Protein AF-0000000068834825 (afdb_homodimer)

Structure (mmCIF, N/CA/C/O backbone):
data_AF-0000000068834825-model_v1
#
loop_
_entity.id
_entity.type
_entity.pdbx_description
1 polymer 'mannosyl-glycoprotein endo-beta-N-acetylglucosaminidase'
#
loop_
_atom_site.group_PDB
_atom_site.id
_atom_site.type_symbol
_atom_site.label_atom_id
_atom_site.label_alt_id
_atom_site.label_comp_id
_atom_site.label_asym_id
_atom_site.label_entity_id
_atom_site.label_seq_id
_atom_site.pdbx_PDB_ins_code
_atom_site.Cartn_x
_atom_site.Cartn_y
_atom_site.Cartn_z
_atom_site.occupancy
_atom_site.B_iso_or_equiv
_atom_site.auth_seq_id
_atom_site.auth_comp_id
_atom_site.auth_asym_id
_atom_site.auth_atom_id
_atom_site.pdbx_PDB_model_num
ATOM 1 N N . MET A 1 1 ? -7.344 -16.078 -20.484 1 66.44 1 MET A N 1
ATOM 2 C CA . MET A 1 1 ? -8.688 -16.484 -20.078 1 66.44 1 MET A CA 1
ATOM 3 C C . MET A 1 1 ? -9.219 -17.578 -21 1 66.44 1 MET A C 1
ATOM 5 O O . MET A 1 1 ? -8.922 -17.578 -22.203 1 66.44 1 MET A O 1
ATOM 9 N N . PRO A 1 2 ? -9.828 -18.594 -20.344 1 73.19 2 PRO A N 1
ATOM 10 C CA . PRO A 1 2 ? -10.367 -19.625 -21.25 1 73.19 2 PRO A CA 1
ATOM 11 C C . PRO A 1 2 ? -11.344 -19.047 -22.266 1 73.19 2 PRO A C 1
ATOM 13 O O . PRO A 1 2 ? -12.211 -18.234 -21.922 1 73.19 2 PRO A O 1
ATOM 16 N N . ARG A 1 3 ? -11.062 -19.297 -23.516 1 76.69 3 ARG A N 1
ATOM 17 C CA . ARG A 1 3 ? -11.859 -18.734 -24.594 1 76.69 3 ARG A CA 1
ATOM 18 C C . ARG A 1 3 ? -12.164 -19.797 -25.656 1 76.69 3 ARG A C 1
ATOM 20 O O . ARG A 1 3 ? -11.305 -20.594 -26 1 76.69 3 ARG A O 1
ATOM 27 N N . SER A 1 4 ? -13.445 -19.781 -26 1 76.94 4 SER A N 1
ATOM 28 C CA . SER A 1 4 ? -13.828 -20.688 -27.078 1 76.94 4 SER A CA 1
ATOM 29 C C . SER A 1 4 ? -13.492 -20.109 -28.453 1 76.94 4 SER A C 1
ATOM 31 O O . SER A 1 4 ? -13.242 -18.906 -28.562 1 76.94 4 SER A O 1
ATOM 33 N N . SER A 1 5 ? -13.445 -20.953 -29.422 1 74.81 5 SER A N 1
ATOM 34 C CA . SER A 1 5 ? -13.188 -20.516 -30.797 1 74.81 5 SER A CA 1
ATOM 35 C C . SER A 1 5 ? -14.289 -19.578 -31.281 1 74.81 5 SER A C 1
ATOM 37 O O . SER A 1 5 ? -14.055 -18.734 -32.156 1 74.81 5 SER A O 1
ATOM 39 N N . LEU A 1 6 ? -15.438 -19.688 -30.672 1 73.75 6 LEU A N 1
ATOM 40 C CA . LEU A 1 6 ? -16.578 -18.875 -31.078 1 73.75 6 LEU A CA 1
ATOM 41 C C . LEU A 1 6 ? -16.375 -17.406 -30.734 1 73.75 6 LEU A C 1
ATOM 43 O O . LEU A 1 6 ? -16.844 -16.531 -31.453 1 73.75 6 LEU A O 1
ATOM 47 N N . ALA A 1 7 ? -15.727 -17.141 -29.641 1 75.88 7 ALA A N 1
ATOM 48 C CA . ALA A 1 7 ? -15.539 -15.766 -29.172 1 75.88 7 ALA A CA 1
ATOM 49 C C . ALA A 1 7 ? -14.562 -15 -30.062 1 75.88 7 ALA A C 1
ATOM 51 O O . ALA A 1 7 ? -14.539 -13.766 -30.047 1 75.88 7 ALA A O 1
ATOM 52 N N . GLY A 1 8 ? -13.867 -15.641 -30.938 1 69 8 GLY A N 1
ATOM 53 C CA . GLY A 1 8 ? -12.812 -15.008 -31.719 1 69 8 GLY A CA 1
ATOM 54 C C . GLY A 1 8 ? -11.523 -14.812 -30.938 1 69 8 GLY A C 1
ATOM 55 O O . GLY A 1 8 ? -11.438 -15.195 -29.781 1 69 8 GLY A O 1
ATOM 56 N N . PRO A 1 9 ? -10.539 -14.297 -31.656 1 65 9 PRO A N 1
ATOM 57 C CA . PRO A 1 9 ? -9.234 -14.18 -31 1 65 9 PRO A CA 1
ATOM 58 C C . PRO A 1 9 ? -9.211 -13.102 -29.906 1 65 9 PRO A C 1
ATOM 60 O O . PRO A 1 9 ? -9.953 -12.117 -30 1 65 9 PRO A O 1
ATOM 63 N N . ALA A 1 10 ? -8.5 -13.43 -28.859 1 64.75 10 ALA A N 1
ATOM 64 C CA . ALA A 1 10 ? -8.32 -12.445 -27.781 1 64.75 10 ALA A CA 1
ATOM 65 C C . ALA A 1 10 ? -7.652 -11.18 -28.312 1 64.75 10 ALA A C 1
ATOM 67 O O . ALA A 1 10 ? -6.84 -11.242 -29.234 1 64.75 10 ALA A O 1
ATOM 68 N N . PRO A 1 11 ? -8.273 -10.031 -27.75 1 60.81 11 PRO A N 1
ATOM 69 C CA . PRO A 1 11 ? -7.539 -8.836 -28.172 1 60.81 11 PRO A CA 1
ATOM 70 C C . PRO A 1 11 ? -6.051 -8.906 -27.828 1 60.81 11 PRO A C 1
ATOM 72 O O . PRO A 1 11 ? -5.668 -9.531 -26.844 1 60.81 11 PRO A O 1
ATOM 75 N N . LEU A 1 12 ? -5.164 -8.656 -28.891 1 53.03 12 LEU A N 1
ATOM 76 C CA . LEU A 1 12 ? -3.73 -8.578 -28.641 1 53.03 12 LEU A CA 1
ATOM 77 C C . LEU A 1 12 ? -3.447 -7.789 -27.359 1 53.03 12 LEU A C 1
ATOM 79 O O . LEU A 1 12 ? -4.125 -6.797 -27.078 1 53.03 12 LEU A O 1
ATOM 83 N N . ALA A 1 13 ? -2.643 -8.453 -26.5 1 56.31 13 ALA A N 1
ATOM 84 C CA . ALA A 1 13 ? -2.244 -7.82 -25.25 1 56.31 13 ALA A CA 1
ATOM 85 C C . ALA A 1 13 ? -1.837 -6.367 -25.469 1 56.31 13 ALA A C 1
ATOM 87 O O . ALA A 1 13 ? -0.973 -6.082 -26.297 1 56.31 13 ALA A O 1
ATOM 88 N N . ALA A 1 14 ? -2.615 -5.328 -24.906 1 57.28 14 ALA A N 1
ATOM 89 C CA . ALA A 1 14 ? -2.293 -3.918 -25.125 1 57.28 14 ALA A CA 1
ATOM 90 C C . ALA A 1 14 ? -0.938 -3.568 -24.516 1 57.28 14 ALA A C 1
ATOM 92 O O . ALA A 1 14 ? -0.183 -2.775 -25.078 1 57.28 14 ALA A O 1
ATOM 93 N N . ARG A 1 15 ? -0.548 -4.316 -23.344 1 64.69 15 ARG A N 1
ATOM 94 C CA . ARG A 1 15 ? 0.694 -3.885 -22.703 1 64.69 15 ARG A CA 1
ATOM 95 C C . ARG A 1 15 ? 1.748 -4.984 -22.766 1 64.69 15 ARG A C 1
ATOM 97 O O . ARG A 1 15 ? 1.453 -6.148 -22.5 1 64.69 15 ARG A O 1
ATOM 104 N N . SER A 1 16 ? 2.9 -4.527 -23.156 1 79.62 16 SER A N 1
ATOM 105 C CA . SER A 1 16 ? 4.012 -5.473 -23.234 1 79.62 16 SER A CA 1
ATOM 106 C C . SER A 1 16 ? 4.41 -5.98 -21.859 1 79.62 16 SER A C 1
ATOM 108 O O . SER A 1 16 ? 4.578 -5.191 -20.922 1 79.62 16 SER A O 1
ATOM 110 N N . ASP A 1 17 ? 4.543 -7.301 -21.766 1 90.38 17 ASP A N 1
ATOM 111 C CA . ASP A 1 17 ? 4.941 -7.871 -20.484 1 90.38 17 ASP A CA 1
ATOM 112 C C . ASP A 1 17 ? 6.465 -7.945 -20.375 1 90.38 17 ASP A C 1
ATOM 114 O O . ASP A 1 17 ? 6.992 -8.344 -19.328 1 90.38 17 ASP A O 1
ATOM 118 N N . TYR A 1 18 ? 7.188 -7.605 -21.438 1 96.75 18 TYR A N 1
ATOM 119 C CA . TYR A 1 18 ? 8.641 -7.617 -21.344 1 96.75 18 TYR A CA 1
ATOM 120 C C . TYR A 1 18 ? 9.258 -6.523 -22.203 1 96.75 18 TYR A C 1
ATOM 122 O O . TYR A 1 18 ? 8.586 -5.941 -23.062 1 96.75 18 TYR A O 1
ATOM 130 N N . PHE A 1 19 ? 10.508 -6.176 -21.953 1 97.94 19 PHE A N 1
ATOM 131 C CA . PHE A 1 19 ? 11.312 -5.203 -22.688 1 97.94 19 PHE A CA 1
ATOM 132 C C . PHE A 1 19 ? 12.688 -5.77 -23 1 97.94 19 PHE A C 1
ATOM 134 O O . PHE A 1 19 ? 13.359 -6.316 -22.125 1 97.94 19 PHE A O 1
ATOM 141 N N . ASP A 1 20 ? 13.133 -5.645 -24.219 1 97.38 20 ASP A N 1
ATOM 142 C CA . ASP A 1 20 ? 14.383 -6.262 -24.641 1 97.38 20 ASP A CA 1
ATOM 143 C C . ASP A 1 20 ? 15.57 -5.352 -24.344 1 97.38 20 ASP A C 1
ATOM 145 O O . ASP A 1 20 ? 16.734 -5.77 -24.469 1 97.38 20 ASP A O 1
ATOM 149 N N . SER A 1 21 ? 15.273 -4.125 -23.953 1 98 21 SER A N 1
ATOM 150 C CA . SER A 1 21 ? 16.312 -3.176 -23.562 1 98 21 SER A CA 1
ATOM 151 C C . SER A 1 21 ? 15.789 -2.186 -22.531 1 98 21 SER A C 1
ATOM 153 O O . SER A 1 21 ? 14.578 -2.039 -22.359 1 98 21 SER A O 1
ATOM 155 N N . LEU A 1 22 ? 16.75 -1.569 -21.828 1 97.88 22 LEU A N 1
ATOM 156 C CA . LEU A 1 22 ? 16.375 -0.504 -20.906 1 97.88 22 LEU A CA 1
ATOM 157 C C . LEU A 1 22 ? 15.734 0.665 -21.656 1 97.88 22 LEU A C 1
ATOM 159 O O . LEU A 1 22 ? 14.828 1.32 -21.141 1 97.88 22 LEU A O 1
ATOM 163 N N . ALA A 1 23 ? 16.156 0.895 -22.844 1 96.81 23 ALA A N 1
ATOM 164 C CA . ALA A 1 23 ? 15.586 1.95 -23.672 1 96.81 23 ALA A CA 1
ATOM 165 C C . ALA A 1 23 ? 14.109 1.69 -23.953 1 96.81 23 ALA A C 1
ATOM 167 O O . ALA A 1 23 ? 13.297 2.615 -23.922 1 96.81 23 ALA A O 1
ATOM 168 N N . GLU A 1 24 ? 13.789 0.482 -24.234 1 96.75 24 GLU A N 1
ATOM 169 C CA . GLU A 1 24 ? 12.398 0.116 -24.453 1 96.75 24 GLU A CA 1
ATOM 170 C C . GLU A 1 24 ? 11.555 0.343 -23.203 1 96.75 24 GLU A C 1
ATOM 172 O O . GLU A 1 24 ? 10.406 0.781 -23.297 1 96.75 24 GLU A O 1
ATOM 177 N N . LEU A 1 25 ? 12.141 -0.007 -22.094 1 97.06 25 LEU A N 1
ATOM 178 C CA . LEU A 1 25 ? 11.461 0.259 -20.828 1 97.06 25 LEU A CA 1
ATOM 179 C C . LEU A 1 25 ? 11.188 1.749 -20.672 1 97.06 25 LEU A C 1
ATOM 181 O O . LEU A 1 25 ? 10.078 2.143 -20.281 1 97.06 25 LEU A O 1
ATOM 185 N N . ALA A 1 26 ? 12.156 2.547 -20.953 1 95.5 26 ALA A N 1
ATOM 186 C CA . ALA A 1 26 ? 12.023 3.998 -20.844 1 95.5 26 ALA A CA 1
ATOM 187 C C . ALA A 1 26 ? 10.945 4.523 -21.781 1 95.5 26 ALA A C 1
ATOM 189 O O . ALA A 1 26 ? 10.188 5.434 -21.438 1 95.5 26 ALA A O 1
ATOM 190 N N . GLN A 1 27 ? 10.859 4 -22.922 1 95.19 27 GLN A N 1
ATOM 191 C CA . GLN A 1 27 ? 9.836 4.391 -23.891 1 95.19 27 GLN A CA 1
ATOM 192 C C . GLN A 1 27 ? 8.438 4.07 -23.375 1 95.19 27 GLN A C 1
ATOM 194 O O . GLN A 1 27 ? 7.523 4.891 -23.484 1 95.19 27 GLN A O 1
ATOM 199 N N . TYR A 1 28 ? 8.352 2.93 -22.891 1 94.19 28 TYR A N 1
ATOM 200 C CA . TYR A 1 28 ? 7.086 2.541 -22.281 1 94.19 28 TYR A CA 1
ATOM 201 C C . TYR A 1 28 ? 6.695 3.52 -21.172 1 94.19 28 TYR A C 1
ATOM 203 O O . TYR A 1 28 ? 5.539 3.949 -21.094 1 94.19 28 TYR A O 1
ATOM 211 N N . ALA A 1 29 ? 7.602 3.855 -20.328 1 92.75 29 ALA A N 1
ATOM 212 C CA . ALA A 1 29 ? 7.355 4.707 -19.172 1 92.75 29 ALA A CA 1
ATOM 213 C C . ALA A 1 29 ? 6.957 6.117 -19.609 1 92.75 29 ALA A C 1
ATOM 215 O O . ALA A 1 29 ? 6.387 6.875 -18.812 1 92.75 29 ALA A O 1
ATOM 216 N N . SER A 1 30 ? 7.227 6.488 -20.797 1 92.69 30 SER A N 1
ATOM 217 C CA . SER A 1 30 ? 6.965 7.844 -21.281 1 92.69 30 SER A CA 1
ATOM 218 C C . SER A 1 30 ? 5.559 7.969 -21.844 1 92.69 30 SER A C 1
ATOM 220 O O . SER A 1 30 ? 5.082 9.078 -22.094 1 92.69 30 SER A O 1
ATOM 222 N N . LYS A 1 31 ? 4.836 6.922 -21.953 1 91.38 31 LYS A N 1
ATOM 223 C CA . LYS A 1 31 ? 3.486 6.938 -22.5 1 91.38 31 LYS A CA 1
ATOM 224 C C . LYS A 1 31 ? 2.449 7.238 -21.422 1 91.38 31 LYS A C 1
ATOM 226 O O . LYS A 1 31 ? 2.59 6.797 -20.281 1 91.38 31 LYS A O 1
ATOM 231 N N . PRO A 1 32 ? 1.35 7.969 -21.828 1 90 32 PRO A N 1
ATOM 232 C CA . PRO A 1 32 ? 0.279 8.219 -20.859 1 90 32 PRO A CA 1
ATOM 233 C C . PRO A 1 32 ? -0.384 6.934 -20.375 1 90 32 PRO A C 1
ATOM 235 O O . PRO A 1 32 ? -0.343 5.91 -21.062 1 90 32 PRO A O 1
ATOM 238 N N . ARG A 1 33 ? -0.98 7.02 -19.25 1 87.88 33 ARG A N 1
ATOM 239 C CA . ARG A 1 33 ? -1.666 5.875 -18.656 1 87.88 33 ARG A CA 1
ATOM 240 C C . ARG A 1 33 ? -3.178 6 -18.828 1 87.88 33 ARG A C 1
ATOM 242 O O . ARG A 1 33 ? -3.689 7.082 -19.109 1 87.88 33 ARG A O 1
ATOM 249 N N . ASP A 1 34 ? -3.863 4.883 -18.594 1 85.69 34 ASP A N 1
ATOM 250 C CA . ASP A 1 34 ? -5.32 4.832 -18.703 1 85.69 34 ASP A CA 1
ATOM 251 C C . ASP A 1 34 ? -5.98 5.68 -17.625 1 85.69 34 ASP A C 1
ATOM 253 O O . ASP A 1 34 ? -5.422 5.855 -16.531 1 85.69 34 ASP A O 1
ATOM 257 N N . PRO A 1 35 ? -7.23 6.141 -17.969 1 88.5 35 PRO A N 1
ATOM 258 C CA . PRO A 1 35 ? -7.996 6.898 -16.984 1 88.5 35 PRO A CA 1
ATOM 259 C C . PRO A 1 35 ? -8.352 6.062 -15.75 1 88.5 35 PRO A C 1
ATOM 261 O O . PRO A 1 35 ? -8.391 4.832 -15.828 1 88.5 35 PRO A O 1
ATOM 264 N N . LEU A 1 36 ? -8.711 6.691 -14.664 1 82.75 36 LEU A N 1
ATOM 265 C CA . LEU A 1 36 ? -9.141 6.031 -13.438 1 82.75 36 LEU A CA 1
ATOM 266 C C . LEU A 1 36 ? -10.43 5.262 -13.656 1 82.75 36 LEU A C 1
ATOM 268 O O . LEU A 1 36 ? -10.656 4.223 -13.031 1 82.75 36 LEU A O 1
ATOM 272 N N . ALA A 1 37 ? -11.203 5.785 -14.484 1 77.25 37 ALA A N 1
ATOM 273 C CA . ALA A 1 37 ? -12.531 5.227 -14.711 1 77.25 37 ALA A CA 1
ATOM 274 C C . ALA A 1 37 ? -12.445 3.879 -15.422 1 77.25 37 ALA A C 1
ATOM 276 O O . ALA A 1 37 ? -13.422 3.119 -15.445 1 77.25 37 ALA A O 1
ATOM 277 N N . ARG A 1 38 ? -11.328 3.648 -15.969 1 74.62 38 ARG A N 1
ATOM 278 C CA . ARG A 1 38 ? -11.18 2.354 -16.625 1 74.62 38 ARG A CA 1
ATOM 279 C C . ARG A 1 38 ? -10.805 1.269 -15.625 1 74.62 38 ARG A C 1
ATOM 281 O O . ARG A 1 38 ? -9.75 1.34 -14.992 1 74.62 38 ARG A O 1
ATOM 288 N N . ARG A 1 39 ? -11.781 0.533 -15.312 1 63.72 39 ARG A N 1
ATOM 289 C CA . ARG A 1 39 ? -11.641 -0.453 -14.242 1 63.72 39 ARG A CA 1
ATOM 290 C C . ARG A 1 39 ? -10.875 -1.68 -14.727 1 63.72 39 ARG A C 1
ATOM 292 O O . ARG A 1 39 ? -11.258 -2.307 -15.719 1 63.72 39 ARG A O 1
ATOM 299 N N . SER A 1 40 ? -9.609 -1.666 -14.438 1 62.34 40 SER A N 1
ATOM 300 C CA . SER A 1 40 ? -8.945 -2.963 -14.539 1 62.34 40 SER A CA 1
ATOM 301 C C . SER A 1 40 ? -9.086 -3.762 -13.25 1 62.34 40 SER A C 1
ATOM 303 O O . SER A 1 40 ? -9.211 -3.184 -12.172 1 62.34 40 SER A O 1
ATOM 305 N N . ALA A 1 41 ? -9.477 -5.078 -13.375 1 61.41 41 ALA A N 1
ATOM 306 C CA . ALA A 1 41 ? -9.492 -5.875 -12.148 1 61.41 41 ALA A CA 1
ATOM 307 C C . ALA A 1 41 ? -8.211 -5.66 -11.344 1 61.41 41 ALA A C 1
ATOM 309 O O . ALA A 1 41 ? -7.109 -5.703 -11.891 1 61.41 41 ALA A O 1
ATOM 310 N N . PRO A 1 42 ? -8.461 -5.105 -10.219 1 58.09 42 PRO A N 1
ATOM 311 C CA . PRO A 1 42 ? -7.238 -4.988 -9.422 1 58.09 42 PRO A CA 1
ATOM 312 C C . PRO A 1 42 ? -6.488 -6.312 -9.297 1 58.09 42 PRO A C 1
ATOM 314 O O . PRO A 1 42 ? -7.109 -7.375 -9.234 1 58.09 42 PRO A O 1
ATOM 317 N N . PRO A 1 43 ? -5.203 -6.172 -9.391 1 65 43 PRO A N 1
ATOM 318 C CA . PRO A 1 43 ? -4.449 -7.398 -9.133 1 65 43 PRO A CA 1
ATOM 319 C C . PRO A 1 43 ? -4.73 -7.984 -7.746 1 65 43 PRO A C 1
ATOM 321 O O . PRO A 1 43 ? -4.992 -7.238 -6.801 1 65 43 PRO A O 1
ATOM 324 N N . VAL A 1 44 ? -4.922 -9.195 -7.691 1 77.25 44 VAL A N 1
ATOM 325 C CA . VAL A 1 44 ? -5.008 -9.859 -6.395 1 77.25 44 VAL A CA 1
ATOM 326 C C . VAL A 1 44 ? -3.771 -9.523 -5.559 1 77.25 44 VAL A C 1
ATOM 328 O O . VAL A 1 44 ? -2.65 -9.867 -5.941 1 77.25 44 VAL A O 1
ATOM 331 N N . PRO A 1 45 ? -3.977 -8.766 -4.523 1 76.38 45 PRO A N 1
ATOM 332 C CA . PRO A 1 45 ? -2.809 -8.391 -3.727 1 76.38 45 PRO A CA 1
ATOM 333 C C . PRO A 1 45 ? -2.176 -9.578 -3.008 1 76.38 45 PRO A C 1
ATOM 335 O O . PRO A 1 45 ? -2.861 -10.562 -2.711 1 76.38 45 PRO A O 1
ATOM 338 N N . PHE A 1 46 ? -0.909 -9.469 -2.834 1 81.75 46 PHE A N 1
ATOM 339 C CA . PHE A 1 46 ? -0.226 -10.438 -1.984 1 81.75 46 PHE A CA 1
ATOM 340 C C . PHE A 1 46 ? -0.644 -10.273 -0.528 1 81.75 46 PHE A C 1
ATOM 342 O O . PHE A 1 46 ? -0.617 -9.156 0.007 1 81.75 46 PHE A O 1
ATOM 349 N N . ALA A 1 47 ? -1.182 -11.312 0.062 1 76.06 47 ALA A N 1
ATOM 350 C CA . ALA A 1 47 ? -1.635 -11.258 1.449 1 76.06 47 ALA A CA 1
ATOM 351 C C . ALA A 1 47 ? -0.561 -11.781 2.398 1 76.06 47 ALA A C 1
ATOM 353 O O . ALA A 1 47 ? -0.096 -12.914 2.258 1 76.06 47 ALA A O 1
ATOM 354 N N . SER A 1 48 ? 0.057 -10.812 3.199 1 67.25 48 SER A N 1
ATOM 355 C CA . SER A 1 48 ? 1.016 -11.211 4.223 1 67.25 48 SER A CA 1
ATOM 356 C C . SER A 1 48 ? 0.367 -11.25 5.605 1 67.25 48 SER A C 1
ATOM 358 O O . SER A 1 48 ? 0.169 -10.203 6.23 1 67.25 48 SER A O 1
ATOM 360 N N . LEU A 1 49 ? -0.118 -12.32 5.965 1 59.72 49 LEU A N 1
ATOM 361 C CA . LEU A 1 49 ? -0.688 -12.406 7.305 1 59.72 49 LEU A CA 1
ATOM 362 C C . LEU A 1 49 ? 0.406 -12.602 8.352 1 59.72 49 LEU A C 1
ATOM 364 O O . LEU A 1 49 ? 1.407 -13.273 8.086 1 59.72 49 LEU A O 1
ATOM 368 N N . ALA A 1 50 ? 0.502 -11.844 9.312 1 53.91 50 ALA A N 1
ATOM 369 C CA . ALA A 1 50 ? 1.536 -11.688 10.328 1 53.91 50 ALA A CA 1
ATOM 370 C C . ALA A 1 50 ? 2.1 -13.047 10.75 1 53.91 50 ALA A C 1
ATOM 372 O O . ALA A 1 50 ? 3.318 -13.211 10.852 1 53.91 50 ALA A O 1
ATOM 373 N N . ASP A 1 51 ? 1.312 -13.914 11.047 1 52.78 51 ASP A N 1
ATOM 374 C CA . ASP A 1 51 ? 1.785 -15.211 11.523 1 52.78 51 ASP A CA 1
ATOM 375 C C . ASP A 1 51 ? 2.512 -15.969 10.414 1 52.78 51 ASP A C 1
ATOM 377 O O . ASP A 1 51 ? 3.479 -16.688 10.68 1 52.78 51 ASP A O 1
ATOM 381 N N . SER A 1 52 ? 2.125 -15.703 9.258 1 54.16 52 SER A N 1
ATOM 382 C CA . SER A 1 52 ? 2.779 -16.375 8.141 1 54.16 52 SER A CA 1
ATOM 383 C C . SER A 1 52 ? 4.211 -15.891 7.965 1 54.16 52 SER A C 1
ATOM 385 O O . SER A 1 52 ? 5.098 -16.656 7.59 1 54.16 52 SER A O 1
ATOM 387 N N . ARG A 1 53 ? 4.43 -14.789 8.422 1 55.72 53 ARG A N 1
ATOM 388 C CA . ARG A 1 53 ? 5.762 -14.203 8.32 1 55.72 53 ARG A CA 1
ATOM 389 C C . ARG A 1 53 ? 6.715 -14.828 9.336 1 55.72 53 ARG A C 1
ATOM 391 O O . ARG A 1 53 ? 7.855 -15.148 9 1 55.72 53 ARG A O 1
ATOM 398 N N . ARG A 1 54 ? 6.207 -15.086 10.445 1 56.59 54 ARG A N 1
ATOM 399 C CA . ARG A 1 54 ? 7.02 -15.672 11.5 1 56.59 54 ARG A CA 1
ATOM 400 C C . ARG A 1 54 ? 7.395 -17.109 11.172 1 56.59 54 ARG A C 1
ATOM 402 O O . ARG A 1 54 ? 8.523 -17.531 11.414 1 56.59 54 ARG A O 1
ATOM 409 N N . GLN A 1 55 ? 6.43 -17.734 10.594 1 58.28 55 GLN A N 1
ATOM 410 C CA . GLN A 1 55 ? 6.668 -19.125 10.234 1 58.28 55 GLN A CA 1
ATOM 411 C C . GLN A 1 55 ? 7.695 -19.234 9.109 1 58.28 55 GLN A C 1
ATOM 413 O O . GLN A 1 55 ? 8.523 -20.156 9.102 1 58.28 55 GLN A O 1
ATOM 418 N N . ALA A 1 56 ? 7.672 -18.297 8.336 1 57.22 56 ALA A N 1
ATOM 419 C CA . ALA A 1 56 ? 8.602 -18.312 7.207 1 57.22 56 ALA A CA 1
ATOM 420 C C . ALA A 1 56 ? 10.039 -18.156 7.676 1 57.22 56 ALA A C 1
ATOM 422 O O . ALA A 1 56 ? 10.969 -18.672 7.039 1 57.22 56 ALA A O 1
ATOM 423 N N . GLU A 1 57 ? 10.172 -17.562 8.766 1 59.94 57 GLU A N 1
ATOM 424 C CA . GLU A 1 57 ? 11.523 -17.281 9.258 1 59.94 57 GLU A CA 1
ATOM 425 C C . GLU A 1 57 ? 12.148 -18.531 9.875 1 59.94 57 GLU A C 1
ATOM 427 O O . GLU A 1 57 ? 13.375 -18.609 10.016 1 59.94 57 GLU A O 1
ATOM 432 N N . GLN A 1 58 ? 11.32 -19.531 10.102 1 65.38 58 GLN A N 1
ATOM 433 C CA . GLN A 1 58 ? 11.844 -20.672 10.844 1 65.38 58 GLN A CA 1
ATOM 434 C C . GLN A 1 58 ? 11.977 -21.906 9.945 1 65.38 58 GLN A C 1
ATOM 436 O O . GLN A 1 58 ? 12.211 -23.016 10.438 1 65.38 58 GLN A O 1
ATOM 441 N N . ARG A 1 59 ? 11.859 -21.641 8.656 1 76.75 59 ARG A N 1
ATOM 442 C CA . ARG A 1 59 ? 11.914 -22.812 7.809 1 76.75 59 ARG A CA 1
ATOM 443 C C . ARG A 1 59 ? 12.758 -22.562 6.562 1 76.75 59 ARG A C 1
ATOM 445 O O . ARG A 1 59 ? 12.992 -21.406 6.195 1 76.75 59 ARG A O 1
ATOM 452 N N . ASN A 1 60 ? 13.219 -23.766 5.961 1 85.88 60 ASN A N 1
ATOM 453 C CA . ASN A 1 60 ? 13.844 -23.688 4.648 1 85.88 60 ASN A CA 1
ATOM 454 C C . ASN A 1 60 ? 12.844 -23.266 3.572 1 85.88 60 ASN A C 1
ATOM 456 O O . ASN A 1 60 ? 11.711 -23.75 3.551 1 85.88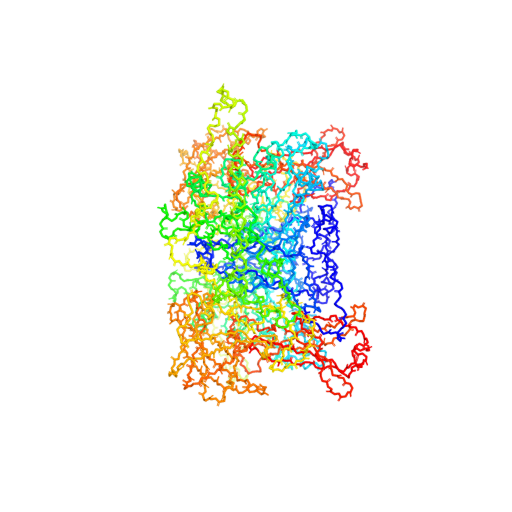 60 ASN A O 1
ATOM 460 N N . ARG A 1 61 ? 13.312 -22.328 2.791 1 93.06 61 ARG A N 1
ATOM 461 C CA . ARG A 1 61 ? 12.398 -21.797 1.778 1 93.06 61 ARG A CA 1
ATOM 462 C C . ARG A 1 61 ? 12.688 -22.422 0.413 1 93.06 61 ARG A C 1
ATOM 464 O O . ARG A 1 61 ? 13.789 -22.922 0.167 1 93.06 61 ARG A O 1
ATOM 471 N N . LEU A 1 62 ? 11.656 -22.453 -0.389 1 96.81 62 LEU A N 1
ATOM 472 C CA . LEU A 1 62 ? 11.781 -22.875 -1.782 1 96.81 62 LEU A CA 1
ATOM 473 C C . LEU A 1 62 ? 11.539 -21.703 -2.723 1 96.81 62 LEU A C 1
ATOM 475 O O . LEU A 1 62 ? 10.492 -21.047 -2.662 1 96.81 62 LEU A O 1
ATOM 479 N N . VAL A 1 63 ? 12.539 -21.422 -3.498 1 98.06 63 VAL A N 1
ATOM 480 C CA . VAL A 1 63 ? 12.438 -20.484 -4.609 1 98.06 63 VAL A CA 1
ATOM 481 C C . VAL A 1 63 ? 12.375 -21.25 -5.93 1 98.06 63 VAL A C 1
ATOM 483 O O . VAL A 1 63 ? 13.219 -22.094 -6.203 1 98.06 63 VAL A O 1
ATOM 486 N N . VAL A 1 64 ? 11.352 -20.984 -6.699 1 98.69 64 VAL A N 1
ATOM 487 C CA . VAL A 1 64 ? 11.242 -21.609 -8.008 1 98.69 64 VAL A CA 1
ATOM 488 C C . VAL A 1 64 ? 11.531 -20.578 -9.102 1 98.69 64 VAL A C 1
ATOM 490 O O . VAL A 1 64 ? 10.906 -19.516 -9.141 1 98.69 64 VAL A O 1
ATOM 493 N N . CYS A 1 65 ? 12.508 -20.844 -9.859 1 98.69 65 CYS A N 1
ATOM 494 C CA . CYS A 1 65 ? 12.797 -20.016 -11.023 1 98.69 65 CYS A CA 1
ATOM 495 C C . CYS A 1 65 ? 12.227 -20.656 -12.289 1 98.69 65 CYS A C 1
ATOM 497 O O . CYS A 1 65 ? 12.766 -21.641 -12.797 1 98.69 65 CYS A O 1
ATOM 499 N N . HIS A 1 66 ? 11.18 -20.062 -12.812 1 97.88 66 HIS A N 1
ATOM 500 C CA . HIS A 1 66 ? 10.367 -20.594 -13.891 1 97.88 66 HIS A CA 1
ATOM 501 C C . HIS A 1 66 ? 10.945 -20.219 -15.258 1 97.88 66 HIS A C 1
ATOM 503 O O . HIS A 1 66 ? 10.484 -19.266 -15.883 1 97.88 66 HIS A O 1
ATOM 509 N N . ASP A 1 67 ? 11.906 -20.938 -15.664 1 97.38 67 ASP A N 1
ATOM 510 C CA . ASP A 1 67 ? 12.391 -20.906 -17.031 1 97.38 67 ASP A CA 1
ATOM 511 C C . ASP A 1 67 ? 11.742 -22 -17.875 1 97.38 67 ASP A C 1
ATOM 513 O O . ASP A 1 67 ? 12.148 -23.156 -17.812 1 97.38 67 ASP A O 1
ATOM 517 N N . TYR A 1 68 ? 10.781 -21.641 -18.609 1 96.81 68 TYR A N 1
ATOM 518 C CA . TYR A 1 68 ? 10.023 -22.594 -19.406 1 96.81 68 TYR A CA 1
ATOM 519 C C . TYR A 1 68 ? 9.805 -22.062 -20.828 1 96.81 68 TYR A C 1
ATOM 521 O O . TYR A 1 68 ? 9.055 -21.109 -21.031 1 96.81 68 TYR A O 1
ATOM 529 N N . LYS A 1 69 ? 10.422 -22.609 -21.781 1 94.69 69 LYS A N 1
ATOM 530 C CA . LYS A 1 69 ? 10.289 -22.328 -23.219 1 94.69 69 LYS A CA 1
ATOM 531 C C . LYS A 1 69 ? 10.445 -20.844 -23.516 1 94.69 69 LYS A C 1
ATOM 533 O O . LYS A 1 69 ? 9.664 -20.281 -24.266 1 94.69 69 LYS A O 1
ATOM 538 N N . GLY A 1 70 ? 11.227 -20.188 -22.812 1 93.38 70 GLY A N 1
ATOM 539 C CA . GLY A 1 70 ? 11.555 -18.797 -23.094 1 93.38 70 GLY A CA 1
ATOM 540 C C . GLY A 1 70 ? 10.57 -17.812 -22.5 1 93.38 70 GLY A C 1
ATOM 541 O O . GLY A 1 70 ? 10.75 -16.594 -22.609 1 93.38 70 GLY A O 1
ATOM 542 N N . GLY A 1 71 ? 9.555 -18.297 -21.844 1 94.19 71 GLY A N 1
ATOM 543 C CA . GLY A 1 71 ? 8.555 -17.438 -21.219 1 94.19 71 GLY A CA 1
ATOM 544 C C . GLY A 1 71 ? 7.488 -16.969 -22.188 1 94.19 71 GLY A C 1
ATOM 545 O O . GLY A 1 71 ? 7.664 -17.062 -23.406 1 94.19 71 GLY A O 1
ATOM 546 N N . TYR A 1 72 ? 6.367 -16.5 -21.656 1 93.88 72 TYR A N 1
ATOM 547 C CA . TYR A 1 72 ? 5.285 -15.844 -22.375 1 93.88 72 TYR A CA 1
ATOM 548 C C . TYR A 1 72 ? 4.77 -16.734 -23.5 1 93.88 72 TYR A C 1
ATOM 550 O O . TYR A 1 72 ? 4.531 -16.266 -24.609 1 93.88 72 TYR A O 1
ATOM 558 N N . CYS A 1 73 ? 4.668 -18.031 -23.234 1 90.81 73 CYS A N 1
ATOM 559 C CA . CYS A 1 73 ? 4.336 -18.969 -24.297 1 90.81 73 CYS A CA 1
ATOM 560 C C . CYS A 1 73 ? 2.947 -19.547 -24.094 1 90.81 73 CYS A C 1
ATOM 562 O O . CYS A 1 73 ? 2.512 -20.406 -24.875 1 90.81 73 CYS A O 1
ATOM 564 N N . GLU A 1 74 ? 2.217 -19.125 -23.078 1 88.5 74 GLU A N 1
ATOM 565 C CA . GLU A 1 74 ? 0.869 -19.625 -22.844 1 88.5 74 GLU A CA 1
ATOM 566 C C . GLU A 1 74 ? -0.091 -19.188 -23.938 1 88.5 74 GLU A C 1
ATOM 568 O O . GLU A 1 74 ? -0.068 -18.031 -24.359 1 88.5 74 GLU A O 1
ATOM 573 N N . ARG A 1 75 ? -0.801 -20.141 -24.375 1 85.19 75 ARG A N 1
ATOM 574 C CA . ARG A 1 75 ? -1.795 -19.859 -25.406 1 85.19 75 ARG A CA 1
ATOM 575 C C . ARG A 1 75 ? -3.189 -20.266 -24.938 1 85.19 75 ARG A C 1
ATOM 577 O O . ARG A 1 75 ? -3.354 -21.297 -24.297 1 85.19 75 ARG A O 1
ATOM 584 N N . GLU A 1 76 ? -4.141 -19.594 -25.453 1 84.25 76 GLU A N 1
ATOM 585 C CA . GLU A 1 76 ? -5.523 -19.844 -25.062 1 84.25 76 GLU A CA 1
ATOM 586 C C . GLU A 1 76 ? -6.098 -21.031 -25.844 1 84.25 76 GLU A C 1
ATOM 588 O O . GLU A 1 76 ? -7.102 -21.625 -25.438 1 84.25 76 GLU A O 1
ATOM 593 N N . ASP A 1 77 ? -5.488 -21.453 -26.953 1 85.56 77 ASP A N 1
ATOM 594 C CA . ASP A 1 77 ? -6.062 -22.469 -27.828 1 85.56 77 ASP A CA 1
ATOM 595 C C . ASP A 1 77 ? -5.238 -23.75 -27.781 1 85.56 77 ASP A C 1
ATOM 597 O O . ASP A 1 77 ? -5.344 -24.594 -28.672 1 85.56 77 ASP A O 1
ATOM 601 N N . GLU A 1 78 ? -4.398 -23.859 -26.844 1 90.12 78 GLU A N 1
ATOM 602 C CA . GLU A 1 78 ? -3.611 -25.062 -26.625 1 90.12 78 GLU A CA 1
ATOM 603 C C . GLU A 1 78 ? -3.383 -25.328 -25.141 1 90.12 78 GLU A C 1
ATOM 605 O O . GLU A 1 78 ? -3.193 -24.391 -24.359 1 90.12 78 GLU A O 1
ATOM 610 N N . ARG A 1 79 ? -3.424 -26.594 -24.828 1 93.75 79 ARG A N 1
ATOM 611 C CA . ARG A 1 79 ? -3.102 -26.938 -23.453 1 93.75 79 ARG A CA 1
ATOM 612 C C . ARG A 1 79 ? -1.615 -26.734 -23.172 1 93.75 79 ARG A C 1
ATOM 614 O O . ARG A 1 79 ? -0.77 -27.219 -23.938 1 93.75 79 ARG A O 1
ATOM 621 N N . GLY A 1 80 ? -1.332 -25.953 -22.203 1 93.69 80 GLY A N 1
ATOM 622 C CA . GLY A 1 80 ? 0.049 -25.656 -21.875 1 93.69 80 GLY A CA 1
ATOM 623 C C . GLY A 1 80 ? 0.396 -25.953 -20.422 1 93.69 80 GLY A C 1
ATOM 624 O O . GLY A 1 80 ? -0.422 -26.516 -19.688 1 93.69 80 GLY A O 1
ATOM 625 N N . TYR A 1 81 ? 1.668 -25.641 -20.078 1 95.31 81 TYR A N 1
ATOM 626 C CA . TYR A 1 81 ? 2.221 -25.891 -18.75 1 95.31 81 TYR A CA 1
ATOM 627 C C . TYR A 1 81 ? 1.71 -24.875 -17.75 1 95.31 81 TYR A C 1
ATOM 629 O O . TYR A 1 81 ? 1.666 -23.672 -18.047 1 95.31 81 TYR A O 1
ATOM 637 N N . THR A 1 82 ? 1.232 -25.344 -16.641 1 94.94 82 THR A N 1
ATOM 638 C CA . THR A 1 82 ? 0.942 -24.531 -15.461 1 94.94 82 THR A CA 1
ATOM 639 C C . THR A 1 82 ? 1.662 -25.094 -14.234 1 94.94 82 THR A C 1
ATOM 641 O O . THR A 1 82 ? 2.191 -26.203 -14.273 1 94.94 82 THR A O 1
ATOM 644 N N . PHE A 1 83 ? 1.805 -24.297 -13.242 1 96.69 83 PHE A N 1
ATOM 645 C CA . PHE A 1 83 ? 2.504 -24.703 -12.023 1 96.69 83 PHE A CA 1
ATOM 646 C C . PHE A 1 83 ? 1.521 -24.922 -10.883 1 96.69 83 PHE A C 1
ATOM 648 O O . PHE A 1 83 ? 0.849 -23.984 -10.438 1 96.69 83 PHE A O 1
ATOM 655 N N . GLN A 1 84 ? 1.392 -26.094 -10.352 1 93.19 84 GLN A N 1
ATOM 656 C CA . GLN A 1 84 ? 0.36 -26.359 -9.359 1 93.19 84 GLN A CA 1
ATOM 657 C C . GLN A 1 84 ? 0.967 -26.547 -7.969 1 93.19 84 GLN A C 1
ATOM 659 O O . GLN A 1 84 ? 0.247 -26.781 -6.996 1 93.19 84 GLN A O 1
ATOM 664 N N . TRP A 1 85 ? 2.281 -26.422 -7.789 1 95.5 85 TRP A N 1
ATOM 665 C CA . TRP A 1 85 ? 2.941 -26.734 -6.527 1 95.5 85 TRP A CA 1
ATOM 666 C C . TRP A 1 85 ? 3.242 -25.469 -5.742 1 95.5 85 TRP A C 1
ATOM 668 O O . TRP A 1 85 ? 4.223 -25.406 -4.996 1 95.5 85 TRP A O 1
ATOM 678 N N . PHE A 1 86 ? 2.434 -24.438 -5.883 1 96.06 86 PHE A N 1
ATOM 679 C CA . PHE A 1 86 ? 2.641 -23.141 -5.234 1 96.06 86 PHE A CA 1
ATOM 680 C C . PHE A 1 86 ? 2.629 -23.297 -3.717 1 96.06 86 PHE A C 1
ATOM 682 O O . PHE A 1 86 ? 3.277 -22.516 -3.006 1 96.06 86 PHE A O 1
ATOM 689 N N . HIS A 1 87 ? 1.974 -24.297 -3.154 1 93 87 HIS A N 1
ATOM 690 C CA . HIS A 1 87 ? 1.876 -24.484 -1.71 1 93 87 HIS A CA 1
ATOM 691 C C . HIS A 1 87 ? 3.24 -24.797 -1.102 1 93 87 HIS A C 1
ATOM 693 O O . HIS A 1 87 ? 3.42 -24.688 0.115 1 93 87 HIS A O 1
ATOM 699 N N . LEU A 1 88 ? 4.168 -25.156 -1.901 1 94.5 88 LEU A N 1
ATOM 700 C CA . LEU A 1 88 ? 5.523 -25.438 -1.432 1 94.5 88 LEU A CA 1
ATOM 701 C C . LEU A 1 88 ? 6.434 -24.234 -1.682 1 94.5 88 LEU A C 1
ATOM 703 O O . LEU A 1 88 ? 7.523 -24.141 -1.114 1 94.5 88 LEU A O 1
ATOM 707 N N . CYS A 1 89 ? 6.012 -23.359 -2.516 1 96.12 89 CYS A N 1
ATOM 708 C CA . CYS A 1 89 ? 6.863 -22.328 -3.088 1 96.12 89 CYS A CA 1
ATOM 709 C C . CYS A 1 89 ? 6.727 -21.016 -2.32 1 96.12 89 CYS A C 1
ATOM 711 O O . CYS A 1 89 ? 5.633 -20.453 -2.236 1 96.12 89 CYS A O 1
ATOM 713 N N . ASP A 1 90 ? 7.816 -20.516 -1.786 1 95.56 90 ASP A N 1
ATOM 714 C CA . ASP A 1 90 ? 7.805 -19.234 -1.082 1 95.56 90 ASP A CA 1
ATOM 715 C C . ASP A 1 90 ? 7.887 -18.062 -2.062 1 95.56 90 ASP A C 1
ATOM 717 O O . ASP A 1 90 ? 7.188 -17.062 -1.899 1 95.56 90 ASP A O 1
ATOM 721 N N . THR A 1 91 ? 8.758 -18.203 -3.012 1 97.25 91 THR A N 1
ATOM 722 C CA . THR A 1 91 ? 8.977 -17.188 -4.027 1 97.25 91 THR A CA 1
ATOM 723 C C . THR A 1 91 ? 9.055 -17.812 -5.418 1 97.25 91 THR A C 1
ATOM 725 O O . THR A 1 91 ? 9.75 -18.812 -5.617 1 97.25 91 THR A O 1
ATOM 728 N N . PHE A 1 92 ? 8.258 -17.312 -6.324 1 98.5 92 PHE A N 1
ATOM 729 C CA . PHE A 1 92 ? 8.227 -17.734 -7.719 1 98.5 92 PHE A CA 1
ATOM 730 C C . PHE A 1 92 ? 8.805 -16.656 -8.625 1 98.5 92 PHE A C 1
ATOM 732 O O . PHE A 1 92 ? 8.328 -15.523 -8.648 1 98.5 92 PHE A O 1
ATOM 739 N N . ILE A 1 93 ? 9.867 -17 -9.344 1 98.88 93 ILE A N 1
ATOM 740 C CA . ILE A 1 93 ? 10.508 -16.062 -10.25 1 98.88 93 ILE A CA 1
ATOM 741 C C . ILE A 1 93 ? 10.078 -16.375 -11.688 1 98.88 93 ILE A C 1
ATOM 743 O O . ILE A 1 93 ? 10.328 -17.469 -12.195 1 98.88 93 ILE A O 1
ATOM 747 N N . TYR A 1 94 ? 9.398 -15.438 -12.312 1 98.69 94 TYR A N 1
ATOM 748 C CA . TYR A 1 94 ? 9.148 -15.57 -13.742 1 98.69 94 TYR A CA 1
ATOM 749 C C . TYR A 1 94 ? 10.391 -15.211 -14.547 1 98.69 94 TYR A C 1
ATOM 751 O O . TYR A 1 94 ? 10.773 -14.039 -14.617 1 98.69 94 TYR A O 1
ATOM 759 N N . PHE A 1 95 ? 10.953 -16.188 -15.148 1 98.44 95 PHE A N 1
ATOM 760 C CA . PHE A 1 95 ? 12.25 -16.031 -15.797 1 98.44 95 PHE A CA 1
ATOM 761 C C . PHE A 1 95 ? 12.109 -16.094 -17.312 1 98.44 95 PHE A C 1
ATOM 763 O O . PHE A 1 95 ? 11.367 -16.938 -17.828 1 98.44 95 PHE A O 1
ATOM 770 N N . SER A 1 96 ? 12.688 -15.195 -17.984 1 97.44 96 SER A N 1
ATOM 771 C CA . SER A 1 96 ? 12.93 -15.242 -19.422 1 97.44 96 SER A CA 1
ATOM 772 C C . SER A 1 96 ? 14.25 -14.578 -19.781 1 97.44 96 SER A C 1
ATOM 774 O O . SER A 1 96 ? 14.984 -14.117 -18.906 1 97.44 96 SER A O 1
ATOM 776 N N . HIS A 1 97 ? 14.555 -14.594 -21.047 1 96.5 97 HIS A N 1
ATOM 777 C CA . HIS A 1 97 ? 15.836 -14.039 -21.469 1 96.5 97 HIS A CA 1
ATOM 778 C C . HIS A 1 97 ? 15.664 -12.633 -22.047 1 96.5 97 HIS A C 1
ATOM 780 O O . HIS A 1 97 ? 16.578 -12.094 -22.672 1 96.5 97 HIS A O 1
ATOM 786 N N . HIS A 1 98 ? 14.484 -12.039 -21.812 1 97.31 98 HIS A N 1
ATOM 787 C CA . HIS A 1 98 ? 14.32 -10.617 -22.094 1 97.31 98 HIS A CA 1
ATOM 788 C C . HIS A 1 98 ? 14.984 -9.766 -21.016 1 97.31 98 HIS A C 1
ATOM 790 O O . HIS A 1 98 ? 15.094 -10.188 -19.875 1 97.31 98 HIS A O 1
ATOM 796 N N . ARG A 1 99 ? 15.453 -8.562 -21.406 1 98.5 99 ARG A N 1
ATOM 797 C CA . ARG A 1 99 ? 16.156 -7.695 -20.469 1 98.5 99 ARG A CA 1
ATOM 798 C C . ARG A 1 99 ? 15.352 -7.484 -19.188 1 98.5 99 ARG A C 1
ATOM 800 O O . ARG A 1 99 ? 15.867 -7.645 -18.078 1 98.5 99 ARG A O 1
ATOM 807 N N . VAL A 1 100 ? 14.141 -7.062 -19.391 1 98.62 100 VAL A N 1
ATOM 808 C CA . VAL A 1 100 ? 13.172 -6.883 -18.312 1 98.62 100 VAL A CA 1
ATOM 809 C C . VAL A 1 100 ? 11.961 -7.781 -18.547 1 98.62 100 VAL A C 1
ATOM 811 O O . VAL A 1 100 ? 11.25 -7.621 -19.547 1 98.62 100 VAL A O 1
ATOM 814 N N . SER A 1 101 ? 11.766 -8.742 -17.656 1 98.5 101 SER A N 1
ATOM 815 C CA . SER A 1 101 ? 10.625 -9.648 -17.75 1 98.5 101 SER A CA 1
ATOM 816 C C . SER A 1 101 ? 9.641 -9.422 -16.609 1 98.5 101 SER A C 1
ATOM 818 O O . SER A 1 101 ? 9.984 -9.617 -15.438 1 98.5 101 SER A O 1
ATOM 820 N N . CYS A 1 102 ? 8.484 -8.984 -16.953 1 97.56 102 CYS A N 1
ATOM 821 C CA . CYS A 1 102 ? 7.398 -8.891 -15.984 1 97.56 102 CYS A CA 1
ATOM 822 C C . CYS A 1 102 ? 6.523 -10.133 -16.016 1 97.56 102 CYS A C 1
ATOM 824 O O . CYS A 1 102 ? 6.145 -10.602 -17.094 1 97.56 102 CYS A O 1
ATOM 826 N N . PRO A 1 103 ? 6.215 -10.664 -14.805 1 97.12 103 PRO A N 1
ATOM 827 C CA . PRO A 1 103 ? 5.277 -11.789 -14.852 1 97.12 103 PRO A CA 1
ATOM 828 C C . PRO A 1 103 ? 3.932 -11.406 -15.461 1 97.12 103 PRO A C 1
ATOM 830 O O . PRO A 1 103 ? 3.424 -10.312 -15.219 1 97.12 103 PRO A O 1
ATOM 833 N N . PRO A 1 104 ? 3.402 -12.289 -16.266 1 94.06 104 PRO A N 1
ATOM 834 C CA . PRO A 1 104 ? 2.041 -12.039 -16.75 1 94.06 104 PRO A CA 1
ATOM 835 C C . PRO A 1 104 ? 1.014 -12.008 -15.625 1 94.06 104 PRO A C 1
ATOM 837 O O . PRO A 1 104 ? 1.203 -12.656 -14.594 1 94.06 104 PRO A O 1
ATOM 840 N N . SER A 1 105 ? -0.04 -11.289 -15.828 1 91.62 105 SER A N 1
ATOM 841 C CA . SER A 1 105 ? -1.06 -11.07 -14.812 1 91.62 105 SER A CA 1
ATOM 842 C C . SER A 1 105 ? -1.633 -12.398 -14.32 1 91.62 105 SER A C 1
ATOM 844 O O . SER A 1 105 ? -1.966 -12.539 -13.141 1 91.62 105 SER A O 1
ATOM 846 N N . GLY A 1 106 ? -1.816 -13.367 -15.203 1 92.44 106 GLY A N 1
ATOM 847 C CA . GLY A 1 106 ? -2.324 -14.672 -14.797 1 92.44 106 GLY A CA 1
ATOM 848 C C . GLY A 1 106 ? -1.43 -15.375 -13.789 1 92.44 106 GLY A C 1
ATOM 849 O O . GLY A 1 106 ? -1.915 -15.969 -12.828 1 92.44 106 GLY A O 1
ATOM 850 N N . TRP A 1 107 ? -0.113 -15.305 -14.016 1 95.88 107 TRP A N 1
ATOM 851 C CA . TRP A 1 107 ? 0.845 -15.906 -13.086 1 95.88 107 TRP A CA 1
ATOM 852 C C . TRP A 1 107 ? 0.848 -15.172 -11.75 1 95.88 107 TRP A C 1
ATOM 854 O O . TRP A 1 107 ? 0.97 -15.789 -10.695 1 95.88 107 TRP A O 1
ATOM 864 N N . ILE A 1 108 ? 0.73 -13.852 -11.852 1 95.94 108 ILE A N 1
ATOM 865 C CA . ILE A 1 108 ? 0.68 -13.062 -10.625 1 95.94 108 ILE A CA 1
ATOM 866 C C . ILE A 1 108 ? -0.515 -13.5 -9.781 1 95.94 108 ILE A C 1
ATOM 868 O O . ILE A 1 108 ? -0.371 -13.773 -8.586 1 95.94 108 ILE A O 1
ATOM 872 N N . ARG A 1 109 ? -1.649 -13.625 -10.367 1 93.75 109 ARG A N 1
ATOM 873 C CA . ARG A 1 109 ? -2.846 -14.039 -9.641 1 93.75 109 ARG A CA 1
ATOM 874 C C . ARG A 1 109 ? -2.67 -15.43 -9.047 1 93.75 109 ARG A C 1
ATOM 876 O O . ARG A 1 109 ? -2.984 -15.656 -7.875 1 93.75 109 ARG A O 1
ATOM 883 N N . SER A 1 110 ? -2.236 -16.312 -9.891 1 94.88 110 SER A N 1
ATOM 884 C CA . SER A 1 110 ? -2.078 -17.688 -9.453 1 94.88 110 SER A CA 1
ATOM 885 C C . SER A 1 110 ? -1.128 -17.797 -8.266 1 94.88 110 SER A C 1
ATOM 887 O O . SER A 1 110 ? -1.4 -18.516 -7.301 1 94.88 110 SER A O 1
ATOM 889 N N . ALA A 1 111 ? -0.036 -17.078 -8.305 1 96.5 111 ALA A N 1
ATOM 890 C CA . ALA A 1 111 ? 0.918 -17.078 -7.195 1 96.5 111 ALA A CA 1
ATOM 891 C C . ALA A 1 111 ? 0.298 -16.469 -5.938 1 96.5 111 ALA A C 1
ATOM 893 O O . ALA A 1 111 ? 0.363 -17.062 -4.859 1 96.5 111 ALA A O 1
ATOM 894 N N . HIS A 1 112 ? -0.284 -15.367 -6.094 1 94.62 112 HIS A N 1
ATOM 895 C CA . HIS A 1 112 ? -0.811 -14.625 -4.953 1 94.62 112 HIS A CA 1
ATOM 896 C C . HIS A 1 112 ? -1.93 -15.398 -4.262 1 94.62 112 HIS A C 1
ATOM 898 O O . HIS A 1 112 ? -2.023 -15.406 -3.033 1 94.62 112 HIS A O 1
ATOM 904 N N . VAL A 1 113 ? -2.818 -16.031 -5.035 1 92.75 113 VAL A N 1
ATOM 905 C CA . VAL A 1 113 ? -3.92 -16.781 -4.453 1 92.75 113 VAL A CA 1
ATOM 906 C C . VAL A 1 113 ? -3.369 -17.906 -3.572 1 92.75 113 VAL A C 1
ATOM 908 O O . VAL A 1 113 ? -4.004 -18.297 -2.592 1 92.75 113 VAL A O 1
ATOM 911 N N . ASN A 1 114 ? -2.178 -18.312 -3.863 1 92.88 114 ASN A N 1
ATOM 912 C CA . ASN A 1 114 ? -1.54 -19.391 -3.104 1 92.88 114 ASN A CA 1
ATOM 913 C C . ASN A 1 114 ? -0.6 -18.828 -2.037 1 92.88 114 ASN A C 1
ATOM 915 O O . ASN A 1 114 ? 0.102 -19.594 -1.367 1 92.88 114 ASN A O 1
ATOM 919 N N . GLY A 1 115 ? -0.509 -17.562 -1.935 1 92.06 115 GLY A N 1
ATOM 920 C CA . GLY A 1 115 ? 0.352 -16.938 -0.938 1 92.06 115 GLY A CA 1
ATOM 921 C C . GLY A 1 115 ? 1.816 -16.938 -1.33 1 92.06 115 GLY A C 1
ATOM 922 O O . GLY A 1 115 ? 2.695 -16.922 -0.467 1 92.06 115 GLY A O 1
ATOM 923 N N . THR A 1 116 ? 2.102 -17.031 -2.543 1 95.69 116 THR A N 1
ATOM 924 C CA . THR A 1 116 ? 3.469 -17.062 -3.051 1 95.69 116 THR A CA 1
ATOM 925 C C . THR A 1 116 ? 3.846 -15.719 -3.668 1 95.69 116 THR A C 1
ATOM 927 O O . THR A 1 116 ? 3.092 -15.164 -4.469 1 95.69 116 THR A O 1
ATOM 930 N N . LYS A 1 117 ? 4.996 -15.172 -3.26 1 96.5 117 LYS A N 1
ATOM 931 C CA . LYS A 1 117 ? 5.504 -13.984 -3.938 1 96.5 117 LYS A CA 1
ATOM 932 C C . LYS A 1 117 ? 5.926 -14.305 -5.367 1 96.5 117 LYS A C 1
ATOM 934 O O . LYS A 1 117 ? 6.371 -15.414 -5.656 1 96.5 117 LYS A O 1
ATOM 939 N N . ILE A 1 118 ? 5.785 -13.367 -6.246 1 98.12 118 ILE A N 1
ATOM 940 C CA . ILE A 1 118 ? 6.223 -13.578 -7.625 1 98.12 118 ILE A CA 1
ATOM 941 C C . ILE A 1 118 ? 7.109 -12.414 -8.07 1 98.12 118 ILE A C 1
ATOM 943 O O . ILE A 1 118 ? 6.766 -11.25 -7.855 1 98.12 118 ILE A O 1
ATOM 947 N N . LEU A 1 119 ? 8.25 -12.711 -8.625 1 98.75 119 LEU A N 1
ATOM 948 C CA . LEU A 1 119 ? 9.242 -11.719 -9.023 1 98.75 119 LEU A CA 1
ATOM 949 C C . LEU A 1 119 ? 9.398 -11.672 -10.539 1 98.75 119 LEU A C 1
ATOM 951 O O . LEU A 1 119 ? 9.188 -12.672 -11.219 1 98.75 119 LEU A O 1
ATOM 955 N N . GLY A 1 120 ? 9.68 -10.469 -11.008 1 98.69 120 GLY A N 1
ATOM 956 C CA . GLY A 1 120 ? 10.172 -10.344 -12.375 1 98.69 120 GLY A CA 1
ATOM 957 C C . GLY A 1 120 ? 11.664 -10.617 -12.492 1 98.69 120 GLY A C 1
ATOM 958 O O . GLY A 1 120 ? 12.312 -10.984 -11.516 1 98.69 120 GLY A O 1
ATOM 959 N N . THR A 1 121 ? 12.211 -10.5 -13.711 1 98.81 121 THR A N 1
ATOM 960 C CA . THR A 1 121 ? 13.625 -10.758 -13.969 1 98.81 121 THR A CA 1
ATOM 961 C C . THR A 1 121 ? 14.273 -9.57 -14.68 1 98.81 121 THR A C 1
ATOM 963 O O . THR A 1 121 ? 13.734 -9.047 -15.656 1 98.81 121 THR A O 1
ATOM 966 N N . LEU A 1 122 ? 15.305 -9.062 -14.164 1 98.88 122 LEU A N 1
ATOM 967 C CA . LEU A 1 122 ? 16.25 -8.156 -14.812 1 98.88 122 LEU A CA 1
ATOM 968 C C . LEU A 1 122 ? 17.547 -8.875 -15.156 1 98.88 122 LEU A C 1
ATOM 970 O O . LEU A 1 122 ? 18.297 -9.281 -14.258 1 98.88 122 LEU A O 1
ATOM 974 N N . ILE A 1 123 ? 17.828 -9.031 -16.484 1 98.69 123 ILE A N 1
ATOM 975 C CA . ILE A 1 123 ? 18.938 -9.914 -16.844 1 98.69 123 ILE A CA 1
ATOM 976 C C . ILE A 1 123 ? 19.844 -9.203 -17.844 1 98.69 123 ILE A C 1
ATOM 978 O O . ILE A 1 123 ? 19.375 -8.453 -18.703 1 98.69 123 ILE A O 1
ATOM 982 N N . PHE A 1 124 ? 21.109 -9.32 -17.703 1 98.25 124 PHE A N 1
ATOM 983 C CA . PHE A 1 124 ? 22.125 -8.781 -18.609 1 98.25 124 PHE A CA 1
ATOM 984 C C . PHE A 1 124 ? 23 -9.891 -19.172 1 98.25 124 PHE A C 1
ATOM 986 O O . PHE A 1 124 ? 23.812 -10.477 -18.469 1 98.25 124 PHE A O 1
ATOM 993 N N . GLU A 1 125 ? 22.797 -10.203 -20.391 1 95.88 125 GLU A N 1
ATOM 994 C CA . GLU A 1 125 ? 23.531 -11.25 -21.078 1 95.88 125 GLU A CA 1
ATOM 995 C C . GLU A 1 125 ? 23.984 -10.781 -22.453 1 95.88 125 GLU A C 1
ATOM 997 O O . GLU A 1 125 ? 23.438 -9.836 -23.016 1 95.88 125 GLU A O 1
ATOM 1002 N N . TRP A 1 126 ? 25.094 -11.383 -22.953 1 92.25 126 TRP A N 1
ATOM 1003 C CA . TRP A 1 126 ? 25.594 -11.148 -24.312 1 92.25 126 TRP A CA 1
ATOM 1004 C C . TRP A 1 126 ? 26.016 -9.703 -24.5 1 92.25 126 TRP A C 1
ATOM 1006 O O . TRP A 1 126 ? 26.266 -8.992 -23.516 1 92.25 126 TRP A O 1
ATOM 1016 N N . ASP A 1 127 ? 26.156 -9.266 -25.703 1 90.69 127 ASP A N 1
ATOM 1017 C CA . ASP A 1 127 ? 26.688 -7.941 -25.984 1 90.69 127 ASP A CA 1
ATOM 1018 C C . ASP A 1 127 ? 25.703 -6.848 -25.609 1 90.69 127 ASP A C 1
ATOM 1020 O O . ASP A 1 127 ? 26.078 -5.824 -25.047 1 90.69 127 ASP A O 1
ATOM 1024 N N . ALA A 1 128 ? 24.484 -7.137 -25.906 1 92.5 128 ALA A N 1
ATOM 1025 C CA . ALA A 1 128 ? 23.453 -6.148 -25.562 1 92.5 128 ALA A CA 1
ATOM 1026 C C . ALA A 1 128 ? 23.391 -5.926 -24.062 1 92.5 128 ALA A C 1
ATOM 1028 O O . ALA A 1 128 ? 23.156 -4.801 -23.609 1 92.5 128 ALA A O 1
ATOM 1029 N N . GLY A 1 129 ? 23.594 -7.004 -23.328 1 94.69 129 GLY A N 1
ATOM 1030 C CA . GLY A 1 129 ? 23.609 -6.895 -21.891 1 94.69 129 GLY A CA 1
ATOM 1031 C C . GLY A 1 129 ? 24.781 -6.102 -21.359 1 94.69 129 GLY A C 1
ATOM 1032 O O . GLY A 1 129 ? 24.656 -5.371 -20.375 1 94.69 129 GLY A O 1
ATOM 1033 N N . ARG A 1 130 ? 25.922 -6.219 -22.062 1 93.56 130 ARG A N 1
ATOM 1034 C CA . ARG A 1 130 ? 27.125 -5.488 -21.656 1 93.56 130 ARG A CA 1
ATOM 1035 C C . ARG A 1 130 ? 26.922 -3.984 -21.781 1 93.56 130 ARG A C 1
ATOM 1037 O O . ARG A 1 130 ? 27.391 -3.215 -20.938 1 93.56 130 ARG A O 1
ATOM 1044 N N . GLU A 1 131 ? 26.234 -3.613 -22.75 1 94 131 GLU A N 1
ATOM 1045 C CA . GLU A 1 131 ? 25.938 -2.197 -22.938 1 94 131 GLU A CA 1
ATOM 1046 C C . GLU A 1 131 ? 24.922 -1.703 -21.922 1 94 131 GLU A C 1
ATOM 1048 O O . GLU A 1 131 ? 25.094 -0.636 -21.328 1 94 131 GLU A O 1
ATOM 1053 N N . ASP A 1 132 ? 23.922 -2.484 -21.672 1 96.38 132 ASP A N 1
ATOM 1054 C CA . ASP A 1 132 ? 22.812 -2.074 -20.812 1 96.38 132 ASP A CA 1
ATOM 1055 C C . ASP A 1 132 ? 23.234 -1.995 -19.344 1 96.38 132 ASP A C 1
ATOM 1057 O O . ASP A 1 132 ? 22.734 -1.167 -18.594 1 96.38 132 ASP A O 1
ATOM 1061 N N . ILE A 1 133 ? 24.109 -2.9 -18.938 1 96.94 133 ILE A N 1
ATOM 1062 C CA . ILE A 1 133 ? 24.531 -2.898 -17.547 1 96.94 133 ILE A CA 1
ATOM 1063 C C . ILE A 1 133 ? 25.266 -1.605 -17.234 1 96.94 133 ILE A C 1
ATOM 1065 O O . ILE A 1 133 ? 25.234 -1.117 -16.094 1 96.94 133 ILE A O 1
ATOM 1069 N N . VAL A 1 134 ? 26 -1.055 -18.203 1 95.12 134 VAL A N 1
ATOM 1070 C CA . VAL A 1 134 ? 26.641 0.249 -18.062 1 95.12 134 VAL A CA 1
ATOM 1071 C C . VAL A 1 134 ? 25.578 1.344 -18 1 95.12 134 VAL A C 1
ATOM 1073 O O . VAL A 1 134 ? 25.641 2.236 -17.156 1 95.12 134 VAL A O 1
ATOM 1076 N N . GLU A 1 135 ? 24.578 1.225 -18.844 1 95.12 135 GLU A N 1
ATOM 1077 C CA . GLU A 1 135 ? 23.484 2.193 -18.891 1 95.12 135 GLU A CA 1
ATOM 1078 C C . GLU A 1 135 ? 22.703 2.211 -17.594 1 95.12 135 GLU A C 1
ATOM 1080 O O . GLU A 1 135 ? 22.266 3.271 -17.141 1 95.12 135 GLU A O 1
ATOM 1085 N N . LEU A 1 136 ? 22.5 1.115 -16.984 1 97.12 136 LEU A N 1
ATOM 1086 C CA . LEU A 1 136 ? 21.719 0.971 -15.758 1 97.12 136 LEU A CA 1
ATOM 1087 C C . LEU A 1 136 ? 22.203 1.935 -14.68 1 97.12 136 LEU A C 1
ATOM 1089 O O . LEU A 1 136 ? 21.391 2.52 -13.953 1 97.12 136 LEU A O 1
ATOM 1093 N N . VAL A 1 137 ? 23.562 2.092 -14.633 1 95.5 137 VAL A N 1
ATOM 1094 C CA . VAL A 1 137 ? 24.141 2.865 -13.539 1 95.5 137 VAL A CA 1
ATOM 1095 C C . VAL A 1 137 ? 24.703 4.18 -14.07 1 95.5 137 VAL A C 1
ATOM 1097 O O . VAL A 1 137 ? 25.5 4.84 -13.398 1 95.5 137 VAL A O 1
ATOM 1100 N N . ALA A 1 138 ? 24.391 4.496 -15.32 1 93.12 138 ALA A N 1
ATOM 1101 C CA . ALA A 1 138 ? 24.906 5.727 -15.906 1 93.12 138 ALA A CA 1
ATOM 1102 C C . ALA A 1 138 ? 24.406 6.953 -15.148 1 93.12 138 ALA A C 1
ATOM 1104 O O . ALA A 1 138 ? 23.234 7.004 -14.758 1 93.12 138 ALA A O 1
ATOM 1105 N N . PRO A 1 139 ? 25.281 7.828 -14.859 1 92 139 PRO A N 1
ATOM 1106 C CA . PRO A 1 139 ? 24.812 9.094 -14.281 1 92 139 PRO A CA 1
ATOM 1107 C C . PRO A 1 139 ? 23.922 9.883 -15.242 1 92 139 PRO A C 1
ATOM 1109 O O . PRO A 1 139 ? 23.906 9.602 -16.438 1 92 139 PRO A O 1
ATOM 1112 N N . THR A 1 140 ? 23.25 10.812 -14.68 1 89.5 140 THR A N 1
ATOM 1113 C CA . THR A 1 140 ? 22.375 11.656 -15.484 1 89.5 140 THR A CA 1
ATOM 1114 C C . THR A 1 140 ? 23.172 12.531 -16.438 1 89.5 140 THR A C 1
ATOM 1116 O O . THR A 1 140 ? 22.812 12.68 -17.609 1 89.5 140 THR A O 1
ATOM 1119 N N . SER A 1 141 ? 24.25 13.109 -15.859 1 82.81 141 SER A N 1
ATOM 1120 C CA . SER A 1 141 ? 25.094 13.984 -16.672 1 82.81 141 SER A CA 1
ATOM 1121 C C . SER A 1 141 ? 26 13.188 -17.594 1 82.81 141 SER A C 1
ATOM 1123 O O . SER A 1 141 ? 26.781 12.344 -17.125 1 82.81 141 SER A O 1
ATOM 1125 N N . PRO A 1 142 ? 25.969 13.492 -18.812 1 75.25 142 PRO A N 1
ATOM 1126 C CA . PRO A 1 142 ? 26.859 12.781 -19.734 1 75.25 142 PRO A CA 1
ATOM 1127 C C . PRO A 1 142 ? 28.344 13.133 -19.516 1 75.25 142 PRO A C 1
ATOM 1129 O O . PRO A 1 142 ? 29.219 12.406 -19.969 1 75.25 142 PRO A O 1
ATOM 1132 N N . THR A 1 143 ? 28.562 14.227 -18.75 1 78.38 143 THR A N 1
ATOM 1133 C CA . THR A 1 143 ? 29.953 14.664 -18.578 1 78.38 143 THR A CA 1
ATOM 1134 C C . THR A 1 143 ? 30.516 14.125 -17.281 1 78.38 143 THR A C 1
ATOM 1136 O O . THR A 1 143 ? 31.719 14.273 -17.016 1 78.38 143 THR A O 1
ATOM 1139 N N . ALA A 1 144 ? 29.703 13.508 -16.531 1 81.25 144 ALA A N 1
ATOM 1140 C CA . ALA A 1 144 ? 30.203 12.938 -15.289 1 81.25 144 ALA A CA 1
ATOM 1141 C C . ALA A 1 144 ? 31.109 11.742 -15.547 1 81.25 144 ALA A C 1
ATOM 1143 O O . ALA A 1 144 ? 30.938 11.031 -16.531 1 81.25 144 ALA A O 1
ATOM 1144 N N . LYS A 1 145 ? 32.156 11.625 -14.656 1 82.94 145 LYS A N 1
ATOM 1145 C CA . LYS A 1 145 ? 33.031 10.469 -14.75 1 82.94 145 LYS A CA 1
ATOM 1146 C C . LYS A 1 145 ? 32.25 9.172 -14.609 1 82.94 145 LYS A C 1
ATOM 1148 O O . LYS A 1 145 ? 31.422 9.031 -13.711 1 82.94 145 LYS A O 1
ATOM 1153 N N . ARG A 1 146 ? 32.562 8.336 -15.484 1 84.19 146 ARG A N 1
ATOM 1154 C CA . ARG A 1 146 ? 31.875 7.047 -15.477 1 84.19 146 ARG A CA 1
ATOM 1155 C C . ARG A 1 146 ? 32.156 6.289 -14.18 1 84.19 146 ARG A C 1
ATOM 1157 O O . ARG A 1 146 ? 33.281 6.289 -13.688 1 84.19 146 ARG A O 1
ATOM 1164 N N . PHE A 1 147 ? 31.141 5.703 -13.594 1 90.81 147 PHE A N 1
ATOM 1165 C CA . PHE A 1 147 ? 31.172 4.801 -12.445 1 90.81 147 PHE A CA 1
ATOM 1166 C C . PHE A 1 147 ? 31.578 5.551 -11.188 1 90.81 147 PHE A C 1
ATOM 1168 O O . PHE A 1 147 ? 32.219 4.977 -10.297 1 90.81 147 PHE A O 1
ATOM 1175 N N . SER A 1 148 ? 31.391 6.84 -11.125 1 88.62 148 SER A N 1
ATOM 1176 C CA . SER A 1 148 ? 31.609 7.617 -9.906 1 88.62 148 SER A CA 1
ATOM 1177 C C . SER A 1 148 ? 30.281 7.934 -9.219 1 88.62 148 SER A C 1
ATOM 1179 O O . SER A 1 148 ? 30.25 8.219 -8.023 1 88.62 148 SER A O 1
ATOM 1181 N N . SER A 1 149 ? 29.297 7.883 -9.984 1 91.69 149 SER A N 1
ATOM 1182 C CA . SER A 1 149 ? 27.938 8.125 -9.523 1 91.69 149 SER A CA 1
ATOM 1183 C C . SER A 1 149 ? 26.906 7.387 -10.383 1 91.69 149 SER A C 1
ATOM 1185 O O . SER A 1 149 ? 27.266 6.824 -11.422 1 91.69 149 SER A O 1
ATOM 1187 N N . PHE A 1 150 ? 25.703 7.285 -9.883 1 93.06 150 PHE A N 1
ATOM 1188 C CA . PHE A 1 150 ? 24.672 6.645 -10.68 1 93.06 150 PHE A CA 1
ATOM 1189 C C . PHE A 1 150 ? 23.359 7.414 -10.586 1 93.06 150 PHE A C 1
ATOM 1191 O O . PHE A 1 150 ? 23.078 8.07 -9.578 1 93.06 150 PHE A O 1
ATOM 1198 N N . SER A 1 151 ? 22.594 7.355 -11.703 1 93.31 151 SER A N 1
ATOM 1199 C CA . SER A 1 151 ? 21.234 7.855 -11.742 1 93.31 151 SER A CA 1
ATOM 1200 C C . SER A 1 151 ? 20.25 6.84 -11.156 1 93.31 151 SER A C 1
ATOM 1202 O O . SER A 1 151 ? 20.453 5.633 -11.273 1 93.31 151 SER A O 1
ATOM 1204 N N . THR A 1 152 ? 19.125 7.344 -10.594 1 91.56 152 THR A N 1
ATOM 1205 C CA . THR A 1 152 ? 18.125 6.441 -10.016 1 91.56 152 THR A CA 1
ATOM 1206 C C . THR A 1 152 ? 17.047 6.102 -11.031 1 91.56 152 THR A C 1
ATOM 1208 O O . THR A 1 152 ? 16.125 5.348 -10.734 1 91.56 152 THR A O 1
ATOM 1211 N N . ARG A 1 153 ? 17.141 6.625 -12.195 1 91.69 153 ARG A N 1
ATOM 1212 C CA . ARG A 1 153 ? 16.078 6.594 -13.203 1 91.69 153 ARG A CA 1
ATOM 1213 C C . ARG A 1 153 ? 15.555 5.176 -13.406 1 91.69 153 ARG A C 1
ATOM 1215 O O . ARG A 1 153 ? 14.352 4.93 -13.273 1 91.69 153 ARG A O 1
ATOM 1222 N N . TYR A 1 154 ? 16.406 4.25 -13.672 1 96.31 154 TYR A N 1
ATOM 1223 C CA . TYR A 1 154 ? 15.945 2.91 -14.016 1 96.31 154 TYR A CA 1
ATOM 1224 C C . TYR A 1 154 ? 15.516 2.143 -12.773 1 96.31 154 TYR A C 1
ATOM 1226 O O . TYR A 1 154 ? 14.602 1.315 -12.836 1 96.31 154 TYR A O 1
ATOM 1234 N N . ALA A 1 155 ? 16.172 2.396 -11.625 1 95.81 155 ALA A N 1
ATOM 1235 C CA . ALA A 1 155 ? 15.68 1.812 -10.383 1 95.81 155 ALA A CA 1
ATOM 1236 C C . ALA A 1 155 ? 14.242 2.24 -10.109 1 95.81 155 ALA A C 1
ATOM 1238 O O . ALA A 1 155 ? 13.383 1.402 -9.812 1 95.81 155 ALA A O 1
ATOM 1239 N N . ASP A 1 156 ? 13.984 3.502 -10.281 1 93.5 156 ASP A N 1
ATOM 1240 C CA . ASP A 1 156 ? 12.648 4.039 -10.031 1 93.5 156 ASP A CA 1
ATOM 1241 C C . ASP A 1 156 ? 11.633 3.475 -11.031 1 93.5 156 ASP A C 1
ATOM 1243 O O . ASP A 1 156 ? 10.5 3.16 -10.664 1 93.5 156 ASP A O 1
ATOM 1247 N N . LEU A 1 157 ? 12.055 3.396 -12.25 1 95.44 157 LEU A N 1
ATOM 1248 C CA . LEU A 1 157 ? 11.164 2.857 -13.266 1 95.44 157 LEU A CA 1
ATOM 1249 C C . LEU A 1 157 ? 10.797 1.407 -12.961 1 95.44 157 LEU A C 1
ATOM 1251 O O . LEU A 1 157 ? 9.648 1.002 -13.133 1 95.44 157 LEU A O 1
ATOM 1255 N N . LEU A 1 158 ? 11.766 0.637 -12.547 1 97.88 158 LEU A N 1
ATOM 1256 C CA . LEU A 1 158 ? 11.516 -0.762 -12.219 1 97.88 158 LEU A CA 1
ATOM 1257 C C . LEU A 1 158 ? 10.586 -0.879 -11.016 1 97.88 158 LEU A C 1
ATOM 1259 O O . LEU A 1 158 ? 9.758 -1.79 -10.953 1 97.88 158 LEU A O 1
ATOM 1263 N N . VAL A 1 159 ? 10.719 0.002 -10.062 1 95.88 159 VAL A N 1
ATOM 1264 C CA . VAL A 1 159 ? 9.789 0.054 -8.938 1 95.88 159 VAL A CA 1
ATOM 1265 C C . VAL A 1 159 ? 8.383 0.371 -9.438 1 95.88 159 VAL A C 1
ATOM 1267 O O . VAL A 1 159 ? 7.418 -0.301 -9.07 1 95.88 159 VAL A O 1
ATOM 1270 N N . ASP A 1 160 ? 8.273 1.363 -10.359 1 93.44 160 ASP A N 1
ATOM 1271 C CA . ASP A 1 160 ? 6.988 1.798 -10.891 1 93.44 160 ASP A CA 1
ATOM 1272 C C . ASP A 1 160 ? 6.285 0.657 -11.625 1 93.44 160 ASP A C 1
ATOM 1274 O O . ASP A 1 160 ? 5.074 0.467 -11.469 1 93.44 160 ASP A O 1
ATOM 1278 N N . VAL A 1 161 ? 7.02 -0.028 -12.32 1 94.44 161 VAL A N 1
ATOM 1279 C CA . VAL A 1 161 ? 6.445 -1.116 -13.102 1 94.44 161 VAL A CA 1
ATOM 1280 C C . VAL A 1 161 ? 5.938 -2.215 -12.172 1 94.44 161 VAL A C 1
ATOM 1282 O O . VAL A 1 161 ? 4.859 -2.77 -12.391 1 94.44 161 VAL A O 1
ATOM 1285 N N . ALA A 1 162 ? 6.727 -2.551 -11.18 1 96.19 162 ALA A N 1
ATOM 1286 C CA . ALA A 1 162 ? 6.297 -3.561 -10.211 1 96.19 162 ALA A CA 1
ATOM 1287 C C . ALA A 1 162 ? 5 -3.145 -9.531 1 96.19 162 ALA A C 1
ATOM 1289 O O . ALA A 1 162 ? 4.086 -3.959 -9.375 1 96.19 162 ALA A O 1
ATOM 1290 N N . VAL A 1 163 ? 4.875 -1.897 -9.156 1 91.5 163 VAL A N 1
ATOM 1291 C CA . VAL A 1 163 ? 3.674 -1.377 -8.516 1 91.5 163 VAL A CA 1
ATOM 1292 C C . VAL A 1 163 ? 2.506 -1.414 -9.5 1 91.5 163 VAL A C 1
ATOM 1294 O O . VAL A 1 163 ? 1.414 -1.876 -9.156 1 91.5 163 VAL A O 1
ATOM 1297 N N . GLU A 1 164 ? 2.727 -0.955 -10.664 1 88.94 164 GLU A N 1
ATOM 1298 C CA . GLU A 1 164 ? 1.689 -0.885 -11.688 1 88.94 164 GLU A CA 1
ATOM 1299 C C . GLU A 1 164 ? 1.115 -2.268 -11.984 1 88.94 164 GLU A C 1
ATOM 1301 O O . GLU A 1 164 ? -0.098 -2.42 -12.141 1 88.94 164 GLU A O 1
ATOM 1306 N N . ARG A 1 165 ? 1.995 -3.242 -12.055 1 92.06 165 ARG A N 1
ATOM 1307 C CA . ARG A 1 165 ? 1.567 -4.57 -12.477 1 92.06 165 ARG A CA 1
ATOM 1308 C C . ARG A 1 165 ? 1.189 -5.434 -11.273 1 92.06 165 ARG A C 1
ATOM 1310 O O . ARG A 1 165 ? 0.542 -6.469 -11.43 1 92.06 165 ARG A O 1
ATOM 1317 N N . GLY A 1 166 ? 1.682 -5.121 -10.141 1 93.12 166 GLY A N 1
ATOM 1318 C CA . GLY A 1 166 ? 1.262 -5.781 -8.914 1 93.12 166 GLY A CA 1
ATOM 1319 C C . GLY A 1 166 ? 2.105 -6.996 -8.57 1 93.12 166 GLY A C 1
ATOM 1320 O O . GLY A 1 166 ? 1.589 -8 -8.078 1 93.12 166 GLY A O 1
ATOM 1321 N N . PHE A 1 167 ? 3.41 -7.02 -8.93 1 96.38 167 PHE A N 1
ATOM 1322 C CA . PHE A 1 167 ? 4.238 -8.148 -8.523 1 96.38 167 PHE A CA 1
ATOM 1323 C C . PHE A 1 167 ? 5.258 -7.727 -7.477 1 96.38 167 PHE A C 1
ATOM 1325 O O . PHE A 1 167 ? 5.293 -6.562 -7.07 1 96.38 167 PHE A O 1
ATOM 1332 N N . ASP A 1 168 ? 6.098 -8.648 -6.984 1 97.56 168 ASP A N 1
ATOM 1333 C CA . ASP A 1 168 ? 6.625 -8.547 -5.629 1 97.56 168 ASP A CA 1
ATOM 1334 C C . ASP A 1 168 ? 8.141 -8.328 -5.641 1 97.56 168 ASP A C 1
ATOM 1336 O O . ASP A 1 168 ? 8.82 -8.586 -4.645 1 97.56 168 ASP A O 1
ATOM 1340 N N . GLY A 1 169 ? 8.695 -8.023 -6.742 1 98.44 169 GLY A N 1
ATOM 1341 C CA . GLY A 1 169 ? 10.125 -7.766 -6.738 1 98.44 169 GLY A CA 1
ATOM 1342 C C . GLY A 1 169 ? 10.828 -8.273 -7.984 1 98.44 169 GLY A C 1
ATOM 1343 O O . GLY A 1 169 ? 10.211 -8.367 -9.047 1 98.44 169 GLY A O 1
ATOM 1344 N N . TRP A 1 170 ? 12.242 -8.484 -7.816 1 98.81 170 TRP A N 1
ATOM 1345 C CA . TRP A 1 170 ? 13.031 -8.742 -9.016 1 98.81 170 TRP A CA 1
ATOM 1346 C C . TRP A 1 170 ? 14.172 -9.719 -8.727 1 98.81 170 TRP A C 1
ATOM 1348 O O . TRP A 1 170 ? 14.82 -9.625 -7.68 1 98.81 170 TRP A O 1
ATOM 1358 N N . LEU A 1 171 ? 14.375 -10.648 -9.617 1 98.94 171 LEU A N 1
ATOM 1359 C CA . LEU A 1 171 ? 15.664 -11.305 -9.766 1 98.94 171 LEU A CA 1
ATOM 1360 C C . LEU A 1 171 ? 16.609 -10.453 -10.602 1 98.94 171 LEU A C 1
ATOM 1362 O O . LEU A 1 171 ? 16.266 -10.031 -11.711 1 98.94 171 LEU A O 1
ATOM 1366 N N . VAL A 1 172 ? 17.734 -10.148 -10.094 1 98.88 172 VAL A N 1
ATOM 1367 C CA . VAL A 1 172 ? 18.766 -9.438 -10.844 1 98.88 172 VAL A CA 1
ATOM 1368 C C . VAL A 1 172 ? 19.875 -10.406 -11.242 1 98.88 172 VAL A C 1
ATOM 1370 O O . VAL A 1 172 ? 20.609 -10.906 -10.383 1 98.88 172 VAL A O 1
ATOM 1373 N N . ASN A 1 173 ? 19.984 -10.695 -12.539 1 98.69 173 ASN A N 1
ATOM 1374 C CA . ASN A 1 173 ? 20.953 -11.633 -13.102 1 98.69 173 ASN A CA 1
ATOM 1375 C C . ASN A 1 173 ? 21.922 -10.938 -14.062 1 98.69 173 ASN A C 1
ATOM 1377 O O . ASN A 1 173 ? 21.547 -10.617 -15.195 1 98.69 173 ASN A O 1
ATOM 1381 N N . VAL A 1 174 ? 23.188 -10.75 -13.633 1 98.31 174 VAL A N 1
ATOM 1382 C CA . VAL A 1 174 ? 24.188 -10.078 -14.438 1 98.31 174 VAL A CA 1
ATOM 1383 C C . VAL A 1 174 ? 25.203 -11.102 -14.953 1 98.31 174 VAL A C 1
ATOM 1385 O O . VAL A 1 174 ? 26.172 -11.422 -14.266 1 98.31 174 VAL A O 1
ATOM 1388 N N . GLU A 1 175 ? 25.078 -11.508 -16.156 1 97 175 GLU A N 1
ATOM 1389 C CA . GLU A 1 175 ? 25.953 -12.516 -16.719 1 97 175 GLU A CA 1
ATOM 1390 C C . GLU A 1 175 ? 26.844 -11.93 -17.812 1 97 175 GLU A C 1
ATOM 1392 O O . GLU A 1 175 ? 26.906 -12.461 -18.922 1 97 175 GLU A O 1
ATOM 1397 N N . VAL A 1 176 ? 27.469 -10.852 -17.484 1 95.56 176 VAL A N 1
ATOM 1398 C CA . VAL A 1 176 ? 28.5 -10.188 -18.297 1 95.56 176 VAL A CA 1
ATOM 1399 C C . VAL A 1 176 ? 29.578 -9.633 -17.375 1 95.56 176 VAL A C 1
ATOM 1401 O O . VAL A 1 176 ? 29.344 -9.367 -16.203 1 95.56 176 VAL A O 1
ATOM 1404 N N . ASP A 1 177 ? 30.766 -9.516 -17.938 1 94.5 177 ASP A N 1
ATOM 1405 C CA . ASP A 1 177 ? 31.812 -8.789 -17.203 1 94.5 177 ASP A CA 1
ATOM 1406 C C . ASP A 1 177 ? 31.422 -7.324 -17.031 1 94.5 177 ASP A C 1
ATOM 1408 O O . ASP A 1 177 ? 30.797 -6.73 -17.906 1 94.5 177 ASP A O 1
ATOM 1412 N N . LEU A 1 178 ? 31.812 -6.816 -15.875 1 95.56 178 LEU A N 1
ATOM 1413 C CA . LEU A 1 178 ? 31.594 -5.395 -15.633 1 95.56 178 LEU A CA 1
ATOM 1414 C C . LEU A 1 178 ? 32.75 -4.566 -16.172 1 95.56 178 LEU A C 1
ATOM 1416 O O . LEU A 1 178 ? 33.844 -5.094 -16.375 1 95.56 178 LEU A O 1
ATOM 1420 N N . GLY A 1 179 ? 32.531 -3.316 -16.328 1 92 179 GLY A N 1
ATOM 1421 C CA . GLY A 1 179 ? 33.5 -2.4 -16.906 1 92 179 GLY A CA 1
ATOM 1422 C C . GLY A 1 179 ? 33.062 -1.874 -18.266 1 92 179 GLY A C 1
ATOM 1423 O O . GLY A 1 179 ? 31.984 -2.203 -18.75 1 92 179 GLY A O 1
ATOM 1424 N N . SER A 1 180 ? 33.844 -0.833 -18.688 1 78.81 180 SER A N 1
ATOM 1425 C CA . SER A 1 180 ? 33.562 -0.214 -19.984 1 78.81 180 SER A CA 1
ATOM 1426 C C . SER A 1 180 ? 34.344 -0.886 -21.109 1 78.81 180 SER A C 1
ATOM 1428 O O . SER A 1 180 ? 35.562 -1 -21.047 1 78.81 180 SER A O 1
ATOM 1430 N N . GLY A 1 181 ? 33.719 -1.296 -22.172 1 63.88 181 GLY A N 1
ATOM 1431 C CA . GLY A 1 181 ? 34.375 -1.85 -23.344 1 63.88 181 GLY A CA 1
ATOM 1432 C C . GLY A 1 181 ? 35.031 -3.203 -23.094 1 63.88 181 GLY A C 1
ATOM 1433 O O . GLY A 1 181 ? 34.562 -3.951 -22.219 1 63.88 181 GLY A O 1
ATOM 1434 N N . SER A 1 182 ? 35.844 -3.643 -24.047 1 56.28 182 SER A N 1
ATOM 1435 C CA . SER A 1 182 ? 36.562 -4.918 -24.016 1 56.28 182 SER A CA 1
ATOM 1436 C C . SER A 1 182 ? 37.469 -5.023 -22.797 1 56.28 182 SER A C 1
ATOM 1438 O O . SER A 1 182 ? 37.969 -6.105 -22.469 1 56.28 182 SER A O 1
ATOM 1440 N N . ALA A 1 183 ? 37.969 -3.852 -22.266 1 52.59 183 ALA A N 1
ATOM 1441 C CA . ALA A 1 183 ? 39.062 -3.814 -21.281 1 52.59 183 ALA A CA 1
ATOM 1442 C C . ALA A 1 183 ? 38.5 -3.795 -19.859 1 52.59 183 ALA A C 1
ATOM 1444 O O . ALA A 1 183 ? 37.375 -3.338 -19.625 1 52.59 183 ALA A O 1
ATOM 1445 N N . LYS A 1 184 ? 38.906 -4.656 -18.984 1 63.34 184 LYS A N 1
ATOM 1446 C CA . LYS A 1 184 ? 38.875 -4.766 -17.531 1 63.34 184 LYS A CA 1
ATOM 1447 C C . LYS A 1 184 ? 38.969 -3.393 -16.875 1 63.34 184 LYS A C 1
ATOM 1449 O O . LYS A 1 184 ? 39 -3.289 -15.648 1 63.34 184 LYS A O 1
ATOM 1454 N N . GLU A 1 185 ? 38.719 -2.322 -17.812 1 76.31 185 GLU A N 1
ATOM 1455 C CA . GLU A 1 185 ? 38.938 -1.001 -17.234 1 76.31 185 GLU A CA 1
ATOM 1456 C C . GLU A 1 185 ? 37.719 -0.538 -16.438 1 76.31 185 GLU A C 1
ATOM 1458 O O . GLU A 1 185 ? 36.594 -0.569 -16.938 1 76.31 185 GLU A O 1
ATOM 1463 N N . GLY A 1 186 ? 37.875 -0.235 -15.266 1 88.69 186 GLY A N 1
ATOM 1464 C CA . GLY A 1 186 ? 36.875 0.343 -14.383 1 88.69 186 GLY A CA 1
ATOM 1465 C C . GLY A 1 186 ? 35.938 -0.692 -13.773 1 88.69 186 GLY A C 1
ATOM 1466 O O . GLY A 1 186 ? 34.875 -0.352 -13.281 1 88.69 186 GLY A O 1
ATOM 1467 N N . ALA A 1 187 ? 36.312 -1.973 -13.953 1 92.94 187 ALA A N 1
ATOM 1468 C CA . ALA A 1 187 ? 35.438 -3.061 -13.477 1 92.94 187 ALA A CA 1
ATOM 1469 C C . ALA A 1 187 ? 35.188 -2.926 -11.977 1 92.94 187 ALA A C 1
ATOM 1471 O O . ALA A 1 187 ? 34.031 -3.08 -11.539 1 92.94 187 ALA A O 1
ATOM 1472 N N . LYS A 1 188 ? 36.156 -2.611 -11.289 1 91 188 LYS A N 1
ATOM 1473 C CA . LYS A 1 188 ? 35.969 -2.475 -9.852 1 91 188 LYS A CA 1
ATOM 1474 C C . LYS A 1 188 ? 35.094 -1.276 -9.508 1 91 188 LYS A C 1
ATOM 1476 O O . LYS A 1 188 ? 34.25 -1.362 -8.625 1 91 188 LYS A O 1
ATOM 1481 N N . GLU A 1 189 ? 35.344 -0.166 -10.203 1 91.44 189 GLU A N 1
ATOM 1482 C CA . GLU A 1 189 ? 34.531 1.02 -10 1 91.44 189 GLU A CA 1
ATOM 1483 C C . GLU A 1 189 ? 33.094 0.752 -10.375 1 91.44 189 GLU A C 1
ATOM 1485 O O . GLU A 1 189 ? 32.156 1.197 -9.688 1 91.44 189 GLU A O 1
ATOM 1490 N N . HIS A 1 190 ? 32.938 0.033 -11.484 1 94.44 190 HIS A N 1
ATOM 1491 C CA . HIS A 1 190 ? 31.609 -0.345 -11.922 1 94.44 190 HIS A CA 1
ATOM 1492 C C . HIS A 1 190 ? 30.906 -1.203 -10.867 1 94.44 190 HIS A C 1
ATOM 1494 O O . HIS A 1 190 ? 29.719 -1.009 -10.586 1 94.44 190 HIS A O 1
ATOM 1500 N N . THR A 1 191 ? 31.609 -2.109 -10.312 1 94.62 191 THR A N 1
ATOM 1501 C CA . THR A 1 191 ? 31.062 -2.988 -9.281 1 94.62 191 THR A CA 1
ATOM 1502 C C . THR A 1 191 ? 30.594 -2.182 -8.07 1 94.62 191 THR A C 1
ATOM 1504 O O . THR A 1 191 ? 29.516 -2.43 -7.543 1 94.62 191 THR A O 1
ATOM 1507 N N . ARG A 1 192 ? 31.375 -1.263 -7.676 1 91.75 192 ARG A N 1
ATOM 1508 C CA . ARG A 1 192 ? 31.016 -0.439 -6.523 1 91.75 192 ARG A CA 1
ATOM 1509 C C . ARG A 1 192 ? 29.734 0.343 -6.773 1 91.75 192 ARG A C 1
ATOM 1511 O O . ARG A 1 192 ? 28.859 0.39 -5.914 1 91.75 192 ARG A O 1
ATOM 1518 N N . VAL A 1 193 ? 29.656 0.94 -7.922 1 93.44 193 VAL A N 1
ATOM 1519 C CA . VAL A 1 193 ? 28.469 1.729 -8.258 1 93.44 193 VAL A CA 1
ATOM 1520 C C . VAL A 1 193 ? 27.25 0.817 -8.367 1 93.44 193 VAL A C 1
ATOM 1522 O O . VAL A 1 193 ? 26.156 1.196 -7.969 1 93.44 193 VAL A O 1
ATOM 1525 N N . LEU A 1 194 ? 27.422 -0.333 -8.922 1 95.25 194 LEU A N 1
ATOM 1526 C CA . LEU A 1 194 ? 26.328 -1.293 -9.031 1 95.25 194 LEU A CA 1
ATOM 1527 C C . LEU A 1 194 ? 25.828 -1.707 -7.648 1 95.25 194 LEU A C 1
ATOM 1529 O O . LEU A 1 194 ? 24.625 -1.831 -7.434 1 95.25 194 LEU A O 1
ATOM 1533 N N . LEU A 1 195 ? 26.734 -1.964 -6.746 1 93.31 195 LEU A N 1
ATOM 1534 C CA . LEU A 1 195 ? 26.375 -2.307 -5.375 1 93.31 195 LEU A CA 1
ATOM 1535 C C . LEU A 1 195 ? 25.531 -1.2 -4.742 1 93.31 195 LEU A C 1
ATOM 1537 O O . LEU A 1 195 ? 24.5 -1.471 -4.141 1 93.31 195 LEU A O 1
ATOM 1541 N N . ASP A 1 196 ? 25.953 0.017 -4.934 1 91.75 196 ASP A N 1
ATOM 1542 C CA . ASP A 1 196 ? 25.203 1.153 -4.406 1 91.75 196 ASP A CA 1
ATOM 1543 C C . ASP A 1 196 ? 23.812 1.25 -5.055 1 91.75 196 ASP A C 1
ATOM 1545 O O . ASP A 1 196 ? 22.828 1.589 -4.395 1 91.75 196 ASP A O 1
ATOM 1549 N N . TRP A 1 197 ? 23.812 1.045 -6.32 1 94.44 197 TRP A N 1
ATOM 1550 C CA . TRP A 1 197 ? 22.547 1.047 -7.047 1 94.44 197 TRP A CA 1
ATOM 1551 C C . TRP A 1 197 ? 21.594 0.001 -6.48 1 94.44 197 TRP A C 1
ATOM 1553 O O . TRP A 1 197 ? 20.406 0.272 -6.301 1 94.44 197 TRP A O 1
ATOM 1563 N N . LEU A 1 198 ? 22.078 -1.173 -6.191 1 95.25 198 LEU A N 1
ATOM 1564 C CA . LEU A 1 198 ? 21.281 -2.254 -5.637 1 95.25 198 LEU A CA 1
ATOM 1565 C C . LEU A 1 198 ? 20.719 -1.866 -4.273 1 95.25 198 LEU A C 1
ATOM 1567 O O . LEU A 1 198 ? 19.547 -2.154 -3.973 1 95.25 198 LEU A O 1
ATOM 1571 N N . VAL A 1 199 ? 21.5 -1.282 -3.5 1 91.75 199 VAL A N 1
ATOM 1572 C CA . VAL A 1 199 ? 21.062 -0.854 -2.176 1 91.75 199 VAL A CA 1
ATOM 1573 C C . VAL A 1 199 ? 19.922 0.151 -2.311 1 91.75 199 VAL A C 1
ATOM 1575 O O . VAL A 1 199 ? 18.906 0.031 -1.634 1 91.75 199 VAL A O 1
ATOM 1578 N N . TYR A 1 200 ? 20.109 1.126 -3.213 1 91.5 200 TYR A N 1
ATOM 1579 C CA . TYR A 1 200 ? 19.047 2.096 -3.457 1 91.5 200 TYR A CA 1
ATOM 1580 C C . TYR A 1 200 ? 17.797 1.409 -3.961 1 91.5 200 TYR A C 1
ATOM 1582 O O . TYR A 1 200 ? 16.688 1.698 -3.488 1 91.5 200 TYR A O 1
ATOM 1590 N N . PHE A 1 201 ? 18.031 0.589 -4.914 1 95.06 201 PHE A N 1
ATOM 1591 C CA . PHE A 1 201 ? 16.922 -0.088 -5.582 1 95.06 201 PHE A CA 1
ATOM 1592 C C . PHE A 1 201 ? 16.094 -0.882 -4.582 1 95.06 201 PHE A C 1
ATOM 1594 O O . PHE A 1 201 ? 14.859 -0.771 -4.559 1 95.06 201 PHE A O 1
ATOM 1601 N N . GLN A 1 202 ? 16.719 -1.657 -3.783 1 93.62 202 GLN A N 1
ATOM 1602 C CA . GLN A 1 202 ? 16.047 -2.455 -2.766 1 93.62 202 GLN A CA 1
ATOM 1603 C C . GLN A 1 202 ? 15.25 -1.569 -1.812 1 93.62 202 GLN A C 1
ATOM 1605 O O . GLN A 1 202 ? 14.094 -1.864 -1.502 1 93.62 202 GLN A O 1
ATOM 1610 N N . ALA A 1 203 ? 15.828 -0.545 -1.365 1 88.31 203 ALA A N 1
ATOM 1611 C CA . ALA A 1 203 ? 15.164 0.365 -0.434 1 88.31 203 ALA A CA 1
ATOM 1612 C C . ALA A 1 203 ? 13.953 1.028 -1.084 1 88.31 203 ALA A C 1
ATOM 1614 O O . ALA A 1 203 ? 12.891 1.137 -0.467 1 88.31 203 ALA A O 1
ATOM 1615 N N . ALA A 1 204 ? 14.188 1.52 -2.328 1 90.12 204 ALA A N 1
ATOM 1616 C CA . ALA A 1 204 ? 13.109 2.178 -3.053 1 90.12 204 ALA A CA 1
ATOM 1617 C C . ALA A 1 204 ? 11.938 1.228 -3.268 1 90.12 204 ALA A C 1
ATOM 1619 O O . ALA A 1 204 ? 10.773 1.632 -3.168 1 90.12 204 ALA A O 1
ATOM 1620 N N . LEU A 1 205 ? 12.234 -0.005 -3.584 1 93.25 205 LEU A N 1
ATOM 1621 C CA . LEU A 1 205 ? 11.203 -1.016 -3.787 1 93.25 205 LEU A CA 1
ATOM 1622 C C . LEU A 1 205 ? 10.422 -1.261 -2.502 1 93.25 205 LEU A C 1
ATOM 1624 O O . LEU A 1 205 ? 9.188 -1.244 -2.506 1 93.25 205 LEU A O 1
ATOM 1628 N N . LYS A 1 206 ? 11.047 -1.407 -1.41 1 89.38 206 LYS A N 1
ATOM 1629 C CA . LYS A 1 206 ? 10.422 -1.749 -0.137 1 89.38 206 LYS A CA 1
ATOM 1630 C C . LYS A 1 206 ? 9.609 -0.579 0.408 1 89.38 206 LYS A C 1
ATOM 1632 O O . LYS A 1 206 ? 8.625 -0.779 1.128 1 89.38 206 LYS A O 1
ATOM 1637 N N . LYS A 1 207 ? 10.016 0.58 0.04 1 84.44 207 LYS A N 1
ATOM 1638 C CA . LYS A 1 207 ? 9.234 1.751 0.432 1 84.44 207 LYS A CA 1
ATOM 1639 C C . LYS A 1 207 ? 7.836 1.713 -0.179 1 84.44 207 LYS A C 1
ATOM 1641 O O . LYS A 1 207 ? 6.867 2.133 0.454 1 84.44 207 LYS A O 1
ATOM 1646 N N . ARG A 1 208 ? 7.715 1.181 -1.362 1 86.62 208 ARG A N 1
ATOM 1647 C CA . ARG A 1 208 ? 6.445 1.159 -2.08 1 86.62 208 ARG A CA 1
ATOM 1648 C C . ARG A 1 208 ? 5.742 -0.185 -1.914 1 86.62 208 ARG A C 1
ATOM 1650 O O . ARG A 1 208 ? 4.512 -0.256 -1.927 1 86.62 208 ARG A O 1
ATOM 1657 N N . ILE A 1 209 ? 6.488 -1.191 -1.834 1 90.25 209 ILE A N 1
ATOM 1658 C CA . ILE A 1 209 ? 6.016 -2.557 -1.633 1 90.25 209 ILE A CA 1
ATOM 1659 C C . ILE A 1 209 ? 6.734 -3.182 -0.44 1 90.25 209 ILE A C 1
ATOM 1661 O O . ILE A 1 209 ? 7.781 -3.818 -0.602 1 90.25 209 ILE A O 1
ATOM 1665 N N . PRO A 1 210 ? 6.262 -3.141 0.686 1 84.94 210 PRO A N 1
ATOM 1666 C CA . PRO A 1 210 ? 6.98 -3.498 1.912 1 84.94 210 PRO A CA 1
ATOM 1667 C C . PRO A 1 210 ? 7.473 -4.945 1.907 1 84.94 210 PRO A C 1
ATOM 1669 O O . PRO A 1 210 ? 8.523 -5.242 2.48 1 84.94 210 PRO A O 1
ATOM 1672 N N . HIS A 1 211 ? 6.785 -5.852 1.232 1 91 211 HIS A N 1
ATOM 1673 C CA . HIS A 1 211 ? 7.18 -7.254 1.249 1 91 211 HIS A CA 1
ATOM 1674 C C . HIS A 1 211 ? 8.039 -7.602 0.038 1 91 211 HIS A C 1
ATOM 1676 O O . HIS A 1 211 ? 8.375 -8.766 -0.179 1 91 211 HIS A O 1
ATOM 1682 N N . ALA A 1 212 ? 8.43 -6.656 -0.774 1 94.5 212 ALA A N 1
ATOM 1683 C CA . ALA A 1 212 ? 9.156 -6.902 -2.021 1 94.5 212 ALA A CA 1
ATOM 1684 C C . ALA A 1 212 ? 10.508 -7.559 -1.754 1 94.5 212 ALA A C 1
ATOM 1686 O O . ALA A 1 212 ? 11.07 -7.41 -0.667 1 94.5 212 ALA A O 1
ATOM 1687 N N . GLU A 1 213 ? 10.992 -8.273 -2.795 1 96.38 213 GLU A N 1
ATOM 1688 C CA . GLU A 1 213 ? 12.273 -8.961 -2.713 1 96.38 213 GLU A CA 1
ATOM 1689 C C . GLU A 1 213 ? 13.141 -8.656 -3.93 1 96.38 213 GLU A C 1
ATOM 1691 O O . GLU A 1 213 ? 12.648 -8.602 -5.059 1 96.38 213 GLU A O 1
ATOM 1696 N N . VAL A 1 214 ? 14.383 -8.406 -3.596 1 98 214 VAL A N 1
ATOM 1697 C CA . VAL A 1 214 ? 15.406 -8.391 -4.633 1 98 214 VAL A CA 1
ATOM 1698 C C . VAL A 1 214 ? 16.344 -9.578 -4.441 1 98 214 VAL A C 1
ATOM 1700 O O . VAL A 1 214 ? 17 -9.703 -3.398 1 98 214 VAL A O 1
ATOM 1703 N N . VAL A 1 215 ? 16.422 -10.43 -5.422 1 98.62 215 VAL A N 1
ATOM 1704 C CA . VAL A 1 215 ? 17.281 -11.609 -5.395 1 98.62 215 VAL A CA 1
ATOM 1705 C C . VAL A 1 215 ? 18.469 -11.398 -6.324 1 98.62 215 VAL A C 1
ATOM 1707 O O . VAL A 1 215 ? 18.312 -11.055 -7.496 1 98.62 215 VAL A O 1
ATOM 1710 N N . TRP A 1 216 ? 19.703 -11.547 -5.797 1 98.56 216 TRP A N 1
ATOM 1711 C CA . TRP A 1 216 ? 20.922 -11.445 -6.594 1 98.56 216 TRP A CA 1
ATOM 1712 C C . TRP A 1 216 ? 21.359 -12.82 -7.09 1 98.56 216 TRP A C 1
ATOM 1714 O O . TRP A 1 216 ? 21.453 -13.773 -6.309 1 98.56 216 TRP A O 1
ATOM 1724 N N . TYR A 1 217 ? 21.609 -12.961 -8.359 1 98.75 217 TYR A N 1
ATOM 1725 C CA . TYR A 1 217 ? 22.141 -14.211 -8.898 1 98.75 217 TYR A CA 1
ATOM 1726 C C . TYR A 1 217 ? 23.656 -14.234 -8.844 1 98.75 217 TYR A C 1
ATOM 1728 O O . TYR A 1 217 ? 24.312 -13.258 -9.211 1 98.75 217 TYR A O 1
ATOM 1736 N N . ASP A 1 218 ? 24.188 -15.305 -8.406 1 98.25 218 ASP A N 1
ATOM 1737 C CA . ASP A 1 218 ? 25.625 -15.539 -8.258 1 98.25 218 ASP A CA 1
ATOM 1738 C C . ASP A 1 218 ? 26.297 -15.648 -9.625 1 98.25 218 ASP A C 1
ATOM 1740 O O . ASP A 1 218 ? 26.5 -16.75 -10.133 1 98.25 218 ASP A O 1
ATOM 1744 N N . SER A 1 219 ? 26.672 -14.469 -10.141 1 96.38 219 SER A N 1
ATOM 1745 C CA . SER A 1 219 ? 27.234 -14.508 -11.484 1 96.38 219 SER A CA 1
ATOM 1746 C C . SER A 1 219 ? 28.5 -13.648 -11.57 1 96.38 219 SER A C 1
ATOM 1748 O O . SER A 1 219 ? 29.484 -14.055 -12.18 1 96.38 219 SER A O 1
ATOM 1750 N N . VAL A 1 220 ? 28.516 -12.438 -10.961 1 96.06 220 VAL A N 1
ATOM 1751 C CA . VAL A 1 220 ? 29.656 -11.531 -11.062 1 96.06 220 VAL A CA 1
ATOM 1752 C C . VAL A 1 220 ? 30.312 -11.383 -9.688 1 96.06 220 VAL A C 1
ATOM 1754 O O . VAL A 1 220 ? 29.641 -11.484 -8.656 1 96.06 220 VAL A O 1
ATOM 1757 N N . THR A 1 221 ? 31.625 -11.211 -9.75 1 96.38 221 THR A N 1
ATOM 1758 C CA . THR A 1 221 ? 32.375 -11.031 -8.516 1 96.38 221 THR A CA 1
ATOM 1759 C C . THR A 1 221 ? 32.594 -9.547 -8.219 1 96.38 221 THR A C 1
ATOM 1761 O O . THR A 1 221 ? 32.281 -8.695 -9.055 1 96.38 221 THR A O 1
ATOM 1764 N N . THR A 1 222 ? 33.094 -9.266 -7.035 1 94.12 222 THR A N 1
ATOM 1765 C CA . THR A 1 222 ? 33.375 -7.898 -6.625 1 94.12 222 THR A CA 1
ATOM 1766 C C . THR A 1 222 ? 34.531 -7.316 -7.453 1 94.12 222 THR A C 1
ATOM 1768 O O . THR A 1 222 ? 34.75 -6.105 -7.438 1 94.12 222 THR A O 1
ATOM 1771 N N . GLU A 1 223 ? 35.219 -8.133 -8.188 1 93.5 223 GLU A N 1
ATOM 1772 C CA . GLU A 1 223 ? 36.281 -7.676 -9.109 1 93.5 223 GLU A CA 1
ATOM 1773 C C . GLU A 1 223 ? 35.688 -7.348 -10.484 1 93.5 223 GLU A C 1
ATOM 1775 O O . GLU A 1 223 ? 36.406 -6.902 -11.375 1 93.5 223 GLU A O 1
ATOM 1780 N N . GLY A 1 224 ? 34.469 -7.582 -10.648 1 95.19 224 GLY A N 1
ATOM 1781 C CA . GLY A 1 224 ? 33.781 -7.27 -11.891 1 95.19 224 GLY A CA 1
ATOM 1782 C C . GLY A 1 224 ? 33.906 -8.375 -12.922 1 95.19 224 GLY A C 1
ATOM 1783 O O . GLY A 1 224 ? 33.688 -8.133 -14.117 1 95.19 224 GLY A O 1
ATOM 1784 N N . LYS A 1 225 ? 34.281 -9.539 -12.516 1 94.88 225 LYS A N 1
ATOM 1785 C CA . LYS A 1 225 ? 34.469 -10.656 -13.422 1 94.88 225 LYS A CA 1
ATOM 1786 C C . LYS A 1 225 ? 33.281 -11.594 -13.422 1 94.88 225 LYS A C 1
ATOM 1788 O O . LYS A 1 225 ? 32.688 -11.883 -12.367 1 94.88 225 LYS A O 1
ATOM 1793 N N . LEU A 1 226 ? 32.844 -11.914 -14.656 1 95.75 226 LEU A N 1
ATOM 1794 C CA . LEU A 1 226 ? 31.875 -12.992 -14.758 1 95.75 226 LEU A CA 1
ATOM 1795 C C . LEU A 1 226 ? 32.469 -14.32 -14.312 1 95.75 226 LEU A C 1
ATOM 1797 O O . LEU A 1 226 ? 33.312 -14.906 -15.023 1 95.75 226 LEU A O 1
ATOM 1801 N N . ALA A 1 227 ? 32.219 -14.688 -13.086 1 97 227 ALA A N 1
ATOM 1802 C CA . ALA A 1 227 ? 32.75 -15.914 -12.469 1 97 227 ALA A CA 1
ATOM 1803 C C . ALA A 1 227 ? 31.797 -16.406 -11.383 1 97 227 ALA A C 1
ATOM 1805 O O . ALA A 1 227 ? 31.766 -15.859 -10.281 1 97 227 ALA A O 1
ATOM 1806 N N . TRP A 1 228 ? 31.156 -17.469 -11.641 1 97 228 TRP A N 1
ATOM 1807 C CA . TRP A 1 228 ? 30.234 -18.047 -10.664 1 97 228 TRP A CA 1
ATOM 1808 C C . TRP A 1 228 ? 31 -18.609 -9.477 1 97 228 TRP A C 1
ATOM 1810 O O . TRP A 1 228 ? 32 -19.328 -9.656 1 97 228 TRP A O 1
ATOM 1820 N N . GLN A 1 229 ? 30.578 -18.281 -8.297 1 97.56 229 GLN A N 1
ATOM 1821 C CA . GLN A 1 229 ? 31.297 -18.703 -7.105 1 97.56 229 GLN A CA 1
ATOM 1822 C C . GLN A 1 229 ? 30.75 -20 -6.555 1 97.56 229 GLN A C 1
ATOM 1824 O O . GLN A 1 229 ? 31.453 -20.734 -5.852 1 97.56 229 GLN A O 1
ATOM 1829 N N . ASN A 1 230 ? 29.453 -20.312 -6.793 1 97.81 230 ASN A N 1
ATOM 1830 C CA . ASN A 1 230 ? 28.781 -21.516 -6.316 1 97.81 230 ASN A CA 1
ATOM 1831 C C . ASN A 1 230 ? 28.734 -21.562 -4.793 1 97.81 230 ASN A C 1
ATOM 1833 O O . ASN A 1 230 ? 28.422 -22.609 -4.211 1 97.81 230 ASN A O 1
ATOM 1837 N N . CYS A 1 231 ? 29.078 -20.547 -4.098 1 98.19 231 CYS A N 1
ATOM 1838 C CA . CYS A 1 231 ? 29.062 -20.344 -2.652 1 98.19 231 CYS A CA 1
ATOM 1839 C C . CYS A 1 231 ? 29.031 -18.859 -2.314 1 98.19 231 CYS A C 1
ATOM 1841 O O . CYS A 1 231 ? 29.109 -18.016 -3.209 1 98.19 231 CYS A O 1
ATOM 1843 N N . VAL A 1 232 ? 28.75 -18.562 -1.048 1 97.94 232 VAL A N 1
ATOM 1844 C CA . VAL A 1 232 ? 28.922 -17.203 -0.578 1 97.94 232 VAL A CA 1
ATOM 1845 C C . VAL A 1 232 ? 30.344 -17.031 -0.034 1 97.94 232 VAL A C 1
ATOM 1847 O O . VAL A 1 232 ? 30.797 -17.812 0.804 1 97.94 232 VAL A O 1
ATOM 1850 N N . ASN A 1 233 ? 31.031 -16.156 -0.53 1 97.19 233 ASN A N 1
ATOM 1851 C CA . ASN A 1 233 ? 32.375 -15.82 -0.08 1 97.19 233 ASN A CA 1
ATOM 1852 C C . ASN A 1 233 ? 32.656 -14.32 -0.198 1 97.19 233 ASN A C 1
ATOM 1854 O O . ASN A 1 233 ? 31.719 -13.531 -0.397 1 97.19 233 ASN A O 1
ATOM 1858 N N . GLU A 1 234 ? 33.844 -13.93 -0.106 1 94.69 234 GLU A N 1
ATOM 1859 C CA . GLU A 1 234 ? 34.219 -12.516 -0.086 1 94.69 234 GLU A CA 1
ATOM 1860 C C . GLU A 1 234 ? 33.969 -11.867 -1.444 1 94.69 234 GLU A C 1
ATOM 1862 O O . GLU A 1 234 ? 33.781 -10.656 -1.531 1 94.69 234 GLU A O 1
ATOM 1867 N N . LEU A 1 235 ? 33.906 -12.656 -2.482 1 96.19 235 LEU A N 1
ATOM 1868 C CA . LEU A 1 235 ? 33.844 -12.125 -3.84 1 96.19 235 LEU A CA 1
ATOM 1869 C C . LEU A 1 235 ? 32.375 -11.836 -4.223 1 96.19 235 LEU A C 1
ATOM 1871 O O . LEU A 1 235 ? 32.125 -11.148 -5.215 1 96.19 235 LEU A O 1
ATOM 1875 N N . ASN A 1 236 ? 31.391 -12.312 -3.451 1 96.62 236 ASN A N 1
ATOM 1876 C CA . ASN A 1 236 ? 30.016 -12.023 -3.82 1 96.62 236 ASN A CA 1
ATOM 1877 C C . ASN A 1 236 ? 29.172 -11.656 -2.6 1 96.62 236 ASN A C 1
ATOM 1879 O O . ASN A 1 236 ? 28.016 -11.258 -2.736 1 96.62 236 ASN A O 1
ATOM 1883 N N . ARG A 1 237 ? 29.719 -11.781 -1.397 1 95.75 237 ARG A N 1
ATOM 1884 C CA . ARG A 1 237 ? 29 -11.461 -0.167 1 95.75 237 ARG A CA 1
ATOM 1885 C C . ARG A 1 237 ? 28.453 -10.039 -0.21 1 95.75 237 ARG A C 1
ATOM 1887 O O . ARG A 1 237 ? 27.312 -9.805 0.194 1 95.75 237 ARG A O 1
ATOM 1894 N N . PRO A 1 238 ? 29.219 -9.031 -0.754 1 93.25 238 PRO A N 1
ATOM 1895 C CA . PRO A 1 238 ? 28.656 -7.68 -0.792 1 93.25 238 PRO A CA 1
ATOM 1896 C C . PRO A 1 238 ? 27.359 -7.598 -1.601 1 93.25 238 PRO A C 1
ATOM 1898 O O . PRO A 1 238 ? 26.453 -6.855 -1.236 1 93.25 238 PRO A O 1
ATOM 1901 N N . PHE A 1 239 ? 27.234 -8.352 -2.713 1 95.44 239 PHE A N 1
ATOM 1902 C CA . PHE A 1 239 ? 26 -8.375 -3.49 1 95.44 239 PHE A CA 1
ATOM 1903 C C . PHE A 1 239 ? 24.875 -9.016 -2.693 1 95.44 239 PHE A C 1
ATOM 1905 O O . PHE A 1 239 ? 23.734 -8.539 -2.73 1 95.44 239 PHE A O 1
ATOM 1912 N N . PHE A 1 240 ? 25.25 -10.094 -1.907 1 95.81 240 PHE A N 1
ATOM 1913 C CA . PHE A 1 240 ? 24.297 -10.75 -1.021 1 95.81 240 PHE A CA 1
ATOM 1914 C C . PHE A 1 240 ? 23.766 -9.781 0.025 1 95.81 240 PHE A C 1
ATOM 1916 O O . PHE A 1 240 ? 22.547 -9.695 0.244 1 95.81 240 PHE A O 1
ATOM 1923 N N . LEU A 1 241 ? 24.609 -9.031 0.515 1 91.38 241 LEU A N 1
ATOM 1924 C CA . LEU A 1 241 ? 24.234 -8.109 1.586 1 91.38 241 LEU A CA 1
ATOM 1925 C C . LEU A 1 241 ? 23.422 -6.941 1.043 1 91.38 241 LEU A C 1
ATOM 1927 O O . LEU A 1 241 ? 22.609 -6.359 1.76 1 91.38 241 LEU A O 1
ATOM 1931 N N . ALA A 1 242 ? 23.625 -6.559 -0.227 1 91.44 242 ALA A N 1
ATOM 1932 C CA . ALA A 1 242 ? 22.906 -5.449 -0.846 1 91.44 242 ALA A CA 1
ATOM 1933 C C . ALA A 1 242 ? 21.484 -5.855 -1.213 1 91.44 242 ALA A C 1
ATOM 1935 O O . ALA A 1 242 ? 20.641 -5 -1.491 1 91.44 242 ALA A O 1
ATOM 1936 N N . CYS A 1 243 ? 21.203 -7.148 -1.214 1 95 243 CYS A N 1
ATOM 1937 C CA . CYS A 1 243 ? 19.922 -7.668 -1.646 1 95 243 CYS A CA 1
ATOM 1938 C C . CYS A 1 243 ? 19.25 -8.477 -0.539 1 95 243 CYS A C 1
ATOM 1940 O O . CYS A 1 243 ? 19.828 -8.641 0.542 1 95 243 CYS A O 1
ATOM 1942 N N . ASP A 1 244 ? 18.031 -8.945 -0.797 1 94.88 244 ASP A N 1
ATOM 1943 C CA . ASP A 1 244 ? 17.281 -9.688 0.214 1 94.88 244 ASP A CA 1
ATOM 1944 C C . ASP A 1 244 ? 17.766 -11.133 0.299 1 94.88 244 ASP A C 1
ATOM 1946 O O . ASP A 1 244 ? 17.703 -11.758 1.362 1 94.88 244 ASP A O 1
ATOM 1950 N N . SER A 1 245 ? 18.203 -11.641 -0.818 1 96.75 245 SER A N 1
ATOM 1951 C CA . SER A 1 245 ? 18.703 -13.008 -0.873 1 96.75 245 SER A CA 1
ATOM 1952 C C . SER A 1 245 ? 19.641 -13.203 -2.061 1 96.75 245 SER A C 1
ATOM 1954 O O . SER A 1 245 ? 19.781 -12.305 -2.895 1 96.75 245 SER A O 1
ATOM 1956 N N . ILE A 1 246 ? 20.344 -14.32 -2.025 1 98.25 246 ILE A N 1
ATOM 1957 C CA . ILE A 1 246 ? 21.219 -14.68 -3.133 1 98.25 246 ILE A CA 1
ATOM 1958 C C . ILE A 1 246 ? 20.812 -16.031 -3.703 1 98.25 246 ILE A C 1
ATOM 1960 O O . ILE A 1 246 ? 20.453 -16.953 -2.955 1 98.25 246 ILE A O 1
ATOM 1964 N N . PHE A 1 247 ? 20.719 -16.094 -4.992 1 98.81 247 PHE A N 1
ATOM 1965 C CA . PHE A 1 247 ? 20.531 -17.297 -5.785 1 98.81 247 PHE A CA 1
ATOM 1966 C C . PHE A 1 247 ? 21.875 -17.844 -6.277 1 98.81 247 PHE A C 1
ATOM 1968 O O . PHE A 1 247 ? 22.438 -17.328 -7.246 1 98.81 247 PHE A O 1
ATOM 1975 N N . LEU A 1 248 ? 22.391 -18.859 -5.598 1 98.75 248 LEU A N 1
ATOM 1976 C CA . LEU A 1 248 ? 23.703 -19.406 -5.941 1 98.75 248 LEU A CA 1
ATOM 1977 C C . LEU A 1 248 ? 23.625 -20.266 -7.207 1 98.75 248 LEU A C 1
ATOM 1979 O O . LEU A 1 248 ? 22.641 -20.984 -7.406 1 98.75 248 LEU A O 1
ATOM 1983 N N . ASN A 1 249 ? 24.656 -20.156 -7.953 1 97.62 249 ASN A N 1
ATOM 1984 C CA . ASN A 1 249 ? 24.781 -21.016 -9.125 1 97.62 249 ASN A CA 1
ATOM 1985 C C . ASN A 1 249 ? 24.828 -22.5 -8.734 1 97.62 249 ASN A C 1
ATOM 1987 O O . ASN A 1 249 ? 25.141 -22.828 -7.59 1 97.62 249 ASN A O 1
ATOM 1991 N N . TYR A 1 250 ? 24.547 -23.359 -9.625 1 96.06 250 TYR A N 1
ATOM 1992 C CA . TYR A 1 250 ? 24.156 -24.719 -9.258 1 96.06 250 TYR A CA 1
ATOM 1993 C C . TYR A 1 250 ? 25.328 -25.672 -9.438 1 96.06 250 TYR A C 1
ATOM 1995 O O . TYR A 1 250 ? 25.156 -26.891 -9.344 1 96.06 250 TYR A O 1
ATOM 2003 N N . TRP A 1 251 ? 26.578 -25.156 -9.602 1 94.56 251 TRP A N 1
ATOM 2004 C CA . TRP A 1 251 ? 27.75 -26 -9.766 1 94.56 251 TRP A CA 1
ATOM 2005 C C . TRP A 1 251 ? 28.438 -26.25 -8.43 1 94.56 251 TRP A C 1
ATOM 2007 O O . TRP A 1 251 ? 29.609 -26.594 -8.383 1 94.56 251 TRP A O 1
ATOM 2017 N N . TRP A 1 252 ? 27.797 -26.109 -7.332 1 96.06 252 TRP A N 1
ATOM 2018 C CA . TRP A 1 252 ? 28.312 -26.328 -5.988 1 96.06 252 TRP A CA 1
ATOM 2019 C C . TRP A 1 252 ? 28.469 -27.812 -5.691 1 96.06 252 TRP A C 1
ATOM 2021 O O . TRP A 1 252 ? 27.844 -28.656 -6.359 1 96.06 252 TRP A O 1
ATOM 2031 N N . ARG A 1 253 ? 29.375 -28.109 -4.742 1 92.06 253 ARG A N 1
ATOM 2032 C CA . ARG A 1 253 ? 29.547 -29.422 -4.105 1 92.06 253 ARG A CA 1
ATOM 2033 C C . ARG A 1 253 ? 29.609 -29.281 -2.588 1 92.06 253 ARG A C 1
ATOM 2035 O O . ARG A 1 253 ? 29.312 -28.219 -2.043 1 92.06 253 ARG A O 1
ATOM 2042 N N . SER A 1 254 ? 29.797 -30.328 -1.833 1 90.62 254 SER A N 1
ATOM 2043 C CA . SER A 1 254 ? 29.766 -30.328 -0.374 1 90.62 254 SER A CA 1
ATOM 2044 C C . SER A 1 254 ? 30.734 -29.281 0.192 1 90.62 254 SER A C 1
ATOM 2046 O O . SER A 1 254 ? 30.453 -28.672 1.227 1 90.62 254 SER A O 1
ATOM 2048 N N . GLU A 1 255 ? 31.828 -29.109 -0.456 1 92.5 255 GLU A N 1
ATOM 2049 C CA . GLU A 1 255 ? 32.844 -28.172 0.016 1 92.5 255 GLU A CA 1
ATOM 2050 C C . GLU A 1 255 ? 32.312 -26.734 -0.025 1 92.5 255 GLU A C 1
ATOM 2052 O O . GLU A 1 255 ? 32.531 -25.953 0.899 1 92.5 255 GLU A O 1
ATOM 2057 N N . GLN A 1 256 ? 31.641 -26.391 -1.109 1 95.44 256 GLN A N 1
ATOM 2058 C CA . GLN A 1 256 ? 31.078 -25.047 -1.235 1 95.44 256 GLN A CA 1
ATOM 2059 C C . GLN A 1 256 ? 29.969 -24.828 -0.218 1 95.44 256 GLN A C 1
ATOM 2061 O O . GLN A 1 256 ? 29.797 -23.703 0.283 1 95.44 256 GLN A O 1
ATOM 2066 N N . LEU A 1 257 ? 29.156 -25.844 0.07 1 95.5 257 LEU A N 1
ATOM 2067 C CA . LEU A 1 257 ? 28.109 -25.734 1.089 1 95.5 257 LEU A CA 1
ATOM 2068 C C . LEU A 1 257 ? 28.719 -25.438 2.457 1 95.5 257 LEU A C 1
ATOM 2070 O O . LEU A 1 257 ? 28.25 -24.562 3.184 1 95.5 257 LEU A O 1
ATOM 2074 N N . ALA A 1 258 ? 29.75 -26.188 2.754 1 93.81 258 ALA A N 1
ATOM 2075 C CA . ALA A 1 258 ? 30.438 -26 4.027 1 93.81 258 ALA A CA 1
ATOM 2076 C C . ALA A 1 258 ? 31.062 -24.609 4.113 1 93.81 258 ALA A C 1
ATOM 2078 O O . ALA A 1 258 ? 30.984 -23.953 5.156 1 93.81 258 ALA A O 1
ATOM 2079 N N . ALA A 1 259 ? 31.672 -24.234 3.029 1 95.56 259 ALA A N 1
ATOM 2080 C CA . ALA A 1 259 ? 32.281 -22.906 2.979 1 95.56 259 ALA A CA 1
ATOM 2081 C C . ALA A 1 259 ? 31.25 -21.812 3.174 1 95.56 259 ALA A C 1
ATOM 2083 O O . ALA A 1 259 ? 31.5 -20.828 3.877 1 95.56 259 ALA A O 1
ATOM 2084 N N . THR A 1 260 ? 30.125 -21.953 2.504 1 96.75 260 THR A N 1
ATOM 2085 C CA . THR A 1 260 ? 29.031 -21 2.641 1 96.75 260 THR A CA 1
ATOM 2086 C C . THR A 1 260 ? 28.562 -20.922 4.09 1 96.75 260 THR A C 1
ATOM 2088 O O . THR A 1 260 ? 28.375 -19.828 4.633 1 96.75 260 THR A O 1
ATOM 2091 N N . SER A 1 261 ? 28.328 -22.078 4.691 1 94.25 261 SER A N 1
ATOM 2092 C CA . SER A 1 261 ? 27.875 -22.125 6.078 1 94.25 261 SER A CA 1
ATOM 2093 C C . SER A 1 261 ? 28.828 -21.391 7.004 1 94.25 261 SER A C 1
ATOM 2095 O O . SER A 1 261 ? 28.406 -20.594 7.836 1 94.25 261 SER A O 1
ATOM 2097 N N . GLN A 1 262 ? 30.094 -21.641 6.805 1 93.06 262 GLN A N 1
ATOM 2098 C CA . GLN A 1 262 ? 31.125 -20.984 7.613 1 93.06 262 GLN A CA 1
ATOM 2099 C C . GLN A 1 262 ? 31.109 -19.469 7.402 1 93.06 262 GLN A C 1
ATOM 2101 O O . GLN A 1 262 ? 31.141 -18.703 8.367 1 93.06 262 GLN A O 1
ATOM 2106 N N . GLU A 1 263 ? 31.062 -19.125 6.152 1 94.38 263 GLU A N 1
ATOM 2107 C CA . GLU A 1 263 ? 31.078 -17.703 5.816 1 94.38 263 GLU A CA 1
ATOM 2108 C C . GLU A 1 263 ? 29.891 -16.969 6.438 1 94.38 263 GLU A C 1
ATOM 2110 O O . GLU A 1 263 ? 30.047 -15.898 7.027 1 94.38 263 GLU A O 1
ATOM 2115 N N . ILE A 1 264 ? 28.734 -17.516 6.367 1 93.06 264 ILE A N 1
ATOM 2116 C CA . ILE A 1 264 ? 27.516 -16.891 6.859 1 93.06 264 ILE A CA 1
ATOM 2117 C C . ILE A 1 264 ? 27.547 -16.844 8.391 1 93.06 264 ILE A C 1
ATOM 2119 O O . ILE A 1 264 ? 27.203 -15.82 8.984 1 93.06 264 ILE A O 1
ATOM 2123 N N . GLN A 1 265 ? 27.953 -17.859 9.039 1 88.88 265 GLN A N 1
ATOM 2124 C CA . GLN A 1 265 ? 28.016 -17.906 10.492 1 88.88 265 GLN A CA 1
ATOM 2125 C C . GLN A 1 265 ? 28.953 -16.828 11.031 1 88.88 265 GLN A C 1
ATOM 2127 O O . GLN A 1 265 ? 28.719 -16.25 12.094 1 88.88 265 GLN A O 1
ATOM 2132 N N . GLN A 1 266 ? 29.922 -16.547 10.25 1 89.69 266 GLN A N 1
ATOM 2133 C CA . GLN A 1 266 ? 30.938 -15.594 10.68 1 89.69 266 GLN A CA 1
ATOM 2134 C C . GLN A 1 266 ? 30.5 -14.156 10.406 1 89.69 266 GLN A C 1
ATOM 2136 O O . GLN A 1 266 ? 30.812 -13.242 11.18 1 89.69 266 GLN A O 1
ATOM 2141 N N . THR A 1 267 ? 29.781 -13.984 9.352 1 88 267 THR A N 1
ATOM 2142 C CA . THR A 1 267 ? 29.609 -12.609 8.883 1 88 267 THR A CA 1
ATOM 2143 C C . THR A 1 267 ? 28.172 -12.148 9.086 1 88 267 THR A C 1
ATOM 2145 O O . THR A 1 267 ? 27.922 -10.977 9.391 1 88 267 THR A O 1
ATOM 2148 N N . CYS A 1 268 ? 27.219 -13.008 8.914 1 87.62 268 CYS A N 1
ATOM 2149 C CA . CYS A 1 268 ? 25.797 -12.633 9.008 1 87.62 268 CYS A CA 1
ATOM 2150 C C . CYS A 1 268 ? 24.953 -13.836 9.414 1 87.62 268 CYS A C 1
ATOM 2152 O O . CYS A 1 268 ? 24.078 -14.258 8.656 1 87.62 268 CYS A O 1
ATOM 2154 N N . PRO A 1 269 ? 25.062 -14.352 10.602 1 83.69 269 PRO A N 1
ATOM 2155 C CA . PRO A 1 269 ? 24.391 -15.578 11.047 1 83.69 269 PRO A CA 1
ATOM 2156 C C . PRO A 1 269 ? 22.875 -15.484 10.984 1 83.69 269 PRO A C 1
ATOM 2158 O O . PRO A 1 269 ? 22.188 -16.516 10.883 1 83.69 269 PRO A O 1
ATOM 2161 N N . GLY A 1 270 ? 22.297 -14.398 10.945 1 82.38 270 GLY A N 1
ATOM 2162 C CA . GLY A 1 270 ? 20.844 -14.258 10.898 1 82.38 270 GLY A CA 1
ATOM 2163 C C . GLY A 1 270 ? 20.281 -14.367 9.492 1 82.38 270 GLY A C 1
ATOM 2164 O O . GLY A 1 270 ? 19.062 -14.328 9.297 1 82.38 270 GLY A O 1
ATOM 2165 N N . ARG A 1 271 ? 21.172 -14.695 8.461 1 90.38 271 ARG A N 1
ATOM 2166 C CA . ARG A 1 271 ? 20.719 -14.656 7.078 1 90.38 271 ARG A CA 1
ATOM 2167 C C . ARG A 1 271 ? 20.922 -16.016 6.398 1 90.38 271 ARG A C 1
ATOM 2169 O O . ARG A 1 271 ? 21.125 -16.078 5.184 1 90.38 271 ARG A O 1
ATOM 2176 N N . VAL A 1 272 ? 20.875 -17.062 7.141 1 91.94 272 VAL A N 1
ATOM 2177 C CA . VAL A 1 272 ? 21.125 -18.406 6.602 1 91.94 272 VAL A CA 1
ATOM 2178 C C . VAL A 1 272 ? 20.062 -18.766 5.578 1 91.94 272 VAL A C 1
ATOM 2180 O O . VAL A 1 272 ? 20.359 -19.219 4.477 1 91.94 272 VAL A O 1
ATOM 2183 N N . ALA A 1 273 ? 18.781 -18.453 5.82 1 92.62 273 ALA A N 1
ATOM 2184 C CA . ALA A 1 273 ? 17.656 -18.828 4.953 1 92.62 273 ALA A CA 1
ATOM 2185 C C . ALA A 1 273 ? 17.609 -17.953 3.709 1 92.62 273 ALA A C 1
ATOM 2187 O O . ALA A 1 273 ? 16.906 -18.25 2.746 1 92.62 273 ALA A O 1
ATOM 2188 N N . ASP A 1 274 ? 18.391 -16.859 3.709 1 94.5 274 ASP A N 1
ATOM 2189 C CA . ASP A 1 274 ? 18.422 -15.953 2.572 1 94.5 274 ASP A CA 1
ATOM 2190 C C . ASP A 1 274 ? 19.391 -16.453 1.492 1 94.5 274 ASP A C 1
ATOM 2192 O O . ASP A 1 274 ? 19.469 -15.859 0.413 1 94.5 274 ASP A O 1
ATOM 2196 N N . VAL A 1 275 ? 20.094 -17.516 1.855 1 97.06 275 VAL A N 1
ATOM 2197 C CA . VAL A 1 275 ? 20.938 -18.156 0.862 1 97.06 275 VAL A CA 1
ATOM 2198 C C . VAL A 1 275 ? 20.141 -19.25 0.14 1 97.06 275 VAL A C 1
ATOM 2200 O O . VAL A 1 275 ? 19.828 -20.281 0.729 1 97.06 275 VAL A O 1
ATOM 2203 N N . CYS A 1 276 ? 19.859 -19 -1.08 1 98.19 276 CYS A N 1
ATOM 2204 C CA . CYS A 1 276 ? 19.156 -19.953 -1.911 1 98.19 276 CYS A CA 1
ATOM 2205 C C . CYS A 1 276 ? 20.109 -20.719 -2.822 1 98.19 276 CYS A C 1
ATOM 2207 O O . CYS A 1 276 ? 20.594 -20.156 -3.809 1 98.19 276 CYS A O 1
ATOM 2209 N N . VAL A 1 277 ? 20.312 -21.953 -2.531 1 98.38 277 VAL A N 1
ATOM 2210 C CA . VAL A 1 277 ? 21.297 -22.75 -3.264 1 98.38 277 VAL A CA 1
ATOM 2211 C C . VAL A 1 277 ? 20.641 -23.344 -4.512 1 98.38 277 VAL A C 1
ATOM 2213 O O . VAL A 1 277 ? 19.609 -24 -4.422 1 98.38 277 VAL A O 1
ATOM 2216 N N . GLY A 1 278 ? 21.297 -23.141 -5.617 1 98.44 278 GLY A N 1
ATOM 2217 C CA . GLY A 1 278 ? 20.688 -23.453 -6.895 1 98.44 278 GLY A CA 1
ATOM 2218 C C . GLY A 1 278 ? 20.703 -24.938 -7.211 1 98.44 278 GLY A C 1
ATOM 2219 O O . GLY A 1 278 ? 21.672 -25.641 -6.902 1 98.44 278 GLY A O 1
ATOM 2220 N N . ILE A 1 279 ? 19.656 -25.422 -7.781 1 98.12 279 ILE A N 1
ATOM 2221 C CA . ILE A 1 279 ? 19.516 -26.719 -8.414 1 98.12 279 ILE A CA 1
ATOM 2222 C C . ILE A 1 279 ? 18.969 -26.562 -9.828 1 98.12 279 ILE A C 1
ATOM 2224 O O . ILE A 1 279 ? 17.891 -25.984 -10.023 1 98.12 279 ILE A O 1
ATOM 2228 N N . ASP A 1 280 ? 19.703 -26.953 -10.82 1 97.44 280 ASP A N 1
ATOM 2229 C CA . ASP A 1 280 ? 19.188 -27.016 -12.188 1 97.44 280 ASP A CA 1
ATOM 2230 C C . ASP A 1 280 ? 18.531 -28.359 -12.453 1 97.44 280 ASP A C 1
ATOM 2232 O O . ASP A 1 280 ? 19.203 -29.391 -12.539 1 97.44 280 ASP A O 1
ATOM 2236 N N . VAL A 1 281 ? 17.297 -28.406 -12.719 1 97.69 281 VAL A N 1
ATOM 2237 C CA . VAL A 1 281 ? 16.578 -29.672 -12.883 1 97.69 281 VAL A CA 1
ATOM 2238 C C . VAL A 1 281 ? 17.031 -30.359 -14.164 1 97.69 281 VAL A C 1
ATOM 2240 O O . VAL A 1 281 ? 16.969 -31.578 -14.273 1 97.69 281 VAL A O 1
ATOM 2243 N N . PHE A 1 282 ? 17.547 -29.625 -15.094 1 94.44 282 PHE A N 1
ATOM 2244 C CA . PHE A 1 282 ? 18.094 -30.219 -16.312 1 94.44 282 PHE A CA 1
ATOM 2245 C C . PHE A 1 282 ? 19.422 -30.906 -16.031 1 94.44 282 PHE A C 1
ATOM 2247 O O . PHE A 1 282 ? 19.922 -31.672 -16.859 1 94.44 282 PHE A O 1
ATOM 2254 N N . GLY A 1 283 ? 20 -30.594 -14.875 1 91.06 283 GLY A N 1
ATOM 2255 C CA . GLY A 1 283 ? 21.141 -31.344 -14.398 1 91.06 283 GLY A CA 1
ATOM 2256 C C . GLY A 1 283 ? 22.469 -30.719 -14.797 1 91.06 283 GLY A C 1
ATOM 2257 O O . GLY A 1 283 ? 23.531 -31.281 -14.531 1 91.06 283 GLY A O 1
ATOM 2258 N N . ARG A 1 284 ? 22.516 -29.641 -15.516 1 86.44 284 ARG A N 1
ATOM 2259 C CA . ARG A 1 284 ? 23.766 -29.031 -15.953 1 86.44 284 ARG A CA 1
ATOM 2260 C C . ARG A 1 284 ? 24.609 -28.578 -14.758 1 86.44 284 ARG A C 1
ATOM 2262 O O . ARG A 1 284 ? 24.266 -27.625 -14.07 1 86.44 284 ARG A O 1
ATOM 2269 N N . GLY A 1 285 ? 25.547 -29.25 -14.469 1 84.69 285 GLY A N 1
ATOM 2270 C CA . GLY A 1 285 ? 26.469 -28.875 -13.398 1 84.69 285 GLY A CA 1
ATOM 2271 C C . GLY A 1 285 ? 25.906 -29.156 -12.016 1 84.69 285 GLY A C 1
ATOM 2272 O O . GLY A 1 285 ? 26.562 -28.875 -11.008 1 84.69 285 GLY A O 1
ATOM 2273 N N . THR A 1 286 ? 24.781 -29.672 -11.898 1 90.94 286 THR A N 1
ATOM 2274 C CA . THR A 1 286 ? 24.094 -29.875 -10.633 1 90.94 286 THR A CA 1
ATOM 2275 C C . THR A 1 286 ? 24.5 -31.203 -10 1 90.94 286 THR A C 1
ATOM 2277 O O . THR A 1 286 ? 24.656 -32.219 -10.695 1 90.94 286 THR A O 1
ATOM 2280 N N . LEU A 1 287 ? 24.734 -31.172 -8.719 1 89.12 287 LEU A N 1
ATOM 2281 C CA . LEU A 1 287 ? 25.031 -32.375 -7.957 1 89.12 287 LEU A CA 1
ATOM 2282 C C . LEU A 1 287 ? 23.969 -33.469 -8.211 1 89.12 287 LEU A C 1
ATOM 2284 O O . LEU A 1 287 ? 22.781 -33.156 -8.18 1 89.12 287 LEU A O 1
ATOM 2288 N N . ALA A 1 288 ? 24.406 -34.656 -8.523 1 88.75 288 ALA A N 1
ATOM 2289 C CA . ALA A 1 288 ? 23.562 -35.844 -8.695 1 88.75 288 ALA A CA 1
ATOM 2290 C C . ALA A 1 288 ? 22.797 -35.812 -10.008 1 88.75 288 ALA A C 1
ATOM 2292 O O . ALA A 1 288 ? 21.875 -36.594 -10.234 1 88.75 288 ALA A O 1
ATOM 2293 N N . GLY A 1 289 ? 22.938 -34.781 -10.836 1 88.12 289 GLY A N 1
ATOM 2294 C CA . GLY A 1 289 ? 22.547 -34.812 -12.234 1 88.12 289 GLY A CA 1
ATOM 2295 C C . GLY A 1 289 ? 21.156 -34.25 -12.484 1 88.12 289 GLY A C 1
ATOM 2296 O O . GLY A 1 289 ? 20.672 -34.25 -13.617 1 88.12 289 GLY A O 1
ATOM 2297 N N . GLY A 1 290 ? 20.453 -33.812 -11.508 1 93.5 290 GLY A N 1
ATOM 2298 C CA . GLY A 1 290 ? 19.156 -33.188 -11.695 1 93.5 290 GLY A CA 1
ATOM 2299 C C . GLY A 1 290 ? 18.047 -34.188 -12 1 93.5 290 GLY A C 1
ATOM 2300 O O . GLY A 1 290 ? 18.016 -35.281 -11.438 1 93.5 290 GLY A O 1
ATOM 2301 N N . GLY A 1 291 ? 17 -33.719 -12.797 1 94.25 291 GLY A N 1
ATOM 2302 C CA . GLY A 1 291 ? 15.867 -34.594 -13.117 1 94.25 291 GLY A CA 1
ATOM 2303 C C . GLY A 1 291 ? 15.156 -35.125 -11.891 1 94.25 291 GLY A C 1
ATOM 2304 O O . GLY A 1 291 ? 14.914 -34.375 -10.938 1 94.25 291 GLY A O 1
ATOM 2305 N N . PHE A 1 292 ? 14.836 -36.438 -11.953 1 94.88 292 PHE A N 1
ATOM 2306 C CA . PHE A 1 292 ? 14.156 -37.062 -10.836 1 94.88 292 PHE A CA 1
ATOM 2307 C C . PHE A 1 292 ? 15.07 -37.188 -9.625 1 94.88 292 PHE A C 1
ATOM 2309 O O . PHE A 1 292 ? 14.609 -37.406 -8.508 1 94.88 292 PHE A O 1
ATOM 2316 N N . GLU A 1 293 ? 16.391 -36.938 -9.828 1 93.19 293 GLU A N 1
ATOM 2317 C CA . GLU A 1 293 ? 17.375 -37.031 -8.75 1 93.19 293 GLU A CA 1
ATOM 2318 C C . GLU A 1 293 ? 17.625 -35.688 -8.125 1 93.19 293 GLU A C 1
ATOM 2320 O O . GLU A 1 293 ? 18.5 -35.531 -7.266 1 93.19 293 GLU A O 1
ATOM 2325 N N . SER A 1 294 ? 16.875 -34.656 -8.516 1 95.5 294 SER A N 1
ATOM 2326 C CA . SER A 1 294 ? 17.016 -33.312 -7.953 1 95.5 294 SER A CA 1
ATOM 2327 C C . SER A 1 294 ? 16.891 -33.344 -6.434 1 95.5 294 SER A C 1
ATOM 2329 O O . SER A 1 294 ? 17.469 -32.5 -5.738 1 95.5 294 SER A O 1
ATOM 2331 N N . TRP A 1 295 ? 16.188 -34.344 -5.848 1 94.38 295 TRP A N 1
ATOM 2332 C CA . TRP A 1 295 ? 16 -34.469 -4.402 1 94.38 295 TRP A CA 1
ATOM 2333 C C . TRP A 1 295 ? 17.328 -34.688 -3.695 1 94.38 295 TRP A C 1
ATOM 2335 O O . TRP A 1 295 ? 17.484 -34.344 -2.521 1 94.38 295 TRP A O 1
ATOM 2345 N N . ARG A 1 296 ? 18.297 -35.281 -4.352 1 93.94 296 ARG A N 1
ATOM 2346 C CA . ARG A 1 296 ? 19.594 -35.531 -3.744 1 93.94 296 ARG A CA 1
ATOM 2347 C C . ARG A 1 296 ? 20.344 -34.25 -3.441 1 93.94 296 ARG A C 1
ATOM 2349 O O . ARG A 1 296 ? 20.938 -34.094 -2.375 1 93.94 296 ARG A O 1
ATOM 2356 N N . ALA A 1 297 ? 20.281 -33.375 -4.438 1 95.38 297 ALA A N 1
ATOM 2357 C CA . ALA A 1 297 ? 20.844 -32.062 -4.188 1 95.38 297 ALA A CA 1
ATOM 2358 C C . ALA A 1 297 ? 20.078 -31.328 -3.084 1 95.38 297 ALA A C 1
ATOM 2360 O O . ALA A 1 297 ? 20.688 -30.703 -2.213 1 95.38 297 ALA A O 1
ATOM 2361 N N . ALA A 1 298 ? 18.75 -31.406 -3.102 1 95.38 298 ALA A N 1
ATOM 2362 C CA . ALA A 1 298 ? 17.922 -30.797 -2.062 1 95.38 298 ALA A CA 1
ATOM 2363 C C . ALA A 1 298 ? 18.281 -31.344 -0.683 1 95.38 298 ALA A C 1
ATOM 2365 O O . ALA A 1 298 ? 18.391 -30.578 0.286 1 95.38 298 ALA A O 1
ATOM 2366 N N . HIS A 1 299 ? 18.469 -32.594 -0.596 1 93.06 299 HIS A N 1
ATOM 2367 C CA . HIS A 1 299 ? 18.859 -33.219 0.653 1 93.06 299 HIS A CA 1
ATOM 2368 C C . HIS A 1 299 ? 20.172 -32.688 1.18 1 93.06 299 HIS A C 1
ATOM 2370 O O . HIS A 1 299 ? 20.281 -32.344 2.365 1 93.06 299 HIS A O 1
ATOM 2376 N N . ALA A 1 300 ? 21.109 -32.625 0.289 1 93.31 300 ALA A N 1
ATOM 2377 C CA . ALA A 1 300 ? 22.422 -32.094 0.677 1 93.31 300 ALA A CA 1
ATOM 2378 C C . ALA A 1 300 ? 22.297 -30.672 1.197 1 93.31 300 ALA A C 1
ATOM 2380 O O . ALA A 1 300 ? 22.922 -30.312 2.207 1 93.31 300 ALA A O 1
ATOM 2381 N N . ILE A 1 301 ? 21.531 -29.859 0.57 1 95.44 301 ILE A N 1
ATOM 2382 C CA . ILE A 1 301 ? 21.359 -28.453 0.943 1 95.44 301 ILE A CA 1
ATOM 2383 C C . ILE A 1 301 ? 20.688 -28.359 2.311 1 95.44 301 ILE A C 1
ATOM 2385 O O . ILE A 1 301 ? 21.172 -27.656 3.201 1 95.44 301 ILE A O 1
ATOM 2389 N N . CYS A 1 302 ? 19.609 -29.109 2.498 1 90.19 302 CYS A N 1
ATOM 2390 C CA . CYS A 1 302 ? 18.781 -29 3.693 1 90.19 302 CYS A CA 1
ATOM 2391 C C . CYS A 1 302 ? 19.5 -29.547 4.91 1 90.19 302 CYS A C 1
ATOM 2393 O O . CYS A 1 302 ? 19.203 -29.172 6.047 1 90.19 302 CYS A O 1
ATOM 2395 N N . THR A 1 303 ? 20.469 -30.359 4.727 1 87.94 303 THR A N 1
ATOM 2396 C CA . THR A 1 303 ? 21.172 -30.969 5.852 1 87.94 303 THR A CA 1
ATOM 2397 C C . THR A 1 303 ? 22.5 -30.266 6.102 1 87.94 303 THR A C 1
ATOM 2399 O O . THR A 1 303 ? 23.188 -30.562 7.086 1 87.94 303 THR A O 1
ATOM 2402 N N . ALA A 1 304 ? 22.844 -29.438 5.254 1 88.06 304 ALA A N 1
ATOM 2403 C CA . ALA A 1 304 ? 24.172 -28.812 5.312 1 88.06 304 ALA A CA 1
ATOM 2404 C C . ALA A 1 304 ? 24.344 -28.016 6.605 1 88.06 304 ALA A C 1
ATOM 2406 O O . ALA A 1 304 ? 25.453 -27.906 7.133 1 88.06 304 ALA A O 1
ATOM 2407 N N . THR A 1 305 ? 23.281 -27.422 7.125 1 79.5 305 THR A N 1
ATOM 2408 C CA . THR A 1 305 ? 23.422 -26.531 8.273 1 79.5 305 THR A CA 1
ATOM 2409 C C . THR A 1 305 ? 22.922 -27.219 9.547 1 79.5 305 THR A C 1
ATOM 2411 O O . THR A 1 305 ? 22.953 -26.625 10.625 1 79.5 305 THR A O 1
ATOM 2414 N N . GLN A 1 306 ? 22.359 -28.328 9.516 1 68.94 306 GLN A N 1
ATOM 2415 C CA . GLN A 1 306 ? 21.719 -28.984 10.641 1 68.94 306 GLN A CA 1
ATOM 2416 C C . GLN A 1 306 ? 22.719 -29.297 11.742 1 68.94 306 GLN A C 1
ATOM 2418 O O . GLN A 1 306 ? 22.359 -29.344 12.922 1 68.94 306 GLN A O 1
ATOM 2423 N N . ALA A 1 307 ? 23.938 -29.547 11.445 1 56.78 307 ALA A N 1
ATOM 2424 C CA . ALA A 1 307 ? 24.922 -29.859 12.477 1 56.78 307 ALA A CA 1
ATOM 2425 C C . ALA A 1 307 ? 25.203 -28.656 13.359 1 56.78 307 ALA A C 1
ATOM 2427 O O . ALA A 1 307 ? 25.531 -28.797 14.539 1 56.78 307 ALA A O 1
ATOM 2428 N N . SER A 1 308 ? 25.031 -27.516 12.828 1 56.75 308 SER A N 1
ATOM 2429 C CA . SER A 1 308 ? 25.469 -26.312 13.539 1 56.75 308 SER A CA 1
ATOM 2430 C C . SER A 1 308 ? 24.281 -25.547 14.102 1 56.75 308 SER A C 1
ATOM 2432 O O . SER A 1 308 ? 24.453 -24.641 14.922 1 56.75 308 SER A O 1
ATOM 2434 N N . GLN A 1 309 ? 23.062 -25.906 13.656 1 60.31 309 GLN A N 1
ATOM 2435 C CA . GLN A 1 309 ? 21.922 -25.062 14.016 1 60.31 309 GLN A CA 1
ATOM 2436 C C . GLN A 1 309 ? 20.969 -25.812 14.953 1 60.31 309 GLN A C 1
ATOM 2438 O O . GLN A 1 309 ? 20.938 -27.047 14.969 1 60.31 309 GLN A O 1
ATOM 2443 N N . THR A 1 310 ? 20.422 -25.062 15.844 1 59.62 310 THR A N 1
ATOM 2444 C CA . THR A 1 310 ? 19.328 -25.578 16.656 1 59.62 310 THR A CA 1
ATOM 2445 C C . THR A 1 310 ? 18.141 -25.938 15.766 1 59.62 310 THR A C 1
ATOM 2447 O O . THR A 1 310 ? 17.938 -25.344 14.703 1 59.62 310 THR A O 1
ATOM 2450 N N . PRO A 1 311 ? 17.594 -27.062 16.109 1 53.38 311 PRO A N 1
ATOM 2451 C CA . PRO A 1 311 ? 16.453 -27.531 15.305 1 53.38 311 PRO A CA 1
ATOM 2452 C C . PRO A 1 311 ? 15.484 -26.391 14.945 1 53.38 311 PRO A C 1
ATOM 2454 O O . PRO A 1 311 ? 14.766 -26.484 13.953 1 53.38 311 PRO A O 1
ATOM 2457 N N . SER A 1 312 ? 15.648 -25.328 15.633 1 58.12 312 SER A N 1
ATOM 2458 C CA . SER A 1 312 ? 14.672 -24.266 15.414 1 58.12 312 SER A CA 1
ATOM 2459 C C . SER A 1 312 ? 15.18 -23.25 14.406 1 58.12 312 SER A C 1
ATOM 2461 O O . SER A 1 312 ? 14.422 -22.375 13.969 1 58.12 312 SER A O 1
ATOM 2463 N N . GLU A 1 313 ? 16.328 -23.516 13.945 1 68.31 313 GLU A N 1
ATOM 2464 C CA . GLU A 1 313 ? 16.891 -22.5 13.062 1 68.31 313 GLU A CA 1
ATOM 2465 C C . GLU A 1 313 ? 16.797 -22.922 11.602 1 68.31 313 GLU A C 1
ATOM 2467 O O . GLU A 1 313 ? 16.953 -24.109 11.281 1 68.31 313 GLU A O 1
ATOM 2472 N N . ALA A 1 314 ? 16.438 -22 10.789 1 73.81 314 ALA A N 1
ATOM 2473 C CA . ALA A 1 314 ? 16.281 -22.266 9.359 1 73.81 314 ALA A CA 1
ATOM 2474 C C . ALA A 1 314 ? 17.625 -22.578 8.711 1 73.81 314 ALA A C 1
ATOM 2476 O O . ALA A 1 314 ? 18.656 -22.016 9.086 1 73.81 314 ALA A O 1
ATOM 2477 N N . GLY A 1 315 ? 17.609 -23.625 7.844 1 88.38 315 GLY A N 1
ATOM 2478 C CA . GLY A 1 315 ? 18.766 -23.906 7.004 1 88.38 315 GLY A CA 1
ATOM 2479 C C . GLY A 1 315 ? 18.766 -23.125 5.707 1 88.38 315 GLY A C 1
ATOM 2480 O O . GLY A 1 315 ? 18.062 -22.125 5.582 1 88.38 315 GLY A O 1
ATOM 2481 N N . PHE A 1 316 ? 19.719 -23.547 4.809 1 94.75 316 PHE A N 1
ATOM 2482 C CA . PHE A 1 316 ? 19.75 -22.906 3.5 1 94.75 316 PHE A CA 1
ATOM 2483 C C . PHE A 1 316 ? 18.453 -23.141 2.748 1 94.75 316 PHE A C 1
ATOM 2485 O O . PHE A 1 316 ? 17.781 -24.156 2.965 1 94.75 316 PHE A O 1
ATOM 2492 N N . SER A 1 317 ? 18.109 -22.219 1.977 1 96.25 317 SER A N 1
ATOM 2493 C CA . SER A 1 317 ? 16.969 -22.359 1.075 1 96.25 317 SER A CA 1
ATOM 2494 C C . SER A 1 317 ? 17.375 -22.984 -0.256 1 96.25 317 SER A C 1
ATOM 2496 O O . SER A 1 317 ? 18.578 -23.062 -0.555 1 96.25 317 SER A O 1
ATOM 2498 N N . VAL A 1 318 ? 16.406 -23.469 -0.968 1 97.56 318 VAL A N 1
ATOM 2499 C CA . VAL A 1 318 ? 16.656 -24.078 -2.273 1 97.56 318 VAL A CA 1
ATOM 2500 C C . VAL A 1 318 ? 16.109 -23.172 -3.375 1 97.56 318 VAL A C 1
ATOM 2502 O O . VAL A 1 318 ? 15 -22.641 -3.266 1 97.56 318 VAL A O 1
ATOM 2505 N N . ALA A 1 319 ? 16.906 -22.891 -4.371 1 98.5 319 ALA A N 1
ATOM 2506 C CA . ALA A 1 319 ? 16.438 -22.266 -5.609 1 98.5 319 ALA A CA 1
ATOM 2507 C C . ALA A 1 319 ? 16.375 -23.297 -6.746 1 98.5 319 ALA A C 1
ATOM 2509 O O . ALA A 1 319 ? 17.406 -23.656 -7.316 1 98.5 319 ALA A O 1
ATOM 2510 N N . LEU A 1 320 ? 15.195 -23.719 -7.066 1 98.56 320 LEU A N 1
ATOM 2511 C CA . LEU A 1 320 ? 14.977 -24.734 -8.094 1 98.56 320 LEU A CA 1
ATOM 2512 C C . LEU A 1 320 ? 14.773 -24.094 -9.461 1 98.56 320 LEU A C 1
ATOM 2514 O O . LEU A 1 320 ? 13.773 -23.406 -9.688 1 98.56 320 LEU A O 1
ATOM 2518 N N . PHE A 1 321 ? 15.703 -24.344 -10.352 1 98.31 321 PHE A N 1
ATOM 2519 C CA . PHE A 1 321 ? 15.695 -23.734 -11.68 1 98.31 321 PHE A CA 1
ATOM 2520 C C . PHE A 1 321 ? 15.086 -24.672 -12.711 1 98.31 321 PHE A C 1
ATOM 2522 O O . PHE A 1 321 ? 15.5 -25.828 -12.828 1 98.31 321 PHE A O 1
ATOM 2529 N N . ALA A 1 322 ? 14.062 -24.219 -13.445 1 97.94 322 ALA A N 1
ATOM 2530 C CA . ALA A 1 322 ? 13.508 -24.812 -14.656 1 97.94 322 ALA A CA 1
ATOM 2531 C C . ALA A 1 322 ? 12.844 -26.156 -14.352 1 97.94 322 ALA A C 1
ATOM 2533 O O . ALA A 1 322 ? 13.148 -27.156 -15 1 97.94 322 ALA A O 1
ATOM 2534 N N . PRO A 1 323 ? 11.93 -26.156 -13.484 1 96.88 323 PRO A N 1
ATOM 2535 C CA . PRO A 1 323 ? 11.242 -27.422 -13.211 1 96.88 323 PRO A CA 1
ATOM 2536 C C . PRO A 1 323 ? 10.391 -27.891 -14.383 1 96.88 323 PRO A C 1
ATOM 2538 O O . PRO A 1 323 ? 9.93 -29.031 -14.398 1 96.88 323 PRO A O 1
ATOM 2541 N N . GLY A 1 324 ? 10.172 -27 -15.406 1 96.69 324 GLY A N 1
ATOM 2542 C CA . GLY A 1 324 ? 9.5 -27.422 -16.625 1 96.69 324 GLY A CA 1
ATOM 2543 C C . GLY A 1 324 ? 10.242 -28.516 -17.359 1 96.69 324 GLY A C 1
ATOM 2544 O O . GLY A 1 324 ? 9.766 -29.016 -18.391 1 96.69 324 GLY A O 1
ATOM 2545 N N . TRP A 1 325 ? 11.344 -28.938 -16.797 1 96.88 325 TRP A N 1
ATOM 2546 C CA . TRP A 1 325 ? 12.141 -30.062 -17.297 1 96.88 325 TRP A CA 1
ATOM 2547 C C . TRP A 1 325 ? 11.258 -31.266 -17.578 1 96.88 325 TRP A C 1
ATOM 2549 O O . TRP A 1 325 ? 11.453 -31.969 -18.562 1 96.88 325 TRP A O 1
ATOM 2559 N N . THR A 1 326 ? 10.266 -31.484 -16.781 1 95.81 326 THR A N 1
ATOM 2560 C CA . THR A 1 326 ? 9.414 -32.656 -16.938 1 95.81 326 THR A CA 1
ATOM 2561 C C . THR A 1 326 ? 8.727 -32.656 -18.297 1 95.81 326 THR A C 1
ATOM 2563 O O . THR A 1 326 ? 8.359 -33.719 -18.812 1 95.81 326 THR A O 1
ATOM 2566 N N . VAL A 1 327 ? 8.523 -31.516 -18.875 1 95.62 327 VAL A N 1
ATOM 2567 C CA . VAL A 1 327 ? 7.891 -31.391 -20.188 1 95.62 327 VAL A CA 1
ATOM 2568 C C . VAL A 1 327 ? 8.961 -31.297 -21.281 1 95.62 327 VAL A C 1
ATOM 2570 O O . VAL A 1 327 ? 8.852 -31.953 -22.328 1 95.62 327 VAL A O 1
ATOM 2573 N N . GLU A 1 328 ? 10.008 -30.547 -21 1 95.19 328 GLU A N 1
ATOM 2574 C CA . GLU A 1 328 ? 10.914 -30.094 -22.047 1 95.19 328 GLU A CA 1
ATOM 2575 C C . GLU A 1 328 ? 12.016 -31.125 -22.297 1 95.19 328 GLU A C 1
ATOM 2577 O O . GLU A 1 328 ? 12.672 -31.078 -23.344 1 95.19 328 GLU A O 1
ATOM 2582 N N . ALA A 1 329 ? 12.305 -31.984 -21.344 1 93.12 329 ALA A N 1
ATOM 2583 C CA . ALA A 1 329 ? 13.398 -32.938 -21.516 1 93.12 329 ALA A CA 1
ATOM 2584 C C . ALA A 1 329 ? 13.141 -33.875 -22.688 1 93.12 329 ALA A C 1
ATOM 2586 O O . ALA A 1 329 ? 12.141 -34.594 -22.703 1 93.12 329 ALA A O 1
ATOM 2587 N N . GLU A 1 330 ? 14.008 -33.906 -23.547 1 89.19 330 GLU A N 1
ATOM 2588 C CA . GLU A 1 330 ? 13.867 -34.781 -24.734 1 89.19 330 GLU A CA 1
ATOM 2589 C C . GLU A 1 330 ? 13.82 -36.25 -24.344 1 89.19 330 GLU A C 1
ATOM 2591 O O . GLU A 1 330 ? 13.109 -37.031 -24.984 1 89.19 330 GLU A O 1
ATOM 2596 N N . SER A 1 331 ? 14.562 -36.562 -23.328 1 86.69 331 SER A N 1
ATOM 2597 C CA . SER A 1 331 ? 14.625 -37.969 -22.891 1 86.69 331 SER A CA 1
ATOM 2598 C C . SER A 1 331 ? 13.266 -38.469 -22.422 1 86.69 331 SER A C 1
ATOM 2600 O O . SER A 1 331 ? 12.969 -39.656 -22.516 1 86.69 331 SER A O 1
ATOM 2602 N N . LEU A 1 332 ? 12.484 -37.594 -21.906 1 91.25 332 LEU A N 1
ATOM 2603 C CA . LEU A 1 332 ? 11.164 -37.969 -21.422 1 91.25 332 LEU A CA 1
ATOM 2604 C C . LEU A 1 332 ? 10.141 -37.969 -22.547 1 91.25 332 LEU A C 1
ATOM 2606 O O . LEU A 1 332 ? 9.164 -38.719 -22.531 1 91.25 332 LEU A O 1
ATOM 2610 N N . GLY A 1 333 ? 10.375 -37 -23.547 1 89.81 333 GLY A N 1
ATOM 2611 C CA . GLY A 1 333 ? 9.562 -36.938 -24.75 1 89.81 333 GLY A CA 1
ATOM 2612 C C . GLY A 1 333 ? 8.109 -36.594 -24.469 1 89.81 333 GLY A C 1
ATOM 2613 O O . GLY A 1 333 ? 7.203 -37.094 -25.125 1 89.81 333 GLY A O 1
ATOM 2614 N N . HIS A 1 334 ? 7.871 -35.844 -23.484 1 91.25 334 HIS A N 1
ATOM 2615 C CA . HIS A 1 334 ? 6.492 -35.531 -23.125 1 91.25 334 HIS A CA 1
ATOM 2616 C C . HIS A 1 334 ? 5.926 -34.406 -24 1 91.25 334 HIS A C 1
ATOM 2618 O O . HIS A 1 334 ? 6.668 -33.562 -24.5 1 91.25 334 HIS A O 1
ATOM 2624 N N . SER A 1 335 ? 4.664 -34.562 -24.25 1 91.62 335 SER A N 1
ATOM 2625 C CA . SER A 1 335 ? 3.805 -33.531 -24.828 1 91.62 335 SER A CA 1
ATOM 2626 C C . SER A 1 335 ? 2.582 -33.281 -23.953 1 91.62 335 SER A C 1
ATOM 2628 O O . SER A 1 335 ? 2.191 -34.125 -23.156 1 91.62 335 SER A O 1
ATOM 2630 N N . LEU A 1 336 ? 2.049 -32.094 -24.031 1 93.75 336 LEU A N 1
ATOM 2631 C CA . LEU A 1 336 ? 0.854 -31.781 -23.266 1 93.75 336 LEU A CA 1
ATOM 2632 C C . LEU A 1 336 ? -0.378 -31.734 -24.156 1 93.75 336 LEU A C 1
ATOM 2634 O O . LEU A 1 336 ? -1.479 -31.422 -23.688 1 93.75 336 LEU A O 1
ATOM 2638 N N . ALA A 1 337 ? -0.261 -32.062 -25.375 1 90.56 337 ALA A N 1
ATOM 2639 C CA . ALA A 1 337 ? -1.22 -31.766 -26.438 1 90.56 337 ALA A CA 1
ATOM 2640 C C . ALA A 1 337 ? -2.471 -32.625 -26.312 1 90.56 337 ALA A C 1
ATOM 2642 O O . ALA A 1 337 ? -3.561 -32.219 -26.719 1 90.56 337 ALA A O 1
ATOM 2643 N N . THR A 1 338 ? -2.35 -33.875 -25.812 1 92.06 338 THR A N 1
ATOM 2644 C CA . THR A 1 338 ? -3.492 -34.75 -25.688 1 92.06 338 THR A CA 1
ATOM 2645 C C . THR A 1 338 ? -3.711 -35.156 -24.234 1 92.06 338 THR A C 1
ATOM 2647 O O . THR A 1 338 ? -2.787 -35.094 -23.422 1 92.06 338 THR A O 1
ATOM 2650 N N . PRO A 1 339 ? -4.934 -35.625 -23.922 1 90.5 339 PRO A N 1
ATOM 2651 C CA . PRO A 1 339 ? -5.188 -36.094 -22.547 1 90.5 339 PRO A CA 1
ATOM 2652 C C . PRO A 1 339 ? -4.246 -37.219 -22.125 1 90.5 339 PRO A C 1
ATOM 2654 O O . PRO A 1 339 ? -3.777 -37.219 -20.984 1 90.5 339 PRO A O 1
ATOM 2657 N N . ASN A 1 340 ? -3.984 -38.094 -23.047 1 91.56 340 ASN A N 1
ATOM 2658 C CA . ASN A 1 340 ? -3.109 -39.219 -22.719 1 91.56 340 ASN A CA 1
ATOM 2659 C C . ASN A 1 340 ? -1.676 -38.75 -22.469 1 91.56 340 ASN A C 1
ATOM 2661 O O . ASN A 1 340 ? -1.041 -39.188 -21.5 1 91.56 340 ASN A O 1
ATOM 2665 N N . SER A 1 341 ? -1.166 -38 -23.375 1 93.25 341 SER A N 1
ATOM 2666 C CA . SER A 1 341 ? 0.192 -37.469 -23.203 1 93.25 341 SER A CA 1
ATOM 2667 C C . SER A 1 341 ? 0.3 -36.594 -21.953 1 93.25 341 SER A C 1
ATOM 2669 O O . SER A 1 341 ? 1.317 -36.625 -21.25 1 93.25 341 SER A O 1
ATOM 2671 N N . PHE A 1 342 ? -0.723 -35.875 -21.719 1 94.19 342 PHE A N 1
ATOM 2672 C CA . PHE A 1 342 ? -0.753 -35.062 -20.516 1 94.19 342 PHE A CA 1
ATOM 2673 C C . PHE A 1 342 ? -0.688 -35.938 -19.266 1 94.19 342 PHE A C 1
ATOM 2675 O O . PHE A 1 342 ? 0.048 -35.625 -18.328 1 94.19 342 PHE A O 1
ATOM 2682 N N . ALA A 1 343 ? -1.451 -36.969 -19.234 1 92.38 343 ALA A N 1
ATOM 2683 C CA . ALA A 1 343 ? -1.48 -37.875 -18.078 1 92.38 343 ALA A CA 1
ATOM 2684 C C . ALA A 1 343 ? -0.101 -38.469 -17.812 1 92.38 343 ALA A C 1
ATOM 2686 O O . ALA A 1 343 ? 0.304 -38.625 -16.672 1 92.38 343 ALA A O 1
ATOM 2687 N N . LYS A 1 344 ? 0.558 -38.844 -18.859 1 94 344 LYS A N 1
ATOM 2688 C CA . LYS A 1 344 ? 1.908 -39.375 -18.719 1 94 344 LYS A CA 1
ATOM 2689 C C . LYS A 1 344 ? 2.855 -38.344 -18.125 1 94 344 LYS A C 1
ATOM 2691 O O . LYS A 1 344 ? 3.641 -38.656 -17.234 1 94 344 LYS A O 1
ATOM 2696 N N . TRP A 1 345 ? 2.777 -37.156 -18.641 1 95.75 345 TRP A N 1
ATOM 2697 C CA . TRP A 1 345 ? 3.58 -36.094 -18.094 1 95.75 345 TRP A CA 1
ATOM 2698 C C . TRP A 1 345 ? 3.242 -35.844 -16.609 1 95.75 345 TRP A C 1
ATOM 2700 O O . TRP A 1 345 ? 4.141 -35.75 -15.781 1 95.75 345 TRP A O 1
ATOM 2710 N N . ALA A 1 346 ? 1.957 -35.781 -16.328 1 93.69 346 ALA A N 1
ATOM 2711 C CA . ALA A 1 346 ? 1.484 -35.5 -14.969 1 93.69 346 ALA A CA 1
ATOM 2712 C C . ALA A 1 346 ? 2.014 -36.5 -13.969 1 93.69 346 ALA A C 1
ATOM 2714 O O . ALA A 1 346 ? 2.334 -36.156 -12.828 1 93.69 346 ALA A O 1
ATOM 2715 N N . ALA A 1 347 ? 2.047 -37.688 -14.383 1 93.62 347 ALA A N 1
ATOM 2716 C CA . ALA A 1 347 ? 2.576 -38.75 -13.516 1 93.62 347 ALA A CA 1
ATOM 2717 C C . ALA A 1 347 ? 4.051 -38.5 -13.203 1 93.62 347 ALA A C 1
ATOM 2719 O O . ALA A 1 347 ? 4.477 -38.656 -12.055 1 93.62 347 ALA A O 1
ATOM 2720 N N . ASP A 1 348 ? 4.801 -38.156 -14.172 1 95.75 348 ASP A N 1
ATOM 2721 C CA . ASP A 1 348 ? 6.219 -37.875 -13.977 1 95.75 348 ASP A CA 1
ATOM 2722 C C . ASP A 1 348 ? 6.418 -36.625 -13.133 1 95.75 348 ASP A C 1
ATOM 2724 O O . ASP A 1 348 ? 7.312 -36.562 -12.281 1 95.75 348 ASP A O 1
ATOM 2728 N N . ASP A 1 349 ? 5.594 -35.625 -13.422 1 95.44 349 ASP A N 1
ATOM 2729 C CA . ASP A 1 349 ? 5.668 -34.406 -12.648 1 95.44 349 ASP A CA 1
ATOM 2730 C C . ASP A 1 349 ? 5.344 -34.656 -11.18 1 95.44 349 ASP A C 1
ATOM 2732 O O . ASP A 1 349 ? 6 -34.094 -10.289 1 95.44 349 ASP A O 1
ATOM 2736 N N . ALA A 1 350 ? 4.344 -35.469 -10.922 1 92.38 350 ALA A N 1
ATOM 2737 C CA . ALA A 1 350 ? 3.986 -35.844 -9.555 1 92.38 350 ALA A CA 1
ATOM 2738 C C . ALA A 1 350 ? 5.113 -36.625 -8.891 1 92.38 350 ALA A C 1
ATOM 2740 O O . ALA A 1 350 ? 5.355 -36.469 -7.688 1 92.38 350 ALA A O 1
ATOM 2741 N N . TYR A 1 351 ? 5.715 -37.469 -9.625 1 93.88 351 TYR A N 1
ATOM 2742 C CA . TYR A 1 351 ? 6.84 -38.219 -9.094 1 93.88 351 TYR A CA 1
ATOM 2743 C C . TYR A 1 351 ? 7.969 -37.312 -8.648 1 93.88 351 TYR A C 1
ATOM 2745 O O . TYR A 1 351 ? 8.562 -37.5 -7.59 1 93.88 351 TYR A O 1
ATOM 2753 N N . LEU A 1 352 ? 8.25 -36.312 -9.406 1 95.31 352 LEU A N 1
ATOM 2754 C CA . LEU A 1 352 ? 9.297 -35.344 -9.078 1 95.31 352 LEU A CA 1
ATOM 2755 C C . LEU A 1 352 ? 8.938 -34.562 -7.816 1 95.31 352 LEU A C 1
ATOM 2757 O O . LEU A 1 352 ? 9.758 -34.438 -6.906 1 95.31 352 LEU A O 1
ATOM 2761 N N . TRP A 1 353 ? 7.715 -34.156 -7.688 1 94.5 353 TRP A N 1
ATOM 2762 C CA . TRP A 1 353 ? 7.344 -33.156 -6.699 1 94.5 353 TRP A CA 1
ATOM 2763 C C . TRP A 1 353 ? 6.746 -33.812 -5.457 1 94.5 353 TRP A C 1
ATOM 2765 O O . TRP A 1 353 ? 6.938 -33.312 -4.34 1 94.5 353 TRP A O 1
ATOM 2775 N N . SER A 1 354 ? 6.004 -34.875 -5.625 1 88.06 354 SER A N 1
ATOM 2776 C CA . SER A 1 354 ? 5.168 -35.281 -4.504 1 88.06 354 SER A CA 1
ATOM 2777 C C . SER A 1 354 ? 5.016 -36.781 -4.457 1 88.06 354 SER A C 1
ATOM 2779 O O . SER A 1 354 ? 6.008 -37.531 -4.383 1 88.06 354 SER A O 1
ATOM 2781 N N . HIS A 1 355 ? 3.762 -37.406 -4.539 1 76.19 355 HIS A N 1
ATOM 2782 C CA . HIS A 1 355 ? 3.344 -38.75 -4.188 1 76.19 355 HIS A CA 1
ATOM 2783 C C . HIS A 1 355 ? 3.336 -39.688 -5.41 1 76.19 355 HIS A C 1
ATOM 2785 O O . HIS A 1 355 ? 2.781 -40.781 -5.363 1 76.19 355 HIS A O 1
ATOM 2791 N N . GLY A 1 356 ? 4.039 -39.406 -6.348 1 81.31 356 GLY A N 1
ATOM 2792 C CA . GLY A 1 356 ? 3.916 -40.25 -7.543 1 81.31 356 GLY A CA 1
ATOM 2793 C C . GLY A 1 356 ? 4.754 -41.5 -7.488 1 81.31 356 GLY A C 1
ATOM 2794 O O . GLY A 1 356 ? 5.855 -41.5 -6.934 1 81.31 356 GLY A O 1
ATOM 2795 N N . SER A 1 357 ? 4.191 -42.562 -8.055 1 86.56 357 SER A N 1
ATOM 2796 C CA . SER A 1 357 ? 4.941 -43.812 -8.234 1 86.56 357 SER A CA 1
ATOM 2797 C C . SER A 1 357 ? 5.914 -43.719 -9.406 1 86.56 357 SER A C 1
ATOM 2799 O O . SER A 1 357 ? 5.723 -42.875 -10.305 1 86.56 357 SER A O 1
ATOM 2801 N N . PRO A 1 358 ? 6.965 -44.5 -9.336 1 92.44 358 PRO A N 1
ATOM 2802 C CA . PRO A 1 358 ? 7.902 -44.469 -10.461 1 92.44 358 PRO A CA 1
ATOM 2803 C C . PRO A 1 358 ? 7.238 -44.812 -11.789 1 92.44 358 PRO A C 1
ATOM 2805 O O . PRO A 1 358 ? 6.449 -45.781 -11.859 1 92.44 358 PRO A O 1
ATOM 2808 N N . THR A 1 359 ? 7.566 -44.094 -12.727 1 93.69 359 THR A N 1
ATOM 2809 C CA . THR A 1 359 ? 7.031 -44.312 -14.07 1 93.69 359 THR A CA 1
ATOM 2810 C C . THR A 1 359 ? 8.086 -44.938 -14.977 1 93.69 359 THR A C 1
ATOM 2812 O O . THR A 1 359 ? 9.242 -45.094 -14.586 1 93.69 359 THR A O 1
ATOM 2815 N N . PRO A 1 360 ? 7.688 -45.312 -16.188 1 92.62 360 PRO A N 1
ATOM 2816 C CA . PRO A 1 360 ? 8.664 -45.844 -17.125 1 92.62 360 PRO A CA 1
ATOM 2817 C C . PRO A 1 360 ? 9.789 -44.875 -17.453 1 92.62 360 PRO A C 1
ATOM 2819 O O . PRO A 1 360 ? 10.852 -45.25 -17.922 1 92.62 360 PRO A O 1
ATOM 2822 N N . SER A 1 361 ? 9.539 -43.594 -17.172 1 93.94 361 SER A N 1
ATOM 2823 C CA . SER A 1 361 ? 10.539 -42.562 -17.422 1 93.94 361 SER A CA 1
ATOM 2824 C C . SER A 1 361 ? 11.695 -42.656 -16.438 1 93.94 361 SER A C 1
ATOM 2826 O O . SER A 1 361 ? 12.805 -42.188 -16.719 1 93.94 361 SER A O 1
ATOM 2828 N N . VAL A 1 362 ? 11.461 -43.25 -15.289 1 93.69 362 VAL A N 1
ATOM 2829 C CA . VAL A 1 362 ? 12.414 -43.25 -14.18 1 93.69 362 VAL A CA 1
ATOM 2830 C C . VAL A 1 362 ? 13.641 -44.062 -14.547 1 93.69 362 VAL A C 1
ATOM 2832 O O . VAL A 1 362 ? 14.766 -43.594 -14.5 1 93.69 362 VAL A O 1
ATOM 2835 N N . PRO A 1 363 ? 13.43 -45.312 -15.031 1 91.44 363 PRO A N 1
ATOM 2836 C CA . PRO A 1 363 ? 14.609 -46.094 -15.422 1 91.44 363 PRO A CA 1
ATOM 2837 C C . PRO A 1 363 ? 15.336 -45.5 -16.625 1 91.44 363 PRO A C 1
ATOM 2839 O O . PRO A 1 363 ? 16.562 -45.594 -16.734 1 91.44 363 PRO A O 1
ATOM 2842 N N . ILE A 1 364 ? 14.586 -44.906 -17.453 1 89.5 364 ILE A N 1
ATOM 2843 C CA . ILE A 1 364 ? 15.188 -44.281 -18.625 1 89.5 364 ILE A CA 1
ATOM 2844 C C . ILE A 1 364 ? 16.109 -43.156 -18.203 1 89.5 364 ILE A C 1
ATOM 2846 O O . ILE A 1 364 ? 17.266 -43.094 -18.641 1 89.5 364 ILE A O 1
ATOM 2850 N N . GLU A 1 365 ? 15.625 -42.375 -17.375 1 90 365 GLU A N 1
ATOM 2851 C CA . GLU A 1 365 ? 16.406 -41.25 -16.875 1 90 365 GLU A CA 1
ATOM 2852 C C . GLU A 1 365 ? 17.562 -41.688 -16.016 1 90 365 GLU A C 1
ATOM 2854 O O . GLU A 1 365 ? 18.641 -41.125 -16.031 1 90 365 GLU A O 1
ATOM 2859 N N . ALA A 1 366 ? 17.375 -42.688 -15.203 1 87.62 366 ALA A N 1
ATOM 2860 C CA . ALA A 1 366 ? 18.438 -43.25 -14.375 1 87.62 366 ALA A CA 1
ATOM 2861 C C . ALA A 1 366 ? 19.594 -43.75 -15.242 1 87.62 366 ALA A C 1
ATOM 2863 O O . ALA A 1 366 ? 20.766 -43.562 -14.898 1 87.62 366 ALA A O 1
ATOM 2864 N N . ALA A 1 367 ? 19.281 -44.438 -16.297 1 86.69 367 ALA A N 1
ATOM 2865 C CA . ALA A 1 367 ? 20.297 -44.938 -17.203 1 86.69 367 ALA A CA 1
ATOM 2866 C C . ALA A 1 367 ? 21.062 -43.781 -17.859 1 86.69 367 ALA A C 1
ATOM 2868 O O . ALA A 1 367 ? 22.281 -43.844 -18 1 86.69 367 ALA A O 1
ATOM 2869 N N . ARG A 1 368 ? 20.297 -42.875 -18.281 1 85 368 ARG A N 1
ATOM 2870 C CA . ARG A 1 368 ? 20.922 -41.719 -18.891 1 85 368 ARG A CA 1
ATOM 2871 C C . ARG A 1 368 ? 21.891 -41.031 -17.922 1 85 368 ARG A C 1
ATOM 2873 O O . ARG A 1 368 ? 23.031 -40.719 -18.281 1 85 368 ARG A O 1
ATOM 2880 N N . GLN A 1 369 ? 21.516 -40.875 -16.703 1 85.06 369 GLN A N 1
ATOM 2881 C CA . GLN A 1 369 ? 22.344 -40.219 -15.68 1 85.06 369 GLN A CA 1
ATOM 2882 C C . GLN A 1 369 ? 23.578 -41.062 -15.375 1 85.06 369 GLN A C 1
ATOM 2884 O O . GLN A 1 369 ? 24.672 -40.5 -15.164 1 85.06 369 GLN A O 1
ATOM 2889 N N . GLU A 1 370 ? 23.359 -42.281 -15.305 1 82.94 370 GLU A N 1
ATOM 2890 C CA . GLU A 1 370 ? 24.5 -43.188 -15.062 1 82.94 370 GLU A CA 1
ATOM 2891 C C . GLU A 1 370 ? 25.547 -43.031 -16.172 1 82.94 370 GLU A C 1
ATOM 2893 O O . GLU A 1 370 ? 26.75 -43 -15.898 1 82.94 370 GLU A O 1
ATOM 2898 N N . ARG A 1 371 ? 25.062 -43.031 -17.328 1 81.56 371 ARG A N 1
ATOM 2899 C CA . ARG A 1 371 ? 25.969 -42.844 -18.453 1 81.56 371 ARG A CA 1
ATOM 2900 C C . ARG A 1 371 ? 26.719 -41.531 -18.359 1 81.56 371 ARG A C 1
ATOM 2902 O O . ARG A 1 371 ? 27.922 -41.469 -18.594 1 81.56 371 ARG A O 1
ATOM 2909 N N . GLU A 1 372 ? 25.984 -40.531 -18 1 78.5 372 GLU A N 1
ATOM 2910 C CA . GLU A 1 372 ? 26.594 -39.219 -17.875 1 78.5 372 GLU A CA 1
ATOM 2911 C C . GLU A 1 372 ? 27.625 -39.188 -16.75 1 78.5 372 GLU A C 1
ATOM 2913 O O . GLU A 1 372 ? 28.688 -38.594 -16.891 1 78.5 372 GLU A O 1
ATOM 2918 N N . ARG A 1 373 ? 27.359 -39.781 -15.641 1 79.12 373 ARG A N 1
ATOM 2919 C CA . ARG A 1 373 ? 28.281 -39.844 -14.516 1 79.12 373 ARG A CA 1
ATOM 2920 C C . ARG A 1 373 ? 29.547 -40.594 -14.875 1 79.12 373 ARG A C 1
ATOM 2922 O O . ARG A 1 373 ? 30.641 -40.25 -14.469 1 79.12 373 ARG A O 1
ATOM 2929 N N . ARG A 1 374 ? 29.391 -41.594 -15.578 1 78.25 374 ARG A N 1
ATOM 2930 C CA . ARG A 1 374 ? 30.531 -42.375 -16.016 1 78.25 374 ARG A CA 1
ATOM 2931 C C . ARG A 1 374 ? 31.391 -41.562 -16.984 1 78.25 374 ARG A C 1
ATOM 2933 O O . ARG A 1 374 ? 32.625 -41.625 -16.922 1 78.25 374 ARG A O 1
ATOM 2940 N N . GLU A 1 375 ? 30.641 -40.938 -17.812 1 74.75 375 GLU A N 1
ATOM 2941 C CA . GLU A 1 375 ? 31.359 -40.094 -18.766 1 74.75 375 GLU A CA 1
ATOM 2942 C C . GLU A 1 375 ? 32.125 -38.969 -18.047 1 74.75 375 GLU A C 1
ATOM 2944 O O . GLU A 1 375 ? 33.281 -38.719 -18.375 1 74.75 375 GLU A O 1
ATOM 2949 N N . GLN A 1 376 ? 31.484 -38.344 -17.109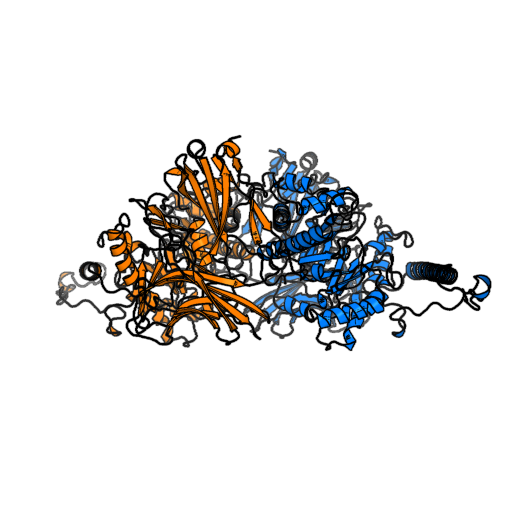 1 71.69 376 GLN A N 1
ATOM 2950 C CA . GLN A 1 376 ? 32.156 -37.281 -16.344 1 71.69 376 GLN A CA 1
ATOM 2951 C C . GLN A 1 376 ? 33.344 -37.844 -15.578 1 71.69 376 GLN A C 1
ATOM 2953 O O . GLN A 1 376 ? 34.375 -37.156 -15.477 1 71.69 376 GLN A O 1
ATOM 2958 N N . ARG A 1 377 ? 33.25 -38.906 -14.961 1 71.25 377 ARG A N 1
ATOM 2959 C CA . ARG A 1 377 ? 34.375 -39.562 -14.289 1 71.25 377 ARG A CA 1
ATOM 2960 C C . ARG A 1 377 ? 35.531 -39.812 -15.258 1 71.25 377 ARG A C 1
ATOM 2962 O O . ARG A 1 377 ? 36.688 -39.625 -14.898 1 71.25 377 ARG A O 1
ATOM 2969 N N . GLY A 1 378 ? 35.094 -40.188 -16.391 1 64.38 378 GLY A N 1
ATOM 2970 C CA . GLY A 1 378 ? 36.094 -40.375 -17.406 1 64.38 378 GLY A CA 1
ATOM 2971 C C . GLY A 1 378 ? 36.844 -39.062 -17.75 1 64.38 378 GLY A C 1
ATOM 2972 O O . GLY A 1 378 ? 38.062 -39.062 -17.859 1 64.38 378 GLY A O 1
ATOM 2973 N N . VAL A 1 379 ? 35.969 -38.094 -17.859 1 64.69 379 VAL A N 1
ATOM 2974 C CA . VAL A 1 379 ? 36.562 -36.812 -18.188 1 64.69 379 VAL A CA 1
ATOM 2975 C C . VAL A 1 379 ? 37.469 -36.344 -17.047 1 64.69 379 VAL A C 1
ATOM 2977 O O . VAL A 1 379 ? 38.562 -35.844 -17.281 1 64.69 379 VAL A O 1
ATOM 2980 N N . LEU A 1 380 ? 36.938 -36.406 -15.836 1 62.28 380 LEU A N 1
ATOM 2981 C CA . LEU A 1 380 ? 37.75 -36 -14.68 1 62.28 380 LEU A CA 1
ATOM 2982 C C . LEU A 1 380 ? 39.031 -36.781 -14.633 1 62.28 380 LEU A C 1
ATOM 2984 O O . LEU A 1 380 ? 40.094 -36.219 -14.336 1 62.28 380 LEU A O 1
ATOM 2988 N N . ARG A 1 381 ? 39 -38 -14.938 1 60.41 381 ARG A N 1
ATOM 2989 C CA . ARG A 1 381 ? 40.188 -38.812 -14.984 1 60.41 381 ARG A CA 1
ATOM 2990 C C . ARG A 1 381 ? 41.156 -38.344 -16.062 1 60.41 381 ARG A C 1
ATOM 2992 O O . ARG A 1 381 ? 42.344 -38.281 -15.836 1 60.41 381 ARG A O 1
ATOM 2999 N N . ALA A 1 382 ? 40.5 -38.062 -17.125 1 61.41 382 ALA A N 1
ATOM 3000 C CA . ALA A 1 382 ? 41.312 -37.594 -18.219 1 61.41 382 ALA A CA 1
ATOM 3001 C C . ALA A 1 382 ? 42.031 -36.281 -17.828 1 61.41 382 ALA A C 1
ATOM 3003 O O . ALA A 1 382 ? 43.188 -36.094 -18.141 1 61.41 382 ALA A O 1
ATOM 3004 N N . ARG A 1 383 ? 41.281 -35.469 -17.172 1 58.97 383 ARG A N 1
ATOM 3005 C CA . ARG A 1 383 ? 41.875 -34.219 -16.734 1 58.97 383 ARG A CA 1
ATOM 3006 C C . ARG A 1 383 ? 43 -34.469 -15.711 1 58.97 383 ARG A C 1
ATOM 3008 O O . ARG A 1 383 ? 44.031 -33.812 -15.758 1 58.97 383 ARG A O 1
ATOM 3015 N N . GLN A 1 384 ? 42.75 -35.281 -14.773 1 57.66 384 GLN A N 1
ATOM 3016 C CA . GLN A 1 384 ? 43.75 -35.625 -13.781 1 57.66 384 GLN A CA 1
ATOM 3017 C C . GLN A 1 384 ? 45 -36.188 -14.445 1 57.66 384 GLN A C 1
ATOM 3019 O O . GLN A 1 384 ? 46.125 -35.844 -14.062 1 57.66 384 GLN A O 1
ATOM 3024 N N . LEU A 1 385 ? 44.719 -36.969 -15.414 1 58.12 385 LEU A N 1
ATOM 3025 C CA . LEU A 1 385 ? 45.844 -37.531 -16.156 1 58.12 385 LEU A CA 1
ATOM 3026 C C . LEU A 1 385 ? 46.625 -36.438 -16.906 1 58.12 385 LEU A C 1
ATOM 3028 O O . LEU A 1 385 ? 47.844 -36.438 -16.891 1 58.12 385 LEU A O 1
ATOM 3032 N N . ALA A 1 386 ? 45.812 -35.625 -17.453 1 60.41 386 ALA A N 1
ATOM 3033 C CA . ALA A 1 386 ? 46.438 -34.5 -18.172 1 60.41 386 ALA A CA 1
ATOM 3034 C C . ALA A 1 386 ? 47.219 -33.625 -17.234 1 60.41 386 ALA A C 1
ATOM 3036 O O . ALA A 1 386 ? 48.344 -33.188 -17.562 1 60.41 386 ALA A O 1
ATOM 3037 N N . ALA A 1 387 ? 46.656 -33.281 -16.125 1 58.72 387 ALA A N 1
ATOM 3038 C CA . ALA A 1 387 ? 47.344 -32.469 -15.141 1 58.72 387 ALA A CA 1
ATOM 3039 C C . ALA A 1 387 ? 48.625 -33.125 -14.641 1 58.72 387 ALA A C 1
ATOM 3041 O O . ALA A 1 387 ? 49.625 -32.469 -14.406 1 58.72 387 ALA A O 1
ATOM 3042 N N . SER A 1 388 ? 48.5 -34.406 -14.461 1 55.34 388 SER A N 1
ATOM 3043 C CA . SER A 1 388 ? 49.656 -35.156 -13.992 1 55.34 388 SER A CA 1
ATOM 3044 C C . SER A 1 388 ? 50.75 -35.156 -15.047 1 55.34 388 SER A C 1
ATOM 3046 O O . SER A 1 388 ? 51.938 -35.281 -14.711 1 55.34 388 SER A O 1
ATOM 3048 N N . LEU A 1 389 ? 50.25 -35 -16.281 1 55.06 389 LEU A N 1
ATOM 3049 C CA . LEU A 1 389 ? 51.219 -35.062 -17.391 1 55.06 389 LEU A CA 1
ATOM 3050 C C . LEU A 1 389 ? 51.688 -33.656 -17.781 1 55.06 389 LEU A C 1
ATOM 3052 O O . LEU A 1 389 ? 52.562 -33.531 -18.625 1 55.06 389 LEU A O 1
ATOM 3056 N N . ALA A 1 390 ? 51.062 -32.594 -17.172 1 54.88 390 ALA A N 1
ATOM 3057 C CA . ALA A 1 390 ? 51.5 -31.266 -17.531 1 54.88 390 ALA A CA 1
ATOM 3058 C C . ALA A 1 390 ? 52.969 -31.062 -17.172 1 54.88 390 ALA A C 1
ATOM 3060 O O . ALA A 1 390 ? 53.406 -31.516 -16.125 1 54.88 390 ALA A O 1
ATOM 3061 N N . PRO A 1 391 ? 53.719 -30.453 -18.109 1 51.66 391 PRO A N 1
ATOM 3062 C CA . PRO A 1 391 ? 55.156 -30.297 -18 1 51.66 391 PRO A CA 1
ATOM 3063 C C . PRO A 1 391 ? 55.594 -29.547 -16.734 1 51.66 391 PRO A C 1
ATOM 3065 O O . PRO A 1 391 ? 56.625 -29.859 -16.156 1 51.66 391 PRO A O 1
ATOM 3068 N N . SER A 1 392 ? 55.031 -28.25 -16.547 1 46.94 392 SER A N 1
ATOM 3069 C CA . SER A 1 392 ? 55.625 -27.344 -15.578 1 46.94 392 SER A CA 1
ATOM 3070 C C . SER A 1 392 ? 55.594 -27.922 -14.164 1 46.94 392 SER A C 1
ATOM 3072 O O . SER A 1 392 ? 56.156 -27.328 -13.234 1 46.94 392 SER A O 1
ATOM 3074 N N . ALA A 1 393 ? 54.688 -28.844 -13.914 1 44.12 393 ALA A N 1
ATOM 3075 C CA . ALA A 1 393 ? 54.625 -29.125 -12.484 1 44.12 393 ALA A CA 1
ATOM 3076 C C . ALA A 1 393 ? 55.812 -29.984 -12.039 1 44.12 393 ALA A C 1
ATOM 3078 O O . ALA A 1 393 ? 56.344 -29.797 -10.953 1 44.12 393 ALA A O 1
ATOM 3079 N N . SER A 1 394 ? 55.938 -31.109 -12.391 1 43.44 394 SER A N 1
ATOM 3080 C CA . SER A 1 394 ? 56.969 -31.969 -11.789 1 43.44 394 SER A CA 1
ATOM 3081 C C . SER A 1 394 ? 58.156 -32.125 -12.703 1 43.44 394 SER A C 1
ATOM 3083 O O . SER A 1 394 ? 58.031 -32.188 -13.922 1 43.44 394 SER A O 1
ATOM 3085 N N . PRO A 1 395 ? 59.344 -31.719 -12.25 1 47.72 395 PRO A N 1
ATOM 3086 C CA . PRO A 1 395 ? 60.625 -31.922 -12.945 1 47.72 395 PRO A CA 1
ATOM 3087 C C . PRO A 1 395 ? 60.812 -33.344 -13.43 1 47.72 395 PRO A C 1
ATOM 3089 O O . PRO A 1 395 ? 61.781 -33.656 -14.117 1 47.72 395 PRO A O 1
ATOM 3092 N N . LEU A 1 396 ? 60.156 -34.281 -12.789 1 45.81 396 LEU A N 1
ATOM 3093 C CA . LEU A 1 396 ? 60.375 -35.656 -13.18 1 45.81 396 LEU A CA 1
ATOM 3094 C C . LEU A 1 396 ? 59.938 -35.906 -14.617 1 45.81 396 LEU A C 1
ATOM 3096 O O . LEU A 1 396 ? 58.969 -35.281 -15.094 1 45.81 396 LEU A O 1
ATOM 3100 N N . PRO A 1 397 ? 60.969 -36.438 -15.375 1 45.75 397 PRO A N 1
ATOM 3101 C CA . PRO A 1 397 ? 60.656 -36.781 -16.766 1 45.75 397 PRO A CA 1
ATOM 3102 C C . PRO A 1 397 ? 59.281 -37.375 -16.938 1 45.75 397 PRO A C 1
ATOM 3104 O O . PRO A 1 397 ? 58.75 -38 -16.016 1 45.75 397 PRO A O 1
ATOM 3107 N N . ILE A 1 398 ? 58.5 -36.906 -18.016 1 46.16 398 ILE A N 1
ATOM 3108 C CA . ILE A 1 398 ? 57.125 -37.344 -18.297 1 46.16 398 ILE A CA 1
ATOM 3109 C C . ILE A 1 398 ? 57 -38.844 -18.094 1 46.16 398 ILE A C 1
ATOM 3111 O O . ILE A 1 398 ? 56 -39.312 -17.547 1 46.16 398 ILE A O 1
ATOM 3115 N N . SER A 1 399 ? 57.969 -39.594 -18.703 1 45.78 399 SER A N 1
ATOM 3116 C CA . SER A 1 399 ? 58 -41.062 -18.609 1 45.78 399 SER A CA 1
ATOM 3117 C C . SER A 1 399 ? 57.938 -41.531 -17.172 1 45.78 399 SER A C 1
ATOM 3119 O O . SER A 1 399 ? 57.469 -42.625 -16.891 1 45.78 399 SER A O 1
ATOM 3121 N N . MET A 1 400 ? 58.719 -41 -16.344 1 42.38 400 MET A N 1
ATOM 3122 C CA . MET A 1 400 ? 58.844 -41.375 -14.938 1 42.38 400 MET A CA 1
ATOM 3123 C C . MET A 1 400 ? 57.719 -40.781 -14.109 1 42.38 400 MET A C 1
ATOM 3125 O O . MET A 1 400 ? 57.562 -41.094 -12.922 1 42.38 400 MET A O 1
ATOM 3129 N N . ARG A 1 401 ? 57.188 -39.688 -14.57 1 44.09 401 ARG A N 1
ATOM 3130 C CA . ARG A 1 401 ? 56.125 -39 -13.828 1 44.09 401 ARG A CA 1
ATOM 3131 C C . ARG A 1 401 ? 54.875 -39.875 -13.727 1 44.09 401 ARG A C 1
ATOM 3133 O O . ARG A 1 401 ? 54.094 -39.75 -12.781 1 44.09 401 ARG A O 1
ATOM 3140 N N . ILE A 1 402 ? 54.469 -40.156 -14.984 1 41.19 402 ILE A N 1
ATOM 3141 C CA . ILE A 1 402 ? 53.156 -40.781 -15.039 1 41.19 402 ILE A CA 1
ATOM 3142 C C . ILE A 1 402 ? 53.25 -42.281 -14.719 1 41.19 402 ILE A C 1
ATOM 3144 O O . ILE A 1 402 ? 53.812 -43.031 -15.492 1 41.19 402 ILE A O 1
ATOM 3148 N N . PRO A 1 403 ? 53.656 -42.719 -13.555 1 38.56 403 PRO A N 1
ATOM 3149 C CA . PRO A 1 403 ? 53.281 -44.125 -13.578 1 38.56 403 PRO A CA 1
ATOM 3150 C C . PRO A 1 403 ? 51.938 -44.375 -14.281 1 38.56 403 PRO A C 1
ATOM 3152 O O . PRO A 1 403 ? 51.094 -43.469 -14.367 1 38.56 403 PRO A O 1
ATOM 3155 N N . ASP A 1 404 ? 51.812 -45.344 -15.258 1 36.88 404 ASP A N 1
ATOM 3156 C CA . ASP A 1 404 ? 50.469 -45.844 -15.609 1 36.88 404 ASP A CA 1
ATOM 3157 C C . ASP A 1 404 ? 49.469 -45.562 -14.484 1 36.88 404 ASP A C 1
ATOM 3159 O O . ASP A 1 404 ? 49.688 -46 -13.344 1 36.88 404 ASP A O 1
ATOM 3163 N N . PRO A 1 405 ? 49.031 -44.375 -14.281 1 39.72 405 PRO A N 1
ATOM 3164 C CA . PRO A 1 405 ? 48.094 -44.406 -13.156 1 39.72 405 PRO A CA 1
ATOM 3165 C C . PRO A 1 405 ? 47.344 -45.75 -13.055 1 39.72 405 PRO A C 1
ATOM 3167 O O . PRO A 1 405 ? 46.719 -46.188 -14.023 1 39.72 405 PRO A O 1
ATOM 3170 N N . PRO A 1 406 ? 47.938 -46.75 -12.398 1 39.62 406 PRO A N 1
ATOM 3171 C CA . PRO A 1 406 ? 47.406 -48.094 -12.469 1 39.62 406 PRO A CA 1
ATOM 3172 C C . PRO A 1 406 ? 45.938 -48.125 -12.852 1 39.62 406 PRO A C 1
ATOM 3174 O O . PRO A 1 406 ? 45.562 -48.625 -13.914 1 39.62 406 PRO A O 1
ATOM 3177 N N . THR A 1 407 ? 45.031 -48.688 -11.844 1 42 407 THR A N 1
ATOM 3178 C CA . THR A 1 407 ? 43.75 -49.406 -11.711 1 42 407 THR A CA 1
ATOM 3179 C C . THR A 1 407 ? 42.562 -48.438 -11.898 1 42 407 THR A C 1
ATOM 3181 O O . THR A 1 407 ? 41.938 -48.031 -10.922 1 42 407 THR A O 1
ATOM 3184 N N . PHE A 1 408 ? 42.688 -47.469 -12.586 1 49.59 408 PHE A N 1
ATOM 3185 C CA . PHE A 1 408 ? 41.406 -46.781 -12.758 1 49.59 408 PHE A CA 1
ATOM 3186 C C . PHE A 1 408 ? 40.375 -47.719 -13.359 1 49.59 408 PHE A C 1
ATOM 3188 O O . PHE A 1 408 ? 40.531 -48.25 -14.469 1 49.59 408 PHE A O 1
ATOM 3195 N N . ASP A 1 409 ? 39.719 -48.375 -12.633 1 55.19 409 ASP A N 1
ATOM 3196 C CA . ASP A 1 409 ? 38.625 -49.281 -13 1 55.19 409 ASP A CA 1
ATOM 3197 C C . ASP A 1 409 ? 37.438 -48.5 -13.516 1 55.19 409 ASP A C 1
ATOM 3199 O O . ASP A 1 409 ? 36.625 -47.969 -12.734 1 55.19 409 ASP A O 1
ATOM 3203 N N . TYR A 1 410 ? 37.625 -48.188 -14.82 1 57.62 410 TYR A N 1
ATOM 3204 C CA . TYR A 1 410 ? 36.531 -47.5 -15.453 1 57.62 410 TYR A CA 1
ATOM 3205 C C . TYR A 1 410 ? 35.188 -48.156 -15.07 1 57.62 410 TYR A C 1
ATOM 3207 O O . TYR A 1 410 ? 34.125 -47.531 -15.203 1 57.62 410 TYR A O 1
ATOM 3215 N N . GLU A 1 411 ? 35.438 -49.344 -14.602 1 60.66 411 GLU A N 1
ATOM 3216 C CA . GLU A 1 411 ? 34.219 -50.094 -14.281 1 60.66 411 GLU A CA 1
ATOM 3217 C C . GLU A 1 411 ? 33.938 -50.062 -12.781 1 60.66 411 GLU A C 1
ATOM 3219 O O . GLU A 1 411 ? 33.031 -50.75 -12.305 1 60.66 411 GLU A O 1
ATOM 3224 N N . ALA A 1 412 ? 34.844 -49.219 -12.133 1 64.69 412 ALA A N 1
ATOM 3225 C CA . ALA A 1 412 ? 34.594 -49.125 -10.695 1 64.69 412 ALA A CA 1
ATOM 3226 C C . ALA A 1 412 ? 33.219 -48.531 -10.406 1 64.69 412 ALA A C 1
ATOM 3228 O O . ALA A 1 412 ? 32.719 -47.719 -11.188 1 64.69 412 ALA A O 1
ATOM 3229 N N . PRO A 1 413 ? 32.656 -49.031 -9.305 1 69.69 413 PRO A N 1
ATOM 3230 C CA . PRO A 1 413 ? 31.359 -48.469 -8.938 1 69.69 413 PRO A CA 1
ATOM 3231 C C . PRO A 1 413 ? 31.422 -46.969 -8.688 1 69.69 413 PRO A C 1
ATOM 3233 O O . PRO A 1 413 ? 32.438 -46.438 -8.18 1 69.69 413 PRO A O 1
ATOM 3236 N N . LEU A 1 414 ? 30.438 -46.219 -9.227 1 76.31 414 LEU A N 1
ATOM 3237 C CA . LEU A 1 414 ? 30.312 -44.781 -9.023 1 76.31 414 LEU A CA 1
ATOM 3238 C C . LEU A 1 414 ? 30.141 -44.469 -7.539 1 76.31 414 LEU A C 1
ATOM 3240 O O . LEU A 1 414 ? 29.562 -45.281 -6.789 1 76.31 414 LEU A O 1
ATOM 3244 N N . ASP A 1 415 ? 30.703 -43.375 -7.066 1 73.94 415 ASP A N 1
ATOM 3245 C CA . ASP A 1 415 ? 30.5 -42.906 -5.695 1 73.94 415 ASP A CA 1
ATOM 3246 C C . ASP A 1 415 ? 29.016 -42.75 -5.387 1 73.94 415 ASP A C 1
ATOM 3248 O O . ASP A 1 415 ? 28.25 -42.312 -6.25 1 73.94 415 ASP A O 1
ATOM 3252 N N . PRO A 1 416 ? 28.75 -43.094 -4.121 1 75.94 416 PRO A N 1
ATOM 3253 C CA . PRO A 1 416 ? 27.344 -42.906 -3.738 1 75.94 416 PRO A CA 1
ATOM 3254 C C . PRO A 1 416 ? 26.922 -41.438 -3.793 1 75.94 416 PRO A C 1
ATOM 3256 O O . PRO A 1 416 ? 27.703 -40.531 -3.477 1 75.94 416 PRO A O 1
ATOM 3259 N N . LEU A 1 417 ? 25.734 -41.281 -4.27 1 78.5 417 LEU A N 1
ATOM 3260 C CA . LEU A 1 417 ? 25.141 -39.938 -4.34 1 78.5 417 LEU A CA 1
ATOM 3261 C C . LEU A 1 417 ? 24.594 -39.531 -2.98 1 78.5 417 LEU A C 1
ATOM 3263 O O . LEU A 1 417 ? 24.312 -40.375 -2.131 1 78.5 417 LEU A O 1
ATOM 3267 N N . PRO A 1 418 ? 24.5 -38.219 -2.736 1 77.88 418 PRO A N 1
ATOM 3268 C CA . PRO A 1 418 ? 23.875 -37.781 -1.49 1 77.88 418 PRO A CA 1
ATOM 3269 C C . PRO A 1 418 ? 22.516 -38.438 -1.255 1 77.88 418 PRO A C 1
ATOM 3271 O O . PRO A 1 418 ? 21.734 -38.594 -2.201 1 77.88 418 PRO A O 1
ATOM 3274 N N . GLY A 1 419 ? 22.266 -38.781 0.035 1 76.56 419 GLY A N 1
ATOM 3275 C CA . GLY A 1 419 ? 21 -39.375 0.391 1 76.56 419 GLY A CA 1
ATOM 3276 C C . GLY A 1 419 ? 21 -40.875 0.284 1 76.56 419 GLY A C 1
ATOM 3277 O O . GLY A 1 419 ? 20.047 -41.562 0.674 1 76.56 419 GLY A O 1
ATOM 3278 N N . SER A 1 420 ? 22.062 -41.438 -0.294 1 77.19 420 SER A N 1
ATOM 3279 C CA . SER A 1 420 ? 22.156 -42.906 -0.401 1 77.19 420 SER A CA 1
ATOM 3280 C C . SER A 1 420 ? 22.078 -43.562 0.972 1 77.19 420 SER A C 1
ATOM 3282 O O . SER A 1 420 ? 21.641 -44.688 1.098 1 77.19 420 SER A O 1
ATOM 3284 N N . GLU A 1 421 ? 22.453 -42.781 1.942 1 77.5 421 GLU A N 1
ATOM 3285 C CA . GLU A 1 421 ? 22.469 -43.281 3.314 1 77.5 421 GLU A CA 1
ATOM 3286 C C . GLU A 1 421 ? 21.047 -43.531 3.828 1 77.5 421 GLU A C 1
ATOM 3288 O O . GLU A 1 421 ? 20.844 -44.25 4.797 1 77.5 421 GLU A O 1
ATOM 3293 N N . LEU A 1 422 ? 20.125 -42.875 3.236 1 80.69 422 LEU A N 1
ATOM 3294 C CA . LEU A 1 422 ? 18.734 -43 3.664 1 80.69 422 LEU A CA 1
ATOM 3295 C C . LEU A 1 422 ? 18.141 -44.344 3.23 1 80.69 422 LEU A C 1
ATOM 3297 O O . LEU A 1 422 ? 17.094 -44.75 3.742 1 80.69 422 LEU A O 1
ATOM 3301 N N . GLY A 1 423 ? 18.797 -45 2.314 1 78.44 423 GLY A N 1
ATOM 3302 C CA . GLY A 1 423 ? 18.359 -46.312 1.883 1 78.44 423 GLY A CA 1
ATOM 3303 C C . GLY A 1 423 ? 17.094 -46.281 1.041 1 78.44 423 GLY A C 1
ATOM 3304 O O . GLY A 1 423 ? 16.359 -47.25 0.974 1 78.44 423 GLY A O 1
ATOM 3305 N N . VAL A 1 424 ? 16.797 -45.094 0.598 1 83.94 424 VAL A N 1
ATOM 3306 C CA . VAL A 1 424 ? 15.617 -44.969 -0.25 1 83.94 424 VAL A CA 1
ATOM 3307 C C . VAL A 1 424 ? 16.047 -44.625 -1.677 1 83.94 424 VAL A C 1
ATOM 3309 O O . VAL A 1 424 ? 17.078 -44 -1.891 1 83.94 424 VAL A O 1
ATOM 3312 N N . SER A 1 425 ? 15.281 -45.125 -2.625 1 83.31 425 SER A N 1
ATOM 3313 C CA . SER A 1 425 ? 15.602 -44.875 -4.031 1 83.31 425 SER A CA 1
ATOM 3314 C C . SER A 1 425 ? 15.203 -43.469 -4.469 1 83.31 425 SER A C 1
ATOM 3316 O O . SER A 1 425 ? 15.766 -42.938 -5.418 1 83.31 425 SER A O 1
ATOM 3318 N N . HIS A 1 426 ? 14.25 -42.938 -3.783 1 91.06 426 HIS A N 1
ATOM 3319 C CA . HIS A 1 426 ? 13.703 -41.656 -4.203 1 91.06 426 HIS A CA 1
ATOM 3320 C C . HIS A 1 426 ? 13.008 -40.938 -3.049 1 91.06 426 HIS A C 1
ATOM 3322 O O . HIS A 1 426 ? 12.367 -41.562 -2.215 1 91.06 426 HIS A O 1
ATOM 3328 N N . ARG A 1 427 ? 13.133 -39.656 -3.035 1 90.31 427 ARG A N 1
ATOM 3329 C CA . ARG A 1 427 ? 12.367 -38.75 -2.186 1 90.31 427 ARG A CA 1
ATOM 3330 C C . ARG A 1 427 ? 11.844 -37.562 -2.979 1 90.31 427 ARG A C 1
ATOM 3332 O O . ARG A 1 427 ? 12.633 -36.781 -3.496 1 90.31 427 ARG A O 1
ATOM 3339 N N . PRO A 1 428 ? 10.602 -37.438 -3.059 1 92 428 PRO A N 1
ATOM 3340 C CA . PRO A 1 428 ? 10.078 -36.312 -3.814 1 92 428 PRO A CA 1
ATOM 3341 C C . PRO A 1 428 ? 10.445 -34.969 -3.186 1 92 428 PRO A C 1
ATOM 3343 O O . PRO A 1 428 ? 10.734 -34.906 -1.988 1 92 428 PRO A O 1
ATOM 3346 N N . LEU A 1 429 ? 10.453 -33.906 -3.945 1 93.81 429 LEU A N 1
ATOM 3347 C CA . LEU A 1 429 ? 10.836 -32.594 -3.498 1 93.81 429 LEU A CA 1
ATOM 3348 C C . LEU A 1 429 ? 9.961 -32.125 -2.34 1 93.81 429 LEU A C 1
ATOM 3350 O O . LEU A 1 429 ? 10.43 -31.406 -1.443 1 93.81 429 LEU A O 1
ATOM 3354 N N . ALA A 1 430 ? 8.711 -32.5 -2.301 1 91.94 430 ALA A N 1
ATOM 3355 C CA . ALA A 1 430 ? 7.758 -32.125 -1.265 1 91.94 430 ALA A CA 1
ATOM 3356 C C . ALA A 1 430 ? 8.203 -32.594 0.109 1 91.94 430 ALA A C 1
ATOM 3358 O O . ALA A 1 430 ? 7.73 -32.125 1.136 1 91.94 430 ALA A O 1
ATOM 3359 N N . SER A 1 431 ? 9.078 -33.531 0.169 1 89.5 431 SER A N 1
ATOM 3360 C CA . SER A 1 431 ? 9.555 -34.094 1.438 1 89.5 431 SER A CA 1
ATOM 3361 C C . SER A 1 431 ? 10.469 -33.094 2.146 1 89.5 431 SER A C 1
ATOM 3363 O O . SER A 1 431 ? 10.727 -33.219 3.346 1 89.5 431 SER A O 1
ATOM 3365 N N . PHE A 1 432 ? 10.93 -32.125 1.459 1 89.94 432 PHE A N 1
ATOM 3366 C CA . PHE A 1 432 ? 11.922 -31.203 2.025 1 89.94 432 PHE A CA 1
ATOM 3367 C C . PHE A 1 432 ? 11.273 -29.891 2.432 1 89.94 432 PHE A C 1
ATOM 3369 O O . PHE A 1 432 ? 11.891 -29.078 3.113 1 89.94 432 PHE A O 1
ATOM 3376 N N . PHE A 1 433 ? 10.023 -29.703 2.037 1 89.69 433 PHE A N 1
ATOM 3377 C CA . PHE A 1 433 ? 9.359 -28.438 2.275 1 89.69 433 PHE A CA 1
ATOM 3378 C C . PHE A 1 433 ? 7.965 -28.656 2.854 1 89.69 433 PHE A C 1
ATOM 3380 O O . PHE A 1 433 ? 7.223 -29.516 2.387 1 89.69 433 PHE A O 1
ATOM 3387 N N . SER A 1 434 ? 7.629 -27.891 3.799 1 83.94 434 SER A N 1
ATOM 3388 C CA . SER A 1 434 ? 6.293 -27.984 4.383 1 83.94 434 SER A CA 1
ATOM 3389 C C . SER A 1 434 ? 5.285 -27.156 3.586 1 83.94 434 SER A C 1
ATOM 3391 O O . SER A 1 434 ? 5.586 -26.047 3.148 1 83.94 434 SER A O 1
ATOM 3393 N N . PRO A 1 435 ? 4.098 -27.75 3.369 1 88.31 435 PRO A N 1
ATOM 3394 C CA . PRO A 1 435 ? 3.064 -26.953 2.711 1 88.31 435 PRO A CA 1
ATOM 3395 C C . PRO A 1 435 ? 2.721 -25.672 3.486 1 88.31 435 PRO A C 1
ATOM 3397 O O . PRO A 1 435 ? 2.609 -25.719 4.715 1 88.31 435 PRO A O 1
ATOM 3400 N N . ARG A 1 436 ? 2.549 -24.656 2.789 1 89.31 436 ARG A N 1
ATOM 3401 C CA . ARG A 1 436 ? 2.205 -23.375 3.404 1 89.31 436 ARG A CA 1
ATOM 3402 C C . ARG A 1 436 ? 0.695 -23.188 3.443 1 89.31 436 ARG A C 1
ATOM 3404 O O . ARG A 1 436 ? -0.01 -23.547 2.502 1 89.31 436 ARG A O 1
ATOM 3411 N N . PRO A 1 437 ? 0.236 -22.578 4.543 1 90.81 437 PRO A N 1
ATOM 3412 C CA . PRO A 1 437 ? -1.199 -22.281 4.578 1 90.81 437 PRO A CA 1
ATOM 3413 C C . PRO A 1 437 ? -1.623 -21.281 3.512 1 90.81 437 PRO A C 1
ATOM 3415 O O . PRO A 1 437 ? -0.874 -20.359 3.201 1 90.81 437 PRO A O 1
ATOM 3418 N N . ILE A 1 438 ? -2.799 -21.531 2.93 1 92.94 438 ILE A N 1
ATOM 3419 C CA . ILE A 1 438 ? -3.371 -20.609 1.946 1 92.94 438 ILE A CA 1
ATOM 3420 C C . ILE A 1 438 ? -3.932 -19.375 2.652 1 92.94 438 ILE A C 1
ATOM 3422 O O . ILE A 1 438 ? -4.773 -19.5 3.547 1 92.94 438 ILE A O 1
ATOM 3426 N N . PRO A 1 439 ? -3.438 -18.172 2.232 1 90.38 439 PRO A N 1
ATOM 3427 C CA . PRO A 1 439 ? -4.004 -16.984 2.854 1 90.38 439 PRO A CA 1
ATOM 3428 C C . PRO A 1 439 ? -5.48 -16.781 2.521 1 90.38 439 PRO A C 1
ATOM 3430 O O . PRO A 1 439 ? -5.883 -16.938 1.366 1 90.38 439 PRO A O 1
ATOM 3433 N N . CYS A 1 440 ? -6.223 -16.422 3.527 1 89.38 440 CYS A N 1
ATOM 3434 C CA . CYS A 1 440 ? -7.648 -16.188 3.355 1 89.38 440 CYS A CA 1
ATOM 3435 C C . CYS A 1 440 ? -8.016 -14.773 3.803 1 89.38 440 CYS A C 1
ATOM 3437 O O . CYS A 1 440 ? -8.688 -14.594 4.824 1 89.38 440 CYS A O 1
ATOM 3439 N N . PRO A 1 441 ? -7.621 -13.836 2.953 1 82.19 441 PRO A N 1
ATOM 3440 C CA . PRO A 1 441 ? -8.047 -12.484 3.316 1 82.19 441 PRO A CA 1
ATOM 3441 C C . PRO A 1 441 ? -9.562 -12.352 3.455 1 82.19 441 PRO A C 1
ATOM 3443 O O . PRO A 1 441 ? -10.305 -12.969 2.689 1 82.19 441 PRO A O 1
ATOM 3446 N N . ASP A 1 442 ? -10.07 -11.695 4.543 1 79.69 442 ASP A N 1
ATOM 3447 C CA . ASP A 1 442 ? -11.477 -11.469 4.855 1 79.69 442 ASP A CA 1
ATOM 3448 C C . ASP A 1 442 ? -12.211 -12.789 5.078 1 79.69 442 ASP A C 1
ATOM 3450 O O . ASP A 1 442 ? -13.391 -12.906 4.746 1 79.69 442 ASP A O 1
ATOM 3454 N N . PHE A 1 443 ? -11.492 -13.828 5.395 1 84.06 443 PHE A N 1
ATOM 3455 C CA . PHE A 1 443 ? -12.008 -15.148 5.734 1 84.06 443 PHE A CA 1
ATOM 3456 C C . PHE A 1 443 ? -12.609 -15.828 4.508 1 84.06 443 PHE A C 1
ATOM 3458 O O . PHE A 1 443 ? -13.617 -16.531 4.613 1 84.06 443 PHE A O 1
ATOM 3465 N N . ARG A 1 444 ? -12.07 -15.547 3.393 1 89.44 444 ARG A N 1
ATOM 3466 C CA . ARG A 1 444 ? -12.633 -16.109 2.168 1 89.44 444 ARG A CA 1
ATOM 3467 C C . ARG A 1 444 ? -11.648 -17.062 1.502 1 89.44 444 ARG A C 1
ATOM 3469 O O . ARG A 1 444 ? -10.477 -16.75 1.34 1 89.44 444 ARG A O 1
ATOM 3476 N N . PHE A 1 445 ? -12.109 -18.219 1.229 1 93.06 445 PHE A N 1
ATOM 3477 C CA . PHE A 1 445 ? -11.375 -19.25 0.501 1 93.06 445 PHE A CA 1
ATOM 3478 C C . PHE A 1 445 ? -12.242 -19.891 -0.574 1 93.06 445 PHE A C 1
ATOM 3480 O O . PHE A 1 445 ? -13.438 -20.109 -0.359 1 93.06 445 PHE A O 1
ATOM 3487 N N . TYR A 1 446 ? -11.68 -20.062 -1.748 1 93.69 446 TYR A N 1
ATOM 3488 C CA . TYR A 1 446 ? -12.414 -20.703 -2.836 1 93.69 446 TYR A CA 1
ATOM 3489 C C . TYR A 1 446 ? -11.492 -21.531 -3.711 1 93.69 446 TYR A C 1
ATOM 3491 O O . TYR A 1 446 ? -10.359 -21.125 -3.99 1 93.69 446 TYR A O 1
ATOM 3499 N N . THR A 1 447 ? -11.984 -22.688 -4.105 1 95.38 447 THR A N 1
ATOM 3500 C CA . THR A 1 447 ? -11.281 -23.484 -5.113 1 95.38 447 THR A CA 1
ATOM 3501 C C . THR A 1 447 ? -12.266 -24.328 -5.914 1 95.38 447 THR A C 1
ATOM 3503 O O . THR A 1 447 ? -13.266 -24.797 -5.375 1 95.38 447 THR A O 1
ATOM 3506 N N . ASN A 1 448 ? -12.07 -24.406 -7.16 1 94.56 448 ASN A N 1
ATOM 3507 C CA . ASN A 1 448 ? -12.727 -25.391 -8.008 1 94.56 448 ASN A CA 1
ATOM 3508 C C . ASN A 1 448 ? -11.742 -26.438 -8.531 1 94.56 448 ASN A C 1
ATOM 3510 O O . ASN A 1 448 ? -12.055 -27.172 -9.461 1 94.56 448 ASN A O 1
ATOM 3514 N N . PHE A 1 449 ? -10.492 -26.375 -8.039 1 96.06 449 PHE A N 1
ATOM 3515 C CA . PHE A 1 449 ? -9.422 -27.328 -8.25 1 96.06 449 PHE A CA 1
ATOM 3516 C C . PHE A 1 449 ? -8.844 -27.203 -9.656 1 96.06 449 PHE A C 1
ATOM 3518 O O . PHE A 1 449 ? -7.973 -27.984 -10.047 1 96.06 449 PHE A O 1
ATOM 3525 N N . CYS A 1 450 ? -9.328 -26.203 -10.438 1 95.31 450 CYS A N 1
ATOM 3526 C CA . CYS A 1 450 ? -8.781 -26.016 -11.773 1 95.31 450 CYS A CA 1
ATOM 3527 C C . CYS A 1 450 ? -7.297 -25.672 -11.719 1 95.31 450 CYS A C 1
ATOM 3529 O O . CYS A 1 450 ? -6.859 -24.906 -10.859 1 95.31 450 CYS A O 1
ATOM 3531 N N . ALA A 1 451 ? -6.555 -26.234 -12.656 1 94 451 ALA A N 1
ATOM 3532 C CA . ALA A 1 451 ? -5.109 -26.031 -12.664 1 94 451 ALA A CA 1
ATOM 3533 C C . ALA A 1 451 ? -4.707 -25.031 -13.75 1 94 451 ALA A C 1
ATOM 3535 O O . ALA A 1 451 ? -3.518 -24.844 -14.023 1 94 451 ALA A O 1
ATOM 3536 N N . GLY A 1 452 ? -5.68 -24.469 -14.484 1 94.75 452 GLY A N 1
ATOM 3537 C CA . GLY A 1 452 ? -5.383 -23.406 -15.422 1 94.75 452 GLY A CA 1
ATOM 3538 C C . GLY A 1 452 ? -5.258 -23.891 -16.859 1 94.75 452 GLY A C 1
ATOM 3539 O O . GLY A 1 452 ? -4.891 -23.109 -17.75 1 94.75 452 GLY A O 1
ATOM 3540 N N . SER A 1 453 ? -5.461 -25.188 -17.125 1 94.81 453 SER A N 1
ATOM 3541 C CA . SER A 1 453 ? -5.469 -25.719 -18.484 1 94.81 453 SER A CA 1
ATOM 3542 C C . SER A 1 453 ? -6.285 -27 -18.562 1 94.81 453 SER A C 1
ATOM 3544 O O . SER A 1 453 ? -6.609 -27.609 -17.531 1 94.81 453 SER A O 1
ATOM 3546 N N . GLY A 1 454 ? -6.691 -27.391 -19.781 1 94.56 454 GLY A N 1
ATOM 3547 C CA . GLY A 1 454 ? -7.473 -28.594 -19.984 1 94.56 454 GLY A CA 1
ATOM 3548 C C . GLY A 1 454 ? -8.008 -28.734 -21.391 1 94.56 454 GLY A C 1
ATOM 3549 O O . GLY A 1 454 ? -7.684 -27.938 -22.266 1 94.56 454 GLY A O 1
ATOM 3550 N N . HIS A 1 455 ? -8.742 -29.828 -21.609 1 94.56 455 HIS A N 1
ATOM 3551 C CA . HIS A 1 455 ? -9.383 -30.062 -22.891 1 94.56 455 HIS A CA 1
ATOM 3552 C C . HIS A 1 455 ? -10.891 -29.859 -22.797 1 94.56 455 HIS A C 1
ATOM 3554 O O . HIS A 1 455 ? -11.578 -29.766 -23.828 1 94.56 455 HIS A O 1
ATOM 3560 N N . ARG A 1 456 ? -11.297 -29.828 -21.562 1 94.25 456 ARG A N 1
ATOM 3561 C CA . ARG A 1 456 ? -12.719 -29.641 -21.312 1 94.25 456 ARG A CA 1
ATOM 3562 C C . ARG A 1 456 ? -12.953 -28.438 -20.391 1 94.25 456 ARG A C 1
ATOM 3564 O O . ARG A 1 456 ? -12.055 -28.047 -19.641 1 94.25 456 ARG A O 1
ATOM 3571 N N . MET A 1 457 ? -14.078 -27.828 -20.578 1 94.62 457 MET A N 1
ATOM 3572 C CA . MET A 1 457 ? -14.539 -26.781 -19.688 1 94.62 457 MET A CA 1
ATOM 3573 C C . MET A 1 457 ? -15.922 -27.094 -19.125 1 94.62 457 MET A C 1
ATOM 3575 O O . MET A 1 457 ? -16.844 -27.422 -19.891 1 94.62 457 MET A O 1
ATOM 3579 N N . PHE A 1 458 ? -16.016 -27.109 -17.781 1 95.44 458 PHE A N 1
ATOM 3580 C CA . PHE A 1 458 ? -17.281 -27.344 -17.125 1 95.44 458 PHE A CA 1
ATOM 3581 C C . PHE A 1 458 ? -17.781 -26.078 -16.422 1 95.44 458 PHE A C 1
ATOM 3583 O O . PHE A 1 458 ? -16.969 -25.312 -15.883 1 95.44 458 PHE A O 1
ATOM 3590 N N . VAL A 1 459 ? -18.984 -25.859 -16.484 1 94.56 459 VAL A N 1
ATOM 3591 C CA . VAL A 1 459 ? -19.672 -24.812 -15.734 1 94.56 459 VAL A CA 1
ATOM 3592 C C . VAL A 1 459 ? -20.891 -25.406 -15.016 1 94.56 459 VAL A C 1
ATOM 3594 O O . VAL A 1 459 ? -21.781 -25.953 -15.656 1 94.56 459 VAL A O 1
ATOM 3597 N N . SER A 1 460 ? -20.891 -25.359 -13.711 1 93.56 460 SER A N 1
ATOM 3598 C CA . SER A 1 460 ? -21.969 -25.891 -12.883 1 93.56 460 SER A CA 1
ATOM 3599 C C . SER A 1 460 ? -22.188 -27.375 -13.18 1 93.56 460 SER A C 1
ATOM 3601 O O . SER A 1 460 ? -23.328 -27.797 -13.398 1 93.56 460 SER A O 1
ATOM 3603 N N . GLY A 1 461 ? -21.156 -28.078 -13.352 1 94.31 461 GLY A N 1
ATOM 3604 C CA . GLY A 1 461 ? -21.203 -29.516 -13.484 1 94.31 461 GLY A CA 1
ATOM 3605 C C . GLY A 1 461 ? -21.469 -29.969 -14.906 1 94.31 461 GLY A C 1
ATOM 3606 O O . GLY A 1 461 ? -21.453 -31.172 -15.195 1 94.31 461 GLY A O 1
ATOM 3607 N N . ARG A 1 462 ? -21.656 -29.031 -15.797 1 94.5 462 ARG A N 1
ATOM 3608 C CA . ARG A 1 462 ? -21.969 -29.375 -17.172 1 94.5 462 ARG A CA 1
ATOM 3609 C C . ARG A 1 462 ? -20.797 -29.031 -18.094 1 94.5 462 ARG A C 1
ATOM 3611 O O . ARG A 1 462 ? -20.234 -27.953 -18.016 1 94.5 462 ARG A O 1
ATOM 3618 N N . GLU A 1 463 ? -20.469 -30.016 -18.938 1 94.94 463 GLU A N 1
ATOM 3619 C CA . GLU A 1 463 ? -19.453 -29.734 -19.953 1 94.94 463 GLU A CA 1
ATOM 3620 C C . GLU A 1 463 ? -19.969 -28.719 -20.984 1 94.94 463 GLU A C 1
ATOM 3622 O O . GLU A 1 463 ? -20.969 -28.953 -21.641 1 94.94 463 GLU A O 1
ATOM 3627 N N . VAL A 1 464 ? -19.297 -27.641 -21.109 1 94.56 464 VAL A N 1
ATOM 3628 C CA . VAL A 1 464 ? -19.797 -26.578 -21.969 1 94.56 464 VAL A CA 1
ATOM 3629 C C . VAL A 1 464 ? -18.891 -26.406 -23.172 1 94.56 464 VAL A C 1
ATOM 3631 O O . VAL A 1 464 ? -19.266 -25.766 -24.156 1 94.56 464 VAL A O 1
ATOM 3634 N N . ASP A 1 465 ? -17.719 -26.922 -23.078 1 92.81 465 ASP A N 1
ATOM 3635 C CA . ASP A 1 465 ? -16.781 -26.812 -24.188 1 92.81 465 ASP A CA 1
ATOM 3636 C C . ASP A 1 465 ? -15.781 -27.969 -24.172 1 92.81 465 ASP A C 1
ATOM 3638 O O . ASP A 1 465 ? -15.477 -28.516 -23.109 1 92.81 465 ASP A O 1
ATOM 3642 N N . ARG A 1 466 ? -15.336 -28.344 -25.312 1 92.38 466 ARG A N 1
ATOM 3643 C CA . ARG A 1 466 ? -14.312 -29.359 -25.516 1 92.38 466 ARG A CA 1
ATOM 3644 C C . ARG A 1 466 ? -13.414 -29.016 -26.688 1 92.38 466 ARG A C 1
ATOM 3646 O O . ARG A 1 466 ? -13.906 -28.656 -27.766 1 92.38 466 ARG A O 1
ATOM 3653 N N . SER A 1 467 ? -12.211 -29.016 -26.438 1 89.69 467 SER A N 1
ATOM 3654 C CA . SER A 1 467 ? -11.234 -28.719 -27.484 1 89.69 467 SER A CA 1
ATOM 3655 C C . SER A 1 467 ? -10.18 -29.812 -27.609 1 89.69 467 SER A C 1
ATOM 3657 O O . SER A 1 467 ? -9.633 -30.25 -26.594 1 89.69 467 SER A O 1
ATOM 3659 N N . ASP A 1 468 ? -9.875 -30.203 -28.812 1 88.81 468 ASP A N 1
ATOM 3660 C CA . ASP A 1 468 ? -8.859 -31.234 -29.047 1 88.81 468 ASP A CA 1
ATOM 3661 C C . ASP A 1 468 ? -7.469 -30.703 -28.703 1 88.81 468 ASP A C 1
ATOM 3663 O O . ASP A 1 468 ? -6.621 -31.453 -28.203 1 88.81 468 ASP A O 1
ATOM 3667 N N . THR A 1 469 ? -7.254 -29.469 -28.953 1 89.44 469 THR A N 1
ATOM 3668 C CA . THR A 1 469 ? -5.941 -28.875 -28.703 1 89.44 469 THR A CA 1
ATOM 3669 C C . THR A 1 469 ? -5.848 -28.375 -27.266 1 89.44 469 THR A C 1
ATOM 3671 O O . THR A 1 469 ? -4.75 -28.125 -26.75 1 89.44 469 THR A O 1
ATOM 3674 N N . GLY A 1 470 ? -7.008 -28.172 -26.688 1 92.06 470 GLY A N 1
ATOM 3675 C CA . GLY A 1 470 ? -7.059 -27.75 -25.297 1 92.06 470 GLY A CA 1
ATOM 3676 C C . GLY A 1 470 ? -7 -26.234 -25.125 1 92.06 470 GLY A C 1
ATOM 3677 O O . GLY A 1 470 ? -7.234 -25.5 -26.078 1 92.06 470 GLY A O 1
ATOM 3678 N N . TRP A 1 471 ? -6.871 -25.734 -23.922 1 91.94 471 TRP A N 1
ATOM 3679 C CA . TRP A 1 471 ? -6.793 -24.328 -23.562 1 91.94 471 TRP A CA 1
ATOM 3680 C C . TRP A 1 471 ? -5.879 -24.125 -22.359 1 91.94 471 TRP A C 1
ATOM 3682 O O . TRP A 1 471 ? -5.652 -25.062 -21.578 1 91.94 471 TRP A O 1
ATOM 3692 N N . THR A 1 472 ? -5.301 -22.922 -22.281 1 93.38 472 THR A N 1
ATOM 3693 C CA . THR A 1 472 ? -4.492 -22.531 -21.125 1 93.38 472 THR A CA 1
ATOM 3694 C C . THR A 1 472 ? -4.855 -21.125 -20.656 1 93.38 472 THR A C 1
ATOM 3696 O O . THR A 1 472 ? -4.895 -20.188 -21.453 1 93.38 472 THR A O 1
ATOM 3699 N N . ASP A 1 473 ? -5.195 -20.969 -19.422 1 92.88 473 ASP A N 1
ATOM 3700 C CA . ASP A 1 473 ? -5.332 -19.719 -18.688 1 92.88 473 ASP A CA 1
ATOM 3701 C C . ASP A 1 473 ? -4.805 -19.844 -17.266 1 92.88 473 ASP A C 1
ATOM 3703 O O . ASP A 1 473 ? -5.527 -20.281 -16.359 1 92.88 473 ASP A O 1
ATOM 3707 N N . VAL A 1 474 ? -3.625 -19.375 -17.062 1 93.75 474 VAL A N 1
ATOM 3708 C CA . VAL A 1 474 ? -2.932 -19.562 -15.797 1 93.75 474 VAL A CA 1
ATOM 3709 C C . VAL A 1 474 ? -3.697 -18.859 -14.68 1 93.75 474 VAL A C 1
ATOM 3711 O O . VAL A 1 474 ? -3.668 -19.297 -13.523 1 93.75 474 VAL A O 1
ATOM 3714 N N . ALA A 1 475 ? -4.422 -17.812 -15.039 1 92.06 475 ALA A N 1
ATOM 3715 C CA . ALA A 1 475 ? -5.184 -17.078 -14.031 1 92.06 475 ALA A CA 1
ATOM 3716 C C . ALA A 1 475 ? -6.285 -17.953 -13.43 1 92.06 475 ALA A C 1
ATOM 3718 O O . ALA A 1 475 ? -6.668 -17.766 -12.273 1 92.06 475 ALA A O 1
ATOM 3719 N N . PHE A 1 476 ? -6.82 -18.797 -14.227 1 93.62 476 PHE A N 1
ATOM 3720 C CA . PHE A 1 476 ? -7.922 -19.656 -13.789 1 93.62 476 PHE A CA 1
ATOM 3721 C C . PHE A 1 476 ? -7.391 -20.891 -13.078 1 93.62 476 PHE A C 1
ATOM 3723 O O . PHE A 1 476 ? -7.785 -22.016 -13.406 1 93.62 476 PHE A O 1
ATOM 3730 N N . SER A 1 477 ? -6.395 -20.719 -12.312 1 94.06 477 SER A N 1
ATOM 3731 C CA . SER A 1 477 ? -5.82 -21.734 -11.445 1 94.06 477 SER A CA 1
ATOM 3732 C C . SER A 1 477 ? -6.164 -21.484 -9.984 1 94.06 477 SER A C 1
ATOM 3734 O O . SER A 1 477 ? -6.203 -20.328 -9.547 1 94.06 477 SER A O 1
ATOM 3736 N N . TYR A 1 478 ? -6.402 -22.562 -9.25 1 94.31 478 TYR A N 1
ATOM 3737 C CA . TYR A 1 478 ? -6.809 -22.453 -7.855 1 94.31 478 TYR A CA 1
ATOM 3738 C C . TYR A 1 478 ? -5.945 -23.344 -6.969 1 94.31 478 TYR A C 1
ATOM 3740 O O . TYR A 1 478 ? -5.188 -24.188 -7.469 1 94.31 478 TYR A O 1
ATOM 3748 N N . PRO A 1 479 ? -6.027 -23.203 -5.707 1 93.94 479 PRO A N 1
ATOM 3749 C CA . PRO A 1 479 ? -5.152 -23.938 -4.793 1 93.94 479 PRO A CA 1
ATOM 3750 C C . PRO A 1 479 ? -5.301 -25.453 -4.93 1 93.94 479 PRO A C 1
ATOM 3752 O O . PRO A 1 479 ? -6.418 -25.969 -5.074 1 93.94 479 PRO A O 1
ATOM 3755 N N . PHE A 1 480 ? -4.133 -26.047 -4.891 1 90.62 480 PHE A N 1
ATOM 3756 C CA . PHE A 1 480 ? -4.02 -27.5 -4.898 1 90.62 480 PHE A CA 1
ATOM 3757 C C . PHE A 1 480 ? -4.277 -28.062 -3.51 1 90.62 480 PHE A C 1
ATOM 3759 O O . PHE A 1 480 ? -3.828 -27.5 -2.508 1 90.62 480 PHE A O 1
ATOM 3766 N N . PRO A 1 481 ? -5.129 -29.125 -3.4 1 94.5 481 PRO A N 1
ATOM 3767 C CA . PRO A 1 481 ? -5.371 -29.734 -2.088 1 94.5 481 PRO A CA 1
ATOM 3768 C C . PRO A 1 481 ? -4.148 -30.453 -1.535 1 94.5 481 PRO A C 1
ATOM 3770 O O . PRO A 1 481 ? -4.094 -31.688 -1.553 1 94.5 481 PRO A O 1
ATOM 3773 N N . SER A 1 482 ? -3.32 -29.766 -0.912 1 92.5 482 SER A N 1
ATOM 3774 C CA . SER A 1 482 ? -1.98 -30.203 -0.534 1 92.5 482 SER A CA 1
ATOM 3775 C C . SER A 1 482 ? -2.033 -31.25 0.567 1 92.5 482 SER A C 1
ATOM 3777 O O . SER A 1 482 ? -1.174 -32.125 0.632 1 92.5 482 SER A O 1
ATOM 3779 N N . LEU A 1 483 ? -3.002 -31.188 1.453 1 92.12 483 LEU A N 1
ATOM 3780 C CA . LEU A 1 483 ? -3.064 -32.156 2.557 1 92.12 483 LEU A CA 1
ATOM 3781 C C . LEU A 1 483 ? -3.617 -33.5 2.088 1 92.12 483 LEU A C 1
ATOM 3783 O O . LEU A 1 483 ? -3.291 -34.531 2.656 1 92.12 483 LEU A O 1
ATOM 3787 N N . LEU A 1 484 ? -4.402 -33.375 1.1 1 91.44 484 LEU A N 1
ATOM 3788 C CA . LEU A 1 484 ? -4.949 -34.594 0.521 1 91.44 484 LEU A CA 1
ATOM 3789 C C . LEU A 1 484 ? -3.869 -35.375 -0.23 1 91.44 484 LEU A C 1
ATOM 3791 O O . LEU A 1 484 ? -3.805 -36.625 -0.143 1 91.44 484 LEU A O 1
ATOM 3795 N N . PHE A 1 485 ? -3.049 -34.625 -0.938 1 87.12 485 PHE A N 1
ATOM 3796 C CA . PHE A 1 485 ? -1.997 -35.219 -1.751 1 87.12 485 PHE A CA 1
ATOM 3797 C C . PHE A 1 485 ? -0.65 -35.156 -1.044 1 87.12 485 PHE A C 1
ATOM 3799 O O . PHE A 1 485 ? 0.384 -34.969 -1.688 1 87.12 485 PHE A O 1
ATOM 3806 N N . ARG A 1 486 ? -0.691 -35.312 0.2 1 81.69 486 ARG A N 1
ATOM 3807 C CA . ARG A 1 486 ? 0.523 -35.188 0.995 1 81.69 486 ARG A CA 1
ATOM 3808 C C . ARG A 1 486 ? 1.418 -36.406 0.863 1 81.69 486 ARG A C 1
ATOM 3810 O O . ARG A 1 486 ? 0.985 -37.438 0.357 1 81.69 486 ARG A O 1
ATOM 3817 N N . THR A 1 487 ? 2.65 -36.219 1.219 1 69.62 487 THR A N 1
ATOM 3818 C CA . THR A 1 487 ? 3.613 -37.312 1.381 1 69.62 487 THR A CA 1
ATOM 3819 C C . THR A 1 487 ? 4.059 -37.406 2.836 1 69.62 487 THR A C 1
ATOM 3821 O O . THR A 1 487 ? 4.613 -36.469 3.398 1 69.62 487 THR A O 1
ATOM 3824 N N . PRO A 1 488 ? 3.734 -38.594 3.539 1 73.81 488 PRO A N 1
ATOM 3825 C CA . PRO A 1 488 ? 3.121 -39.812 3.004 1 73.81 488 PRO A CA 1
ATOM 3826 C C . PRO A 1 488 ? 1.611 -39.688 2.811 1 73.81 488 PRO A C 1
ATOM 3828 O O . PRO A 1 488 ? 0.985 -38.812 3.414 1 73.81 488 PRO A O 1
ATOM 3831 N N . GLU A 1 489 ? 1.157 -40.5 2.072 1 76 489 GLU A N 1
ATOM 3832 C CA . GLU A 1 489 ? -0.264 -40.5 1.738 1 76 489 GLU A CA 1
ATOM 3833 C C . GLU A 1 489 ? -1.121 -40.812 2.963 1 76 489 GLU A C 1
ATOM 3835 O O . GLU A 1 489 ? -0.636 -41.375 3.938 1 76 489 GLU A O 1
ATOM 3840 N N . LEU A 1 490 ? -2.373 -40.312 2.906 1 81.44 490 LEU A N 1
ATOM 3841 C CA . LEU A 1 490 ? -3.34 -40.594 3.963 1 81.44 490 LEU A CA 1
ATOM 3842 C C . LEU A 1 490 ? -3.719 -42.094 3.969 1 81.44 490 LEU A C 1
ATOM 3844 O O . LEU A 1 490 ? -4.008 -42.656 2.918 1 81.44 490 LEU A O 1
ATOM 3848 N N . ASP A 1 491 ? -3.703 -42.625 5.164 1 81.94 491 ASP A N 1
ATOM 3849 C CA . ASP A 1 491 ? -4.043 -44.031 5.289 1 81.94 491 ASP A CA 1
ATOM 3850 C C . ASP A 1 491 ? -5.492 -44.281 4.887 1 81.94 491 ASP A C 1
ATOM 3852 O O . ASP A 1 491 ? -6.402 -43.594 5.359 1 81.94 491 ASP A O 1
ATOM 3856 N N . GLY A 1 492 ? -5.652 -45.219 3.984 1 79.56 492 GLY A N 1
ATOM 3857 C CA . GLY A 1 492 ? -6.984 -45.688 3.611 1 79.56 492 GLY A CA 1
ATOM 3858 C C . GLY A 1 492 ? -7.676 -44.75 2.637 1 79.56 492 GLY A C 1
ATOM 3859 O O . GLY A 1 492 ? -8.852 -44.938 2.312 1 79.56 492 GLY A O 1
ATOM 3860 N N . VAL A 1 493 ? -7.004 -43.719 2.229 1 86.75 493 VAL A N 1
ATOM 3861 C CA . VAL A 1 493 ? -7.59 -42.75 1.306 1 86.75 493 VAL A CA 1
ATOM 3862 C C . VAL A 1 493 ? -6.77 -42.688 0.02 1 86.75 493 VAL A C 1
ATOM 3864 O O . VAL A 1 493 ? -5.555 -42.5 0.061 1 86.75 493 VAL A O 1
ATOM 3867 N N . ASN A 1 494 ? -7.391 -43 -1.079 1 86.69 494 ASN A N 1
ATOM 3868 C CA . ASN A 1 494 ? -6.789 -42.812 -2.396 1 86.69 494 ASN A CA 1
ATOM 3869 C C . ASN A 1 494 ? -7.406 -41.656 -3.139 1 86.69 494 ASN A C 1
ATOM 3871 O O . ASN A 1 494 ? -8.602 -41.656 -3.441 1 86.69 494 ASN A O 1
ATOM 3875 N N . ALA A 1 495 ? -6.574 -40.688 -3.387 1 90.25 495 ALA A N 1
ATOM 3876 C CA . ALA A 1 495 ? -7.074 -39.469 -4.027 1 90.25 495 ALA A CA 1
ATOM 3877 C C . ALA A 1 495 ? -6.426 -39.281 -5.395 1 90.25 495 ALA A C 1
ATOM 3879 O O . ALA A 1 495 ? -5.285 -39.688 -5.617 1 90.25 495 ALA A O 1
ATOM 3880 N N . ALA A 1 496 ? -7.184 -38.688 -6.34 1 89.19 496 ALA A N 1
ATOM 3881 C CA . ALA A 1 496 ? -6.688 -38.375 -7.672 1 89.19 496 ALA A CA 1
ATOM 3882 C C . ALA A 1 496 ? -7.438 -37.188 -8.258 1 89.19 496 ALA A C 1
ATOM 3884 O O . ALA A 1 496 ? -8.602 -36.938 -7.922 1 89.19 496 ALA A O 1
ATOM 3885 N N . ALA A 1 497 ? -6.754 -36.469 -9.078 1 91.69 497 ALA A N 1
ATOM 3886 C CA . ALA A 1 497 ? -7.438 -35.469 -9.875 1 91.69 497 ALA A CA 1
ATOM 3887 C C . ALA A 1 497 ? -8.055 -36.062 -11.133 1 91.69 497 ALA A C 1
ATOM 3889 O O . ALA A 1 497 ? -7.453 -36.938 -11.758 1 91.69 497 ALA A O 1
ATOM 3890 N N . THR A 1 498 ? -9.234 -35.656 -11.477 1 93.31 498 THR A N 1
ATOM 3891 C CA . THR A 1 498 ? -9.875 -36.156 -12.695 1 93.31 498 THR A CA 1
ATOM 3892 C C . THR A 1 498 ? -10.352 -35 -13.562 1 93.31 498 THR A C 1
ATOM 3894 O O . THR A 1 498 ? -10.719 -33.938 -13.055 1 93.31 498 THR A O 1
ATOM 3897 N N . GLU A 1 499 ? -10.312 -35.188 -14.859 1 94.19 499 GLU A N 1
ATOM 3898 C CA . GLU A 1 499 ? -10.773 -34.188 -15.805 1 94.19 499 GLU A CA 1
ATOM 3899 C C . GLU A 1 499 ? -11.992 -34.688 -16.578 1 94.19 499 GLU A C 1
ATOM 3901 O O . GLU A 1 499 ? -12.414 -34.062 -17.562 1 94.19 499 GLU A O 1
ATOM 3906 N N . GLU A 1 500 ? -12.5 -35.781 -16.078 1 92.25 500 GLU A N 1
ATOM 3907 C CA . GLU A 1 500 ? -13.688 -36.312 -16.719 1 92.25 500 GLU A CA 1
ATOM 3908 C C . GLU A 1 500 ? -14.945 -35.594 -16.25 1 92.25 500 GLU A C 1
ATOM 3910 O O . GLU A 1 500 ? -15.922 -35.5 -17 1 92.25 500 GLU A O 1
ATOM 3915 N N . HIS A 1 501 ? -14.891 -35.25 -15 1 92.31 501 HIS A N 1
ATOM 3916 C CA . HIS A 1 501 ? -15.969 -34.469 -14.383 1 92.31 501 HIS A CA 1
ATOM 3917 C C . HIS A 1 501 ? -15.43 -33.281 -13.602 1 92.31 501 HIS A C 1
ATOM 3919 O O . HIS A 1 501 ? -14.344 -33.344 -13.031 1 92.31 501 HIS A O 1
ATOM 3925 N N . ALA A 1 502 ? -16.125 -32.25 -13.688 1 95.38 502 ALA A N 1
ATOM 3926 C CA . ALA A 1 502 ? -15.789 -31.094 -12.875 1 95.38 502 ALA A CA 1
ATOM 3927 C C . ALA A 1 502 ? -17.031 -30.25 -12.594 1 95.38 502 ALA A C 1
ATOM 3929 O O . ALA A 1 502 ? -18.031 -30.359 -13.297 1 95.38 502 ALA A O 1
ATOM 3930 N N . TRP A 1 503 ? -17.047 -29.578 -11.516 1 95 503 TRP A N 1
ATOM 3931 C CA . TRP A 1 503 ? -18.109 -28.609 -11.242 1 95 503 TRP A CA 1
ATOM 3932 C C . TRP A 1 503 ? -17.906 -27.344 -12.062 1 95 503 TRP A C 1
ATOM 3934 O O . TRP A 1 503 ? -18.812 -26.891 -12.758 1 95 503 TRP A O 1
ATOM 3944 N N . GLU A 1 504 ? -16.719 -26.812 -11.953 1 93.56 504 GLU A N 1
ATOM 3945 C CA . GLU A 1 504 ? -16.266 -25.672 -12.727 1 93.56 504 GLU A CA 1
ATOM 3946 C C . GLU A 1 504 ? -14.82 -25.859 -13.18 1 93.56 504 GLU A C 1
ATOM 3948 O O . GLU A 1 504 ? -13.992 -26.375 -12.43 1 93.56 504 GLU A O 1
ATOM 3953 N N . GLY A 1 505 ? -14.523 -25.422 -14.406 1 93.88 505 GLY A N 1
ATOM 3954 C CA . GLY A 1 505 ? -13.164 -25.562 -14.906 1 93.88 505 GLY A CA 1
ATOM 3955 C C . GLY A 1 505 ? -12.914 -26.906 -15.57 1 93.88 505 GLY A C 1
ATOM 3956 O O . GLY A 1 505 ? -13.758 -27.406 -16.312 1 93.88 505 GLY A O 1
ATOM 3957 N N . SER A 1 506 ? -11.742 -27.438 -15.297 1 94.25 506 SER A N 1
ATOM 3958 C CA . SER A 1 506 ? -11.352 -28.609 -16.062 1 94.25 506 SER A CA 1
ATOM 3959 C C . SER A 1 506 ? -11.141 -29.812 -15.156 1 94.25 506 SER A C 1
ATOM 3961 O O . SER A 1 506 ? -10.867 -30.922 -15.641 1 94.25 506 SER A O 1
ATOM 3963 N N . ARG A 1 507 ? -11.328 -29.547 -13.797 1 94.69 507 ARG A N 1
ATOM 3964 C CA . ARG A 1 507 ? -10.836 -30.609 -12.93 1 94.69 507 ARG A CA 1
ATOM 3965 C C . ARG A 1 507 ? -11.695 -30.75 -11.68 1 94.69 507 ARG A C 1
ATOM 3967 O O . ARG A 1 507 ? -12.312 -29.766 -11.242 1 94.69 507 ARG A O 1
ATOM 3974 N N . ALA A 1 508 ? -11.844 -31.953 -11.203 1 96.38 508 ALA A N 1
ATOM 3975 C CA . ALA A 1 508 ? -12.344 -32.281 -9.867 1 96.38 508 ALA A CA 1
ATOM 3976 C C . ALA A 1 508 ? -11.406 -33.25 -9.148 1 96.38 508 ALA A C 1
ATOM 3978 O O . ALA A 1 508 ? -10.422 -33.719 -9.727 1 96.38 508 ALA A O 1
ATOM 3979 N N . VAL A 1 509 ? -11.672 -33.469 -7.898 1 96 509 VAL A N 1
ATOM 3980 C CA . VAL A 1 509 ? -10.844 -34.375 -7.105 1 96 509 VAL A CA 1
ATOM 3981 C C . VAL A 1 509 ? -11.633 -35.625 -6.742 1 96 509 VAL A C 1
ATOM 3983 O O . VAL A 1 509 ? -12.766 -35.531 -6.262 1 96 509 VAL A O 1
ATOM 3986 N N . GLU A 1 510 ? -11.016 -36.719 -7.008 1 93.94 510 GLU A N 1
ATOM 3987 C CA . GLU A 1 510 ? -11.594 -38 -6.66 1 93.94 510 GLU A CA 1
ATOM 3988 C C . GLU A 1 510 ? -11.016 -38.531 -5.355 1 93.94 510 GLU A C 1
ATOM 3990 O O . GLU A 1 510 ? -9.797 -38.531 -5.172 1 93.94 510 GLU A O 1
ATOM 3995 N N . VAL A 1 511 ? -11.867 -38.906 -4.445 1 91.38 511 VAL A N 1
ATOM 3996 C CA . VAL A 1 511 ? -11.469 -39.531 -3.184 1 91.38 511 VAL A CA 1
ATOM 3997 C C . VAL A 1 511 ? -12.07 -40.938 -3.074 1 91.38 511 VAL A C 1
ATOM 3999 O O . VAL A 1 511 ? -13.297 -41.062 -2.99 1 91.38 511 VAL A O 1
ATOM 4002 N N . LYS A 1 512 ? -11.18 -41.844 -3.074 1 87.5 512 LYS A N 1
ATOM 4003 C CA . LYS A 1 512 ? -11.578 -43.25 -2.914 1 87.5 512 LYS A CA 1
ATOM 4004 C C . LYS A 1 512 ? -11.211 -43.75 -1.527 1 87.5 512 LYS A C 1
ATOM 4006 O O . LYS A 1 512 ? -10.055 -43.656 -1.107 1 87.5 512 LYS A O 1
ATOM 4011 N N . LEU A 1 513 ? -12.211 -44.25 -0.9 1 82.56 513 LEU A N 1
ATOM 4012 C CA . LEU A 1 513 ? -11.992 -44.844 0.427 1 82.56 513 LEU A CA 1
ATOM 4013 C C . LEU A 1 513 ? -11.906 -46.344 0.36 1 82.56 513 LEU A C 1
ATOM 4015 O O . LEU A 1 513 ? -12.695 -47 -0.336 1 82.56 513 LEU A O 1
ATOM 4019 N N . GLU A 1 514 ? -10.961 -46.969 1.03 1 77.94 514 GLU A N 1
ATOM 4020 C CA . GLU A 1 514 ? -10.711 -48.406 0.98 1 77.94 514 GLU A CA 1
ATOM 4021 C C . GLU A 1 514 ? -11.695 -49.156 1.859 1 77.94 514 GLU A C 1
ATOM 4023 O O . GLU A 1 514 ? -12.062 -50.312 1.548 1 77.94 514 GLU A O 1
ATOM 4028 N N . ASP A 1 515 ? -11.984 -48.594 3.055 1 78.56 515 ASP A N 1
ATOM 4029 C CA . ASP A 1 515 ? -12.875 -49.25 4 1 78.56 515 ASP A CA 1
ATOM 4030 C C . ASP A 1 515 ? -14.055 -48.344 4.367 1 78.56 515 ASP A C 1
ATOM 4032 O O . ASP A 1 515 ? -14.055 -47.156 4.039 1 78.56 515 ASP A O 1
ATOM 4036 N N . ALA A 1 516 ? -15.016 -49.094 4.914 1 76.31 516 ALA A N 1
ATOM 4037 C CA . ALA A 1 516 ? -16.141 -48.344 5.438 1 76.31 516 ALA A CA 1
ATOM 4038 C C . ALA A 1 516 ? -15.766 -47.594 6.711 1 76.31 516 ALA A C 1
ATOM 4040 O O . ALA A 1 516 ? -15.031 -48.125 7.555 1 76.31 516 ALA A O 1
ATOM 4041 N N . HIS A 1 517 ? -16.109 -46.375 6.707 1 77.56 517 HIS A N 1
ATOM 4042 C CA . HIS A 1 517 ? -15.844 -45.562 7.879 1 77.56 517 HIS A CA 1
ATOM 4043 C C . HIS A 1 517 ? -17.109 -44.844 8.367 1 77.56 517 HIS A C 1
ATOM 4045 O O . HIS A 1 517 ? -17.953 -44.469 7.559 1 77.56 517 HIS A O 1
ATOM 4051 N N . ASP A 1 518 ? -17.297 -44.844 9.672 1 75.69 518 ASP A N 1
ATOM 4052 C CA . ASP A 1 518 ? -18.406 -44.094 10.234 1 75.69 518 ASP A CA 1
ATOM 4053 C C . ASP A 1 518 ? -18.156 -42.594 10.102 1 75.69 518 ASP A C 1
ATOM 4055 O O . ASP A 1 518 ? -19.094 -41.812 9.844 1 75.69 518 ASP A O 1
ATOM 4059 N N . ASN A 1 519 ? -17 -42.188 10.273 1 82.88 519 ASN A N 1
ATOM 4060 C CA . ASN A 1 519 ? -16.641 -40.781 10.148 1 82.88 519 ASN A CA 1
ATOM 4061 C C . ASN A 1 519 ? -15.141 -40.594 9.922 1 82.88 519 ASN A C 1
ATOM 4063 O O . ASN A 1 519 ? -14.359 -40.625 10.867 1 82.88 519 ASN A O 1
ATOM 4067 N N . LEU A 1 520 ? -14.875 -40.469 8.695 1 86.94 520 LEU A N 1
ATOM 4068 C CA . LEU A 1 520 ? -13.469 -40.25 8.367 1 86.94 520 LEU A CA 1
ATOM 4069 C C . LEU A 1 520 ? -13.195 -38.781 8.055 1 86.94 520 LEU A C 1
ATOM 4071 O O . LEU A 1 520 ? -13.93 -38.156 7.285 1 86.94 520 LEU A O 1
ATOM 4075 N N . LEU A 1 521 ? -12.242 -38.25 8.703 1 89.88 521 LEU A N 1
ATOM 4076 C CA . LEU A 1 521 ? -11.805 -36.875 8.414 1 89.88 521 LEU A CA 1
ATOM 4077 C C . LEU A 1 521 ? -10.703 -36.875 7.359 1 89.88 521 LEU A C 1
ATOM 4079 O O . LEU A 1 521 ? -9.633 -37.438 7.57 1 89.88 521 LEU A O 1
ATOM 4083 N N . VAL A 1 522 ? -10.969 -36.281 6.23 1 92.5 522 VAL A N 1
ATOM 4084 C CA . VAL A 1 522 ? -10.016 -36.188 5.133 1 92.5 522 VAL A CA 1
ATOM 4085 C C . VAL A 1 522 ? -9.547 -34.75 4.98 1 92.5 522 VAL A C 1
ATOM 4087 O O . VAL A 1 522 ? -10.273 -33.906 4.457 1 92.5 522 VAL A O 1
ATOM 4090 N N . PRO A 1 523 ? -8.336 -34.406 5.355 1 94.19 523 PRO A N 1
ATOM 4091 C CA . PRO A 1 523 ? -7.848 -33.031 5.238 1 94.19 523 PRO A CA 1
ATOM 4092 C C . PRO A 1 523 ? -7.555 -32.625 3.793 1 94.19 523 PRO A C 1
ATOM 4094 O O . PRO A 1 523 ? -7.008 -33.438 3.027 1 94.19 523 PRO A O 1
ATOM 4097 N N . PHE A 1 524 ? -7.914 -31.438 3.406 1 95.88 524 PHE A N 1
ATOM 4098 C CA . PHE A 1 524 ? -7.703 -30.938 2.049 1 95.88 524 PHE A CA 1
ATOM 4099 C C . PHE A 1 524 ? -6.695 -29.797 2.041 1 95.88 524 PHE A C 1
ATOM 4101 O O . PHE A 1 524 ? -5.711 -29.844 1.298 1 95.88 524 PHE A O 1
ATOM 4108 N N . PHE A 1 525 ? -6.949 -28.75 2.904 1 95.5 525 PHE A N 1
ATOM 4109 C CA . PHE A 1 525 ? -6.145 -27.531 2.801 1 95.5 525 PHE A CA 1
ATOM 4110 C C . PHE A 1 525 ? -5.754 -27.031 4.184 1 95.5 525 PHE A C 1
ATOM 4112 O O . PHE A 1 525 ? -6.574 -27.031 5.105 1 95.5 525 PHE A O 1
ATOM 4119 N N . PRO A 1 526 ? -4.512 -26.625 4.371 1 93.19 526 PRO A N 1
ATOM 4120 C CA . PRO A 1 526 ? -4.207 -25.688 5.461 1 93.19 526 PRO A CA 1
ATOM 4121 C C . PRO A 1 526 ? -4.582 -24.25 5.129 1 93.19 526 PRO A C 1
ATOM 4123 O O . PRO A 1 526 ? -4.277 -23.766 4.035 1 93.19 526 PRO A O 1
ATOM 4126 N N . LEU A 1 527 ? -5.293 -23.531 5.973 1 91.69 527 LEU A N 1
ATOM 4127 C CA . LEU A 1 527 ? -5.738 -22.172 5.746 1 91.69 527 LEU A CA 1
ATOM 4128 C C . LEU A 1 527 ? -5.121 -21.219 6.766 1 91.69 527 LEU A C 1
ATOM 4130 O O . LEU A 1 527 ? -4.949 -21.578 7.93 1 91.69 527 LEU A O 1
ATOM 4134 N N . ALA A 1 528 ? -4.727 -20.094 6.305 1 89.75 528 ALA A N 1
ATOM 4135 C CA . ALA A 1 528 ? -4.352 -18.984 7.176 1 89.75 528 ALA A CA 1
ATOM 4136 C C . ALA A 1 528 ? -5.473 -17.953 7.27 1 89.75 528 ALA A C 1
ATOM 4138 O O . ALA A 1 528 ? -5.664 -17.156 6.355 1 89.75 528 ALA A O 1
ATOM 4139 N N . LEU A 1 529 ? -6.164 -17.922 8.414 1 84.94 529 LEU A N 1
ATOM 4140 C CA . LEU A 1 529 ? -7.27 -17 8.641 1 84.94 529 LEU A CA 1
ATOM 4141 C C . LEU A 1 529 ? -6.805 -15.789 9.438 1 84.94 529 LEU A C 1
ATOM 4143 O O . LEU A 1 529 ? -5.875 -15.883 10.234 1 84.94 529 LEU A O 1
ATOM 4147 N N . PRO A 1 530 ? -7.426 -14.617 9.172 1 78.62 530 PRO A N 1
ATOM 4148 C CA . PRO A 1 530 ? -7.152 -13.477 10.062 1 78.62 530 PRO A CA 1
ATOM 4149 C C . PRO A 1 530 ? -7.688 -13.695 11.477 1 78.62 530 PRO A C 1
ATOM 4151 O O . PRO A 1 530 ? -8.461 -14.633 11.711 1 78.62 530 PRO A O 1
ATOM 4154 N N . PRO A 1 531 ? -7.164 -12.797 12.453 1 71.88 531 PRO A N 1
ATOM 4155 C CA . PRO A 1 531 ? -7.754 -12.906 13.789 1 71.88 531 PRO A CA 1
ATOM 4156 C C . PRO A 1 531 ? -9.266 -12.719 13.781 1 71.88 531 PRO A C 1
ATOM 4158 O O . PRO A 1 531 ? -9.773 -11.805 13.133 1 71.88 531 PRO A O 1
ATOM 4161 N N . LEU A 1 532 ? -9.945 -13.641 14.406 1 63.94 532 LEU A N 1
ATOM 4162 C CA . LEU A 1 532 ? -11.398 -13.719 14.352 1 63.94 532 LEU A CA 1
ATOM 4163 C C . LEU A 1 532 ? -12.023 -12.859 15.445 1 63.94 532 LEU A C 1
ATOM 4165 O O . LEU A 1 532 ? -11.695 -13.008 16.625 1 63.94 532 LEU A O 1
ATOM 4169 N N . PRO A 1 533 ? -12.797 -11.977 14.961 1 67.12 533 PRO A N 1
ATOM 4170 C CA . PRO A 1 533 ? -13.594 -11.32 16 1 67.12 533 PRO A CA 1
ATOM 4171 C C . PRO A 1 533 ? -14.594 -12.266 16.656 1 67.12 533 PRO A C 1
ATOM 4173 O O . PRO A 1 533 ? -15.086 -13.195 16.016 1 67.12 533 PRO A O 1
ATOM 4176 N N . ALA A 1 534 ? -14.82 -12.109 17.875 1 69.94 534 ALA A N 1
ATOM 4177 C CA . ALA A 1 534 ? -15.789 -12.945 18.578 1 69.94 534 ALA A CA 1
ATOM 4178 C C . ALA A 1 534 ? -17.172 -12.836 17.953 1 69.94 534 ALA A C 1
ATOM 4180 O O . ALA A 1 534 ? -17.625 -11.734 17.641 1 69.94 534 ALA A O 1
ATOM 4181 N N . GLY A 1 535 ? -17.75 -14.016 17.641 1 73.44 535 GLY A N 1
ATOM 4182 C CA . GLY A 1 535 ? -19.141 -14.031 17.203 1 73.44 535 GLY A CA 1
ATOM 4183 C C . GLY A 1 535 ? -19.281 -14.086 15.695 1 73.44 535 GLY A C 1
ATOM 4184 O O . GLY A 1 535 ? -20.391 -14.258 15.18 1 73.44 535 GLY A O 1
ATOM 4185 N N . ILE A 1 536 ? -18.25 -14.039 15.023 1 77.38 536 ILE A N 1
ATOM 4186 C CA . ILE A 1 536 ? -18.359 -14.117 13.57 1 77.38 536 ILE A CA 1
ATOM 4187 C C . ILE A 1 536 ? -18.828 -15.508 13.164 1 77.38 536 ILE A C 1
ATOM 4189 O O . ILE A 1 536 ? -18.453 -16.516 13.773 1 77.38 536 ILE A O 1
ATOM 4193 N N . GLU A 1 537 ? -19.703 -15.5 12.211 1 84.69 537 GLU A N 1
ATOM 4194 C CA . GLU A 1 537 ? -20.172 -16.766 11.648 1 84.69 537 GLU A CA 1
ATOM 4195 C C . GLU A 1 537 ? -19.547 -17.016 10.273 1 84.69 537 GLU A C 1
ATOM 4197 O O . GLU A 1 537 ? -19.484 -16.109 9.438 1 84.69 537 GLU A O 1
ATOM 4202 N N . LEU A 1 538 ? -19.047 -18.234 10.156 1 88.06 538 LEU A N 1
ATOM 4203 C CA . LEU A 1 538 ? -18.453 -18.656 8.898 1 88.06 538 LEU A CA 1
ATOM 4204 C C . LEU A 1 538 ? -19.25 -19.781 8.258 1 88.06 538 LEU A C 1
ATOM 4206 O O . LEU A 1 538 ? -19.781 -20.656 8.961 1 88.06 538 LEU A O 1
ATOM 4210 N N . GLU A 1 539 ? -19.375 -19.703 7.023 1 92.31 539 GLU A N 1
ATOM 4211 C CA . GLU A 1 539 ? -19.953 -20.781 6.215 1 92.31 539 GLU A CA 1
ATOM 4212 C C . GLU A 1 539 ? -18.875 -21.531 5.449 1 92.31 539 GLU A C 1
ATOM 4214 O O . GLU A 1 539 ? -18.109 -20.922 4.688 1 92.31 539 GLU A O 1
ATOM 4219 N N . ALA A 1 540 ? -18.781 -22.797 5.723 1 94.38 540 ALA A N 1
ATOM 4220 C CA . ALA A 1 540 ? -17.953 -23.703 4.91 1 94.38 540 ALA A CA 1
ATOM 4221 C C . ALA A 1 540 ? -18.828 -24.594 4.035 1 94.38 540 ALA A C 1
ATOM 4223 O O . ALA A 1 540 ? -19.859 -25.094 4.488 1 94.38 540 ALA A O 1
ATOM 4224 N N . TRP A 1 541 ? -18.438 -24.703 2.805 1 95.56 541 TRP A N 1
ATOM 4225 C CA . TRP A 1 541 ? -19.281 -25.516 1.926 1 95.56 541 TRP A CA 1
ATOM 4226 C C . TRP A 1 541 ? -18.422 -26.328 0.953 1 95.56 541 TRP A C 1
ATOM 4228 O O . TRP A 1 541 ? -17.25 -26 0.722 1 95.56 541 TRP A O 1
ATOM 4238 N N . ALA A 1 542 ? -19 -27.422 0.406 1 96.31 542 ALA A N 1
ATOM 4239 C CA . ALA A 1 542 ? -18.391 -28.266 -0.604 1 96.31 542 ALA A CA 1
ATOM 4240 C C . ALA A 1 542 ? -19.422 -28.766 -1.607 1 96.31 542 ALA A C 1
ATOM 4242 O O . ALA A 1 542 ? -20.562 -29.062 -1.24 1 96.31 542 ALA A O 1
ATOM 4243 N N . ILE A 1 543 ? -19.062 -28.766 -2.828 1 96.06 543 ILE A N 1
ATOM 4244 C CA . ILE A 1 543 ? -19.844 -29.391 -3.889 1 96.06 543 ILE A CA 1
ATOM 4245 C C . ILE A 1 543 ? -19.25 -30.766 -4.207 1 96.06 543 ILE A C 1
ATOM 4247 O O . ILE A 1 543 ? -18.062 -30.891 -4.508 1 96.06 543 ILE A O 1
ATOM 4251 N N . TRP A 1 544 ? -20.094 -31.781 -4.145 1 94.56 544 TRP A N 1
ATOM 4252 C CA . TRP A 1 544 ? -19.578 -33.156 -4.293 1 94.56 544 TRP A CA 1
ATOM 4253 C C . TRP A 1 544 ? -20.625 -34.062 -4.891 1 94.56 544 TRP A C 1
ATOM 4255 O O . TRP A 1 544 ? -21.797 -33.688 -5.012 1 94.56 544 TRP A O 1
ATOM 4265 N N . LYS A 1 545 ? -20.203 -35.156 -5.402 1 92.31 545 LYS A N 1
ATOM 4266 C CA . LYS A 1 545 ? -21.141 -36.219 -5.82 1 92.31 545 LYS A CA 1
ATOM 4267 C C . LYS A 1 545 ? -20.547 -37.594 -5.621 1 92.31 545 LYS A C 1
ATOM 4269 O O . LYS A 1 545 ? -19.312 -37.75 -5.594 1 92.31 545 LYS A O 1
ATOM 4274 N N . SER A 1 546 ? -21.422 -38.531 -5.398 1 88.81 546 SER A N 1
ATOM 4275 C CA . SER A 1 546 ? -21.047 -39.938 -5.312 1 88.81 546 SER A CA 1
ATOM 4276 C C . SER A 1 546 ? -21.156 -40.625 -6.664 1 88.81 546 SER A C 1
ATOM 4278 O O . SER A 1 546 ? -22.172 -40.469 -7.359 1 88.81 546 SER A O 1
ATOM 4280 N N . ILE A 1 547 ? -20.172 -41.188 -7.047 1 83 547 ILE A N 1
ATOM 4281 C CA . ILE A 1 547 ? -20.172 -41.844 -8.352 1 83 547 ILE A CA 1
ATOM 4282 C C . ILE A 1 547 ? -20.844 -43.219 -8.242 1 83 547 ILE A C 1
ATOM 4284 O O . ILE A 1 547 ? -21.516 -43.656 -9.18 1 83 547 ILE A O 1
ATOM 4288 N N . ASP A 1 548 ? -20.797 -43.938 -7.16 1 76.06 548 ASP A N 1
ATOM 4289 C CA . ASP A 1 548 ? -21.312 -45.281 -7.027 1 76.06 548 ASP A CA 1
ATOM 4290 C C . ASP A 1 548 ? -22.734 -45.281 -6.477 1 76.06 548 ASP A C 1
ATOM 4292 O O . ASP A 1 548 ? -23.344 -46.344 -6.32 1 76.06 548 ASP A O 1
ATOM 4296 N N . GLY A 1 549 ? -23.359 -44.188 -6.289 1 69.38 549 GLY A N 1
ATOM 4297 C CA . GLY A 1 549 ? -24.734 -44.094 -5.848 1 69.38 549 GLY A CA 1
ATOM 4298 C C . GLY A 1 549 ? -24.938 -44.531 -4.41 1 69.38 549 GLY A C 1
ATOM 4299 O O . GLY A 1 549 ? -26.078 -44.719 -3.963 1 69.38 549 GLY A O 1
ATOM 4300 N N . LEU A 1 550 ? -23.875 -44.719 -3.738 1 71.56 550 LEU A N 1
ATOM 4301 C CA . LEU A 1 550 ? -23.984 -45.188 -2.357 1 71.56 550 LEU A CA 1
ATOM 4302 C C . LEU A 1 550 ? -24.312 -44.031 -1.421 1 71.56 550 LEU A C 1
ATOM 4304 O O . LEU A 1 550 ? -24.062 -42.875 -1.752 1 71.56 550 LEU A O 1
ATOM 4308 N N . ASP A 1 551 ? -24.938 -44.5 -0.293 1 75.69 551 ASP A N 1
ATOM 4309 C CA . ASP A 1 551 ? -25.297 -43.531 0.733 1 75.69 551 ASP A CA 1
ATOM 4310 C C . ASP A 1 551 ? -24.047 -42.906 1.375 1 75.69 551 ASP A C 1
ATOM 4312 O O . ASP A 1 551 ? -23.297 -43.625 2.057 1 75.69 551 ASP A O 1
ATOM 4316 N N . THR A 1 552 ? -23.703 -41.75 0.964 1 83.31 552 THR A N 1
ATOM 4317 C CA . THR A 1 552 ? -22.516 -41.031 1.418 1 83.31 552 THR A CA 1
ATOM 4318 C C . THR A 1 552 ? -22.891 -39.656 1.978 1 83.31 552 THR A C 1
ATOM 4320 O O . THR A 1 552 ? -23.797 -39 1.464 1 83.31 552 THR A O 1
ATOM 4323 N N . THR A 1 553 ? -22.344 -39.406 3.141 1 85.69 553 THR A N 1
ATOM 4324 C CA . THR A 1 553 ? -22.469 -38.062 3.68 1 85.69 553 THR A CA 1
ATOM 4325 C C . THR A 1 553 ? -21.109 -37.375 3.746 1 85.69 553 THR A C 1
ATOM 4327 O O . THR A 1 553 ? -20.125 -38 4.148 1 85.69 553 THR A O 1
ATOM 4330 N N . VAL A 1 554 ? -21.062 -36.188 3.215 1 90.38 554 VAL A N 1
ATOM 4331 C CA . VAL A 1 554 ? -19.859 -35.375 3.227 1 90.38 554 VAL A CA 1
ATOM 4332 C C . VAL A 1 554 ? -20.156 -34.031 3.922 1 90.38 554 VAL A C 1
ATOM 4334 O O . VAL A 1 554 ? -21.156 -33.375 3.635 1 90.38 554 VAL A O 1
ATOM 4337 N N . ALA A 1 555 ? -19.312 -33.625 4.879 1 92.38 555 ALA A N 1
ATOM 4338 C CA . ALA A 1 555 ? -19.484 -32.375 5.574 1 92.38 555 ALA A CA 1
ATOM 4339 C C . ALA A 1 555 ? -18.156 -31.656 5.781 1 92.38 555 ALA A C 1
ATOM 4341 O O . ALA A 1 555 ? -17.188 -32.25 6.273 1 92.38 555 ALA A O 1
ATOM 4342 N N . PRO A 1 556 ? -18.094 -30.375 5.363 1 94.44 556 PRO A N 1
ATOM 4343 C CA . PRO A 1 556 ? -16.906 -29.578 5.668 1 94.44 556 PRO A CA 1
ATOM 4344 C C . PRO A 1 556 ? -16.656 -29.422 7.168 1 94.44 556 PRO A C 1
ATOM 4346 O O . PRO A 1 556 ? -17.609 -29.312 7.941 1 94.44 556 PRO A O 1
ATOM 4349 N N . VAL A 1 557 ? -15.43 -29.469 7.496 1 91.56 557 VAL A N 1
ATOM 4350 C CA . VAL A 1 557 ? -14.992 -29.219 8.867 1 91.56 557 VAL A CA 1
ATOM 4351 C C . VAL A 1 557 ? -13.781 -28.281 8.852 1 91.56 557 VAL A C 1
ATOM 4353 O O . VAL A 1 557 ? -12.805 -28.531 8.141 1 91.56 557 VAL A O 1
ATOM 4356 N N . ILE A 1 558 ? -13.914 -27.188 9.539 1 89.56 558 ILE A N 1
ATOM 4357 C CA . ILE A 1 558 ? -12.773 -26.312 9.75 1 89.56 558 ILE A CA 1
ATOM 4358 C C . ILE A 1 558 ? -12.273 -26.453 11.188 1 89.56 558 ILE A C 1
ATOM 4360 O O . ILE A 1 558 ? -13.023 -26.219 12.133 1 89.56 558 ILE A O 1
ATOM 4364 N N . SER A 1 559 ? -11.07 -26.891 11.266 1 85.81 559 SER A N 1
ATOM 4365 C CA . SER A 1 559 ? -10.469 -27.016 12.586 1 85.81 559 SER A CA 1
ATOM 4366 C C . SER A 1 559 ? -9.289 -26.078 12.758 1 85.81 559 SER A C 1
ATOM 4368 O O . SER A 1 559 ? -8.477 -25.922 11.844 1 85.81 559 SER A O 1
ATOM 4370 N N . ASP A 1 560 ? -9.367 -25.297 13.844 1 77.56 560 ASP A N 1
ATOM 4371 C CA . ASP A 1 560 ? -8.266 -24.375 14.125 1 77.56 560 ASP A CA 1
ATOM 4372 C C . ASP A 1 560 ? -7.441 -24.844 15.32 1 77.56 560 ASP A C 1
ATOM 4374 O O . ASP A 1 560 ? -7.867 -25.734 16.062 1 77.56 560 ASP A O 1
ATOM 4378 N N . ASP A 1 561 ? -6.297 -24.297 15.453 1 71.19 561 ASP A N 1
ATOM 4379 C CA . ASP A 1 561 ? -5.359 -24.703 16.5 1 71.19 561 ASP A CA 1
ATOM 4380 C C . ASP A 1 561 ? -5.906 -24.391 17.891 1 71.19 561 ASP A C 1
ATOM 4382 O O . ASP A 1 561 ? -5.59 -25.062 18.859 1 71.19 561 ASP A O 1
ATOM 4386 N N . SER A 1 562 ? -6.805 -23.422 17.938 1 67.62 562 SER A N 1
ATOM 4387 C CA . SER A 1 562 ? -7.297 -22.969 19.234 1 67.62 562 SER A CA 1
ATOM 4388 C C . SER A 1 562 ? -8.68 -23.547 19.531 1 67.62 562 SER A C 1
ATOM 4390 O O . SER A 1 562 ? -9.266 -23.266 20.578 1 67.62 562 SER A O 1
ATOM 4392 N N . ALA A 1 563 ? -9.219 -24.344 18.703 1 69.31 563 ALA A N 1
ATOM 4393 C CA . ALA A 1 563 ? -10.547 -24.938 18.844 1 69.31 563 ALA A CA 1
ATOM 4394 C C . ALA A 1 563 ? -11.594 -23.875 19.109 1 69.31 563 ALA A C 1
ATOM 4396 O O . ALA A 1 563 ? -12.43 -24.016 20 1 69.31 563 ALA A O 1
ATOM 4397 N N . SER A 1 564 ? -11.438 -22.797 18.469 1 73.19 564 SER A N 1
ATOM 4398 C CA . SER A 1 564 ? -12.312 -21.641 18.672 1 73.19 564 SER A CA 1
ATOM 4399 C C . SER A 1 564 ? -13.547 -21.719 17.781 1 73.19 564 SER A C 1
ATOM 4401 O O . SER A 1 564 ? -14.492 -20.953 17.969 1 73.19 564 SER A O 1
ATOM 4403 N N . LEU A 1 565 ? -13.617 -22.672 16.922 1 78.12 565 LEU A N 1
ATOM 4404 C CA . LEU A 1 565 ? -14.727 -22.75 15.984 1 78.12 565 LEU A CA 1
ATOM 4405 C C . LEU A 1 565 ? -15.688 -23.875 16.375 1 78.12 565 LEU A C 1
ATOM 4407 O O . LEU A 1 565 ? -15.266 -25.016 16.578 1 78.12 565 LEU A O 1
ATOM 4411 N N . SER A 1 566 ? -16.922 -23.469 16.562 1 81.88 566 SER A N 1
ATOM 4412 C CA . SER A 1 566 ? -17.969 -24.422 16.891 1 81.88 566 SER A CA 1
ATOM 4413 C C . SER A 1 566 ? -18.969 -24.578 15.75 1 81.88 566 SER A C 1
ATOM 4415 O O . SER A 1 566 ? -19.391 -23.594 15.148 1 81.88 566 SER A O 1
ATOM 4417 N N . ARG A 1 567 ? -19.328 -25.812 15.516 1 83.81 567 ARG A N 1
ATOM 4418 C CA . ARG A 1 567 ? -20.297 -26.094 14.461 1 83.81 567 ARG A CA 1
ATOM 4419 C C . ARG A 1 567 ? -21.719 -25.75 14.914 1 83.81 567 ARG A C 1
ATOM 4421 O O . ARG A 1 567 ? -22.109 -26.094 16.031 1 83.81 567 ARG A O 1
ATOM 4428 N N . LEU A 1 568 ? -22.438 -25.141 13.961 1 79.69 568 LEU A N 1
ATOM 4429 C CA . LEU A 1 568 ? -23.812 -24.75 14.258 1 79.69 568 LEU A CA 1
ATOM 4430 C C . LEU A 1 568 ? -24.812 -25.641 13.539 1 79.69 568 LEU A C 1
ATOM 4432 O O . LEU A 1 568 ? -25.781 -26.109 14.141 1 79.69 568 LEU A O 1
ATOM 4436 N N . SER A 1 569 ? -24.656 -25.797 12.297 1 83.06 569 SER A N 1
ATOM 4437 C CA . SER A 1 569 ? -25.609 -26.562 11.492 1 83.06 569 SER A CA 1
ATOM 4438 C C . SER A 1 569 ? -24.938 -27.156 10.266 1 83.06 569 SER A C 1
ATOM 4440 O O . SER A 1 569 ? -23.844 -26.734 9.875 1 83.06 569 SER A O 1
ATOM 4442 N N . VAL A 1 570 ? -25.578 -28.219 9.789 1 89.88 570 VAL A N 1
ATOM 4443 C CA . VAL A 1 570 ? -25.188 -28.875 8.539 1 89.88 570 VAL A CA 1
ATOM 4444 C C . VAL A 1 570 ? -26.406 -29.047 7.641 1 89.88 570 VAL A C 1
ATOM 4446 O O . VAL A 1 570 ? -27.469 -29.453 8.109 1 89.88 570 VAL A O 1
ATOM 4449 N N . ASP A 1 571 ? -26.266 -28.578 6.438 1 91.75 571 ASP A N 1
ATOM 4450 C CA . ASP A 1 571 ? -27.328 -28.734 5.441 1 91.75 571 ASP A CA 1
ATOM 4451 C C . ASP A 1 571 ? -26.766 -29.266 4.125 1 91.75 571 ASP A C 1
ATOM 4453 O O . ASP A 1 571 ? -25.703 -28.828 3.668 1 91.75 571 ASP A O 1
ATOM 4457 N N . THR A 1 572 ? -27.438 -30.281 3.58 1 90.5 572 THR A N 1
ATOM 4458 C CA . THR A 1 572 ? -27.062 -30.812 2.277 1 90.5 572 THR A CA 1
ATOM 4459 C C . THR A 1 572 ? -28.234 -30.703 1.294 1 90.5 572 THR A C 1
ATOM 4461 O O . THR A 1 572 ? -29.359 -31.078 1.608 1 90.5 572 THR A O 1
ATOM 4464 N N . ALA A 1 573 ? -27.938 -30.094 0.147 1 89.31 573 ALA A N 1
ATOM 4465 C CA . ALA A 1 573 ? -28.969 -29.906 -0.858 1 89.31 573 ALA A CA 1
ATOM 4466 C C . ALA A 1 573 ? -28.469 -30.25 -2.254 1 89.31 573 ALA A C 1
ATOM 4468 O O . ALA A 1 573 ? -27.25 -30.266 -2.49 1 89.31 573 ALA A O 1
ATOM 4469 N N . SER A 1 574 ? -29.375 -30.641 -3.104 1 88.25 574 SER A N 1
ATOM 4470 C CA . SER A 1 574 ? -29.031 -30.828 -4.508 1 88.25 574 SER A CA 1
ATOM 4471 C C . SER A 1 574 ? -28.734 -29.5 -5.191 1 88.25 574 SER A C 1
ATOM 4473 O O . SER A 1 574 ? -29.391 -28.484 -4.914 1 88.25 574 SER A O 1
ATOM 4475 N N . THR A 1 575 ? -27.75 -29.484 -6.082 1 88.12 575 THR A N 1
ATOM 4476 C CA . THR A 1 575 ? -27.438 -28.281 -6.855 1 88.12 575 THR A CA 1
ATOM 4477 C C . THR A 1 575 ? -28.359 -28.172 -8.062 1 88.12 575 THR A C 1
ATOM 4479 O O . THR A 1 575 ? -28.438 -27.109 -8.695 1 88.12 575 THR A O 1
ATOM 4482 N N . GLY A 1 576 ? -29.016 -29.266 -8.367 1 81 576 GLY A N 1
ATOM 4483 C CA . GLY A 1 576 ? -29.859 -29.328 -9.547 1 81 576 GLY A CA 1
ATOM 4484 C C . GLY A 1 576 ? -29.094 -29.719 -10.805 1 81 576 GLY A C 1
ATOM 4485 O O . GLY A 1 576 ? -29.672 -29.734 -11.898 1 81 576 GLY A O 1
ATOM 4486 N N . SER A 1 577 ? -27.812 -30.031 -10.641 1 83.75 577 SER A N 1
ATOM 4487 C CA . SER A 1 577 ? -26.984 -30.312 -11.82 1 83.75 577 SER A CA 1
ATOM 4488 C C . SER A 1 577 ? -26.25 -31.641 -11.672 1 83.75 577 SER A C 1
ATOM 4490 O O . SER A 1 577 ? -25.328 -31.75 -10.852 1 83.75 577 SER A O 1
ATOM 4492 N N . LYS A 1 578 ? -26.531 -32.594 -12.555 1 81.94 578 LYS A N 1
ATOM 4493 C CA . LYS A 1 578 ? -25.797 -33.844 -12.797 1 81.94 578 LYS A CA 1
ATOM 4494 C C . LYS A 1 578 ? -25.422 -34.531 -11.492 1 81.94 578 LYS A C 1
ATOM 4496 O O . LYS A 1 578 ? -24.281 -34.938 -11.289 1 81.94 578 LYS A O 1
ATOM 4501 N N . ASP A 1 579 ? -26.25 -34.562 -10.453 1 88.12 579 ASP A N 1
ATOM 4502 C CA . ASP A 1 579 ? -26.156 -35.312 -9.219 1 88.12 579 ASP A CA 1
ATOM 4503 C C . ASP A 1 579 ? -25.156 -34.688 -8.25 1 88.12 579 ASP A C 1
ATOM 4505 O O . ASP A 1 579 ? -24.734 -35.312 -7.281 1 88.12 579 ASP A O 1
ATOM 4509 N N . TRP A 1 580 ? -24.625 -33.5 -8.594 1 93.31 580 TRP A N 1
ATOM 4510 C CA . TRP A 1 580 ? -23.781 -32.75 -7.648 1 93.31 580 TRP A CA 1
ATOM 4511 C C . TRP A 1 580 ? -24.594 -32.281 -6.449 1 93.31 580 TRP A C 1
ATOM 4513 O O . TRP A 1 580 ? -25.719 -31.781 -6.613 1 93.31 580 TRP A O 1
ATOM 4523 N N . LEU A 1 581 ? -24.094 -32.469 -5.305 1 93.75 581 LEU A N 1
ATOM 4524 C CA . LEU A 1 581 ? -24.688 -32.031 -4.059 1 93.75 581 LEU A CA 1
ATOM 4525 C C . LEU A 1 581 ? -23.844 -30.906 -3.438 1 93.75 581 LEU A C 1
ATOM 4527 O O . LEU A 1 581 ? -22.656 -30.797 -3.703 1 93.75 581 LEU A O 1
ATOM 4531 N N . ARG A 1 582 ? -24.5 -30.078 -2.719 1 94.94 582 ARG A N 1
ATOM 4532 C CA . ARG A 1 582 ? -23.844 -29.047 -1.918 1 94.94 582 ARG A CA 1
ATOM 4533 C C . ARG A 1 582 ? -24.094 -29.281 -0.429 1 94.94 582 ARG A C 1
ATOM 4535 O O . ARG A 1 582 ? -25.25 -29.375 0.006 1 94.94 582 ARG A O 1
ATOM 4542 N N . THR A 1 583 ? -23.047 -29.438 0.289 1 95.62 583 THR A N 1
ATOM 4543 C CA . THR A 1 583 ? -23.156 -29.453 1.743 1 95.62 583 THR A CA 1
ATOM 4544 C C . THR A 1 583 ? -22.594 -28.188 2.352 1 95.62 583 THR A C 1
ATOM 4546 O O . THR A 1 583 ? -21.484 -27.766 2.012 1 95.62 583 THR A O 1
ATOM 4549 N N . THR A 1 584 ? -23.359 -27.531 3.211 1 95 584 THR A N 1
ATOM 4550 C CA . THR A 1 584 ? -22.969 -26.297 3.891 1 95 584 THR A CA 1
ATOM 4551 C C . THR A 1 584 ? -22.969 -26.5 5.402 1 95 584 THR A C 1
ATOM 4553 O O . THR A 1 584 ? -23.891 -27.094 5.965 1 95 584 THR A O 1
ATOM 4556 N N . VAL A 1 585 ? -21.938 -26.047 5.996 1 95 585 VAL A N 1
ATOM 4557 C CA . VAL A 1 585 ? -21.812 -26.094 7.449 1 95 585 VAL A CA 1
ATOM 4558 C C . VAL A 1 585 ? -21.562 -24.688 7.988 1 95 585 VAL A C 1
ATOM 4560 O O . VAL A 1 585 ? -20.703 -23.969 7.469 1 95 585 VAL A O 1
ATOM 4563 N N . MET A 1 586 ? -22.266 -24.375 9.055 1 92.44 586 MET A N 1
ATOM 4564 C CA . MET A 1 586 ? -22.094 -23.078 9.719 1 92.44 586 MET A CA 1
ATOM 4565 C C . MET A 1 586 ? -21.25 -23.219 10.977 1 92.44 586 MET A C 1
ATOM 4567 O O . MET A 1 586 ? -21.422 -24.172 11.742 1 92.44 586 MET A O 1
ATOM 4571 N N . PHE A 1 587 ? -20.297 -22.297 11.016 1 88.69 587 PHE A N 1
ATOM 4572 C CA . PHE A 1 587 ? -19.438 -22.25 12.195 1 88.69 587 PHE A CA 1
ATOM 4573 C C . PHE A 1 587 ? -19.578 -20.906 12.898 1 88.69 587 PHE A C 1
ATOM 4575 O O . PHE A 1 587 ? -19.844 -19.891 12.258 1 88.69 587 PHE A O 1
ATOM 4582 N N . ARG A 1 588 ? -19.453 -20.938 14.203 1 85.75 588 ARG A N 1
ATOM 4583 C CA . ARG A 1 588 ? -19.344 -19.719 14.992 1 85.75 588 ARG A CA 1
ATOM 4584 C C . ARG A 1 588 ? -18.016 -19.656 15.742 1 85.75 588 ARG A C 1
ATOM 4586 O O . ARG A 1 588 ? -17.562 -20.672 16.281 1 85.75 588 ARG A O 1
ATOM 4593 N N . CYS A 1 589 ? -17.406 -18.547 15.562 1 77.25 589 CYS A N 1
ATOM 4594 C CA . CYS A 1 589 ? -16.141 -18.359 16.266 1 77.25 589 CYS A CA 1
ATOM 4595 C C . CYS A 1 589 ? -16.359 -17.906 17.703 1 77.25 589 CYS A C 1
ATOM 4597 O O . CYS A 1 589 ? -17.125 -16.969 17.938 1 77.25 589 CYS A O 1
ATOM 4599 N N . ALA A 1 590 ? -15.898 -18.75 18.609 1 72.06 590 ALA A N 1
ATOM 4600 C CA . ALA A 1 590 ? -15.891 -18.281 20 1 72.06 590 ALA A CA 1
ATOM 4601 C C . ALA A 1 590 ? -14.766 -17.281 20.234 1 72.06 590 ALA A C 1
ATOM 4603 O O . ALA A 1 590 ? -13.977 -17 19.328 1 72.06 590 ALA A O 1
ATOM 4604 N N . ASP A 1 591 ? -14.484 -16.938 21.391 1 59.34 591 ASP A N 1
ATOM 4605 C CA . ASP A 1 591 ? -13.445 -15.977 21.781 1 59.34 591 ASP A CA 1
ATOM 4606 C C . ASP A 1 591 ? -12.055 -16.531 21.484 1 59.34 591 ASP A C 1
ATOM 4608 O O . ASP A 1 591 ? -11.773 -17.703 21.75 1 59.34 591 ASP A O 1
ATOM 4612 N N . GLY A 1 592 ? -11.383 -16.094 20.438 1 58.66 592 GLY A N 1
ATOM 4613 C CA . GLY A 1 592 ? -9.977 -16.406 20.266 1 58.66 592 GLY A CA 1
ATOM 4614 C C . GLY A 1 592 ? -9.453 -16.094 18.875 1 58.66 592 GLY A C 1
ATOM 4615 O O . GLY A 1 592 ? -10.234 -15.734 17.984 1 58.66 592 GLY A O 1
ATOM 4616 N N . THR A 1 593 ? -8.195 -15.773 18.781 1 58 593 THR A N 1
ATOM 4617 C CA . THR A 1 593 ? -7.5 -15.289 17.594 1 58 593 THR A CA 1
ATOM 4618 C C . THR A 1 593 ? -6.988 -16.453 16.75 1 58 593 THR A C 1
ATOM 4620 O O . THR A 1 593 ? -5.887 -16.953 16.984 1 58 593 THR A O 1
ATOM 4623 N N . PRO A 1 594 ? -7.969 -17.25 16.078 1 58.94 594 PRO A N 1
ATOM 4624 C CA . PRO A 1 594 ? -7.312 -18.328 15.352 1 58.94 594 PRO A CA 1
ATOM 4625 C C . PRO A 1 594 ? -6.406 -17.812 14.234 1 58.94 594 PRO A C 1
ATOM 4627 O O . PRO A 1 594 ? -6.75 -16.844 13.547 1 58.94 594 PRO A O 1
ATOM 4630 N N . THR A 1 595 ? -5.062 -18.312 14.094 1 67.44 595 THR A N 1
ATOM 4631 C CA . THR A 1 595 ? -4.203 -17.859 13.008 1 67.44 595 THR A CA 1
ATOM 4632 C C . THR A 1 595 ? -4.012 -18.953 11.969 1 67.44 595 THR A C 1
ATOM 4634 O O . THR A 1 595 ? -3.914 -18.688 10.773 1 67.44 595 THR A O 1
ATOM 4637 N N . ASN A 1 596 ? -4.164 -20.312 12.25 1 79.25 596 ASN A N 1
ATOM 4638 C CA . ASN A 1 596 ? -4.051 -21.422 11.305 1 79.25 596 ASN A CA 1
ATOM 4639 C C . ASN A 1 596 ? -5.195 -22.422 11.469 1 79.25 596 ASN A C 1
ATOM 4641 O O . ASN A 1 596 ? -5.605 -22.719 12.594 1 79.25 596 ASN A O 1
ATOM 4645 N N . ALA A 1 597 ? -5.809 -22.812 10.305 1 85.94 597 ALA A N 1
ATOM 4646 C CA . ALA A 1 597 ? -6.93 -23.75 10.297 1 85.94 597 ALA A CA 1
ATOM 4647 C C . ALA A 1 597 ? -6.738 -24.812 9.227 1 85.94 597 ALA A C 1
ATOM 4649 O O . ALA A 1 597 ? -5.891 -24.688 8.344 1 85.94 597 ALA A O 1
ATOM 4650 N N . THR A 1 598 ? -7.363 -25.938 9.398 1 90.88 598 THR A N 1
ATOM 4651 C CA . THR A 1 598 ? -7.379 -27.016 8.414 1 90.88 598 THR A CA 1
ATOM 4652 C C . THR A 1 598 ? -8.789 -27.234 7.879 1 90.88 598 THR A C 1
ATOM 4654 O O . THR A 1 598 ? -9.742 -27.359 8.648 1 90.88 598 THR A O 1
ATOM 4657 N N . TYR A 1 599 ? -8.914 -27.141 6.637 1 93.5 599 TYR A N 1
ATOM 4658 C CA . TYR A 1 599 ? -10.172 -27.469 5.977 1 93.5 599 TYR A CA 1
ATOM 4659 C C . TYR A 1 599 ? -10.258 -28.953 5.664 1 93.5 599 TYR A C 1
ATOM 4661 O O . TYR A 1 599 ? -9.492 -29.469 4.844 1 93.5 599 TYR A O 1
ATOM 4669 N N . THR A 1 600 ? -11.195 -29.625 6.25 1 94.31 600 THR A N 1
ATOM 4670 C CA . THR A 1 600 ? -11.359 -31.078 6.195 1 94.31 600 THR A CA 1
ATOM 4671 C C . THR A 1 600 ? -12.766 -31.453 5.742 1 94.31 600 THR A C 1
ATOM 4673 O O . THR A 1 600 ? -13.711 -30.688 5.953 1 94.31 600 THR A O 1
ATOM 4676 N N . LEU A 1 601 ? -12.82 -32.5 4.996 1 92.94 601 LEU A N 1
ATOM 4677 C CA . LEU A 1 601 ? -14.133 -33.094 4.723 1 92.94 601 LEU A CA 1
ATOM 4678 C C . LEU A 1 601 ? -14.367 -34.312 5.59 1 92.94 601 LEU A C 1
ATOM 4680 O O . LEU A 1 601 ? -13.531 -35.25 5.621 1 92.94 601 LEU A O 1
ATOM 4684 N N . SER A 1 602 ? -15.422 -34.281 6.352 1 91.56 602 SER A N 1
ATOM 4685 C CA . SER A 1 602 ? -15.891 -35.469 7.051 1 91.56 602 SER A CA 1
ATOM 4686 C C . SER A 1 602 ? -16.734 -36.375 6.129 1 91.56 602 SER A C 1
ATOM 4688 O O . SER A 1 602 ? -17.734 -35.906 5.586 1 91.56 602 SER A O 1
ATOM 4690 N N . VAL A 1 603 ? -16.266 -37.531 5.977 1 88.19 603 VAL A N 1
ATOM 4691 C CA . VAL A 1 603 ? -16.922 -38.438 5.047 1 88.19 603 VAL A CA 1
ATOM 4692 C C . VAL A 1 603 ? -17.422 -39.688 5.789 1 88.19 603 VAL A C 1
ATOM 4694 O O . VAL A 1 603 ? -16.656 -40.312 6.535 1 88.19 603 VAL A O 1
ATOM 4697 N N . ARG A 1 604 ? -18.703 -39.906 5.672 1 81.5 604 ARG A N 1
ATOM 4698 C CA . ARG A 1 604 ? -19.297 -41.156 6.176 1 81.5 604 ARG A CA 1
ATOM 4699 C C . ARG A 1 604 ? -19.75 -42.031 5.027 1 81.5 604 ARG A C 1
ATOM 4701 O O . ARG A 1 604 ? -20.469 -41.594 4.133 1 81.5 604 ARG A O 1
ATOM 4708 N N . PHE A 1 605 ? -19 -43.062 4.914 1 69.38 605 PHE A N 1
ATOM 4709 C CA . PHE A 1 605 ? -19.453 -43.938 3.846 1 69.38 605 PHE A CA 1
ATOM 4710 C C . PHE A 1 605 ? -19.344 -45.406 4.258 1 69.38 605 PHE A C 1
ATOM 4712 O O . PHE A 1 605 ? -18.547 -45.75 5.129 1 69.38 605 PHE A O 1
ATOM 4719 N N . SER A 1 606 ? -20.25 -46.25 3.789 1 58.53 606 SER A N 1
ATOM 4720 C CA . SER A 1 606 ? -20.047 -47.719 3.844 1 58.53 606 SER A CA 1
ATOM 4721 C C . SER A 1 606 ? -18.953 -48.156 2.887 1 58.53 606 SER A C 1
ATOM 4723 O O . SER A 1 606 ? -18.078 -48.969 3.254 1 58.53 606 SER A O 1
ATOM 4725 N N . TYR A 1 607 ? -18.891 -47.906 1.45 1 61.03 607 TYR A N 1
ATOM 4726 C CA . TYR A 1 607 ? -17.953 -48.281 0.405 1 61.03 607 TYR A CA 1
ATOM 4727 C C . TYR A 1 607 ? -18.141 -47.438 -0.841 1 61.03 607 TYR A C 1
ATOM 4729 O O . TYR A 1 607 ? -19.25 -46.969 -1.12 1 61.03 607 TYR A O 1
ATOM 4737 N N . GLY A 1 608 ? -17 -46.5 -1.311 1 74.56 608 GLY A N 1
ATOM 4738 C CA . GLY A 1 608 ? -17.266 -45.844 -2.588 1 74.56 608 GLY A CA 1
ATOM 4739 C C . GLY A 1 608 ? -16.312 -44.688 -2.881 1 74.56 608 GLY A C 1
ATOM 4740 O O . GLY A 1 608 ? -15.281 -44.562 -2.223 1 74.56 608 GLY A O 1
ATOM 4741 N N . VAL A 1 609 ? -16.625 -44.062 -4.164 1 86.69 609 VAL A N 1
ATOM 4742 C CA . VAL A 1 609 ? -15.812 -42.969 -4.699 1 86.69 609 VAL A CA 1
ATOM 4743 C C . VAL A 1 609 ? -16.609 -41.656 -4.664 1 86.69 609 VAL A C 1
ATOM 4745 O O . VAL A 1 609 ? -17.766 -41.625 -5.094 1 86.69 609 VAL A O 1
ATOM 4748 N N . ILE A 1 610 ? -16.031 -40.656 -4.074 1 90.56 610 ILE A N 1
ATOM 4749 C CA . ILE A 1 610 ? -16.656 -39.344 -4.086 1 90.56 610 ILE A CA 1
ATOM 4750 C C . ILE A 1 610 ? -15.82 -38.375 -4.945 1 90.56 610 ILE A C 1
ATOM 4752 O O . ILE A 1 610 ? -14.594 -38.469 -4.977 1 90.56 610 ILE A O 1
ATOM 4756 N N . LEU A 1 611 ? -16.547 -37.562 -5.703 1 94.25 611 LEU A N 1
ATOM 4757 C CA . LEU A 1 611 ? -15.93 -36.469 -6.422 1 94.25 611 LEU A CA 1
ATOM 4758 C C . LEU A 1 611 ? -16.203 -35.125 -5.719 1 94.25 611 LEU A C 1
ATOM 4760 O O . LEU A 1 611 ? -17.344 -34.875 -5.32 1 94.25 611 LEU A O 1
ATOM 4764 N N . VAL A 1 612 ? -15.211 -34.406 -5.477 1 96.25 612 VAL A N 1
ATOM 4765 C CA . VAL A 1 612 ? -15.344 -33.062 -4.934 1 96.25 612 VAL A CA 1
ATOM 4766 C C . VAL A 1 612 ? -15.047 -32.031 -6.02 1 96.25 612 VAL A C 1
ATOM 4768 O O . VAL A 1 612 ? -13.961 -32.031 -6.605 1 96.25 612 VAL A O 1
ATOM 4771 N N . GLY A 1 613 ? -16 -31.141 -6.281 1 96.12 613 GLY A N 1
ATOM 4772 C CA . GLY A 1 613 ? -15.883 -30.25 -7.414 1 96.12 613 GLY A CA 1
ATOM 4773 C C . GLY A 1 613 ? -15.5 -28.828 -7.016 1 96.12 613 GLY A C 1
ATOM 4774 O O . GLY A 1 613 ? -14.945 -28.078 -7.816 1 96.12 613 GLY A O 1
ATOM 4775 N N . ALA A 1 614 ? -15.844 -28.359 -5.855 1 96.12 614 ALA A N 1
ATOM 4776 C CA . ALA A 1 614 ? -15.523 -27.031 -5.359 1 96.12 614 ALA A CA 1
ATOM 4777 C C . ALA A 1 614 ? -15.633 -26.969 -3.838 1 96.12 614 ALA A C 1
ATOM 4779 O O . ALA A 1 614 ? -16.328 -27.781 -3.227 1 96.12 614 ALA A O 1
ATOM 4780 N N . MET A 1 615 ? -14.898 -26.109 -3.262 1 96.31 615 MET A N 1
ATOM 4781 C CA . MET A 1 615 ? -14.922 -25.859 -1.823 1 96.31 615 MET A CA 1
ATOM 4782 C C . MET A 1 615 ? -14.727 -24.375 -1.527 1 96.31 615 MET A C 1
ATOM 4784 O O . MET A 1 615 ? -14.086 -23.656 -2.297 1 96.31 615 MET A O 1
ATOM 4788 N N . GLY A 1 616 ? -15.359 -23.906 -0.428 1 95.06 616 GLY A N 1
ATOM 4789 C CA . GLY A 1 616 ? -15.18 -22.5 -0.08 1 95.06 616 GLY A CA 1
ATOM 4790 C C . GLY A 1 616 ? -15.523 -22.203 1.365 1 95.06 616 GLY A C 1
ATOM 4791 O O . GLY A 1 616 ? -16.109 -23.031 2.059 1 95.06 616 GLY A O 1
ATOM 4792 N N . VAL A 1 617 ? -14.969 -21.125 1.843 1 93.06 617 VAL A N 1
ATOM 4793 C CA . VAL A 1 617 ? -15.289 -20.531 3.137 1 93.06 617 VAL A CA 1
ATOM 4794 C C . VAL A 1 617 ? -15.609 -19.047 2.955 1 93.06 617 VAL A C 1
ATOM 4796 O O . VAL A 1 617 ? -14.992 -18.359 2.135 1 93.06 617 VAL A O 1
ATOM 4799 N N . ARG A 1 618 ? -16.594 -18.578 3.604 1 90.56 618 ARG A N 1
ATOM 4800 C CA . ARG A 1 618 ? -16.938 -17.156 3.576 1 90.56 618 ARG A CA 1
ATOM 4801 C C . ARG A 1 618 ? -17.594 -16.719 4.883 1 90.56 618 ARG A C 1
ATOM 4803 O O . ARG A 1 618 ? -18.203 -17.547 5.582 1 90.56 618 ARG A O 1
ATOM 4810 N N . PRO A 1 619 ? -17.469 -15.5 5.164 1 85.81 619 PRO A N 1
ATOM 4811 C CA . PRO A 1 619 ? -18.25 -15 6.297 1 85.81 619 PRO A CA 1
ATOM 4812 C C . PRO A 1 619 ? -19.734 -14.82 5.953 1 85.81 619 PRO A C 1
ATOM 4814 O O . PRO A 1 619 ? -20.078 -14.602 4.793 1 85.81 619 PRO A O 1
ATOM 4817 N N . VAL A 1 620 ? -20.516 -15.039 6.965 1 81.94 620 VAL A N 1
ATOM 4818 C CA . VAL A 1 620 ? -21.953 -14.914 6.758 1 81.94 620 VAL A CA 1
ATOM 4819 C C . VAL A 1 620 ? -22.484 -13.703 7.508 1 81.94 620 VAL A C 1
ATOM 4821 O O . VAL A 1 620 ? -22.25 -13.555 8.711 1 81.94 620 VAL A O 1
ATOM 4824 N N . ASP A 1 621 ? -23 -12.766 6.754 1 74.62 621 ASP A N 1
ATOM 4825 C CA . ASP A 1 621 ? -23.766 -11.648 7.293 1 74.62 621 ASP A CA 1
ATOM 4826 C C . ASP A 1 621 ? -25.094 -11.492 6.547 1 74.62 621 ASP A C 1
ATOM 4828 O O . ASP A 1 621 ? -25.109 -11.047 5.395 1 74.62 621 ASP A O 1
ATOM 4832 N N . PRO A 1 622 ? -26.156 -11.93 7.215 1 68.12 622 PRO A N 1
ATOM 4833 C CA . PRO A 1 622 ? -27.469 -11.891 6.551 1 68.12 622 PRO A CA 1
ATOM 4834 C C . PRO A 1 622 ? -27.875 -10.477 6.141 1 68.12 622 PRO A C 1
ATOM 4836 O O . PRO A 1 622 ? -28.734 -10.305 5.27 1 68.12 622 PRO A O 1
ATOM 4839 N N . ALA A 1 623 ? -27.188 -9.547 6.66 1 72.5 623 ALA A N 1
ATOM 4840 C CA . ALA A 1 623 ? -27.578 -8.164 6.391 1 72.5 623 ALA A CA 1
ATOM 4841 C C . ALA A 1 623 ? -26.734 -7.562 5.266 1 72.5 623 ALA A C 1
ATOM 4843 O O . ALA A 1 623 ? -26.969 -6.434 4.84 1 72.5 623 ALA A O 1
ATOM 4844 N N . SER A 1 624 ? -25.953 -8.438 4.684 1 78.25 624 SER A N 1
ATOM 4845 C CA . SER A 1 624 ? -25.062 -7.883 3.67 1 78.25 624 SER A CA 1
ATOM 4846 C C . SER A 1 624 ? -25.75 -7.801 2.311 1 78.25 624 SER A C 1
ATOM 4848 O O . SER A 1 624 ? -26.5 -8.695 1.939 1 78.25 624 SER A O 1
ATOM 4850 N N . ALA A 1 625 ? -25.516 -6.691 1.574 1 84.31 625 ALA A N 1
ATOM 4851 C CA . ALA A 1 625 ? -25.969 -6.578 0.193 1 84.31 625 ALA A CA 1
ATOM 4852 C C . ALA A 1 625 ? -25.312 -7.625 -0.695 1 84.31 625 ALA A C 1
ATOM 4854 O O . ALA A 1 625 ? -24.203 -8.078 -0.407 1 84.31 625 ALA A O 1
ATOM 4855 N N . ARG A 1 626 ? -26.016 -8.062 -1.722 1 86.81 626 ARG A N 1
ATOM 4856 C CA . ARG A 1 626 ? -25.516 -9.078 -2.635 1 86.81 626 ARG A CA 1
ATOM 4857 C C . ARG A 1 626 ? -25.219 -8.484 -4.012 1 86.81 626 ARG A C 1
ATOM 4859 O O . ARG A 1 626 ? -25.984 -7.66 -4.512 1 86.81 626 ARG A O 1
ATOM 4866 N N . PRO A 1 627 ? -24.156 -8.938 -4.621 1 90.12 627 PRO A N 1
ATOM 4867 C CA . PRO A 1 627 ? -23.859 -8.438 -5.965 1 90.12 627 PRO A CA 1
ATOM 4868 C C . PRO A 1 627 ? -24.766 -9.039 -7.039 1 90.12 627 PRO A C 1
ATOM 4870 O O . PRO A 1 627 ? -25.125 -10.219 -6.961 1 90.12 627 PRO A O 1
ATOM 4873 N N . VAL A 1 628 ? -25.125 -8.211 -8 1 90.75 628 VAL A N 1
ATOM 4874 C CA . VAL A 1 628 ? -25.891 -8.648 -9.164 1 90.75 628 VAL A CA 1
ATOM 4875 C C . VAL A 1 628 ? -25.281 -8.07 -10.43 1 90.75 628 VAL A C 1
ATOM 4877 O O . VAL A 1 628 ? -24.609 -7.035 -10.391 1 90.75 628 VAL A O 1
ATOM 4880 N N . LEU A 1 629 ? -25.484 -8.758 -11.516 1 92.75 629 LEU A N 1
ATOM 4881 C CA . LEU A 1 629 ? -25 -8.289 -12.805 1 92.75 629 LEU A CA 1
ATOM 4882 C C . LEU A 1 629 ? -25.953 -7.246 -13.391 1 92.75 629 LEU A C 1
ATOM 4884 O O . LEU A 1 629 ? -27.172 -7.383 -13.273 1 92.75 629 LEU A O 1
ATOM 4888 N N . ALA A 1 630 ? -25.312 -6.164 -13.906 1 90.75 630 ALA A N 1
ATOM 4889 C CA . ALA A 1 630 ? -26.141 -5.094 -14.453 1 90.75 630 ALA A CA 1
ATOM 4890 C C . ALA A 1 630 ? -25.5 -4.496 -15.703 1 90.75 630 ALA A C 1
ATOM 4892 O O . ALA A 1 630 ? -24.266 -4.488 -15.836 1 90.75 630 ALA A O 1
ATOM 4893 N N . SER A 1 631 ? -26.344 -4.02 -16.641 1 86.94 631 SER A N 1
ATOM 4894 C CA . SER A 1 631 ? -25.969 -3.154 -17.75 1 86.94 631 SER A CA 1
ATOM 4895 C C . SER A 1 631 ? -24.969 -3.834 -18.672 1 86.94 631 SER A C 1
ATOM 4897 O O . SER A 1 631 ? -23.859 -3.324 -18.891 1 86.94 631 SER A O 1
ATOM 4899 N N . LEU A 1 632 ? -25.359 -4.781 -19.422 1 92.31 632 LEU A N 1
ATOM 4900 C CA . LEU A 1 632 ? -24.5 -5.395 -20.438 1 92.31 632 LEU A CA 1
ATOM 4901 C C . LEU A 1 632 ? -24.531 -4.586 -21.734 1 92.31 632 LEU A C 1
ATOM 4903 O O . LEU A 1 632 ? -25.609 -4.32 -22.281 1 92.31 632 LEU A O 1
ATOM 4907 N N . GLU A 1 633 ? -23.344 -4.062 -22.156 1 92.06 633 GLU A N 1
ATOM 4908 C CA . GLU A 1 633 ? -23.234 -3.275 -23.391 1 92.06 633 GLU A CA 1
ATOM 4909 C C . GLU A 1 633 ? -22.125 -3.814 -24.297 1 92.06 633 GLU A C 1
ATOM 4911 O O . GLU A 1 633 ? -21.219 -4.492 -23.828 1 92.06 633 GLU A O 1
ATOM 4916 N N . TYR A 1 634 ? -22.312 -3.619 -25.547 1 93.38 634 TYR A N 1
ATOM 4917 C CA . TYR A 1 634 ? -21.281 -3.928 -26.531 1 93.38 634 TYR A CA 1
ATOM 4918 C C . TYR A 1 634 ? -20.641 -2.656 -27.062 1 93.38 634 TYR A C 1
ATOM 4920 O O . TYR A 1 634 ? -21.312 -1.803 -27.641 1 93.38 634 TYR A O 1
ATOM 4928 N N . LEU A 1 635 ? -19.375 -2.498 -26.75 1 89.25 635 LEU A N 1
ATOM 4929 C CA . LEU A 1 635 ? -18.594 -1.383 -27.281 1 89.25 635 LEU A CA 1
ATOM 4930 C C . LEU A 1 635 ? -18 -1.727 -28.641 1 89.25 635 LEU A C 1
ATOM 4932 O O . LEU A 1 635 ? -16.938 -2.328 -28.734 1 89.25 635 LEU A O 1
ATOM 4936 N N . ALA A 1 636 ? -18.594 -1.217 -29.672 1 88.75 636 ALA A N 1
ATOM 4937 C CA . ALA A 1 636 ? -18.297 -1.613 -31.047 1 88.75 636 ALA A CA 1
ATOM 4938 C C . ALA A 1 636 ? -16.875 -1.213 -31.438 1 88.75 636 ALA A C 1
ATOM 4940 O O . ALA A 1 636 ? -16.172 -1.975 -32.094 1 88.75 636 ALA A O 1
ATOM 4941 N N . ALA A 1 637 ? -16.469 -0.046 -30.984 1 84.69 637 ALA A N 1
ATOM 4942 C CA . ALA A 1 637 ? -15.164 0.47 -31.375 1 84.69 637 ALA A CA 1
ATOM 4943 C C . ALA A 1 637 ? -14.047 -0.425 -30.844 1 84.69 637 ALA A C 1
ATOM 4945 O O . ALA A 1 637 ? -13 -0.561 -31.469 1 84.69 637 ALA A O 1
ATOM 4946 N N . GLU A 1 638 ? -14.312 -1.124 -29.719 1 81.62 638 GLU A N 1
ATOM 4947 C CA . GLU A 1 638 ? -13.281 -1.934 -29.078 1 81.62 638 GLU A CA 1
ATOM 4948 C C . GLU A 1 638 ? -13.586 -3.422 -29.219 1 81.62 638 GLU A C 1
ATOM 4950 O O . GLU A 1 638 ? -12.781 -4.266 -28.812 1 81.62 638 GLU A O 1
ATOM 4955 N N . SER A 1 639 ? -14.758 -3.799 -29.812 1 87.81 639 SER A N 1
ATOM 4956 C CA . SER A 1 639 ? -15.227 -5.18 -29.875 1 87.81 639 SER A CA 1
ATOM 4957 C C . SER A 1 639 ? -15.203 -5.836 -28.5 1 87.81 639 SER A C 1
ATOM 4959 O O . SER A 1 639 ? -14.617 -6.91 -28.328 1 87.81 639 SER A O 1
ATOM 4961 N N . LEU A 1 640 ? -15.773 -5.133 -27.594 1 89 640 LEU A N 1
ATOM 4962 C CA . LEU A 1 640 ? -15.727 -5.516 -26.188 1 89 640 LEU A CA 1
ATOM 4963 C C . LEU A 1 640 ? -17.125 -5.52 -25.578 1 89 640 LEU A C 1
ATOM 4965 O O . LEU A 1 640 ? -17.906 -4.598 -25.797 1 89 640 LEU A O 1
ATOM 4969 N N . LEU A 1 641 ? -17.438 -6.664 -24.953 1 91.81 641 LEU A N 1
ATOM 4970 C CA . LEU A 1 641 ? -18.578 -6.66 -24.047 1 91.81 641 LEU A CA 1
ATOM 4971 C C . LEU A 1 641 ? -18.188 -6.098 -22.688 1 91.81 641 LEU A C 1
ATOM 4973 O O . LEU A 1 641 ? -17.094 -6.379 -22.188 1 91.81 641 LEU A O 1
ATOM 4977 N N . ARG A 1 642 ? -18.969 -5.285 -22.141 1 91.44 642 ARG A N 1
ATOM 4978 C CA . ARG A 1 642 ? -18.75 -4.727 -20.812 1 91.44 642 ARG A CA 1
ATOM 4979 C C . ARG A 1 642 ? -20.031 -4.766 -19.984 1 91.44 642 ARG A C 1
ATOM 4981 O O . ARG A 1 642 ? -21.125 -4.516 -20.5 1 91.44 642 ARG A O 1
ATOM 4988 N N . TRP A 1 643 ? -19.969 -5.152 -18.734 1 92.25 643 TRP A N 1
ATOM 4989 C CA . TRP A 1 643 ? -21.109 -5.141 -17.812 1 92.25 643 TRP A CA 1
ATOM 4990 C C . TRP A 1 643 ? -20.703 -4.539 -16.469 1 92.25 643 TRP A C 1
ATOM 4992 O O . TRP A 1 643 ? -19.531 -4.234 -16.25 1 92.25 643 TRP A O 1
ATOM 5002 N N . GLN A 1 644 ? -21.641 -4.238 -15.68 1 90.88 644 GLN A N 1
ATOM 5003 C CA . GLN A 1 644 ? -21.406 -3.635 -14.367 1 90.88 644 GLN A CA 1
ATOM 5004 C C . GLN A 1 644 ? -21.953 -4.516 -13.25 1 90.88 644 GLN A C 1
ATOM 5006 O O . GLN A 1 644 ? -22.688 -5.477 -13.508 1 90.88 644 GLN A O 1
ATOM 5011 N N . ILE A 1 645 ? -21.516 -4.266 -12.086 1 91 645 ILE A N 1
ATOM 5012 C CA . ILE A 1 645 ? -21.984 -4.957 -10.891 1 91 645 ILE A CA 1
ATOM 5013 C C . ILE A 1 645 ? -22.734 -3.971 -9.992 1 91 645 ILE A C 1
ATOM 5015 O O . ILE A 1 645 ? -22.203 -2.916 -9.641 1 91 645 ILE A O 1
ATOM 5019 N N . ASP A 1 646 ? -23.953 -4.277 -9.695 1 93.06 646 ASP A N 1
ATOM 5020 C CA . ASP A 1 646 ? -24.734 -3.564 -8.688 1 93.06 646 ASP A CA 1
ATOM 5021 C C . ASP A 1 646 ? -24.891 -4.406 -7.426 1 93.06 646 ASP A C 1
ATOM 5023 O O . ASP A 1 646 ? -24.578 -5.598 -7.422 1 93.06 646 ASP A O 1
ATOM 5027 N N . TYR A 1 647 ? -25.266 -3.855 -6.406 1 91.44 647 TYR A N 1
ATOM 5028 C CA . TYR A 1 647 ? -25.562 -4.559 -5.164 1 91.44 647 TYR A CA 1
ATOM 5029 C C . TYR A 1 647 ? -27.016 -4.359 -4.758 1 91.44 647 TYR A C 1
ATOM 5031 O O . TYR A 1 647 ? -27.516 -3.23 -4.754 1 91.44 647 TYR A O 1
ATOM 5039 N N . VAL A 1 648 ? -27.656 -5.477 -4.5 1 89.56 648 VAL A N 1
ATOM 5040 C CA . VAL A 1 648 ? -29.047 -5.453 -4.066 1 89.56 648 VAL A CA 1
ATOM 5041 C C . VAL A 1 648 ? -29.125 -5.574 -2.547 1 89.56 648 VAL A C 1
ATOM 5043 O O . VAL A 1 648 ? -28.453 -6.422 -1.953 1 89.56 648 VAL A O 1
ATOM 5046 N N . THR A 1 649 ? -29.859 -4.637 -1.927 1 82.62 649 THR A N 1
ATOM 5047 C CA . THR A 1 649 ? -29.984 -4.582 -0.475 1 82.62 649 THR A CA 1
ATOM 5048 C C . THR A 1 649 ? -30.844 -5.738 0.031 1 82.62 649 THR A C 1
ATOM 5050 O O . THR A 1 649 ? -31.797 -6.16 -0.644 1 82.62 649 THR A O 1
ATOM 5053 N N . ALA A 1 650 ? -30.391 -6.316 1.229 1 69.94 650 ALA A N 1
ATOM 5054 C CA . ALA A 1 650 ? -31.188 -7.387 1.824 1 69.94 650 ALA A CA 1
ATOM 5055 C C . ALA A 1 650 ? -32.438 -6.828 2.479 1 69.94 650 ALA A C 1
ATOM 5057 O O . ALA A 1 650 ? -32.438 -5.727 3.029 1 69.94 650 ALA A O 1
ATOM 5058 N N . SER A 1 651 ? -33.75 -6.855 1.89 1 59.31 651 SER A N 1
ATOM 5059 C CA . SER A 1 651 ? -35.031 -6.297 2.271 1 59.31 651 SER A CA 1
ATOM 5060 C C . SER A 1 651 ? -35.156 -6.184 3.787 1 59.31 651 SER A C 1
ATOM 5062 O O . SER A 1 651 ? -35.875 -5.328 4.289 1 59.31 651 SER A O 1
ATOM 5064 N N . ALA A 1 652 ? -34.906 -7.207 4.605 1 50.84 652 ALA A N 1
ATOM 5065 C CA . ALA A 1 652 ? -35.562 -7.324 5.902 1 50.84 652 ALA A CA 1
ATOM 5066 C C . ALA A 1 652 ? -34.875 -6.445 6.949 1 50.84 652 ALA A C 1
ATOM 5068 O O . ALA A 1 652 ? -35.562 -5.852 7.797 1 50.84 652 ALA A O 1
ATOM 5069 N N . SER A 1 653 ? -33.625 -6.621 7.426 1 48.84 653 SER A N 1
ATOM 5070 C CA . SER A 1 653 ? -33.25 -6.258 8.789 1 48.84 653 SER A CA 1
ATOM 5071 C C . SER A 1 653 ? -32.562 -4.906 8.828 1 48.84 653 SER A C 1
ATOM 5073 O O . SER A 1 653 ? -31.719 -4.617 7.973 1 48.84 653 SER A O 1
ATOM 5075 N N . THR A 1 654 ? -33.281 -3.879 9.242 1 48.72 654 THR A N 1
ATOM 5076 C CA . THR A 1 654 ? -32.656 -2.633 9.664 1 48.72 654 THR A CA 1
ATOM 5077 C C . THR A 1 654 ? -31.375 -2.912 10.445 1 48.72 654 THR A C 1
ATOM 5079 O O . THR A 1 654 ? -30.766 -1.997 11.008 1 48.72 654 THR A O 1
ATOM 5082 N N . ALA A 1 655 ? -31.141 -4.23 10.688 1 48.66 655 ALA A N 1
ATOM 5083 C CA . ALA A 1 655 ? -29.922 -4.504 11.438 1 48.66 655 ALA A CA 1
ATOM 5084 C C . ALA A 1 655 ? -28.672 -4.199 10.602 1 48.66 655 ALA A C 1
ATOM 5086 O O . ALA A 1 655 ? -28.625 -4.527 9.414 1 48.66 655 ALA A O 1
ATOM 5087 N N . SER A 1 656 ? -27.953 -3.182 11.023 1 51.62 656 SER A N 1
ATOM 5088 C CA . SER A 1 656 ? -26.75 -2.695 10.336 1 51.62 656 SER A CA 1
ATOM 5089 C C . SER A 1 656 ? -25.734 -3.814 10.125 1 51.62 656 SER A C 1
ATOM 5091 O O . SER A 1 656 ? -25.406 -4.539 11.07 1 51.62 656 SER A O 1
ATOM 5093 N N . PRO A 1 657 ? -25.547 -4.219 8.836 1 49.84 657 PRO A N 1
ATOM 5094 C CA . PRO A 1 657 ? -24.453 -5.164 8.602 1 49.84 657 PRO A CA 1
ATOM 5095 C C . PRO A 1 657 ? -23.156 -4.762 9.32 1 49.84 657 PRO A C 1
ATOM 5097 O O . PRO A 1 657 ? -22.891 -3.568 9.477 1 49.84 657 PRO A O 1
ATOM 5100 N N . ALA A 1 658 ? -22.656 -5.648 10.227 1 52.34 658 ALA A N 1
ATOM 5101 C CA . ALA A 1 658 ? -21.359 -5.387 10.828 1 52.34 658 ALA A CA 1
ATOM 5102 C C . ALA A 1 658 ? -20.25 -5.344 9.766 1 52.34 658 ALA A C 1
ATOM 5104 O O . ALA A 1 658 ? -20.219 -6.199 8.875 1 52.34 658 ALA A O 1
ATOM 5105 N N . PRO A 1 659 ? -19.438 -4.148 9.586 1 53.66 659 PRO A N 1
ATOM 5106 C CA . PRO A 1 659 ? -18.344 -3.959 8.633 1 53.66 659 PRO A CA 1
ATOM 5107 C C . PRO A 1 659 ? -17.375 -5.141 8.602 1 53.66 659 PRO A C 1
ATOM 5109 O O . PRO A 1 659 ? -16.516 -5.215 7.719 1 53.66 659 PRO A O 1
ATOM 5112 N N . LEU A 1 660 ? -17.594 -6.172 9.492 1 51.91 660 LEU A N 1
ATOM 5113 C CA . LEU A 1 660 ? -16.469 -7.074 9.711 1 51.91 660 LEU A CA 1
ATOM 5114 C C . LEU A 1 660 ? -16.344 -8.07 8.562 1 51.91 660 LEU A C 1
ATOM 5116 O O . LEU A 1 660 ? -15.297 -8.688 8.375 1 51.91 660 LEU A O 1
ATOM 5120 N N . ALA A 1 661 ? -17.438 -8.156 7.77 1 56.88 661 ALA A N 1
ATOM 5121 C CA . ALA A 1 661 ? -17.328 -9.32 6.898 1 56.88 661 ALA A CA 1
ATOM 5122 C C . ALA A 1 661 ? -17.047 -8.906 5.457 1 56.88 661 ALA A C 1
ATOM 5124 O O . ALA A 1 661 ? -17.078 -9.734 4.547 1 56.88 661 ALA A O 1
ATOM 5125 N N . GLY A 1 662 ? -16.531 -7.836 5.172 1 64.88 662 GLY A N 1
ATOM 5126 C CA . GLY A 1 662 ? -16.312 -7.441 3.789 1 64.88 662 GLY A CA 1
ATOM 5127 C C . GLY A 1 662 ? -17.547 -7.617 2.924 1 64.88 662 GLY A C 1
ATOM 5128 O O . GLY A 1 662 ? -18.562 -8.148 3.381 1 64.88 662 GLY A O 1
ATOM 5129 N N . THR A 1 663 ? -17.609 -7.008 1.664 1 74.69 663 THR A N 1
ATOM 5130 C CA . THR A 1 663 ? -18.75 -7.102 0.759 1 74.69 663 THR A CA 1
ATOM 5131 C C . THR A 1 663 ? -18.594 -8.281 -0.197 1 74.69 663 THR A C 1
ATOM 5133 O O . THR A 1 663 ? -17.5 -8.508 -0.734 1 74.69 663 THR A O 1
ATOM 5136 N N . PRO A 1 664 ? -19.609 -9.109 -0.275 1 82 664 PRO A N 1
ATOM 5137 C CA . PRO A 1 664 ? -19.562 -10.219 -1.231 1 82 664 PRO A CA 1
ATOM 5138 C C . PRO A 1 664 ? -19.219 -9.758 -2.648 1 82 664 PRO A C 1
ATOM 5140 O O . PRO A 1 664 ? -19.484 -8.609 -3.008 1 82 664 PRO A O 1
ATOM 5143 N N . PHE A 1 665 ? -18.562 -10.633 -3.396 1 86.69 665 PHE A N 1
ATOM 5144 C CA . PHE A 1 665 ? -18.188 -10.305 -4.766 1 86.69 665 PHE A CA 1
ATOM 5145 C C . PHE A 1 665 ? -18.281 -11.531 -5.664 1 86.69 665 PHE A C 1
ATOM 5147 O O . PHE A 1 665 ? -18.531 -12.641 -5.191 1 86.69 665 PHE A O 1
ATOM 5154 N N . PHE A 1 666 ? -18.203 -11.281 -6.934 1 90.81 666 PHE A N 1
ATOM 5155 C CA . PHE A 1 666 ? -18.109 -12.375 -7.895 1 90.81 666 PHE A CA 1
ATOM 5156 C C . PHE A 1 666 ? -16.688 -12.875 -8.023 1 90.81 666 PHE A C 1
ATOM 5158 O O . PHE A 1 666 ? -15.75 -12.078 -8.133 1 90.81 666 PHE A O 1
ATOM 5165 N N . GLN A 1 667 ? -16.547 -14.195 -8.047 1 90.06 667 GLN A N 1
ATOM 5166 C CA . GLN A 1 667 ? -15.234 -14.797 -8.25 1 90.06 667 GLN A CA 1
ATOM 5167 C C . GLN A 1 667 ? -14.781 -14.664 -9.703 1 90.06 667 GLN A C 1
ATOM 5169 O O . GLN A 1 667 ? -13.617 -14.359 -9.969 1 90.06 667 GLN A O 1
ATOM 5174 N N . HIS A 1 668 ? -15.594 -14.938 -10.57 1 92.69 668 HIS A N 1
ATOM 5175 C CA . HIS A 1 668 ? -15.352 -14.883 -12.008 1 92.69 668 HIS A CA 1
ATOM 5176 C C . HIS A 1 668 ? -16.656 -14.922 -12.789 1 92.69 668 HIS A C 1
ATOM 5178 O O . HIS A 1 668 ? -17.734 -15.062 -12.203 1 92.69 668 HIS A O 1
ATOM 5184 N N . PHE A 1 669 ? -16.578 -14.805 -14.102 1 94.12 669 PHE A N 1
ATOM 5185 C CA . PHE A 1 669 ? -17.75 -14.727 -14.977 1 94.12 669 PHE A CA 1
ATOM 5186 C C . PHE A 1 669 ? -17.609 -15.695 -16.141 1 94.12 669 PHE A C 1
ATOM 5188 O O . PHE A 1 669 ? -16.516 -15.844 -16.719 1 94.12 669 PHE A O 1
ATOM 5195 N N . HIS A 1 670 ? -18.672 -16.359 -16.406 1 95.25 670 HIS A N 1
ATOM 5196 C CA . HIS A 1 670 ? -18.781 -17.141 -17.625 1 95.25 670 HIS A CA 1
ATOM 5197 C C . HIS A 1 670 ? -19.656 -16.453 -18.672 1 95.25 670 HIS A C 1
ATOM 5199 O O . HIS A 1 670 ? -20.688 -15.883 -18.328 1 95.25 670 HIS A O 1
ATOM 5205 N N . LEU A 1 671 ? -19.234 -16.469 -19.891 1 95.31 671 LEU A N 1
ATOM 5206 C CA . L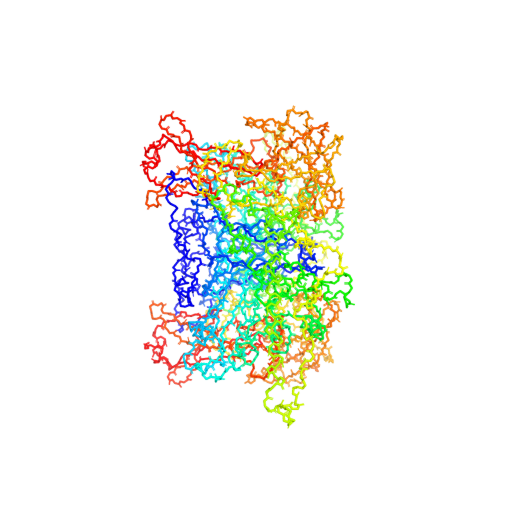EU A 1 671 ? -20 -15.852 -20.969 1 95.31 671 LEU A CA 1
ATOM 5207 C C . LEU A 1 671 ? -20.516 -16.906 -21.953 1 95.31 671 LEU A C 1
ATOM 5209 O O . LEU A 1 671 ? -19.781 -17.828 -22.312 1 95.31 671 LEU A O 1
ATOM 5213 N N . PHE A 1 672 ? -21.75 -16.75 -22.375 1 95.62 672 PHE A N 1
ATOM 5214 C CA . PHE A 1 672 ? -22.391 -17.625 -23.344 1 95.62 672 PHE A CA 1
ATOM 5215 C C . PHE A 1 672 ? -23.156 -16.812 -24.375 1 95.62 672 PHE A C 1
ATOM 5217 O O . PHE A 1 672 ? -23.422 -15.625 -24.172 1 95.62 672 PHE A O 1
ATOM 5224 N N . VAL A 1 673 ? -23.422 -17.453 -25.516 1 95.12 673 VAL A N 1
ATOM 5225 C CA . VAL A 1 673 ? -24.422 -16.969 -26.438 1 95.12 673 VAL A CA 1
ATOM 5226 C C . VAL A 1 673 ? -25.516 -18.031 -26.625 1 95.12 673 VAL A C 1
ATOM 5228 O O . VAL A 1 673 ? -25.234 -19.219 -26.547 1 95.12 673 VAL A O 1
ATOM 5231 N N . ARG A 1 674 ? -26.672 -17.531 -26.656 1 95.62 674 ARG A N 1
ATOM 5232 C CA . ARG A 1 674 ? -27.75 -18.375 -27.141 1 95.62 674 ARG A CA 1
ATOM 5233 C C . ARG A 1 674 ? -27.938 -18.219 -28.641 1 95.62 674 ARG A C 1
ATOM 5235 O O . ARG A 1 674 ? -28.203 -17.125 -29.125 1 95.62 674 ARG A O 1
ATOM 5242 N N . ASP A 1 675 ? -27.797 -19.344 -29.328 1 92.06 675 ASP A N 1
ATOM 5243 C CA . ASP A 1 675 ? -27.953 -19.234 -30.781 1 92.06 675 ASP A CA 1
ATOM 5244 C C . ASP A 1 675 ? -29.422 -19.203 -31.188 1 92.06 675 ASP A C 1
ATOM 5246 O O . ASP A 1 675 ? -30.297 -19.25 -30.328 1 92.06 675 ASP A O 1
ATOM 5250 N N . LYS A 1 676 ? -29.672 -19.078 -32.5 1 91.25 676 LYS A N 1
ATOM 5251 C CA . LYS A 1 676 ? -31.031 -18.922 -33 1 91.25 676 LYS A CA 1
ATOM 5252 C C . LYS A 1 676 ? -31.844 -20.203 -32.812 1 91.25 676 LYS A C 1
ATOM 5254 O O . LYS A 1 676 ? -33.062 -20.172 -32.781 1 91.25 676 LYS A O 1
ATOM 5259 N N . ALA A 1 677 ? -31.188 -21.312 -32.594 1 93 677 ALA A N 1
ATOM 5260 C CA . ALA A 1 677 ? -31.844 -22.594 -32.344 1 93 677 ALA A CA 1
ATOM 5261 C C . ALA A 1 677 ? -32.156 -22.734 -30.844 1 93 677 ALA A C 1
ATOM 5263 O O . ALA A 1 677 ? -32.875 -23.656 -30.438 1 93 677 ALA A O 1
ATOM 5264 N N . GLY A 1 678 ? -31.609 -21.781 -30.031 1 92.19 678 GLY A N 1
ATOM 5265 C CA . GLY A 1 678 ? -31.906 -21.781 -28.609 1 92.19 678 GLY A CA 1
ATOM 5266 C C . GLY A 1 678 ? -30.812 -22.422 -27.781 1 92.19 678 GLY A C 1
ATOM 5267 O O . GLY A 1 678 ? -30.891 -22.438 -26.547 1 92.19 678 GLY A O 1
ATOM 5268 N N . ASP A 1 679 ? -29.812 -22.906 -28.453 1 93.06 679 ASP A N 1
ATOM 5269 C CA . ASP A 1 679 ? -28.734 -23.594 -27.75 1 93.06 679 ASP A CA 1
ATOM 5270 C C . ASP A 1 679 ? -27.766 -22.594 -27.125 1 93.06 679 ASP A C 1
ATOM 5272 O O . ASP A 1 679 ? -27.406 -21.594 -27.75 1 93.06 679 ASP A O 1
ATOM 5276 N N . LYS A 1 680 ? -27.422 -22.891 -25.906 1 93.69 680 LYS A N 1
ATOM 5277 C CA . LYS A 1 680 ? -26.422 -22.094 -25.219 1 93.69 680 LYS A CA 1
ATOM 5278 C C . LYS A 1 680 ? -25 -22.531 -25.578 1 93.69 680 LYS A C 1
ATOM 5280 O O . LYS A 1 680 ? -24.656 -23.703 -25.438 1 93.69 680 LYS A O 1
ATOM 5285 N N . ARG A 1 681 ? -24.234 -21.625 -26.078 1 93.88 681 ARG A N 1
ATOM 5286 C CA . ARG A 1 681 ? -22.859 -21.906 -26.469 1 93.88 681 ARG A CA 1
ATOM 5287 C C . ARG A 1 681 ? -21.875 -21.109 -25.609 1 93.88 681 ARG A C 1
ATOM 5289 O O . ARG A 1 681 ? -22.078 -19.906 -25.391 1 93.88 681 ARG A O 1
ATOM 5296 N N . TYR A 1 682 ? -20.875 -21.75 -25.156 1 94.56 682 TYR A N 1
ATOM 5297 C CA . TYR A 1 682 ? -19.859 -21.172 -24.297 1 94.56 682 TYR A CA 1
ATOM 5298 C C . TYR A 1 682 ? -18.938 -20.25 -25.078 1 94.56 682 TYR A C 1
ATOM 5300 O O . TYR A 1 682 ? -18.453 -20.609 -26.156 1 94.56 682 TYR A O 1
ATOM 5308 N N . LEU A 1 683 ? -18.688 -19.031 -24.562 1 93.19 683 LEU A N 1
ATOM 5309 C CA . LEU A 1 683 ? -17.766 -18.078 -25.188 1 93.19 683 LEU A CA 1
ATOM 5310 C C . LEU A 1 683 ? -16.438 -18.047 -24.438 1 93.19 683 LEU A C 1
ATOM 5312 O O . LEU A 1 683 ? -15.367 -18.031 -25.062 1 93.19 683 LEU A O 1
ATOM 5316 N N . GLY A 1 684 ? -16.469 -17.953 -23.141 1 92.88 684 GLY A N 1
ATOM 5317 C CA . GLY A 1 684 ? -15.25 -17.859 -22.359 1 92.88 684 GLY A CA 1
ATOM 5318 C C . GLY A 1 684 ? -15.5 -17.484 -20.906 1 92.88 684 GLY A C 1
ATOM 5319 O O . GLY A 1 684 ? -16.656 -17.391 -20.484 1 92.88 684 GLY A O 1
ATOM 5320 N N . THR A 1 685 ? -14.477 -17.484 -20.125 1 92.56 685 THR A N 1
ATOM 5321 C CA . THR A 1 685 ? -14.469 -17.109 -18.719 1 92.56 685 THR A CA 1
ATOM 5322 C C . THR A 1 685 ? -13.516 -15.945 -18.469 1 92.56 685 THR A C 1
ATOM 5324 O O . THR A 1 685 ? -12.469 -15.844 -19.109 1 92.56 685 THR A O 1
ATOM 5327 N N . THR A 1 686 ? -13.883 -14.992 -17.594 1 90.5 686 THR A N 1
ATOM 5328 C CA . THR A 1 686 ? -13.031 -13.852 -17.281 1 90.5 686 THR A CA 1
ATOM 5329 C C . THR A 1 686 ? -13.195 -13.438 -15.828 1 90.5 686 THR A C 1
ATOM 5331 O O . THR A 1 686 ? -14.203 -13.758 -15.195 1 90.5 686 THR A O 1
ATOM 5334 N N . PHE A 1 687 ? -12.188 -12.836 -15.344 1 90 687 PHE A N 1
ATOM 5335 C CA . PHE A 1 687 ? -12.242 -12.266 -14.008 1 90 687 PHE A CA 1
ATOM 5336 C C . PHE A 1 687 ? -12.656 -10.797 -14.062 1 90 687 PHE A C 1
ATOM 5338 O O . PHE A 1 687 ? -12.938 -10.188 -13.031 1 90 687 PHE A O 1
ATOM 5345 N N . GLU A 1 688 ? -12.75 -10.25 -15.219 1 87.56 688 GLU A N 1
ATOM 5346 C CA . GLU A 1 688 ? -13.07 -8.844 -15.43 1 87.56 688 GLU A CA 1
ATOM 5347 C C . GLU A 1 688 ? -14.539 -8.664 -15.812 1 87.56 688 GLU A C 1
ATOM 5349 O O . GLU A 1 688 ? -15.242 -9.641 -16.062 1 87.56 688 GLU A O 1
ATOM 5354 N N . THR A 1 689 ? -14.859 -7.418 -15.805 1 90.62 689 THR A N 1
ATOM 5355 C CA . THR A 1 689 ? -16.219 -7.121 -16.219 1 90.62 689 THR A CA 1
ATOM 5356 C C . THR A 1 689 ? -16.25 -6.699 -17.688 1 90.62 689 THR A C 1
ATOM 5358 O O . THR A 1 689 ? -17.031 -5.82 -18.078 1 90.62 689 THR A O 1
ATOM 5361 N N . GLU A 1 690 ? -15.367 -7.191 -18.375 1 89.62 690 GLU A N 1
ATOM 5362 C CA . GLU A 1 690 ? -15.289 -6.988 -19.828 1 89.62 690 GLU A CA 1
ATOM 5363 C C . GLU A 1 690 ? -14.82 -8.258 -20.531 1 89.62 690 GLU A C 1
ATOM 5365 O O . GLU A 1 690 ? -14.141 -9.094 -19.938 1 89.62 690 GLU A O 1
ATOM 5370 N N . PHE A 1 691 ? -15.156 -8.391 -21.75 1 90.5 691 PHE A N 1
ATOM 5371 C CA . PHE A 1 691 ? -14.797 -9.57 -22.531 1 90.5 691 PHE A CA 1
ATOM 5372 C C . PHE A 1 691 ? -14.773 -9.227 -24.016 1 90.5 691 PHE A C 1
ATOM 5374 O O . PHE A 1 691 ? -15.766 -8.758 -24.578 1 90.5 691 PHE A O 1
ATOM 5381 N N . ALA A 1 692 ? -13.648 -9.445 -24.656 1 88.19 692 ALA A N 1
ATOM 5382 C CA . ALA A 1 692 ? -13.516 -9.188 -26.078 1 88.19 692 ALA A CA 1
ATOM 5383 C C . ALA A 1 692 ? -14.312 -10.203 -26.906 1 88.19 692 ALA A C 1
ATOM 5385 O O . ALA A 1 692 ? -14.258 -11.406 -26.641 1 88.19 692 ALA A O 1
ATOM 5386 N N . ILE A 1 693 ? -15.086 -9.734 -27.875 1 89.5 693 ILE A N 1
ATOM 5387 C CA . ILE A 1 693 ? -15.914 -10.602 -28.703 1 89.5 693 ILE A CA 1
ATOM 5388 C C . ILE A 1 693 ? -16.047 -9.992 -30.094 1 89.5 693 ILE A C 1
ATOM 5390 O O . ILE A 1 693 ? -16.203 -8.781 -30.234 1 89.5 693 ILE A O 1
ATOM 5394 N N . ALA A 1 694 ? -15.984 -10.875 -31.078 1 86.62 694 ALA A N 1
ATOM 5395 C CA . ALA A 1 694 ? -16.203 -10.414 -32.438 1 86.62 694 ALA A CA 1
ATOM 5396 C C . ALA A 1 694 ? -17.672 -10.031 -32.656 1 86.62 694 ALA A C 1
ATOM 5398 O O . ALA A 1 694 ? -18.578 -10.711 -32.156 1 86.62 694 ALA A O 1
ATOM 5399 N N . ARG A 1 695 ? -17.922 -8.977 -33.406 1 88.69 695 ARG A N 1
ATOM 5400 C CA . ARG A 1 695 ? -19.266 -8.5 -33.688 1 88.69 695 ARG A CA 1
ATOM 5401 C C . ARG A 1 695 ? -20.109 -9.594 -34.344 1 88.69 695 ARG A C 1
ATOM 5403 O O . ARG A 1 695 ? -21.297 -9.719 -34.062 1 88.69 695 ARG A O 1
ATOM 5410 N N . GLN A 1 696 ? -19.5 -10.328 -35.219 1 88.38 696 GLN A N 1
ATOM 5411 C CA . GLN A 1 696 ? -20.188 -11.383 -35.969 1 88.38 696 GLN A CA 1
ATOM 5412 C C . GLN A 1 696 ? -20.797 -12.406 -35.031 1 88.38 696 GLN A C 1
ATOM 5414 O O . GLN A 1 696 ? -21.875 -12.938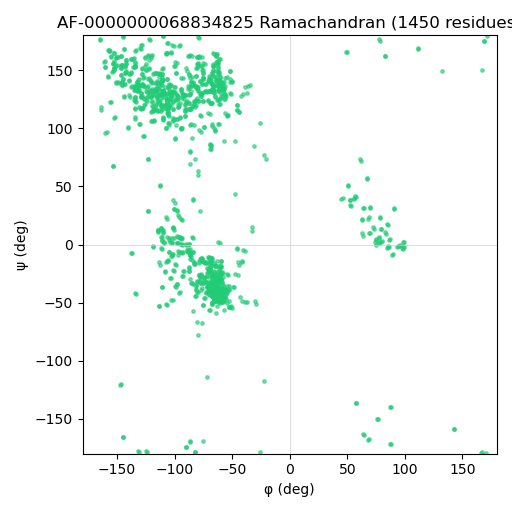 -35.281 1 88.38 696 GLN A O 1
ATOM 5419 N N . CYS A 1 697 ? -20.141 -12.672 -33.938 1 90.62 697 CYS A N 1
ATOM 5420 C CA . CYS A 1 697 ? -20.625 -13.633 -32.938 1 90.62 697 CYS A CA 1
ATOM 5421 C C . CYS A 1 697 ? -21.922 -13.148 -32.312 1 90.62 697 CYS A C 1
ATOM 5423 O O . CYS A 1 697 ? -22.828 -13.945 -32.062 1 90.62 697 CYS A O 1
ATOM 5425 N N . ILE A 1 698 ? -21.969 -11.898 -32.062 1 92.06 698 ILE A N 1
ATOM 5426 C CA . ILE A 1 698 ? -23.172 -11.32 -31.469 1 92.06 698 ILE A CA 1
ATOM 5427 C C . ILE A 1 698 ? -24.297 -11.281 -32.5 1 92.06 698 ILE A C 1
ATOM 5429 O O . ILE A 1 698 ? -25.438 -11.602 -32.188 1 92.06 698 ILE A O 1
ATOM 5433 N N . GLU A 1 699 ? -23.984 -11.016 -33.781 1 91.38 699 GLU A N 1
ATOM 5434 C CA . GLU A 1 699 ? -24.984 -10.914 -34.844 1 91.38 699 GLU A CA 1
ATOM 5435 C C . GLU A 1 699 ? -25.641 -12.266 -35.094 1 91.38 699 GLU A C 1
ATOM 5437 O O . GLU A 1 699 ? -26.812 -12.328 -35.469 1 91.38 699 GLU A O 1
ATOM 5442 N N . GLU A 1 700 ? -24.891 -13.242 -34.938 1 91.88 700 GLU A N 1
ATOM 5443 C CA . GLU A 1 700 ? -25.375 -14.578 -35.25 1 91.88 700 GLU A CA 1
ATOM 5444 C C . GLU A 1 700 ? -26.125 -15.188 -34.031 1 91.88 700 GLU A C 1
ATOM 5446 O O . GLU A 1 700 ? -26.734 -16.25 -34.156 1 91.88 700 GLU A O 1
ATOM 5451 N N . ALA A 1 701 ? -26.078 -14.508 -32.938 1 94.38 701 ALA A N 1
ATOM 5452 C CA . ALA A 1 701 ? -26.688 -15.031 -31.719 1 94.38 701 ALA A CA 1
ATOM 5453 C C . ALA A 1 701 ? -28.062 -14.398 -31.484 1 94.38 701 ALA A C 1
ATOM 5455 O O . ALA A 1 701 ? -28.391 -13.359 -32.062 1 94.38 701 ALA A O 1
ATOM 5456 N N . GLU A 1 702 ? -28.906 -15.078 -30.734 1 96.5 702 GLU A N 1
ATOM 5457 C CA . GLU A 1 702 ? -30.172 -14.516 -30.266 1 96.5 702 GLU A CA 1
ATOM 5458 C C . GLU A 1 702 ? -29.953 -13.648 -29.031 1 96.5 702 GLU A C 1
ATOM 5460 O O . GLU A 1 702 ? -30.625 -12.617 -28.875 1 96.5 702 GLU A O 1
ATOM 5465 N N . ALA A 1 703 ? -29.078 -14.141 -28.203 1 96.94 703 ALA A N 1
ATOM 5466 C CA . ALA A 1 703 ? -28.812 -13.422 -26.953 1 96.94 703 ALA A CA 1
ATOM 5467 C C . ALA A 1 703 ? -27.406 -13.688 -26.453 1 96.94 703 ALA A C 1
ATOM 5469 O O . ALA A 1 703 ? -26.75 -14.656 -26.875 1 96.94 703 ALA A O 1
ATOM 5470 N N . VAL A 1 704 ? -26.906 -12.789 -25.672 1 96.12 704 VAL A N 1
ATOM 5471 C CA . VAL A 1 704 ? -25.672 -12.961 -24.922 1 96.12 704 VAL A CA 1
ATOM 5472 C C . VAL A 1 704 ? -25.984 -13.18 -23.438 1 96.12 704 VAL A C 1
ATOM 5474 O O . VAL A 1 704 ? -26.859 -12.523 -22.875 1 96.12 704 VAL A O 1
ATOM 5477 N N . ILE A 1 705 ? -25.312 -14.133 -22.812 1 96.25 705 ILE A N 1
ATOM 5478 C CA . ILE A 1 705 ? -25.562 -14.5 -21.422 1 96.25 705 ILE A CA 1
ATOM 5479 C C . ILE A 1 705 ? -24.266 -14.375 -20.625 1 96.25 705 ILE A C 1
ATOM 5481 O O . ILE A 1 705 ? -23.234 -14.922 -21.016 1 96.25 705 ILE A O 1
ATOM 5485 N N . ILE A 1 706 ? -24.312 -13.648 -19.531 1 96.44 706 ILE A N 1
ATOM 5486 C CA . ILE A 1 706 ? -23.234 -13.586 -18.547 1 96.44 706 ILE A CA 1
ATOM 5487 C C . ILE A 1 706 ? -23.656 -14.281 -17.266 1 96.44 706 ILE A C 1
ATOM 5489 O O . ILE A 1 706 ? -24.734 -14.008 -16.734 1 96.44 706 ILE A O 1
ATOM 5493 N N . GLN A 1 707 ? -22.828 -15.141 -16.828 1 95.81 707 GLN A N 1
ATOM 5494 C CA . GLN A 1 707 ? -23.047 -15.82 -15.555 1 95.81 707 GLN A CA 1
ATOM 5495 C C . GLN A 1 707 ? -21.922 -15.492 -14.562 1 95.81 707 GLN A C 1
ATOM 5497 O O . GLN A 1 707 ? -20.766 -15.82 -14.797 1 95.81 707 GLN A O 1
ATOM 5502 N N . GLY A 1 708 ? -22.312 -14.844 -13.484 1 95.06 708 GLY A N 1
ATOM 5503 C CA . GLY A 1 708 ? -21.359 -14.586 -12.414 1 95.06 708 GLY A CA 1
ATOM 5504 C C . GLY A 1 708 ? -21.391 -15.633 -11.312 1 95.06 708 GLY A C 1
ATOM 5505 O O . GLY A 1 708 ? -22.469 -16.062 -10.891 1 95.06 708 GLY A O 1
ATOM 5506 N N . VAL A 1 709 ? -20.219 -16.109 -10.938 1 92.81 709 VAL A N 1
ATOM 5507 C CA . VAL A 1 709 ? -20.078 -17.016 -9.812 1 92.81 709 VAL A CA 1
ATOM 5508 C C . VAL A 1 709 ? -19.672 -16.25 -8.562 1 92.81 709 VAL A C 1
ATOM 5510 O O . VAL A 1 709 ? -18.594 -15.633 -8.531 1 92.81 709 VAL A O 1
ATOM 5513 N N . ASP A 1 710 ? -20.469 -16.281 -7.574 1 88.25 710 ASP A N 1
ATOM 5514 C CA . ASP A 1 710 ? -20.141 -15.516 -6.379 1 88.25 710 ASP A CA 1
ATOM 5515 C C . ASP A 1 710 ? -19.312 -16.344 -5.398 1 88.25 710 ASP A C 1
ATOM 5517 O O . ASP A 1 710 ? -18.922 -17.484 -5.707 1 88.25 710 ASP A O 1
ATOM 5521 N N . GLU A 1 711 ? -19.031 -15.875 -4.262 1 85.38 711 GLU A N 1
ATOM 5522 C CA . GLU A 1 711 ? -18.141 -16.5 -3.285 1 85.38 711 GLU A CA 1
ATOM 5523 C C . GLU A 1 711 ? -18.781 -17.734 -2.67 1 85.38 711 GLU A C 1
ATOM 5525 O O . GLU A 1 711 ? -18.094 -18.562 -2.068 1 85.38 711 GLU A O 1
ATOM 5530 N N . ALA A 1 712 ? -20.062 -17.812 -2.75 1 81.5 712 ALA A N 1
ATOM 5531 C CA . ALA A 1 712 ? -20.75 -19 -2.266 1 81.5 712 ALA A CA 1
ATOM 5532 C C . ALA A 1 712 ? -20.844 -20.078 -3.357 1 81.5 712 ALA A C 1
ATOM 5534 O O . ALA A 1 712 ? -21.391 -21.156 -3.135 1 81.5 712 ALA A O 1
ATOM 5535 N N . GLY A 1 713 ? -20.297 -19.734 -4.484 1 79.06 713 GLY A N 1
ATOM 5536 C CA . GLY A 1 713 ? -20.359 -20.656 -5.602 1 79.06 713 GLY A CA 1
ATOM 5537 C C . GLY A 1 713 ? -21.703 -20.625 -6.316 1 79.06 713 GLY A C 1
ATOM 5538 O O . GLY A 1 713 ? -22.016 -21.531 -7.105 1 79.06 713 GLY A O 1
ATOM 5539 N N . ARG A 1 714 ? -22.5 -19.625 -6.039 1 81.56 714 ARG A N 1
ATOM 5540 C CA . ARG A 1 714 ? -23.812 -19.5 -6.676 1 81.56 714 ARG A CA 1
ATOM 5541 C C . ARG A 1 714 ? -23.719 -18.703 -7.98 1 81.56 714 ARG A C 1
ATOM 5543 O O . ARG A 1 714 ? -22.859 -17.844 -8.125 1 81.56 714 ARG A O 1
ATOM 5550 N N . LEU A 1 715 ? -24.594 -19.047 -8.875 1 88 715 LEU A N 1
ATOM 5551 C CA . LEU A 1 715 ? -24.578 -18.422 -10.188 1 88 715 LEU A CA 1
ATOM 5552 C C . LEU A 1 715 ? -25.641 -17.344 -10.289 1 88 715 LEU A C 1
ATOM 5554 O O . LEU A 1 715 ? -26.766 -17.531 -9.82 1 88 715 LEU A O 1
ATOM 5558 N N . GLU A 1 716 ? -25.266 -16.219 -10.734 1 90.56 716 GLU A N 1
ATOM 5559 C CA . GLU A 1 716 ? -26.141 -15.133 -11.156 1 90.56 716 GLU A CA 1
ATOM 5560 C C . GLU A 1 716 ? -26.031 -14.891 -12.656 1 90.56 716 GLU A C 1
ATOM 5562 O O . GLU A 1 716 ? -24.938 -14.875 -13.211 1 90.56 716 GLU A O 1
ATOM 5567 N N . GLN A 1 717 ? -27.234 -14.758 -13.273 1 93.62 717 GLN A N 1
ATOM 5568 C CA . GLN A 1 717 ? -27.172 -14.664 -14.734 1 93.62 717 GLN A CA 1
ATOM 5569 C C . GLN A 1 717 ? -27.828 -13.375 -15.227 1 93.62 717 GLN A C 1
ATOM 5571 O O . GLN A 1 717 ? -28.781 -12.883 -14.625 1 93.62 717 GLN A O 1
ATOM 5576 N N . LEU A 1 718 ? -27.281 -12.797 -16.219 1 94 718 LEU A N 1
ATOM 5577 C CA . LEU A 1 718 ? -27.812 -11.68 -17 1 94 718 LEU A CA 1
ATOM 5578 C C . LEU A 1 718 ? -27.844 -12.031 -18.484 1 94 718 LEU A C 1
ATOM 5580 O O . LEU A 1 718 ? -26.828 -12.445 -19.062 1 94 718 LEU A O 1
ATOM 5584 N N . GLU A 1 719 ? -29.031 -11.977 -19.031 1 94.69 719 GLU A N 1
ATOM 5585 C CA . GLU A 1 719 ? -29.234 -12.266 -20.453 1 94.69 719 GLU A CA 1
ATOM 5586 C C . GLU A 1 719 ? -29.75 -11.047 -21.203 1 94.69 719 GLU A C 1
ATOM 5588 O O . GLU A 1 719 ? -30.625 -10.336 -20.703 1 94.69 719 GLU A O 1
ATOM 5593 N N . GLN A 1 720 ? -29.156 -10.75 -22.297 1 94.88 720 GLN A N 1
ATOM 5594 C CA . GLN A 1 720 ? -29.578 -9.641 -23.141 1 94.88 720 GLN A CA 1
ATOM 5595 C C . GLN A 1 720 ? -29.672 -10.055 -24.609 1 94.88 720 GLN A C 1
ATOM 5597 O O . GLN A 1 720 ? -28.812 -10.789 -25.094 1 94.88 720 GLN A O 1
ATOM 5602 N N . ARG A 1 721 ? -30.719 -9.562 -25.297 1 95.12 721 ARG A N 1
ATOM 5603 C CA . ARG A 1 721 ? -30.906 -9.891 -26.703 1 95.12 721 ARG A CA 1
ATOM 5604 C C . ARG A 1 721 ? -29.797 -9.273 -27.562 1 95.12 721 ARG A C 1
ATOM 5606 O O . ARG A 1 721 ? -29.391 -8.141 -27.328 1 95.12 721 ARG A O 1
ATOM 5613 N N . ALA A 1 722 ? -29.328 -10.047 -28.484 1 94.56 722 ALA A N 1
ATOM 5614 C CA . ALA A 1 722 ? -28.25 -9.602 -29.375 1 94.56 722 ALA A CA 1
ATOM 5615 C C . ALA A 1 722 ? -28.641 -8.32 -30.094 1 94.56 722 ALA A C 1
ATOM 5617 O O . ALA A 1 722 ? -27.812 -7.414 -30.25 1 94.56 722 ALA A O 1
ATOM 5618 N N . ALA A 1 723 ? -29.875 -8.211 -30.516 1 93.06 723 ALA A N 1
ATOM 5619 C CA . ALA A 1 723 ? -30.359 -7.051 -31.266 1 93.06 723 ALA A CA 1
ATOM 5620 C C . ALA A 1 723 ? -30.234 -5.777 -30.438 1 93.06 723 ALA A C 1
ATOM 5622 O O . ALA A 1 723 ? -29.969 -4.699 -30.969 1 93.06 723 ALA A O 1
ATOM 5623 N N . GLN A 1 724 ? -30.375 -5.891 -29.156 1 92.31 724 GLN A N 1
ATOM 5624 C CA . GLN A 1 724 ? -30.297 -4.742 -28.266 1 92.31 724 GLN A CA 1
ATOM 5625 C C . GLN A 1 724 ? -28.844 -4.289 -28.078 1 92.31 724 GLN A C 1
ATOM 5627 O O . GLN A 1 724 ? -28.594 -3.107 -27.844 1 92.31 724 GLN A O 1
ATOM 5632 N N . LEU A 1 725 ? -27.953 -5.207 -28.109 1 93.69 725 LEU A N 1
ATOM 5633 C CA . LEU A 1 725 ? -26.547 -4.91 -27.906 1 93.69 725 LEU A CA 1
ATOM 5634 C C . LEU A 1 725 ? -25.953 -4.223 -29.141 1 93.69 725 LEU A C 1
ATOM 5636 O O . LEU A 1 725 ? -25.016 -3.43 -29.016 1 93.69 725 LEU A O 1
ATOM 5640 N N . LEU A 1 726 ? -26.469 -4.508 -30.312 1 90.81 726 LEU A N 1
ATOM 5641 C CA . LEU A 1 726 ? -25.906 -4.004 -31.562 1 90.81 726 LEU A CA 1
ATOM 5642 C C . LEU A 1 726 ? -26.531 -2.662 -31.938 1 90.81 726 LEU A C 1
ATOM 5644 O O . LEU A 1 726 ? -26.125 -2.035 -32.906 1 90.81 726 LEU A O 1
ATOM 5648 N N . GLN A 1 727 ? -27.453 -2.133 -31.172 1 79.56 727 GLN A N 1
ATOM 5649 C CA . GLN A 1 727 ? -28.031 -0.812 -31.422 1 79.56 727 GLN A CA 1
ATOM 5650 C C . GLN A 1 727 ? -27.156 0.286 -30.828 1 79.56 727 GLN A C 1
ATOM 5652 O O . GLN A 1 727 ? -26.5 0.081 -29.797 1 79.56 727 GLN A O 1
ATOM 5657 N N . MET B 1 1 ? 4.195 26.062 -2.285 1 66.38 1 MET B N 1
ATOM 5658 C CA . MET B 1 1 ? 5.633 26.172 -2.053 1 66.38 1 MET B CA 1
ATOM 5659 C C . MET B 1 1 ? 6.055 27.641 -1.927 1 66.38 1 MET B C 1
ATOM 5661 O O . MET B 1 1 ? 5.477 28.516 -2.574 1 66.38 1 MET B O 1
ATOM 5665 N N . PRO B 1 2 ? 6.906 27.891 -0.909 1 73.06 2 PRO B N 1
ATOM 5666 C CA . PRO B 1 2 ? 7.32 29.297 -0.81 1 73.06 2 PRO B CA 1
ATOM 5667 C C . PRO B 1 2 ? 7.957 29.812 -2.098 1 73.06 2 PRO B C 1
ATOM 5669 O O . PRO B 1 2 ? 8.773 29.125 -2.709 1 73.06 2 PRO B O 1
ATOM 5672 N N . ARG B 1 3 ? 7.414 30.875 -2.59 1 76.38 3 ARG B N 1
ATOM 5673 C CA . ARG B 1 3 ? 7.863 31.438 -3.861 1 76.38 3 ARG B CA 1
ATOM 5674 C C . ARG B 1 3 ? 8.031 32.938 -3.771 1 76.38 3 ARG B C 1
ATOM 5676 O O . ARG B 1 3 ? 7.199 33.625 -3.166 1 76.38 3 ARG B O 1
ATOM 5683 N N . SER B 1 4 ? 9.172 33.344 -4.297 1 76.81 4 SER B N 1
ATOM 5684 C CA . SER B 1 4 ? 9.383 34.812 -4.355 1 76.81 4 SER B CA 1
ATOM 5685 C C . SER B 1 4 ? 8.664 35.406 -5.547 1 76.81 4 SER B C 1
ATOM 5687 O O . SER B 1 4 ? 8.258 34.688 -6.473 1 76.81 4 SER B O 1
ATOM 5689 N N . SER B 1 5 ? 8.461 36.688 -5.48 1 74.56 5 SER B N 1
ATOM 5690 C CA . SER B 1 5 ? 7.836 37.406 -6.586 1 74.56 5 SER B CA 1
ATOM 5691 C C . SER B 1 5 ? 8.672 37.312 -7.855 1 74.56 5 SER B C 1
ATOM 5693 O O . SER B 1 5 ? 8.141 37.406 -8.969 1 74.56 5 SER B O 1
ATOM 5695 N N . LEU B 1 6 ? 9.93 37.031 -7.688 1 73.25 6 LEU B N 1
ATOM 5696 C CA . LEU B 1 6 ? 10.852 36.969 -8.812 1 73.25 6 LEU B CA 1
ATOM 5697 C C . LEU B 1 6 ? 10.562 35.75 -9.672 1 73.25 6 LEU B C 1
ATOM 5699 O O . LEU B 1 6 ? 10.742 35.781 -10.891 1 73.25 6 LEU B O 1
ATOM 5703 N N . ALA B 1 7 ? 10.188 34.656 -9.062 1 75.62 7 ALA B N 1
ATOM 5704 C CA . ALA B 1 7 ? 9.969 33.406 -9.766 1 75.62 7 ALA B CA 1
ATOM 5705 C C . ALA B 1 7 ? 8.719 33.469 -10.641 1 75.62 7 ALA B C 1
ATOM 5707 O O . ALA B 1 7 ? 8.555 32.688 -11.57 1 75.62 7 ALA B O 1
ATOM 5708 N N . GLY B 1 8 ? 7.895 34.469 -10.523 1 69.06 8 GLY B N 1
ATOM 5709 C CA . GLY B 1 8 ? 6.613 34.5 -11.211 1 69.06 8 GLY B CA 1
ATOM 5710 C C . GLY B 1 8 ? 5.551 33.656 -10.562 1 69.06 8 GLY B C 1
ATOM 5711 O O . GLY B 1 8 ? 5.812 33 -9.555 1 69.06 8 GLY B O 1
ATOM 5712 N N . PRO B 1 9 ? 4.367 33.75 -11.109 1 64.94 9 PRO B N 1
ATOM 5713 C CA . PRO B 1 9 ? 3.268 33.031 -10.477 1 64.94 9 PRO B CA 1
ATOM 5714 C C . PRO B 1 9 ? 3.387 31.5 -10.648 1 64.94 9 PRO B C 1
ATOM 5716 O O . PRO B 1 9 ? 3.961 31.031 -11.633 1 64.94 9 PRO B O 1
ATOM 5719 N N . ALA B 1 10 ? 3.01 30.812 -9.586 1 64.94 10 ALA B N 1
ATOM 5720 C CA . ALA B 1 10 ? 2.98 29.359 -9.672 1 64.94 10 ALA B CA 1
ATOM 5721 C C . ALA B 1 10 ? 2.051 28.891 -10.789 1 64.94 10 ALA B C 1
ATOM 5723 O O . ALA B 1 10 ? 1.043 29.531 -11.078 1 64.94 10 ALA B O 1
ATOM 5724 N N . PRO B 1 11 ? 2.648 27.781 -11.492 1 61 11 PRO B N 1
ATOM 5725 C CA . PRO B 1 11 ? 1.695 27.281 -12.484 1 61 11 PRO B CA 1
ATOM 5726 C C . PRO B 1 11 ? 0.353 26.891 -11.867 1 61 11 PRO B C 1
ATOM 5728 O O . PRO B 1 11 ? 0.295 26.5 -10.695 1 61 11 PRO B O 1
ATOM 5731 N N . LEU B 1 12 ? -0.785 27.453 -12.477 1 53.25 12 LEU B N 1
ATOM 5732 C CA . LEU B 1 12 ? -2.111 27.031 -12.031 1 53.25 12 LEU B CA 1
ATOM 5733 C C . LEU B 1 12 ? -2.164 25.531 -11.781 1 53.25 12 LEU B C 1
ATOM 5735 O O . LEU B 1 12 ? -1.549 24.75 -12.516 1 53.25 12 LEU B O 1
ATOM 5739 N N . ALA B 1 13 ? -2.678 25.25 -10.57 1 55.97 13 ALA B N 1
ATOM 5740 C CA . ALA B 1 13 ? -2.826 23.844 -10.188 1 55.97 13 ALA B CA 1
ATOM 5741 C C . ALA B 1 13 ? -3.398 23.016 -11.336 1 55.97 13 ALA B C 1
ATOM 5743 O O . ALA B 1 13 ? -4.457 23.344 -11.875 1 55.97 13 ALA B O 1
ATOM 5744 N N . ALA B 1 14 ? -2.6 22.031 -11.922 1 57.31 14 ALA B N 1
ATOM 5745 C CA . ALA B 1 14 ? -3.074 21.234 -13.039 1 57.31 14 ALA B CA 1
ATOM 5746 C C . ALA B 1 14 ? -4.281 20.391 -12.641 1 57.31 14 ALA B C 1
ATOM 5748 O O . ALA B 1 14 ? -5.215 20.219 -13.422 1 57.31 14 ALA B O 1
ATOM 5749 N N . ARG B 1 15 ? -4.305 19.938 -11.258 1 65.12 15 ARG B N 1
ATOM 5750 C CA . ARG B 1 15 ? -5.414 19.047 -10.938 1 65.12 15 ARG B CA 1
ATOM 5751 C C . ARG B 1 15 ? -6.34 19.688 -9.898 1 65.12 15 ARG B C 1
ATOM 5753 O O . ARG B 1 15 ? -5.875 20.266 -8.922 1 65.12 15 ARG B O 1
ATOM 5760 N N . SER B 1 16 ? -7.582 19.562 -10.219 1 79.5 16 SER B N 1
ATOM 5761 C CA . SER B 1 16 ? -8.586 20.094 -9.305 1 79.5 16 SER B CA 1
ATOM 5762 C C . SER B 1 16 ? -8.586 19.344 -7.98 1 79.5 16 SER B C 1
ATOM 5764 O O . SER B 1 16 ? -8.602 18.109 -7.965 1 79.5 16 SER B O 1
ATOM 5766 N N . ASP B 1 17 ? -8.555 20.109 -6.902 1 90.38 17 ASP B N 1
ATOM 5767 C CA . ASP B 1 17 ? -8.578 19.469 -5.59 1 90.38 17 ASP B CA 1
ATOM 5768 C C . ASP B 1 17 ? -10.008 19.266 -5.102 1 90.38 17 ASP B C 1
ATOM 5770 O O . ASP B 1 17 ? -10.227 18.672 -4.043 1 90.38 17 ASP B O 1
ATOM 5774 N N . TYR B 1 18 ? -11.008 19.781 -5.832 1 96.69 18 TYR B N 1
ATOM 5775 C CA . TYR B 1 18 ? -12.383 19.547 -5.414 1 96.69 18 TYR B CA 1
ATOM 5776 C C . TYR B 1 18 ? -13.305 19.438 -6.621 1 96.69 18 TYR B C 1
ATOM 5778 O O . TYR B 1 18 ? -12.922 19.781 -7.738 1 96.69 18 TYR B O 1
ATOM 5786 N N . PHE B 1 19 ? -14.492 18.875 -6.422 1 97.94 19 PHE B N 1
ATOM 5787 C CA . PHE B 1 19 ? -15.547 18.719 -7.414 1 97.94 19 PHE B CA 1
ATOM 5788 C C . PHE B 1 19 ? -16.891 19.172 -6.848 1 97.94 19 PHE B C 1
ATOM 5790 O O . PHE B 1 19 ? -17.266 18.781 -5.738 1 97.94 19 PHE B O 1
ATOM 5797 N N . ASP B 1 20 ? -17.625 19.969 -7.574 1 97.31 20 ASP B N 1
ATOM 5798 C CA . ASP B 1 20 ? -18.859 20.547 -7.066 1 97.31 20 ASP B CA 1
ATOM 5799 C C . ASP B 1 20 ? -20.031 19.594 -7.285 1 97.31 20 ASP B C 1
ATOM 5801 O O . ASP B 1 20 ? -21.125 19.812 -6.77 1 97.31 20 ASP B O 1
ATOM 5805 N N . SER B 1 21 ? -19.797 18.547 -8.062 1 98 21 SER B N 1
ATOM 5806 C CA . SER B 1 21 ? -20.812 17.516 -8.297 1 98 21 SER B CA 1
ATOM 5807 C C . SER B 1 21 ? -20.172 16.156 -8.539 1 98 21 SER B C 1
ATOM 5809 O O . SER B 1 21 ? -18.969 16.078 -8.836 1 98 21 SER B O 1
ATOM 5811 N N . LEU B 1 22 ? -21 15.125 -8.367 1 97.88 22 LEU B N 1
ATOM 5812 C CA . LEU B 1 22 ? -20.531 13.781 -8.703 1 97.88 22 LEU B CA 1
ATOM 5813 C C . LEU B 1 22 ? -20.234 13.672 -10.195 1 97.88 22 LEU B C 1
ATOM 5815 O O . LEU B 1 22 ? -19.297 12.961 -10.594 1 97.88 22 LEU B O 1
ATOM 5819 N N . ALA B 1 23 ? -20.938 14.375 -10.984 1 96.88 23 ALA B N 1
ATOM 5820 C CA . ALA B 1 23 ? -20.703 14.391 -12.43 1 96.88 23 ALA B CA 1
ATOM 5821 C C . ALA B 1 23 ? -19.312 14.938 -12.75 1 96.88 23 ALA B C 1
ATOM 5823 O O . ALA B 1 23 ? -18.625 14.414 -13.633 1 96.88 23 ALA B O 1
ATOM 5824 N N . GLU B 1 24 ? -18.938 15.961 -12.086 1 96.75 24 GLU B N 1
ATOM 5825 C CA . GLU B 1 24 ? -17.609 16.531 -12.273 1 96.75 24 GLU B CA 1
ATOM 5826 C C . GLU B 1 24 ? -16.531 15.523 -11.883 1 96.75 24 GLU B C 1
ATOM 5828 O O . GLU B 1 24 ? -15.484 15.438 -12.539 1 96.75 24 GLU B O 1
ATOM 5833 N N . LEU B 1 25 ? -16.797 14.852 -10.805 1 97.12 25 LEU B N 1
ATOM 5834 C CA . LEU B 1 25 ? -15.859 13.797 -10.398 1 97.12 25 LEU B CA 1
ATOM 5835 C C . LEU B 1 25 ? -15.727 12.75 -11.492 1 97.12 25 LEU B C 1
ATOM 5837 O O . LEU B 1 25 ? -14.609 12.328 -11.82 1 97.12 25 LEU B O 1
ATOM 5841 N N . ALA B 1 26 ? -16.812 12.336 -12.039 1 95.69 26 ALA B N 1
ATOM 5842 C CA . ALA B 1 26 ? -16.812 11.328 -13.102 1 95.69 26 ALA B CA 1
ATOM 5843 C C . ALA B 1 26 ? -16.062 11.828 -14.328 1 95.69 26 ALA B C 1
ATOM 5845 O O . ALA B 1 26 ? -15.352 11.062 -14.984 1 95.69 26 ALA B O 1
ATOM 5846 N N . GLN B 1 27 ? -16.188 13.047 -14.648 1 95.31 27 GLN B N 1
ATOM 5847 C CA . GLN B 1 27 ? -15.477 13.641 -15.773 1 95.31 27 GLN B CA 1
ATOM 5848 C C . GLN B 1 27 ? -13.969 13.609 -15.547 1 95.31 27 GLN B C 1
ATOM 5850 O O . GLN B 1 27 ? -13.203 13.266 -16.453 1 95.31 27 GLN B O 1
ATOM 5855 N N . TYR B 1 28 ? -13.641 13.992 -14.406 1 94.38 28 TYR B N 1
ATOM 5856 C CA . TYR B 1 28 ? -12.227 13.922 -14.047 1 94.38 28 TYR B CA 1
ATOM 5857 C C . TYR B 1 28 ? -11.695 12.5 -14.203 1 94.38 28 TYR B C 1
ATOM 5859 O O . TYR B 1 28 ? -10.617 12.297 -14.766 1 94.38 28 TYR B O 1
ATOM 5867 N N . ALA B 1 29 ? -12.414 11.547 -13.727 1 93 29 ALA B N 1
ATOM 5868 C CA . ALA B 1 29 ? -11.992 10.148 -13.727 1 93 29 ALA B CA 1
ATOM 5869 C C . ALA B 1 29 ? -11.867 9.609 -15.148 1 93 29 ALA B C 1
ATOM 5871 O O . ALA B 1 29 ? -11.219 8.594 -15.383 1 93 29 ALA B O 1
ATOM 5872 N N . SER B 1 30 ? -12.461 10.25 -16.094 1 92.88 30 SER B N 1
ATOM 5873 C CA . SER B 1 30 ? -12.477 9.766 -17.469 1 92.88 30 SER B CA 1
ATOM 5874 C C . SER B 1 30 ? -11.266 10.273 -18.25 1 92.88 30 SER B C 1
ATOM 5876 O O . SER B 1 30 ? -10.984 9.805 -19.359 1 92.88 30 SER B O 1
ATOM 5878 N N . LYS B 1 31 ? -10.477 11.117 -17.703 1 91.5 31 LYS B N 1
ATOM 5879 C CA . LYS B 1 31 ? -9.312 11.672 -18.375 1 91.5 31 LYS B CA 1
ATOM 5880 C C . LYS B 1 31 ? -8.086 10.773 -18.188 1 91.5 31 LYS B C 1
ATOM 5882 O O . LYS B 1 31 ? -7.898 10.188 -17.125 1 91.5 31 LYS B O 1
ATOM 5887 N N . PRO B 1 32 ? -7.195 10.734 -19.25 1 90 32 PRO B N 1
ATOM 5888 C CA . PRO B 1 32 ? -5.965 9.953 -19.109 1 90 32 PRO B CA 1
ATOM 5889 C C . PRO B 1 32 ? -5.059 10.484 -18 1 90 32 PRO B C 1
ATOM 5891 O O . PRO B 1 32 ? -5.152 11.664 -17.625 1 90 32 PRO B O 1
ATOM 5894 N N . ARG B 1 33 ? -4.227 9.648 -17.516 1 87.94 33 ARG B N 1
ATOM 5895 C CA . ARG B 1 33 ? -3.289 10.016 -16.453 1 87.94 33 ARG B CA 1
ATOM 5896 C C . ARG B 1 33 ? -1.886 10.227 -17.016 1 87.94 33 ARG B C 1
ATOM 5898 O O . ARG B 1 33 ? -1.59 9.812 -18.141 1 87.94 33 ARG B O 1
ATOM 5905 N N . ASP B 1 34 ? -1.041 10.859 -16.203 1 85.62 34 ASP B N 1
ATOM 5906 C CA . ASP B 1 34 ? 0.34 11.141 -16.578 1 85.62 34 ASP B CA 1
ATOM 5907 C C . ASP B 1 34 ? 1.144 9.844 -16.719 1 85.62 34 ASP B C 1
ATOM 5909 O O . ASP B 1 34 ? 0.847 8.852 -16.047 1 85.62 34 ASP B O 1
ATOM 5913 N N . PRO B 1 35 ? 2.213 9.969 -17.594 1 88.12 35 PRO B N 1
ATOM 5914 C CA . PRO B 1 35 ? 3.105 8.812 -17.734 1 88.12 35 PRO B CA 1
ATOM 5915 C C . PRO B 1 35 ? 3.836 8.469 -16.438 1 88.12 35 PRO B C 1
ATOM 5917 O O . PRO B 1 35 ? 4.008 9.328 -15.57 1 88.12 35 PRO B O 1
ATOM 5920 N N . LEU B 1 36 ? 4.371 7.273 -16.344 1 81.62 36 LEU B N 1
ATOM 5921 C CA . LEU B 1 36 ? 5.152 6.82 -15.195 1 81.62 36 LEU B CA 1
ATOM 5922 C C . LEU B 1 36 ? 6.438 7.633 -15.062 1 81.62 36 LEU B C 1
ATOM 5924 O O . LEU B 1 36 ? 6.926 7.859 -13.953 1 81.62 36 LEU B O 1
ATOM 5928 N N . ALA B 1 37 ? 6.914 8.008 -16.156 1 75.62 37 ALA B N 1
ATOM 5929 C CA . ALA B 1 37 ? 8.203 8.703 -16.188 1 75.62 37 ALA B CA 1
ATOM 5930 C C . ALA B 1 37 ? 8.094 10.094 -15.57 1 75.62 37 ALA B C 1
ATOM 5932 O O . ALA B 1 37 ? 9.109 10.695 -15.219 1 75.62 37 ALA B O 1
ATOM 5933 N N . ARG B 1 38 ? 6.91 10.555 -15.492 1 72.62 38 ARG B N 1
ATOM 5934 C CA . ARG B 1 38 ? 6.738 11.852 -14.844 1 72.62 38 ARG B CA 1
ATOM 5935 C C . ARG B 1 38 ? 6.621 11.703 -13.336 1 72.62 38 ARG B C 1
ATOM 5937 O O . ARG B 1 38 ? 5.59 11.25 -12.828 1 72.62 38 ARG B O 1
ATOM 5944 N N . ARG B 1 39 ? 7.734 11.789 -12.766 1 62.31 39 ARG B N 1
ATOM 5945 C CA . ARG B 1 39 ? 7.844 11.492 -11.344 1 62.31 39 ARG B CA 1
ATOM 5946 C C . ARG B 1 39 ? 7.355 12.664 -10.5 1 62.31 39 ARG B C 1
ATOM 5948 O O . ARG B 1 39 ? 7.863 13.781 -10.633 1 62.31 39 ARG B O 1
ATOM 5955 N N . SER B 1 40 ? 6.113 12.539 -10.062 1 61.22 40 SER B N 1
ATOM 5956 C CA . SER B 1 40 ? 5.766 13.422 -8.953 1 61.22 40 SER B CA 1
ATOM 5957 C C . SER B 1 40 ? 6.242 12.852 -7.625 1 61.22 40 SER B C 1
ATOM 5959 O O . SER B 1 40 ? 6.383 11.641 -7.48 1 61.22 40 SER B O 1
ATOM 5961 N N . ALA B 1 41 ? 6.859 13.734 -6.781 1 60.62 41 ALA B N 1
ATOM 5962 C CA . ALA B 1 41 ? 7.207 13.227 -5.457 1 60.62 41 ALA B CA 1
ATOM 5963 C C . ALA B 1 41 ? 6.043 12.453 -4.84 1 60.62 41 ALA B C 1
ATOM 5965 O O . ALA B 1 41 ? 4.906 12.922 -4.844 1 60.62 41 ALA B O 1
ATOM 5966 N N . PRO B 1 42 ? 6.34 11.25 -4.68 1 56.69 42 PRO B N 1
ATOM 5967 C CA . PRO B 1 42 ? 5.254 10.547 -3.992 1 56.69 42 PRO B CA 1
ATOM 5968 C C . PRO B 1 42 ? 4.816 11.25 -2.707 1 56.69 42 PRO B C 1
ATOM 5970 O O . PRO B 1 42 ? 5.637 11.875 -2.031 1 56.69 42 PRO B O 1
ATOM 5973 N N . PRO B 1 43 ? 3.545 11.18 -2.529 1 65.75 43 PRO B N 1
ATOM 5974 C CA . PRO B 1 43 ? 3.104 11.711 -1.238 1 65.75 43 PRO B CA 1
ATOM 5975 C C . PRO B 1 43 ? 3.777 11.023 -0.055 1 65.75 43 PRO B C 1
ATOM 5977 O O . PRO B 1 43 ? 4.137 9.844 -0.144 1 65.75 43 PRO B O 1
ATOM 5980 N N . VAL B 1 44 ? 4.105 11.75 0.867 1 77.19 44 VAL B N 1
ATOM 5981 C CA . VAL B 1 44 ? 4.598 11.164 2.111 1 77.19 44 VAL B CA 1
ATOM 5982 C C . VAL B 1 44 ? 3.566 10.188 2.662 1 77.19 44 VAL B C 1
ATOM 5984 O O . VAL B 1 44 ? 2.436 10.57 2.969 1 77.19 44 VAL B O 1
ATOM 5987 N N . PRO B 1 45 ? 3.918 8.945 2.658 1 76.94 45 PRO B N 1
ATOM 5988 C CA . PRO B 1 45 ? 2.941 7.965 3.139 1 76.94 45 PRO B CA 1
ATOM 5989 C C . PRO B 1 45 ? 2.646 8.109 4.629 1 76.94 45 PRO B C 1
ATOM 5991 O O . PRO B 1 45 ? 3.496 8.586 5.387 1 76.94 45 PRO B O 1
ATOM 5994 N N . PHE B 1 46 ? 1.448 7.758 4.969 1 82.5 46 PHE B N 1
ATOM 5995 C CA . PHE B 1 46 ? 1.105 7.66 6.383 1 82.5 46 PHE B CA 1
ATOM 5996 C C . PHE B 1 46 ? 1.841 6.496 7.039 1 82.5 46 PHE B C 1
ATOM 5998 O O . PHE B 1 46 ? 1.818 5.375 6.527 1 82.5 46 PHE B O 1
ATOM 6005 N N . ALA B 1 47 ? 2.623 6.797 8.062 1 76.75 47 ALA B N 1
ATOM 6006 C CA . ALA B 1 47 ? 3.387 5.758 8.75 1 76.75 47 ALA B CA 1
ATOM 6007 C C . ALA B 1 47 ? 2.635 5.25 9.977 1 76.75 47 ALA B C 1
ATOM 6009 O O . ALA B 1 47 ? 2.277 6.031 10.859 1 76.75 47 ALA B O 1
ATOM 6010 N N . SER B 1 48 ? 2.121 3.941 9.875 1 67.25 48 SER B N 1
ATOM 6011 C CA . SER B 1 48 ? 1.483 3.312 11.031 1 67.25 48 SER B CA 1
ATOM 6012 C C . SER B 1 48 ? 2.441 2.369 11.742 1 67.25 48 SER B C 1
ATOM 6014 O O . SER B 1 48 ? 2.674 1.247 11.289 1 67.25 48 SER B O 1
ATOM 6016 N N . LEU B 1 49 ? 3.123 2.846 12.656 1 59.56 49 LEU B N 1
ATOM 6017 C CA . LEU B 1 49 ? 4.004 1.949 13.391 1 59.56 49 LEU B CA 1
ATOM 6018 C C . LEU B 1 49 ? 3.227 1.157 14.438 1 59.56 49 LEU B C 1
ATOM 6020 O O . LEU B 1 49 ? 2.275 1.671 15.031 1 59.56 49 LEU B O 1
ATOM 6024 N N . ALA B 1 50 ? 3.25 -0.087 14.445 1 54.25 50 ALA B N 1
ATOM 6025 C CA . ALA B 1 50 ? 2.479 -1.081 15.18 1 54.25 50 ALA B CA 1
ATOM 6026 C C . ALA B 1 50 ? 2.188 -0.603 16.609 1 54.25 50 ALA B C 1
ATOM 6028 O O . ALA B 1 50 ? 1.055 -0.712 17.078 1 54.25 50 ALA B O 1
ATOM 6029 N N . ASP B 1 51 ? 3.107 -0.176 17.266 1 52.69 51 ASP B N 1
ATOM 6030 C CA . ASP B 1 51 ? 2.91 0.229 18.641 1 52.69 51 ASP B CA 1
ATOM 6031 C C . ASP B 1 51 ? 2.029 1.474 18.734 1 52.69 51 ASP B C 1
ATOM 6033 O O . ASP B 1 51 ? 1.244 1.619 19.672 1 52.69 51 ASP B O 1
ATOM 6037 N N . SER B 1 52 ? 2.094 2.234 17.734 1 53.75 52 SER B N 1
ATOM 6038 C CA . SER B 1 52 ? 1.274 3.441 17.75 1 53.75 52 SER B CA 1
ATOM 6039 C C . SER B 1 52 ? -0.207 3.104 17.609 1 53.75 52 SER B C 1
ATOM 6041 O O . SER B 1 52 ? -1.061 3.791 18.172 1 53.75 52 SER B O 1
ATOM 6043 N N . ARG B 1 53 ? -0.438 2.023 17.125 1 55.34 53 ARG B N 1
ATOM 6044 C CA . ARG B 1 53 ? -1.812 1.572 16.938 1 55.34 53 ARG B CA 1
ATOM 6045 C C . ARG B 1 53 ? -2.422 1.104 18.25 1 55.34 53 ARG B C 1
ATOM 6047 O O . ARG B 1 53 ? -3.564 1.439 18.562 1 55.34 53 ARG B O 1
ATOM 6054 N N . ARG B 1 54 ? -1.63 0.47 18.984 1 56.09 54 ARG B N 1
ATOM 6055 C CA . ARG B 1 54 ? -2.094 -0.044 20.266 1 56.09 54 ARG B CA 1
ATOM 6056 C C . ARG B 1 54 ? -2.367 1.094 21.25 1 56.09 54 ARG B C 1
ATOM 6058 O O . ARG B 1 54 ? -3.354 1.06 21.984 1 56.09 54 ARG B O 1
ATOM 6065 N N . GLN B 1 55 ? -1.517 2.031 21.141 1 57.78 55 GLN B N 1
ATOM 6066 C CA . GLN B 1 55 ? -1.669 3.172 22.031 1 57.78 55 GLN B CA 1
ATOM 6067 C C . GLN B 1 55 ? -2.91 3.986 21.688 1 57.78 55 GLN B C 1
ATOM 6069 O O . GLN B 1 55 ? -3.6 4.492 22.578 1 57.78 55 GLN B O 1
ATOM 6074 N N . ALA B 1 56 ? -3.178 3.984 20.5 1 56.44 56 ALA B N 1
ATOM 6075 C CA . ALA B 1 56 ? -4.336 4.754 20.047 1 56.44 56 ALA B CA 1
ATOM 6076 C C . ALA B 1 56 ? -5.633 4.141 20.578 1 56.44 56 ALA B C 1
ATOM 6078 O O . ALA B 1 56 ? -6.613 4.855 20.797 1 56.44 56 ALA B O 1
ATOM 6079 N N . GLU B 1 57 ? -5.57 2.918 20.797 1 59.38 57 GLU B N 1
ATOM 6080 C CA . GLU B 1 57 ? -6.789 2.225 21.219 1 59.38 57 GLU B CA 1
ATOM 6081 C C . GLU B 1 57 ? -7.102 2.484 22.688 1 59.38 57 GLU B C 1
ATOM 6083 O O . GLU B 1 57 ? -8.234 2.297 23.125 1 59.38 57 GLU B O 1
ATOM 6088 N N . GLN B 1 58 ? -6.141 3.051 23.375 1 64.94 58 GLN B N 1
ATOM 6089 C CA . GLN B 1 58 ? -6.336 3.17 24.812 1 64.94 58 GLN B CA 1
ATOM 6090 C C . GLN B 1 58 ? -6.539 4.625 25.219 1 64.94 58 GLN B C 1
ATOM 6092 O O . GLN B 1 58 ? -6.527 4.945 26.422 1 64.94 58 GLN B O 1
ATOM 6097 N N . ARG B 1 59 ? -6.754 5.445 24.203 1 76.38 59 ARG B N 1
ATOM 6098 C CA . ARG B 1 59 ? -6.871 6.848 24.594 1 76.38 59 ARG B CA 1
ATOM 6099 C C . ARG B 1 59 ? -8.008 7.527 23.844 1 76.38 59 ARG B C 1
ATOM 6101 O O . ARG B 1 59 ? -8.461 7.035 22.812 1 76.38 59 ARG B O 1
ATOM 6108 N N . ASN B 1 60 ? -8.461 8.703 24.5 1 85.81 60 ASN B N 1
ATOM 6109 C CA . ASN B 1 60 ? -9.391 9.57 23.797 1 85.81 60 ASN B CA 1
ATOM 6110 C C . ASN B 1 60 ? -8.734 10.234 22.578 1 85.81 60 ASN B C 1
ATOM 6112 O O . ASN B 1 60 ? -7.598 10.703 22.672 1 85.81 60 ASN B O 1
ATOM 6116 N N . ARG B 1 61 ? -9.469 10.164 21.5 1 93.06 61 ARG B N 1
ATOM 6117 C CA . ARG B 1 61 ? -8.898 10.695 20.281 1 93.06 61 ARG B CA 1
ATOM 6118 C C . ARG B 1 61 ? -9.43 12.094 19.984 1 93.06 61 ARG B C 1
ATOM 6120 O O . ARG B 1 61 ? -10.5 12.469 20.453 1 93.06 61 ARG B O 1
ATOM 6127 N N . LEU B 1 62 ? -8.625 12.844 19.281 1 96.81 62 LEU B N 1
ATOM 6128 C CA . LEU B 1 62 ? -9.031 14.148 18.781 1 96.81 62 LEU B CA 1
ATOM 6129 C C . LEU B 1 62 ? -9.156 14.133 17.266 1 96.81 62 LEU B C 1
ATOM 6131 O O . LEU B 1 62 ? -8.203 13.789 16.562 1 96.81 62 LEU B O 1
ATOM 6135 N N . VAL B 1 63 ? -10.336 14.422 16.812 1 98.06 63 VAL B N 1
ATOM 6136 C CA . VAL B 1 63 ? -10.609 14.672 15.406 1 98.06 63 VAL B CA 1
ATOM 6137 C C . VAL B 1 63 ? -10.773 16.172 15.172 1 98.06 63 VAL B C 1
ATOM 6139 O O . VAL B 1 63 ? -11.562 16.828 15.852 1 98.06 63 VAL B O 1
ATOM 6142 N N . VAL B 1 64 ? -10.008 16.703 14.258 1 98.69 64 VAL B N 1
ATOM 6143 C CA . VAL B 1 64 ? -10.141 18.109 13.914 1 98.69 64 VAL B CA 1
ATOM 6144 C C . VAL B 1 64 ? -10.789 18.25 12.539 1 98.69 64 VAL B C 1
ATOM 6146 O O . VAL B 1 64 ? -10.32 17.672 11.562 1 98.69 64 VAL B O 1
ATOM 6149 N N . CYS B 1 65 ? -11.875 18.875 12.508 1 98.75 65 CYS B N 1
ATOM 6150 C CA . CYS B 1 65 ? -12.531 19.203 11.242 1 98.75 65 CYS B CA 1
ATOM 6151 C C . CYS B 1 65 ? -12.211 20.641 10.82 1 98.75 65 CYS B C 1
ATOM 6153 O O . CYS B 1 65 ? -12.742 21.594 11.391 1 98.75 65 CYS B O 1
ATOM 6155 N N . HIS B 1 66 ? -11.398 20.766 9.812 1 98 66 HIS B N 1
ATOM 6156 C CA . HIS B 1 66 ? -10.812 22.031 9.375 1 98 66 HIS B CA 1
ATOM 6157 C C . HIS B 1 66 ? -11.727 22.766 8.398 1 98 66 HIS B C 1
ATOM 6159 O O . HIS B 1 66 ? -11.539 22.672 7.18 1 98 66 HIS B O 1
ATOM 6165 N N . ASP B 1 67 ? -12.68 23.406 8.922 1 97.38 67 ASP B N 1
ATOM 6166 C CA . ASP B 1 67 ? -13.477 24.375 8.172 1 97.38 67 ASP B CA 1
ATOM 6167 C C . ASP B 1 67 ? -12.93 25.797 8.344 1 97.38 67 ASP B C 1
ATOM 6169 O O . ASP B 1 67 ? -13.172 26.438 9.359 1 97.38 67 ASP B O 1
ATOM 6173 N N . TYR B 1 68 ? -12.211 26.234 7.395 1 96.75 68 TYR B N 1
ATOM 6174 C CA . TYR B 1 68 ? -11.562 27.531 7.449 1 96.75 68 TYR B CA 1
ATOM 6175 C C . TYR B 1 68 ? -11.75 28.297 6.141 1 96.75 68 TYR B C 1
ATOM 6177 O O . TYR B 1 68 ? -11.18 27.922 5.113 1 96.75 68 TYR B O 1
ATOM 6185 N N . LYS B 1 69 ? -12.523 29.297 6.121 1 94.62 69 LYS B N 1
ATOM 6186 C CA . LYS B 1 69 ? -12.758 30.219 5.02 1 94.62 69 LYS B CA 1
ATOM 6187 C C . LYS B 1 69 ? -13.148 29.469 3.746 1 94.62 69 LYS B C 1
ATOM 6189 O O . LYS B 1 69 ? -12.625 29.766 2.666 1 94.62 69 LYS B O 1
ATOM 6194 N N . GLY B 1 70 ? -13.805 28.438 3.85 1 93.25 70 GLY B N 1
ATOM 6195 C CA . GLY B 1 70 ? -14.352 27.734 2.703 1 93.25 70 GLY B CA 1
ATOM 6196 C C . GLY B 1 70 ? -13.367 26.75 2.088 1 93.25 70 GLY B C 1
ATOM 6197 O O . GLY B 1 70 ? -13.703 26.031 1.138 1 93.25 70 GLY B O 1
ATOM 6198 N N . GLY B 1 71 ? -12.172 26.672 2.605 1 94.06 71 GLY B N 1
ATOM 6199 C CA . GLY B 1 71 ? -11.156 25.766 2.094 1 94.06 71 GLY B CA 1
ATOM 6200 C C . GLY B 1 71 ? -10.414 26.312 0.892 1 94.06 71 GLY B C 1
ATOM 6201 O O . GLY B 1 71 ? -10.859 27.281 0.268 1 94.06 71 GLY B O 1
ATOM 6202 N N . TYR B 1 72 ? -9.258 25.719 0.606 1 93.75 72 TYR B N 1
ATOM 6203 C CA . TYR B 1 72 ? -8.461 25.984 -0.589 1 93.75 72 TYR B CA 1
ATOM 6204 C C . TYR B 1 72 ? -8.125 27.453 -0.717 1 93.75 72 TYR B C 1
ATOM 6206 O O . TYR B 1 72 ? -8.211 28.031 -1.808 1 93.75 72 TYR B O 1
ATOM 6214 N N . CYS B 1 73 ? -7.824 28.094 0.405 1 90.81 73 CYS B N 1
ATOM 6215 C CA . CYS B 1 73 ? -7.656 29.531 0.397 1 90.81 73 CYS B CA 1
ATOM 6216 C C . CYS B 1 73 ? -6.199 29.922 0.642 1 90.81 73 CYS B C 1
ATOM 6218 O O . CYS B 1 73 ? -5.867 31.094 0.726 1 90.81 73 CYS B O 1
ATOM 6220 N N . GLU B 1 74 ? -5.297 28.953 0.746 1 88.62 74 GLU B N 1
ATOM 6221 C CA . GLU B 1 74 ? -3.883 29.25 0.957 1 88.62 74 GLU B CA 1
ATOM 6222 C C . GLU B 1 74 ? -3.268 29.922 -0.271 1 88.62 74 GLU B C 1
ATOM 6224 O O . GLU B 1 74 ? -3.518 29.5 -1.402 1 88.62 74 GLU B O 1
ATOM 6229 N N . ARG B 1 75 ? -2.584 30.922 0.022 1 85.12 75 ARG B N 1
ATOM 6230 C CA . ARG B 1 75 ? -1.904 31.656 -1.05 1 85.12 75 ARG B CA 1
ATOM 6231 C C . ARG B 1 75 ? -0.403 31.719 -0.794 1 85.12 75 ARG B C 1
ATOM 6233 O O . ARG B 1 75 ? 0.029 31.906 0.346 1 85.12 75 ARG B O 1
ATOM 6240 N N . GLU B 1 76 ? 0.311 31.781 -1.856 1 84.12 76 GLU B N 1
ATOM 6241 C CA . GLU B 1 76 ? 1.767 31.812 -1.751 1 84.12 76 GLU B CA 1
ATOM 6242 C C . GLU B 1 76 ? 2.268 33.219 -1.464 1 84.12 76 GLU B C 1
ATOM 6244 O O . GLU B 1 76 ? 3.4 33.406 -1.01 1 84.12 76 GLU B O 1
ATOM 6249 N N . ASP B 1 77 ? 1.461 34.25 -1.668 1 85.5 77 ASP B N 1
ATOM 6250 C CA . ASP B 1 77 ? 1.922 35.656 -1.562 1 85.5 77 ASP B CA 1
ATOM 6251 C C . ASP B 1 77 ? 1.281 36.344 -0.367 1 85.5 77 ASP B C 1
ATOM 6253 O O . ASP B 1 77 ? 1.261 37.562 -0.301 1 85.5 77 ASP B O 1
ATOM 6257 N N . GLU B 1 78 ? 0.706 35.594 0.484 1 90.12 78 GLU B N 1
ATOM 6258 C CA . GLU B 1 78 ? 0.134 36.125 1.717 1 90.12 78 GLU B CA 1
ATOM 6259 C C . GLU B 1 78 ? 0.295 35.156 2.869 1 90.12 78 GLU B C 1
ATOM 6261 O O . GLU B 1 78 ? 0.188 33.938 2.676 1 90.12 78 GLU B O 1
ATOM 6266 N N . ARG B 1 79 ? 0.552 35.719 4.008 1 93.81 79 ARG B N 1
ATOM 6267 C CA . ARG B 1 79 ? 0.609 34.844 5.18 1 93.81 79 ARG B CA 1
ATOM 6268 C C . ARG B 1 79 ? -0.782 34.344 5.559 1 93.81 79 ARG B C 1
ATOM 6270 O O . ARG B 1 79 ? -1.724 35.156 5.66 1 93.81 79 ARG B O 1
ATOM 6277 N N . GLY B 1 80 ? -0.908 33.094 5.617 1 93.69 80 GLY B N 1
ATOM 6278 C CA . GLY B 1 80 ? -2.193 32.469 5.918 1 93.69 80 GLY B CA 1
ATOM 6279 C C . GLY B 1 80 ? -2.146 31.547 7.113 1 93.69 80 GLY B C 1
ATOM 6280 O O . GLY B 1 80 ? -1.119 31.438 7.785 1 93.69 80 GLY B O 1
ATOM 6281 N N . TYR B 1 81 ? -3.324 30.938 7.391 1 95.31 81 TYR B N 1
ATOM 6282 C CA . TYR B 1 81 ? -3.508 30.031 8.516 1 95.31 81 TYR B CA 1
ATOM 6283 C C . TYR B 1 81 ? -2.891 28.672 8.219 1 95.31 81 TYR B C 1
ATOM 6285 O O . TYR B 1 81 ? -3.055 28.125 7.125 1 95.31 81 TYR B O 1
ATOM 6293 N N . THR B 1 82 ? -2.107 28.188 9.141 1 94.94 82 THR B N 1
ATOM 6294 C CA . THR B 1 82 ? -1.637 26.797 9.172 1 94.94 82 THR B CA 1
ATOM 6295 C C . THR B 1 82 ? -1.974 26.156 10.508 1 94.94 82 THR B C 1
ATOM 6297 O O . THR B 1 82 ? -2.344 26.828 11.469 1 94.94 82 THR B O 1
ATOM 6300 N N . PHE B 1 83 ? -1.981 24.875 10.539 1 96.62 83 PHE B N 1
ATOM 6301 C CA . PHE B 1 83 ? -2.32 24.125 11.75 1 96.62 83 PHE B CA 1
ATOM 6302 C C . PHE B 1 83 ? -1.071 23.516 12.375 1 96.62 83 PHE B C 1
ATOM 6304 O O . PHE B 1 83 ? -0.422 22.656 11.773 1 96.62 83 PHE B O 1
ATOM 6311 N N . GLN B 1 84 ? -0.695 23.875 13.555 1 93.19 84 GLN B N 1
ATOM 6312 C CA . GLN B 1 84 ? 0.57 23.406 14.125 1 93.19 84 GLN B CA 1
ATOM 6313 C C . GLN B 1 84 ? 0.339 22.406 15.25 1 93.19 84 GLN B C 1
ATOM 6315 O O . GLN B 1 84 ? 1.294 21.906 15.844 1 93.19 84 GLN B O 1
ATOM 6320 N N . TRP B 1 85 ? -0.895 22.047 15.578 1 95.44 85 TRP B N 1
ATOM 6321 C CA . TRP B 1 85 ? -1.193 21.219 16.734 1 95.44 85 TRP B CA 1
ATOM 6322 C C . TRP B 1 85 ? -1.438 19.766 16.312 1 95.44 85 TRP B C 1
ATOM 6324 O O . TRP B 1 85 ? -2.213 19.062 16.953 1 95.44 85 TRP B O 1
ATOM 6334 N N . PHE B 1 86 ? -0.812 19.297 15.25 1 96 86 PHE B N 1
ATOM 6335 C CA . PHE B 1 86 ? -0.998 17.969 14.719 1 96 86 PHE B CA 1
ATOM 6336 C C . PHE B 1 86 ? -0.608 16.906 15.742 1 96 86 PHE B C 1
ATOM 6338 O O . PHE B 1 86 ? -1.151 15.797 15.742 1 96 86 PHE B O 1
ATOM 6345 N N . HIS B 1 87 ? 0.281 17.203 16.688 1 93 87 HIS B N 1
ATOM 6346 C CA . HIS B 1 87 ? 0.741 16.25 17.688 1 93 87 HIS B CA 1
ATOM 6347 C C . HIS B 1 87 ? -0.395 15.82 18.609 1 93 87 HIS B C 1
ATOM 6349 O O . HIS B 1 87 ? -0.287 14.82 19.312 1 93 87 HIS B O 1
ATOM 6355 N N . LEU B 1 88 ? -1.449 16.562 18.625 1 94.44 88 LEU B N 1
ATOM 6356 C CA . LEU B 1 88 ? -2.615 16.219 19.438 1 94.44 88 LEU B CA 1
ATOM 6357 C C . LEU B 1 88 ? -3.684 15.531 18.594 1 94.44 88 LEU B C 1
ATOM 6359 O O . LEU B 1 88 ? -4.609 14.922 19.141 1 94.44 88 LEU B O 1
ATOM 6363 N N . CYS B 1 89 ? -3.586 15.664 17.344 1 96.12 89 CYS B N 1
ATOM 6364 C CA . CYS B 1 89 ? -4.66 15.336 16.406 1 96.12 89 CYS B CA 1
ATOM 6365 C C . CYS B 1 89 ? -4.488 13.93 15.852 1 96.12 89 CYS B C 1
ATOM 6367 O O . CYS B 1 89 ? -3.479 13.625 15.211 1 96.12 89 CYS B O 1
ATOM 6369 N N . ASP B 1 90 ? -5.473 13.078 16.047 1 95.56 90 ASP B N 1
ATOM 6370 C CA . ASP B 1 90 ? -5.438 11.727 15.5 1 95.56 90 ASP B CA 1
ATOM 6371 C C . ASP B 1 90 ? -5.879 11.711 14.039 1 95.56 90 ASP B C 1
ATOM 6373 O O . ASP B 1 90 ? -5.277 11.016 13.211 1 95.56 90 ASP B O 1
ATOM 6377 N N . THR B 1 91 ? -6.926 12.414 13.773 1 97.31 91 THR B N 1
ATOM 6378 C CA . THR B 1 91 ? -7.496 12.508 12.438 1 97.31 91 THR B CA 1
ATOM 6379 C C . THR B 1 91 ? -7.828 13.953 12.086 1 97.31 91 THR B C 1
ATOM 6381 O O . THR B 1 91 ? -8.445 14.664 12.891 1 97.31 91 THR B O 1
ATOM 6384 N N . PHE B 1 92 ? -7.332 14.414 10.969 1 98.5 92 PHE B N 1
ATOM 6385 C CA . PHE B 1 92 ? -7.582 15.75 10.438 1 98.5 92 PHE B CA 1
ATOM 6386 C C . PHE B 1 92 ? -8.484 15.688 9.211 1 98.5 92 PHE B C 1
ATOM 6388 O O . PHE B 1 92 ? -8.148 15.023 8.219 1 98.5 92 PHE B O 1
ATOM 6395 N N . ILE B 1 93 ? -9.641 16.328 9.281 1 98.88 93 ILE B N 1
ATOM 6396 C CA . ILE B 1 93 ? -10.578 16.344 8.172 1 98.88 93 ILE B CA 1
ATOM 6397 C C . ILE B 1 93 ? -10.477 17.672 7.43 1 98.88 93 ILE B C 1
ATOM 6399 O O . ILE B 1 93 ? -10.719 18.734 8.016 1 98.88 93 ILE B O 1
ATOM 6403 N N . TYR B 1 94 ? -10.078 17.625 6.188 1 98.69 94 TYR B N 1
ATOM 6404 C CA . TYR B 1 94 ? -10.164 18.828 5.359 1 98.69 94 TYR B CA 1
ATOM 6405 C C . TYR B 1 94 ? -11.594 19.062 4.891 1 98.69 94 TYR B C 1
ATOM 6407 O O . TYR B 1 94 ? -12.117 18.328 4.059 1 98.69 94 TYR B O 1
ATOM 6415 N N . PHE B 1 95 ? -12.18 20.078 5.398 1 98.38 95 PHE B N 1
ATOM 6416 C CA . PHE B 1 95 ? -13.602 20.328 5.195 1 98.38 95 PHE B CA 1
ATOM 6417 C C . PHE B 1 95 ? -13.82 21.531 4.297 1 98.38 95 PHE B C 1
ATOM 6419 O O . PHE B 1 95 ? -13.133 22.547 4.434 1 98.38 95 PHE B O 1
ATOM 6426 N N . SER B 1 96 ? -14.633 21.406 3.34 1 97.38 96 SER B N 1
ATOM 6427 C CA . SER B 1 96 ? -15.203 22.5 2.559 1 97.38 96 SER B CA 1
ATOM 6428 C C . SER B 1 96 ? -16.641 22.203 2.152 1 97.38 96 SER B C 1
ATOM 6430 O O . SER B 1 96 ? -17.188 21.156 2.518 1 97.38 96 SER B O 1
ATOM 6432 N N . HIS B 1 97 ? -17.234 23.125 1.468 1 96.44 97 HIS B N 1
ATOM 6433 C CA . HIS B 1 97 ? -18.641 22.953 1.093 1 96.44 97 HIS B CA 1
ATOM 6434 C C . HIS B 1 97 ? -18.766 22.5 -0.357 1 96.44 97 HIS B C 1
ATOM 6436 O O . HIS B 1 97 ? -19.859 22.516 -0.925 1 96.44 97 HIS B O 1
ATOM 6442 N N . HIS B 1 98 ? -17.641 22.094 -0.947 1 97.31 98 HIS B N 1
ATOM 6443 C CA . HIS B 1 98 ? -17.703 21.406 -2.232 1 97.31 98 HIS B CA 1
ATOM 6444 C C . HIS B 1 98 ? -18.188 19.969 -2.068 1 97.31 98 HIS B C 1
ATOM 6446 O O . HIS B 1 98 ? -17.969 19.359 -1.022 1 97.31 98 HIS B O 1
ATOM 6452 N N . ARG B 1 99 ? -18.859 19.422 -3.092 1 98.5 99 ARG B N 1
ATOM 6453 C CA . ARG B 1 99 ? -19.422 18.078 -3.018 1 98.5 99 ARG B CA 1
ATOM 6454 C C . ARG B 1 99 ? -18.359 17.078 -2.602 1 98.5 99 ARG B C 1
ATOM 6456 O O . ARG B 1 99 ? -18.578 16.281 -1.685 1 98.5 99 ARG B O 1
ATOM 6463 N N . VAL B 1 100 ? -17.281 17.094 -3.34 1 98.62 100 VAL B N 1
ATOM 6464 C CA . VAL B 1 100 ? -16.109 16.266 -3.053 1 98.62 100 VAL B CA 1
ATOM 6465 C C . VAL B 1 100 ? -14.906 17.156 -2.803 1 98.62 100 VAL B C 1
ATOM 6467 O O . VAL B 1 100 ? -14.477 17.891 -3.691 1 98.62 100 VAL B O 1
ATOM 6470 N N . SER B 1 101 ? -14.375 17.109 -1.578 1 98.5 101 SER B N 1
ATOM 6471 C CA . SER B 1 101 ? -13.203 17.906 -1.217 1 98.5 101 SER B CA 1
ATOM 6472 C C . SER B 1 101 ? -12.008 17 -0.93 1 98.5 101 SER B C 1
ATOM 6474 O O . SER B 1 101 ? -12.031 16.203 0.009 1 98.5 101 SER B O 1
ATOM 6476 N N . CYS B 1 102 ? -11.023 17.109 -1.748 1 97.5 102 CYS B N 1
ATOM 6477 C CA . CYS B 1 102 ? -9.758 16.422 -1.487 1 97.5 102 CYS B CA 1
ATOM 6478 C C . CYS B 1 102 ? -8.781 17.344 -0.77 1 97.5 102 CYS B C 1
ATOM 6480 O O . CYS B 1 102 ? -8.625 18.516 -1.153 1 97.5 102 CYS B O 1
ATOM 6482 N N . PRO B 1 103 ? -8.133 16.797 0.299 1 97.12 103 PRO B N 1
ATOM 6483 C CA . PRO B 1 103 ? -7.113 17.672 0.899 1 97.12 103 PRO B CA 1
ATOM 6484 C C . PRO B 1 103 ? -6.004 18.031 -0.082 1 97.12 103 PRO B C 1
ATOM 6486 O O . PRO B 1 103 ? -5.582 17.203 -0.888 1 97.12 103 PRO B O 1
ATOM 6489 N N . PRO B 1 104 ? -5.586 19.281 -0.032 1 94.06 104 PRO B N 1
ATOM 6490 C CA . PRO B 1 104 ? -4.414 19.641 -0.836 1 94.06 104 PRO B CA 1
ATOM 6491 C C . PRO B 1 104 ? -3.156 18.875 -0.423 1 94.06 104 PRO B C 1
ATOM 6493 O O . PRO B 1 104 ? -3.02 18.484 0.741 1 94.06 104 PRO B O 1
ATOM 6496 N N . SER B 1 105 ? -2.27 18.672 -1.349 1 91.62 105 SER B N 1
ATOM 6497 C CA . SER B 1 105 ? -1.064 17.875 -1.131 1 91.62 105 SER B CA 1
ATOM 6498 C C . SER B 1 105 ? -0.245 18.422 0.034 1 91.62 105 SER B C 1
ATOM 6500 O O . SER B 1 105 ? 0.375 17.656 0.774 1 91.62 105 SER B O 1
ATOM 6502 N N . GLY B 1 106 ? -0.168 19.75 0.187 1 92.56 106 GLY B N 1
ATOM 6503 C CA . GLY B 1 106 ? 0.567 20.328 1.299 1 92.56 106 GLY B CA 1
ATOM 6504 C C . GLY B 1 106 ? 0.023 19.922 2.654 1 92.56 106 GLY B C 1
ATOM 6505 O O . GLY B 1 106 ? 0.79 19.625 3.574 1 92.56 106 GLY B O 1
ATOM 6506 N N . TRP B 1 107 ? -1.315 19.891 2.787 1 95.88 107 TRP B N 1
ATOM 6507 C CA . TRP B 1 107 ? -1.951 19.469 4.031 1 95.88 107 TRP B CA 1
ATOM 6508 C C . TRP B 1 107 ? -1.717 17.984 4.281 1 95.88 107 TRP B C 1
ATOM 6510 O O . TRP B 1 107 ? -1.512 17.562 5.426 1 95.88 107 TRP B O 1
ATOM 6520 N N . ILE B 1 108 ? -1.771 17.219 3.195 1 96 108 ILE B N 1
ATOM 6521 C CA . ILE B 1 108 ? -1.519 15.797 3.33 1 96 108 ILE B CA 1
ATOM 6522 C C . ILE B 1 108 ? -0.114 15.57 3.887 1 96 108 ILE B C 1
ATOM 6524 O O . ILE B 1 108 ? 0.065 14.82 4.852 1 96 108 ILE B O 1
ATOM 6528 N N . ARG B 1 109 ? 0.851 16.219 3.346 1 93.81 109 ARG B N 1
ATOM 6529 C CA . ARG B 1 109 ? 2.225 16.078 3.814 1 93.81 109 ARG B CA 1
ATOM 6530 C C . ARG B 1 109 ? 2.354 16.5 5.273 1 93.81 109 ARG B C 1
ATOM 6532 O O . ARG B 1 109 ? 2.963 15.789 6.078 1 93.81 109 ARG B O 1
ATOM 6539 N N . SER B 1 110 ? 1.838 17.656 5.539 1 94.94 110 SER B N 1
ATOM 6540 C CA . SER B 1 110 ? 1.942 18.188 6.895 1 94.94 110 SER B CA 1
ATOM 6541 C C . SER B 1 110 ? 1.319 17.234 7.914 1 94.94 110 SER B C 1
ATOM 6543 O O . SER B 1 110 ? 1.895 17 8.977 1 94.94 110 SER B O 1
ATOM 6545 N N . ALA B 1 111 ? 0.182 16.688 7.602 1 96.5 111 ALA B N 1
ATOM 6546 C CA . ALA B 1 111 ? -0.476 15.742 8.5 1 96.5 111 ALA B CA 1
ATOM 6547 C C . ALA B 1 111 ? 0.354 14.469 8.656 1 96.5 111 ALA B C 1
ATOM 6549 O O . ALA B 1 111 ? 0.615 14.031 9.781 1 96.5 111 ALA B O 1
ATOM 6550 N N . HIS B 1 112 ? 0.752 13.953 7.59 1 94.75 112 HIS B N 1
ATOM 6551 C CA . HIS B 1 112 ? 1.449 12.672 7.598 1 94.75 112 HIS B CA 1
ATOM 6552 C C . HIS B 1 112 ? 2.779 12.773 8.336 1 94.75 112 HIS B C 1
ATOM 6554 O O . HIS B 1 112 ? 3.164 11.859 9.062 1 94.75 112 HIS B O 1
ATOM 6560 N N . VAL B 1 113 ? 3.529 13.867 8.133 1 92.81 113 VAL B N 1
ATOM 6561 C CA . VAL B 1 113 ? 4.812 14.039 8.805 1 92.81 113 VAL B CA 1
ATOM 6562 C C . VAL B 1 113 ? 4.617 14.031 10.32 1 92.81 113 VAL B C 1
ATOM 6564 O O . VAL B 1 113 ? 5.504 13.609 11.062 1 92.81 113 VAL B O 1
ATOM 6567 N N . ASN B 1 114 ? 3.439 14.383 10.742 1 93 114 ASN B N 1
ATOM 6568 C CA . ASN B 1 114 ? 3.125 14.422 12.164 1 93 114 ASN B CA 1
ATOM 6569 C C . ASN B 1 114 ? 2.41 13.156 12.617 1 93 114 ASN B C 1
ATOM 6571 O O . ASN B 1 114 ? 1.978 13.055 13.766 1 93 114 ASN B O 1
ATOM 6575 N N . GLY B 1 115 ? 2.201 12.234 11.727 1 92.12 115 GLY B N 1
ATOM 6576 C CA . GLY B 1 115 ? 1.54 10.984 12.062 1 92.12 115 GLY B CA 1
ATOM 6577 C C . GLY B 1 115 ? 0.034 11.117 12.18 1 92.12 115 GLY B C 1
ATOM 6578 O O . GLY B 1 115 ? -0.609 10.352 12.898 1 92.12 115 GLY B O 1
ATOM 6579 N N . THR B 1 116 ? -0.522 12.062 11.578 1 95.69 116 THR B N 1
ATOM 6580 C CA . THR B 1 116 ? -1.959 12.305 11.617 1 95.69 116 THR B CA 1
ATOM 6581 C C . THR B 1 116 ? -2.621 11.867 10.312 1 95.69 116 THR B C 1
ATOM 6583 O O . THR B 1 116 ? -2.148 12.203 9.227 1 95.69 116 THR B O 1
ATOM 6586 N N . LYS B 1 117 ? -3.701 11.078 10.422 1 96.5 117 LYS B N 1
ATOM 6587 C CA . LYS B 1 117 ? -4.488 10.773 9.234 1 96.5 117 LYS B CA 1
ATOM 6588 C C . LYS B 1 117 ? -5.199 12.016 8.711 1 96.5 117 LYS B C 1
ATOM 6590 O O . LYS B 1 117 ? -5.574 12.898 9.484 1 96.5 117 LYS B O 1
ATOM 6595 N N . ILE B 1 118 ? -5.371 12.102 7.43 1 98.12 118 ILE B N 1
ATOM 6596 C CA . ILE B 1 118 ? -6.098 13.234 6.859 1 98.12 118 ILE B CA 1
ATOM 6597 C C . ILE B 1 118 ? -7.188 12.719 5.918 1 98.12 118 ILE B C 1
ATOM 6599 O O . ILE B 1 118 ? -6.941 11.852 5.086 1 98.12 118 ILE B O 1
ATOM 6603 N N . LEU B 1 119 ? -8.391 13.203 6.074 1 98.75 119 LEU B N 1
ATOM 6604 C CA . LEU B 1 119 ? -9.555 12.75 5.316 1 98.75 119 LEU B CA 1
ATOM 6605 C C . LEU B 1 119 ? -10.062 13.852 4.398 1 98.75 119 LEU B C 1
ATOM 6607 O O . LEU B 1 119 ? -9.914 15.039 4.699 1 98.75 119 LEU B O 1
ATOM 6611 N N . GLY B 1 120 ? -10.594 13.414 3.27 1 98.69 120 GLY B N 1
ATOM 6612 C CA . GLY B 1 120 ? -11.406 14.312 2.469 1 98.69 120 GLY B CA 1
ATOM 6613 C C . GLY B 1 120 ? -12.844 14.414 2.953 1 98.69 120 GLY B C 1
ATOM 6614 O O . GLY B 1 120 ? -13.203 13.828 3.98 1 98.69 120 GLY B O 1
ATOM 6615 N N . THR B 1 121 ? -13.68 15.195 2.258 1 98.81 121 THR B N 1
ATOM 6616 C CA . THR B 1 121 ? -15.07 15.406 2.635 1 98.81 121 THR B CA 1
ATOM 6617 C C . THR B 1 121 ? -16 15.102 1.461 1 98.81 121 THR B C 1
ATOM 6619 O O . THR B 1 121 ? -15.766 15.57 0.344 1 98.81 121 THR B O 1
ATOM 6622 N N . LEU B 1 122 ? -16.922 14.281 1.628 1 98.88 122 LEU B N 1
ATOM 6623 C CA . LEU B 1 122 ? -18.094 14.078 0.771 1 98.88 122 LEU B CA 1
ATOM 6624 C C . LEU B 1 122 ? -19.344 14.648 1.417 1 98.88 122 LEU B C 1
ATOM 6626 O O . LEU B 1 122 ? -19.812 14.141 2.441 1 98.88 122 LEU B O 1
ATOM 6630 N N . ILE B 1 123 ? -19.922 15.727 0.805 1 98.69 123 ILE B N 1
ATOM 6631 C CA . ILE B 1 123 ? -20.969 16.453 1.511 1 98.69 123 ILE B CA 1
ATOM 6632 C C . ILE B 1 123 ? -22.172 16.641 0.585 1 98.69 123 ILE B C 1
ATOM 6634 O O . ILE B 1 123 ? -22.016 16.875 -0.615 1 98.69 123 ILE B O 1
ATOM 6638 N N . PHE B 1 124 ? -23.359 16.469 1.053 1 98.25 124 PHE B N 1
ATOM 6639 C CA . PHE B 1 124 ? -24.609 16.688 0.339 1 98.25 124 PHE B CA 1
ATOM 6640 C C . PHE B 1 124 ? -25.453 17.75 1.042 1 98.25 124 PHE B C 1
ATOM 6642 O O . PHE B 1 124 ? -26.016 17.484 2.109 1 98.25 124 PHE B O 1
ATOM 6649 N N . GLU B 1 125 ? -25.516 18.891 0.495 1 95.88 125 GLU B N 1
ATOM 6650 C CA . GLU B 1 125 ? -26.281 20 1.045 1 95.88 125 GLU B CA 1
ATOM 6651 C C . GLU B 1 125 ? -27.094 20.703 -0.038 1 95.88 125 GLU B C 1
ATOM 6653 O O . GLU B 1 125 ? -26.797 20.578 -1.228 1 95.88 125 GLU B O 1
ATOM 6658 N N . TRP B 1 126 ? -28.219 21.328 0.373 1 92.25 126 TRP B N 1
ATOM 6659 C CA . TRP B 1 126 ? -29.047 22.156 -0.501 1 92.25 126 TRP B CA 1
ATOM 6660 C C . TRP B 1 126 ? -29.656 21.312 -1.614 1 92.25 126 TRP B C 1
ATOM 6662 O O . TRP B 1 126 ? -29.734 20.094 -1.506 1 92.25 126 TRP B O 1
ATOM 6672 N N . ASP B 1 127 ? -30.141 21.938 -2.635 1 90.75 127 ASP B N 1
ATOM 6673 C CA . ASP B 1 127 ? -30.875 21.234 -3.689 1 90.75 127 ASP B CA 1
ATOM 6674 C C . ASP B 1 127 ? -29.938 20.359 -4.523 1 90.75 127 ASP B C 1
ATOM 6676 O O . ASP B 1 127 ? -30.281 19.234 -4.863 1 90.75 127 ASP B O 1
ATOM 6680 N N . ALA B 1 128 ? -28.812 20.906 -4.777 1 92.69 128 ALA B N 1
ATOM 6681 C CA . ALA B 1 128 ? -27.859 20.125 -5.562 1 92.69 128 ALA B CA 1
ATOM 6682 C C . ALA B 1 128 ? -27.453 18.859 -4.832 1 92.69 128 ALA B C 1
ATOM 6684 O O . ALA B 1 128 ? -27.234 17.812 -5.461 1 92.69 128 ALA B O 1
ATOM 6685 N N . GLY B 1 129 ? -27.359 18.969 -3.523 1 94.75 129 GLY B N 1
ATOM 6686 C CA . GLY B 1 129 ? -27.031 17.812 -2.723 1 94.75 129 GLY B CA 1
ATOM 6687 C C . GLY B 1 129 ? -28.125 16.766 -2.721 1 94.75 129 GLY B C 1
ATOM 6688 O O . GLY B 1 129 ? -27.844 15.562 -2.707 1 94.75 129 GLY B O 1
ATOM 6689 N N . ARG B 1 130 ? -29.391 17.234 -2.775 1 93.62 130 ARG B N 1
ATOM 6690 C CA . ARG B 1 130 ? -30.531 16.328 -2.801 1 93.62 130 ARG B CA 1
ATOM 6691 C C . ARG B 1 130 ? -30.516 15.484 -4.066 1 93.62 130 ARG B C 1
ATOM 6693 O O . ARG B 1 130 ? -30.859 14.297 -4.027 1 93.62 130 ARG B O 1
ATOM 6700 N N . GLU B 1 131 ? -30.141 16.062 -5.102 1 94.12 131 GLU B N 1
ATOM 6701 C CA . GLU B 1 131 ? -30.062 15.328 -6.359 1 94.12 131 GLU B CA 1
ATOM 6702 C C . GLU B 1 131 ? -28.891 14.359 -6.363 1 94.12 131 GLU B C 1
ATOM 6704 O O . GLU B 1 131 ? -29.031 13.203 -6.773 1 94.12 131 GLU B O 1
ATOM 6709 N N . ASP B 1 132 ? -27.781 14.766 -5.852 1 96.38 132 ASP B N 1
ATOM 6710 C CA . ASP B 1 132 ? -26.547 13.984 -5.914 1 96.38 132 ASP B CA 1
ATOM 6711 C C . ASP B 1 132 ? -26.625 12.773 -4.98 1 96.38 132 ASP B C 1
ATOM 6713 O O . ASP B 1 132 ? -26.047 11.727 -5.27 1 96.38 132 ASP B O 1
ATOM 6717 N N . ILE B 1 133 ? -27.266 12.953 -3.844 1 96.94 133 ILE B N 1
ATOM 6718 C CA . ILE B 1 133 ? -27.328 11.844 -2.898 1 96.94 133 ILE B CA 1
ATOM 6719 C C . ILE B 1 133 ? -28.109 10.688 -3.51 1 96.94 133 ILE B C 1
ATOM 6721 O O . ILE B 1 133 ? -27.859 9.523 -3.201 1 96.94 133 ILE B O 1
ATOM 6725 N N . VAL B 1 134 ? -29.109 11 -4.34 1 95.19 134 VAL B N 1
ATOM 6726 C CA . VAL B 1 134 ? -29.844 9.977 -5.09 1 95.19 134 VAL B CA 1
ATOM 6727 C C . VAL B 1 134 ? -28.922 9.359 -6.141 1 95.19 134 VAL B C 1
ATOM 6729 O O . VAL B 1 134 ? -28.875 8.133 -6.289 1 95.19 134 VAL B O 1
ATOM 6732 N N . GLU B 1 135 ? -28.141 10.172 -6.793 1 95.25 135 GLU B N 1
ATOM 6733 C CA . GLU B 1 135 ? -27.219 9.719 -7.824 1 95.25 135 GLU B CA 1
ATOM 6734 C C . GLU B 1 135 ? -26.141 8.805 -7.234 1 95.25 135 GLU B C 1
ATOM 6736 O O . GLU B 1 135 ? -25.734 7.836 -7.871 1 95.25 135 GLU B O 1
ATOM 6741 N N . LEU B 1 136 ? -25.688 9.07 -6.078 1 97.19 136 LEU B N 1
ATOM 6742 C CA . LEU B 1 136 ? -24.625 8.328 -5.418 1 97.19 136 LEU B CA 1
ATOM 6743 C C . LEU B 1 136 ? -24.938 6.84 -5.383 1 97.19 136 LEU B C 1
ATOM 6745 O O . LEU B 1 136 ? -24.062 6.004 -5.582 1 97.19 136 LEU B O 1
ATOM 6749 N N . VAL B 1 137 ? -26.266 6.543 -5.148 1 95.56 137 VAL B N 1
ATOM 6750 C CA . VAL B 1 137 ? -26.641 5.148 -4.938 1 95.56 137 VAL B CA 1
ATOM 6751 C C . VAL B 1 137 ? -27.453 4.648 -6.125 1 95.56 137 VAL B C 1
ATOM 6753 O O . VAL B 1 137 ? -28.141 3.623 -6.035 1 95.56 137 VAL B O 1
ATOM 6756 N N . ALA B 1 138 ? -27.5 5.434 -7.191 1 93.25 138 ALA B N 1
ATOM 6757 C CA . ALA B 1 138 ? -28.266 5.027 -8.359 1 93.25 138 ALA B CA 1
ATOM 6758 C C . ALA B 1 138 ? -27.734 3.729 -8.953 1 93.25 138 ALA B C 1
ATOM 6760 O O . ALA B 1 138 ? -26.516 3.533 -9.031 1 93.25 138 ALA B O 1
ATOM 6761 N N . PRO B 1 139 ? -28.609 2.836 -9.242 1 92.19 139 PRO B N 1
ATOM 6762 C CA . PRO B 1 139 ? -28.156 1.644 -9.961 1 92.19 139 PRO B CA 1
ATOM 6763 C C . PRO B 1 139 ? -27.625 1.964 -11.352 1 92.19 139 PRO B C 1
ATOM 6765 O O . PRO B 1 139 ? -27.844 3.059 -11.867 1 92.19 139 PRO B O 1
ATOM 6768 N N . THR B 1 140 ? -26.938 1.027 -11.875 1 89.69 140 THR B N 1
ATOM 6769 C CA . THR B 1 140 ? -26.375 1.198 -13.211 1 89.69 140 THR B CA 1
ATOM 6770 C C . THR B 1 140 ? -27.484 1.27 -14.258 1 89.69 140 THR B C 1
ATOM 6772 O O . THR B 1 140 ? -27.422 2.1 -15.164 1 89.69 140 THR B O 1
ATOM 6775 N N . SER B 1 141 ? -28.438 0.343 -14.094 1 82.88 141 SER B N 1
ATOM 6776 C CA . SER B 1 141 ? -29.547 0.304 -15.055 1 82.88 141 SER B CA 1
ATOM 6777 C C . SER B 1 141 ? -30.562 1.41 -14.781 1 82.88 141 SER B C 1
ATOM 6779 O O . SER B 1 141 ? -31.094 1.504 -13.68 1 82.88 141 SER B O 1
ATOM 6781 N N . PRO B 1 142 ? -30.859 2.139 -15.766 1 75.38 142 PRO B N 1
ATOM 6782 C CA . PRO B 1 142 ? -31.859 3.189 -15.57 1 75.38 142 PRO B CA 1
ATOM 6783 C C . PRO B 1 142 ? -33.25 2.635 -15.352 1 75.38 142 PRO B C 1
ATOM 6785 O O . PRO B 1 142 ? -34.156 3.346 -14.859 1 75.38 142 PRO B O 1
ATOM 6788 N N . THR B 1 143 ? -33.438 1.341 -15.664 1 78.44 143 THR B N 1
ATOM 6789 C CA . THR B 1 143 ? -34.781 0.77 -15.562 1 78.44 143 THR B CA 1
ATOM 6790 C C . THR B 1 143 ? -34.969 0.061 -14.219 1 78.44 143 THR B C 1
ATOM 6792 O O . THR B 1 143 ? -36.062 -0.368 -13.883 1 78.44 143 THR B O 1
ATOM 6795 N N . ALA B 1 144 ? -33.938 -0.028 -13.508 1 81.25 144 ALA B N 1
ATOM 6796 C CA . ALA B 1 144 ? -34.031 -0.668 -12.195 1 81.25 144 ALA B CA 1
ATOM 6797 C C . ALA B 1 144 ? -34.844 0.194 -11.227 1 81.25 144 ALA B C 1
ATOM 6799 O O . ALA B 1 144 ? -34.844 1.423 -11.336 1 81.25 144 ALA B O 1
ATOM 6800 N N . LYS B 1 145 ? -35.625 -0.525 -10.352 1 83.06 145 LYS B N 1
ATOM 6801 C CA . LYS B 1 145 ? -36.344 0.191 -9.32 1 83.06 145 LYS B CA 1
ATOM 6802 C C . LYS B 1 145 ? -35.438 1.007 -8.43 1 83.06 145 LYS B C 1
ATOM 6804 O O . LYS B 1 145 ? -34.406 0.502 -7.977 1 83.06 145 LYS B O 1
ATOM 6809 N N . ARG B 1 146 ? -35.844 2.172 -8.266 1 84.56 146 ARG B N 1
ATOM 6810 C CA . ARG B 1 146 ? -35.031 3.064 -7.445 1 84.56 146 ARG B CA 1
ATOM 6811 C C . ARG B 1 146 ? -34.906 2.535 -6.023 1 84.56 146 ARG B C 1
ATOM 6813 O O . ARG B 1 146 ? -35.875 2.031 -5.449 1 84.56 146 ARG B O 1
ATOM 6820 N N . PHE B 1 147 ? -33.75 2.59 -5.449 1 90.75 147 PHE B N 1
ATOM 6821 C CA . PHE B 1 147 ? -33.406 2.291 -4.062 1 90.75 147 PHE B CA 1
ATOM 6822 C C . PHE B 1 147 ? -33.562 0.806 -3.771 1 90.75 147 PHE B C 1
ATOM 6824 O O . PHE B 1 147 ? -33.906 0.424 -2.648 1 90.75 147 PHE B O 1
ATOM 6831 N N . SER B 1 148 ? -33.531 -0.036 -4.77 1 88.62 148 SER B N 1
ATOM 6832 C CA . SER B 1 148 ? -33.531 -1.482 -4.574 1 88.62 148 SER B CA 1
ATOM 6833 C C . SER B 1 148 ? -32.125 -2.059 -4.711 1 88.62 148 SER B C 1
ATOM 6835 O O . SER B 1 148 ? -31.828 -3.15 -4.211 1 88.62 148 SER B O 1
ATOM 6837 N N . SER B 1 149 ? -31.328 -1.354 -5.371 1 91.69 149 SER B N 1
ATOM 6838 C CA . SER B 1 149 ? -29.938 -1.707 -5.594 1 91.69 149 SER B CA 1
ATOM 6839 C C . SER B 1 149 ? -29.078 -0.464 -5.801 1 91.69 149 SER B C 1
ATOM 6841 O O . SER B 1 149 ? -29.594 0.645 -5.926 1 91.69 149 SER B O 1
ATOM 6843 N N . PHE B 1 150 ? -27.781 -0.637 -5.707 1 93.19 150 PHE B N 1
ATOM 6844 C CA . PHE B 1 150 ? -26.891 0.5 -5.949 1 93.19 150 PHE B CA 1
ATOM 6845 C C . PHE B 1 150 ? -25.688 0.084 -6.789 1 93.19 150 PHE B C 1
ATOM 6847 O O . PHE B 1 150 ? -25.266 -1.069 -6.738 1 93.19 150 PHE B O 1
ATOM 6854 N N . SER B 1 151 ? -25.219 1.053 -7.605 1 93.31 151 SER B N 1
ATOM 6855 C CA . SER B 1 151 ? -23.953 0.914 -8.328 1 93.31 151 SER B CA 1
ATOM 6856 C C . SER B 1 151 ? -22.766 1.235 -7.438 1 93.31 151 SER B C 1
ATOM 6858 O O . SER B 1 151 ? -22.859 2.08 -6.543 1 93.31 151 SER B O 1
ATOM 6860 N N . THR B 1 152 ? -21.609 0.605 -7.746 1 91.62 152 THR B N 1
ATOM 6861 C CA . THR B 1 152 ? -20.406 0.856 -6.941 1 91.62 152 THR B CA 1
ATOM 6862 C C . THR B 1 152 ? -19.562 1.968 -7.562 1 91.62 152 THR B C 1
ATOM 6864 O O . THR B 1 152 ? -18.516 2.33 -7.023 1 91.62 152 THR B O 1
ATOM 6867 N N . ARG B 1 153 ? -19.984 2.51 -8.641 1 91.75 153 ARG B N 1
ATOM 6868 C CA 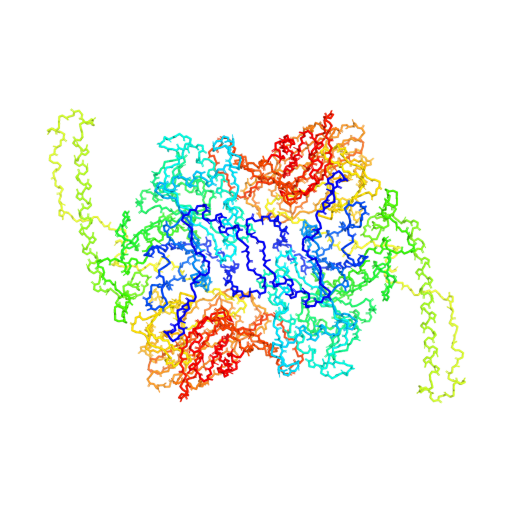. ARG B 1 153 ? -19.203 3.41 -9.484 1 91.75 153 ARG B CA 1
ATOM 6869 C C . ARG B 1 153 ? -18.578 4.531 -8.648 1 91.75 153 ARG B C 1
ATOM 6871 O O . ARG B 1 153 ? -17.375 4.73 -8.672 1 91.75 153 ARG B O 1
ATOM 6878 N N . TYR B 1 154 ? -19.359 5.238 -7.914 1 96.44 154 TYR B N 1
ATOM 6879 C CA . TYR B 1 154 ? -18.859 6.414 -7.211 1 96.44 154 TYR B CA 1
ATOM 6880 C C . TYR B 1 154 ? -18.062 6.012 -5.977 1 96.44 154 TYR B C 1
ATOM 6882 O O . TYR B 1 154 ? -17.094 6.688 -5.605 1 96.44 154 TYR B O 1
ATOM 6890 N N . ALA B 1 155 ? -18.453 4.898 -5.316 1 95.81 155 ALA B N 1
ATOM 6891 C CA . ALA B 1 155 ? -17.609 4.383 -4.234 1 95.81 155 ALA B CA 1
ATOM 6892 C C . ALA B 1 155 ? -16.203 4.059 -4.734 1 95.81 155 ALA B C 1
ATOM 6894 O O . ALA B 1 155 ? -15.219 4.469 -4.125 1 95.81 155 ALA B O 1
ATOM 6895 N N . ASP B 1 156 ? -16.141 3.408 -5.863 1 93.5 156 ASP B N 1
ATOM 6896 C CA . ASP B 1 156 ? -14.852 3.029 -6.438 1 93.5 156 ASP B CA 1
ATOM 6897 C C . ASP B 1 156 ? -14.055 4.262 -6.855 1 93.5 156 ASP B C 1
ATOM 6899 O O . ASP B 1 156 ? -12.836 4.312 -6.664 1 93.5 156 ASP B O 1
ATOM 6903 N N . LEU B 1 157 ? -14.734 5.199 -7.434 1 95.56 157 LEU B N 1
ATOM 6904 C CA . LEU B 1 157 ? -14.055 6.422 -7.855 1 95.56 157 LEU B CA 1
ATOM 6905 C C . LEU B 1 157 ? -13.469 7.156 -6.652 1 95.56 157 LEU B C 1
ATOM 6907 O O . LEU B 1 157 ? -12.359 7.684 -6.727 1 95.56 157 LEU B O 1
ATOM 6911 N N . LEU B 1 158 ? -14.227 7.219 -5.582 1 97.94 158 LEU B N 1
ATOM 6912 C CA . LEU B 1 158 ? -13.75 7.895 -4.379 1 97.94 158 LEU B CA 1
ATOM 6913 C C . LEU B 1 158 ? -12.547 7.164 -3.785 1 97.94 158 LEU B C 1
ATOM 6915 O O . LEU B 1 158 ? -11.633 7.797 -3.254 1 97.94 158 LEU B O 1
ATOM 6919 N N . VAL B 1 159 ? -12.547 5.863 -3.844 1 95.88 159 VAL B N 1
ATOM 6920 C CA . VAL B 1 159 ? -11.391 5.082 -3.424 1 95.88 159 VAL B CA 1
ATOM 6921 C C . VAL B 1 159 ? -10.188 5.418 -4.305 1 95.88 159 VAL B C 1
ATOM 6923 O O . VAL B 1 159 ? -9.094 5.672 -3.803 1 95.88 159 VAL B O 1
ATOM 6926 N N . ASP B 1 160 ? -10.414 5.488 -5.641 1 93.5 160 ASP B N 1
ATOM 6927 C CA . ASP B 1 160 ? -9.344 5.762 -6.605 1 93.5 160 ASP B CA 1
ATOM 6928 C C . ASP B 1 160 ? -8.711 7.125 -6.348 1 93.5 160 ASP B C 1
ATOM 6930 O O . ASP B 1 160 ? -7.488 7.266 -6.398 1 93.5 160 ASP B O 1
ATOM 6934 N N . VAL B 1 161 ? -9.508 8.016 -6.078 1 94.62 161 VAL B N 1
ATOM 6935 C CA . VAL B 1 161 ? -9.023 9.375 -5.863 1 94.62 161 VAL B CA 1
ATOM 6936 C C . VAL B 1 161 ? -8.188 9.43 -4.586 1 94.62 161 VAL B C 1
ATOM 6938 O O . VAL B 1 161 ? -7.137 10.07 -4.555 1 94.62 161 VAL B O 1
ATOM 6941 N N . ALA B 1 162 ? -8.68 8.789 -3.549 1 96.19 162 ALA B N 1
ATOM 6942 C CA . ALA B 1 162 ? -7.922 8.75 -2.301 1 96.19 162 ALA B CA 1
ATOM 6943 C C . ALA B 1 162 ? -6.555 8.109 -2.51 1 96.19 162 ALA B C 1
ATOM 6945 O O . ALA B 1 162 ? -5.543 8.617 -2.016 1 96.19 162 ALA B O 1
ATOM 6946 N N . VAL B 1 163 ? -6.48 7.047 -3.254 1 91.62 163 VAL B N 1
ATOM 6947 C CA . VAL B 1 163 ? -5.227 6.363 -3.549 1 91.62 163 VAL B CA 1
ATOM 6948 C C . VAL B 1 163 ? -4.332 7.262 -4.395 1 91.62 163 VAL B C 1
ATOM 6950 O O . VAL B 1 163 ? -3.143 7.422 -4.102 1 91.62 163 VAL B O 1
ATOM 6953 N N . GLU B 1 164 ? -4.867 7.832 -5.391 1 89.12 164 GLU B N 1
ATOM 6954 C CA . GLU B 1 164 ? -4.121 8.68 -6.312 1 89.12 164 GLU B CA 1
ATOM 6955 C C . GLU B 1 164 ? -3.482 9.859 -5.582 1 89.12 164 GLU B C 1
ATOM 6957 O O . GLU B 1 164 ? -2.33 10.211 -5.848 1 89.12 164 GLU B O 1
ATOM 6962 N N . ARG B 1 165 ? -4.242 10.438 -4.684 1 92.12 165 ARG B N 1
ATOM 6963 C CA . ARG B 1 165 ? -3.783 11.656 -4.031 1 92.12 165 ARG B CA 1
ATOM 6964 C C . ARG B 1 165 ? -3.035 11.344 -2.742 1 92.12 165 ARG B C 1
ATOM 6966 O O . ARG B 1 165 ? -2.332 12.203 -2.199 1 92.12 165 ARG B O 1
ATOM 6973 N N . GLY B 1 166 ? -3.268 10.219 -2.17 1 93.12 166 GLY B N 1
ATOM 6974 C CA . GLY B 1 166 ? -2.496 9.758 -1.026 1 93.12 166 GLY B CA 1
ATOM 6975 C C . GLY B 1 166 ? -3.092 10.18 0.303 1 93.12 166 GLY B C 1
ATOM 6976 O O . GLY B 1 166 ? -2.361 10.508 1.24 1 93.12 166 GLY B O 1
ATOM 6977 N N . PHE B 1 167 ? -4.434 10.328 0.415 1 96.44 167 PHE B N 1
ATOM 6978 C CA . PHE B 1 167 ? -5.004 10.656 1.716 1 96.44 167 PHE B CA 1
ATOM 6979 C C . PHE B 1 167 ? -5.785 9.469 2.275 1 96.44 167 PHE B C 1
ATOM 6981 O O . PHE B 1 167 ? -5.848 8.414 1.65 1 96.44 167 PHE B O 1
ATOM 6988 N N . ASP B 1 168 ? -6.379 9.594 3.477 1 97.62 168 ASP B N 1
ATOM 6989 C CA . ASP B 1 168 ? -6.578 8.438 4.344 1 97.62 168 ASP B CA 1
ATOM 6990 C C . ASP B 1 168 ? -8.062 8.141 4.531 1 97.62 168 ASP B C 1
ATOM 6992 O O . ASP B 1 168 ? -8.453 7.477 5.496 1 97.62 168 ASP B O 1
ATOM 6996 N N . GLY B 1 169 ? -8.898 8.719 3.764 1 98.5 169 GLY B N 1
ATOM 6997 C CA . GLY B 1 169 ? -10.305 8.391 3.914 1 98.5 169 GLY B CA 1
ATOM 6998 C C . GLY B 1 169 ? -11.219 9.586 3.713 1 98.5 169 GLY B C 1
ATOM 6999 O O . GLY B 1 169 ? -10.875 10.523 2.99 1 98.5 169 GLY B O 1
ATOM 7000 N N . TRP B 1 170 ? -12.531 9.438 4.316 1 98.81 170 TRP B N 1
ATOM 7001 C CA . TRP B 1 170 ? -13.547 10.422 3.973 1 98.81 170 TRP B CA 1
ATOM 7002 C C . TRP B 1 170 ? -14.469 10.695 5.16 1 98.81 170 TRP B C 1
ATOM 7004 O O . TRP B 1 170 ? -14.859 9.766 5.875 1 98.81 170 TRP B O 1
ATOM 7014 N N . LEU B 1 171 ? -14.773 11.945 5.367 1 98.88 171 LEU B N 1
ATOM 7015 C CA . LEU B 1 171 ? -15.984 12.336 6.082 1 98.88 171 LEU B CA 1
ATOM 7016 C C . LEU B 1 171 ? -17.203 12.312 5.148 1 98.88 171 LEU B C 1
ATOM 7018 O O . LEU B 1 171 ? -17.172 12.922 4.078 1 98.88 171 LEU B O 1
ATOM 7022 N N . VAL B 1 172 ? -18.203 11.602 5.496 1 98.88 172 VAL B N 1
ATOM 7023 C CA . VAL B 1 172 ? -19.453 11.602 4.742 1 98.88 172 VAL B CA 1
ATOM 7024 C C . VAL B 1 172 ? -20.5 12.391 5.504 1 98.88 172 VAL B C 1
ATOM 7026 O O . VAL B 1 172 ? -20.953 11.977 6.574 1 98.88 172 VAL B O 1
ATOM 7029 N N . ASN B 1 173 ? -20.891 13.555 4.961 1 98.69 173 ASN B N 1
ATOM 7030 C CA . ASN B 1 173 ? -21.844 14.477 5.562 1 98.69 173 ASN B CA 1
ATOM 7031 C C . ASN B 1 173 ? -23.078 14.656 4.68 1 98.69 173 ASN B C 1
ATOM 7033 O O . ASN B 1 173 ? -23.031 15.359 3.666 1 98.69 173 ASN B O 1
ATOM 7037 N N . VAL B 1 174 ? -24.219 14.062 5.102 1 98.25 174 VAL B N 1
ATOM 7038 C CA . VAL B 1 174 ? -25.469 14.133 4.344 1 98.25 174 VAL B CA 1
ATOM 7039 C C . VAL B 1 174 ? -26.453 15.062 5.043 1 98.25 174 VAL B C 1
ATOM 7041 O O . VAL B 1 174 ? -27.188 14.641 5.941 1 98.25 174 VAL B O 1
ATOM 7044 N N . GLU B 1 175 ? -26.562 16.25 4.59 1 97 175 GLU B N 1
ATOM 7045 C CA . GLU B 1 175 ? -27.422 17.219 5.223 1 97 175 GLU B CA 1
ATOM 7046 C C . GLU B 1 175 ? -28.609 17.578 4.324 1 97 175 GLU B C 1
ATOM 7048 O O . GLU B 1 175 ? -28.875 18.75 4.07 1 97 175 GLU B O 1
ATOM 7053 N N . VAL B 1 176 ? -29.266 16.578 3.857 1 95.44 176 VAL B N 1
ATOM 7054 C CA . VAL B 1 176 ? -30.531 16.641 3.111 1 95.44 176 VAL B CA 1
ATOM 7055 C C . VAL B 1 176 ? -31.422 15.461 3.494 1 95.44 176 VAL B C 1
ATOM 7057 O O . VAL B 1 176 ? -30.922 14.43 3.945 1 95.44 176 VAL B O 1
ATOM 7060 N N . ASP B 1 177 ? -32.719 15.672 3.359 1 94.44 177 ASP B N 1
ATOM 7061 C CA . ASP B 1 177 ? -33.625 14.539 3.498 1 94.44 177 ASP B CA 1
ATOM 7062 C C . ASP B 1 177 ? -33.375 13.508 2.398 1 94.44 177 ASP B C 1
ATOM 7064 O O . ASP B 1 177 ? -33.031 13.867 1.267 1 94.44 177 ASP B O 1
ATOM 7068 N N . LEU B 1 178 ? -33.5 12.266 2.812 1 95.5 178 LEU B N 1
ATOM 7069 C CA . LEU B 1 178 ? -33.406 11.195 1.83 1 95.5 178 LEU B CA 1
ATOM 7070 C C . LEU B 1 178 ? -34.75 10.93 1.157 1 95.5 178 LEU B C 1
ATOM 7072 O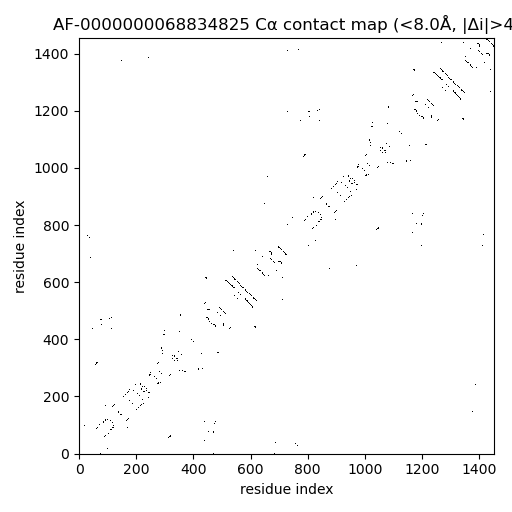 O . LEU B 1 178 ? -35.812 11.312 1.687 1 95.5 178 LEU B O 1
ATOM 7076 N N . GLY B 1 179 ? -34.719 10.273 0.066 1 92 179 GLY B N 1
ATOM 7077 C CA . GLY B 1 179 ? -35.875 10.016 -0.752 1 92 179 GLY B CA 1
ATOM 7078 C C . GLY B 1 179 ? -35.844 10.758 -2.076 1 92 179 GLY B C 1
ATOM 7079 O O . GLY B 1 179 ? -34.906 11.461 -2.383 1 92 179 GLY B O 1
ATOM 7080 N N . SER B 1 180 ? -36.844 10.32 -2.945 1 78.88 180 SER B N 1
ATOM 7081 C CA . SER B 1 180 ? -36.938 10.938 -4.266 1 78.88 180 SER B CA 1
ATOM 7082 C C . SER B 1 180 ? -37.875 12.133 -4.25 1 78.88 180 SER B C 1
ATOM 7084 O O . SER B 1 180 ? -39.031 12.016 -3.83 1 78.88 180 SER B O 1
ATOM 7086 N N . GLY B 1 181 ? -37.5 13.266 -4.719 1 63.88 181 GLY B N 1
ATOM 7087 C CA . GLY B 1 181 ? -38.375 14.422 -4.844 1 63.88 181 GLY B CA 1
ATOM 7088 C C . GLY B 1 181 ? -38.781 15.016 -3.506 1 63.88 181 GLY B C 1
ATOM 7089 O O . GLY B 1 181 ? -38.031 14.891 -2.521 1 63.88 181 GLY B O 1
ATOM 7090 N N . SER B 1 182 ? -39.75 15.891 -3.488 1 55.81 182 SER B N 1
ATOM 7091 C CA . SER B 1 182 ? -40.281 16.578 -2.324 1 55.81 182 SER B CA 1
ATOM 7092 C C . SER B 1 182 ? -40.875 15.594 -1.313 1 55.81 182 SER B C 1
ATOM 7094 O O . SER B 1 182 ? -41.188 15.977 -0.188 1 55.81 182 SER B O 1
ATOM 7096 N N . ALA B 1 183 ? -41.375 14.43 -1.89 1 52.66 183 ALA B N 1
ATOM 7097 C CA . ALA B 1 183 ? -42.188 13.539 -1.064 1 52.66 183 ALA B CA 1
ATOM 7098 C C . ALA B 1 183 ? -41.281 12.547 -0.312 1 52.66 183 ALA B C 1
ATOM 7100 O O . ALA B 1 183 ? -40.156 12.273 -0.722 1 52.66 183 ALA B O 1
ATOM 7101 N N . LYS B 1 184 ? -41.344 12.344 1.021 1 65.19 184 LYS B N 1
ATOM 7102 C CA . LYS B 1 184 ? -40.938 11.312 1.978 1 65.19 184 LYS B CA 1
ATOM 7103 C C . LYS B 1 184 ? -41.031 9.922 1.361 1 65.19 184 LYS B C 1
ATOM 7105 O O . LYS B 1 184 ? -40.781 8.922 2.035 1 65.19 184 LYS B O 1
ATOM 7110 N N . GLU B 1 185 ? -41.219 10.008 -0.064 1 76.12 185 GLU B N 1
ATOM 7111 C CA . GLU B 1 185 ? -41.406 8.695 -0.67 1 76.12 185 GLU B CA 1
ATOM 7112 C C . GLU B 1 185 ? -40.094 7.953 -0.845 1 76.12 185 GLU B C 1
ATOM 7114 O O . GLU B 1 185 ? -39.125 8.5 -1.388 1 76.12 185 GLU B O 1
ATOM 7119 N N . GLY B 1 186 ? -39.969 6.859 -0.339 1 88.5 186 GLY B N 1
ATOM 7120 C CA . GLY B 1 186 ? -38.844 5.949 -0.499 1 88.5 186 GLY B CA 1
ATOM 7121 C C . GLY B 1 186 ? -37.688 6.262 0.433 1 88.5 186 GLY B C 1
ATOM 7122 O O . GLY B 1 186 ? -36.562 5.789 0.223 1 88.5 186 GLY B O 1
ATOM 7123 N N . ALA B 1 187 ? -37.938 7.199 1.383 1 93 187 ALA B N 1
ATOM 7124 C CA . ALA B 1 187 ? -36.875 7.633 2.293 1 93 187 ALA B CA 1
ATOM 7125 C C . ALA B 1 187 ? -36.25 6.445 3.033 1 93 187 ALA B C 1
ATOM 7127 O O . ALA B 1 187 ? -35.031 6.34 3.148 1 93 187 ALA B O 1
ATOM 7128 N N . LYS B 1 188 ? -37.062 5.613 3.447 1 91.06 188 LYS B N 1
ATOM 7129 C CA . LYS B 1 188 ? -36.594 4.449 4.18 1 91.06 188 LYS B CA 1
ATOM 7130 C C . LYS B 1 188 ? -35.781 3.52 3.27 1 91.06 188 LYS B C 1
ATOM 7132 O O . LYS B 1 188 ? -34.75 2.998 3.668 1 91.06 188 LYS B O 1
ATOM 7137 N N . GLU B 1 189 ? -36.344 3.309 2.062 1 91.5 189 GLU B N 1
ATOM 7138 C CA . GLU B 1 189 ? -35.625 2.486 1.091 1 91.5 189 GLU B CA 1
ATOM 7139 C C . GLU B 1 189 ? -34.281 3.109 0.717 1 91.5 189 GLU B C 1
ATOM 7141 O O . GLU B 1 189 ? -33.281 2.402 0.581 1 91.5 189 GLU B O 1
ATOM 7146 N N . HIS B 1 190 ? -34.344 4.43 0.553 1 94.5 190 HIS B N 1
ATOM 7147 C CA . HIS B 1 190 ? -33.125 5.152 0.26 1 94.5 190 HIS B CA 1
ATOM 7148 C C . HIS B 1 190 ? -32.094 4.984 1.382 1 94.5 190 HIS B C 1
ATOM 7150 O O . HIS B 1 190 ? -30.906 4.781 1.123 1 94.5 190 HIS B O 1
ATOM 7156 N N . THR B 1 191 ? -32.531 5.055 2.57 1 94.69 191 THR B N 1
ATOM 7157 C CA . THR B 1 191 ? -31.656 4.898 3.734 1 94.69 191 THR B CA 1
ATOM 7158 C C . THR B 1 191 ? -31 3.52 3.738 1 94.69 191 THR B C 1
ATOM 7160 O O . THR B 1 191 ? -29.797 3.396 3.99 1 94.69 191 THR B O 1
ATOM 7163 N N . ARG B 1 192 ? -31.766 2.547 3.473 1 91.81 192 ARG B N 1
ATOM 7164 C CA . ARG B 1 192 ? -31.25 1.181 3.465 1 91.81 192 ARG B CA 1
ATOM 7165 C C . ARG B 1 192 ? -30.156 1.013 2.414 1 91.81 192 ARG B C 1
ATOM 7167 O O . ARG B 1 192 ? -29.109 0.428 2.689 1 91.81 192 ARG B O 1
ATOM 7174 N N . VAL B 1 193 ? -30.422 1.506 1.239 1 93.56 193 VAL B N 1
ATOM 7175 C CA . VAL B 1 193 ? -29.453 1.387 0.155 1 93.56 193 VAL B CA 1
ATOM 7176 C C . VAL B 1 193 ? -28.188 2.191 0.493 1 93.56 193 VAL B C 1
ATOM 7178 O O . VAL B 1 193 ? -27.078 1.769 0.185 1 93.56 193 VAL B O 1
ATOM 7181 N N . LEU B 1 194 ? -28.359 3.332 1.069 1 95.31 194 LEU B N 1
ATOM 7182 C CA . LEU B 1 194 ? -27.219 4.156 1.472 1 95.31 194 LEU B CA 1
ATOM 7183 C C . LEU B 1 194 ? -26.359 3.43 2.504 1 95.31 194 LEU B C 1
ATOM 7185 O O . LEU B 1 194 ? -25.141 3.482 2.439 1 95.31 194 LEU B O 1
ATOM 7189 N N . LEU B 1 195 ? -27 2.805 3.463 1 93.31 195 LEU B N 1
ATOM 7190 C CA . LEU B 1 195 ? -26.281 2.025 4.469 1 93.31 195 LEU B CA 1
ATOM 7191 C C . LEU B 1 195 ? -25.438 0.929 3.812 1 93.31 195 LEU B C 1
ATOM 7193 O O . LEU B 1 195 ? -24.266 0.764 4.133 1 93.31 195 LEU B O 1
ATOM 7197 N N . ASP B 1 196 ? -26.031 0.253 2.871 1 91.75 196 ASP B N 1
ATOM 7198 C CA . ASP B 1 196 ? -25.297 -0.792 2.15 1 91.75 196 ASP B CA 1
ATOM 7199 C C . ASP B 1 196 ? -24.141 -0.207 1.354 1 91.75 196 ASP B C 1
ATOM 7201 O O . ASP B 1 196 ? -23.078 -0.818 1.267 1 91.75 196 ASP B O 1
ATOM 7205 N N . TRP B 1 197 ? -24.406 0.88 0.745 1 94.5 197 TRP B N 1
ATOM 7206 C CA . TRP B 1 197 ? -23.359 1.574 0.001 1 94.5 197 TRP B CA 1
ATOM 7207 C C . TRP B 1 197 ? -22.188 1.924 0.91 1 94.5 197 TRP B C 1
ATOM 7209 O O . TRP B 1 197 ? -21.031 1.746 0.531 1 94.5 197 TRP B O 1
ATOM 7219 N N . LEU B 1 198 ? -22.469 2.4 2.094 1 95.31 198 LEU B N 1
ATOM 7220 C CA . LEU B 1 198 ? -21.438 2.764 3.059 1 95.31 198 LEU B CA 1
ATOM 7221 C C . LEU B 1 198 ? -20.609 1.546 3.455 1 95.31 198 LEU B C 1
ATOM 7223 O O . LEU B 1 198 ? -19.375 1.634 3.58 1 95.31 198 LEU B O 1
ATOM 7227 N N . VAL B 1 199 ? -21.25 0.494 3.68 1 91.75 199 VAL B N 1
ATOM 7228 C CA . VAL B 1 199 ? -20.562 -0.735 4.055 1 91.75 199 VAL B CA 1
ATOM 7229 C C . VAL B 1 199 ? -19.594 -1.15 2.939 1 91.75 199 VAL B C 1
ATOM 7231 O O . VAL B 1 199 ? -18.438 -1.472 3.199 1 91.75 199 VAL B O 1
ATOM 7234 N N . TYR B 1 200 ? -20.109 -1.108 1.699 1 91.5 200 TYR B N 1
ATOM 7235 C CA . TYR B 1 200 ? -19.25 -1.427 0.562 1 91.5 200 TYR B CA 1
ATOM 7236 C C . TYR B 1 200 ? -18.078 -0.46 0.478 1 91.5 200 TYR B C 1
ATOM 7238 O O . TYR B 1 200 ? -16.938 -0.879 0.284 1 91.5 200 TYR B O 1
ATOM 7246 N N . PHE B 1 201 ? -18.438 0.765 0.563 1 95.06 201 PHE B N 1
ATOM 7247 C CA . PHE B 1 201 ? -17.453 1.83 0.41 1 95.06 201 PHE B CA 1
ATOM 7248 C C . PHE B 1 201 ? -16.328 1.676 1.423 1 95.06 201 PHE B C 1
ATOM 7250 O O . PHE B 1 201 ? -15.148 1.727 1.062 1 95.06 201 PHE B O 1
ATOM 7257 N N . GLN B 1 202 ? -16.672 1.485 2.648 1 93.69 202 GLN B N 1
ATOM 7258 C CA . GLN B 1 202 ? -15.688 1.301 3.715 1 93.69 202 GLN B CA 1
ATOM 7259 C C . GLN B 1 202 ? -14.789 0.1 3.434 1 93.69 202 GLN B C 1
ATOM 7261 O O . GLN B 1 202 ? -13.562 0.185 3.572 1 93.69 202 GLN B O 1
ATOM 7266 N N . ALA B 1 203 ? -15.344 -0.956 3.059 1 88.31 203 ALA B N 1
ATOM 7267 C CA . ALA B 1 203 ? -14.586 -2.172 2.779 1 88.31 203 ALA B CA 1
ATOM 7268 C C . ALA B 1 203 ? -13.641 -1.971 1.593 1 88.31 203 ALA B C 1
ATOM 7270 O O . ALA B 1 203 ? -12.484 -2.389 1.634 1 88.31 203 ALA B O 1
ATOM 7271 N N . ALA B 1 204 ? -14.219 -1.368 0.529 1 90.19 204 ALA B N 1
ATOM 7272 C CA . ALA B 1 204 ? -13.422 -1.12 -0.668 1 90.19 204 ALA B CA 1
ATOM 7273 C C . ALA B 1 204 ? -12.234 -0.215 -0.356 1 90.19 204 ALA B C 1
ATOM 7275 O O . ALA B 1 204 ? -11.133 -0.422 -0.876 1 90.19 204 ALA B O 1
ATOM 7276 N N . LEU B 1 205 ? -12.461 0.779 0.454 1 93.31 205 LEU B N 1
ATOM 7277 C CA . LEU B 1 205 ? -11.406 1.7 0.85 1 93.31 205 LEU B CA 1
ATOM 7278 C C . LEU B 1 205 ? -10.312 0.973 1.632 1 93.31 205 LEU B C 1
ATOM 7280 O O . LEU B 1 205 ? -9.125 1.11 1.326 1 93.31 205 LEU B O 1
ATOM 7284 N N . LYS B 1 206 ? -10.641 0.165 2.549 1 89.31 206 LYS B N 1
ATOM 7285 C CA . LYS B 1 206 ? -9.695 -0.51 3.432 1 89.31 206 LYS B CA 1
ATOM 7286 C C . LYS B 1 206 ? -8.914 -1.582 2.68 1 89.31 206 LYS B C 1
ATOM 7288 O O . LYS B 1 206 ? -7.773 -1.892 3.037 1 89.31 206 LYS B O 1
ATOM 7293 N N . LYS B 1 207 ? -9.516 -2.086 1.676 1 84.44 207 LYS B N 1
ATOM 7294 C CA . LYS B 1 207 ? -8.805 -3.049 0.841 1 84.44 207 LYS B CA 1
ATOM 7295 C C . LYS B 1 207 ? -7.594 -2.402 0.166 1 84.44 207 LYS B C 1
ATOM 7297 O O . LYS B 1 207 ? -6.555 -3.043 -0.001 1 84.44 207 LYS B O 1
ATOM 7302 N N . ARG B 1 208 ? -7.707 -1.15 -0.18 1 86.69 208 ARG B N 1
ATOM 7303 C CA . ARG B 1 208 ? -6.652 -0.447 -0.901 1 86.69 208 ARG B CA 1
ATOM 7304 C C . ARG B 1 208 ? -5.785 0.369 0.053 1 86.69 208 ARG B C 1
ATOM 7306 O O . ARG B 1 208 ? -4.594 0.562 -0.193 1 86.69 208 ARG B O 1
ATOM 7313 N N . ILE B 1 209 ? -6.367 0.865 1.044 1 90.44 209 ILE B N 1
ATOM 7314 C CA . ILE B 1 209 ? -5.711 1.642 2.092 1 90.44 209 ILE B CA 1
ATOM 7315 C C . ILE B 1 209 ? -6.055 1.056 3.459 1 90.44 209 ILE B C 1
ATOM 7317 O O . ILE B 1 209 ? -7.031 1.464 4.09 1 90.44 209 ILE B O 1
ATOM 7321 N N . PRO B 1 210 ? -5.328 0.229 3.994 1 85 210 PRO B N 1
ATOM 7322 C CA . PRO B 1 210 ? -5.688 -0.554 5.18 1 85 210 PRO B CA 1
ATOM 7323 C C . PRO B 1 210 ? -6.004 0.321 6.391 1 85 210 PRO B C 1
ATOM 7325 O O . PRO B 1 210 ? -6.848 -0.044 7.215 1 85 210 PRO B O 1
ATOM 7328 N N . HIS B 1 211 ? -5.395 1.495 6.508 1 91.06 211 HIS B N 1
ATOM 7329 C CA . HIS B 1 211 ? -5.613 2.34 7.68 1 91.06 211 HIS B CA 1
ATOM 7330 C C . HIS B 1 211 ? -6.695 3.381 7.41 1 91.06 211 HIS B C 1
ATOM 7332 O O . HIS B 1 211 ? -6.938 4.258 8.242 1 91.06 211 HIS B O 1
ATOM 7338 N N . ALA B 1 212 ? -7.375 3.344 6.297 1 94.5 212 ALA B N 1
ATOM 7339 C CA . ALA B 1 212 ? -8.336 4.363 5.895 1 94.5 212 ALA B CA 1
ATOM 7340 C C . ALA B 1 212 ? -9.508 4.43 6.875 1 94.5 212 ALA B C 1
ATOM 7342 O O . ALA B 1 212 ? -9.805 3.449 7.566 1 94.5 212 ALA B O 1
ATOM 7343 N N . GLU B 1 213 ? -10.148 5.625 6.902 1 96.44 213 GLU B N 1
ATOM 7344 C CA . GLU B 1 213 ? -11.289 5.859 7.777 1 96.44 213 GLU B CA 1
ATOM 7345 C C . GLU B 1 213 ? -12.453 6.488 7.012 1 96.44 213 GLU B C 1
ATOM 7347 O O . GLU B 1 213 ? -12.242 7.363 6.168 1 96.44 213 GLU B O 1
ATOM 7352 N N . VAL B 1 214 ? -13.609 5.93 7.312 1 98 214 VAL B N 1
ATOM 7353 C CA . VAL B 1 214 ? -14.844 6.59 6.918 1 98 214 VAL B CA 1
ATOM 7354 C C . VAL B 1 214 ? -15.578 7.102 8.156 1 98 214 VAL B C 1
ATOM 7356 O O . VAL B 1 214 ? -15.938 6.316 9.039 1 98 214 VAL B O 1
ATOM 7359 N N . VAL B 1 215 ? -15.789 8.391 8.227 1 98.62 215 VAL B N 1
ATOM 7360 C CA . VAL B 1 215 ? -16.484 9.031 9.344 1 98.62 215 VAL B CA 1
ATOM 7361 C C . VAL B 1 215 ? -17.875 9.469 8.906 1 98.62 215 VAL B C 1
ATOM 7363 O O . VAL B 1 215 ? -18.031 10.156 7.898 1 98.62 215 VAL B O 1
ATOM 7366 N N . TRP B 1 216 ? -18.922 9.023 9.633 1 98.56 216 TRP B N 1
ATOM 7367 C CA . TRP B 1 216 ? -20.297 9.422 9.359 1 98.56 216 TRP B CA 1
ATOM 7368 C C . TRP B 1 216 ? -20.672 10.633 10.203 1 98.56 216 TRP B C 1
ATOM 7370 O O . TRP B 1 216 ? -20.484 10.641 11.422 1 98.56 216 TRP B O 1
ATOM 7380 N N . TYR B 1 217 ? -21.203 11.656 9.602 1 98.75 217 TYR B N 1
ATOM 7381 C CA . TYR B 1 217 ? -21.688 12.812 10.344 1 98.75 217 TYR B CA 1
ATOM 7382 C C . TYR B 1 217 ? -23.141 12.617 10.758 1 98.75 217 TYR B C 1
ATOM 7384 O O . TYR B 1 217 ? -23.984 12.195 9.953 1 98.75 217 TYR B O 1
ATOM 7392 N N . ASP B 1 218 ? -23.438 12.906 11.961 1 98.25 218 ASP B N 1
ATOM 7393 C CA . ASP B 1 218 ? -24.766 12.781 12.57 1 98.25 218 ASP B CA 1
ATOM 7394 C C . ASP B 1 218 ? -25.734 13.812 11.992 1 98.25 218 ASP B C 1
ATOM 7396 O O . ASP B 1 218 ? -25.922 14.883 12.57 1 98.25 218 ASP B O 1
ATOM 7400 N N . SER B 1 219 ? -26.328 13.414 10.875 1 96.38 219 SER B N 1
ATOM 7401 C CA . SER B 1 219 ? -27.203 14.383 10.227 1 96.38 219 SER B CA 1
ATOM 7402 C C . SER B 1 219 ? -28.531 13.75 9.82 1 96.38 219 SER B C 1
ATOM 7404 O O . SER B 1 219 ? -29.594 14.344 10.016 1 96.38 219 SER B O 1
ATOM 7406 N N . VAL B 1 220 ? -28.547 12.523 9.258 1 95.94 220 VAL B N 1
ATOM 7407 C CA . VAL B 1 220 ? -29.766 11.891 8.781 1 95.94 220 VAL B CA 1
ATOM 7408 C C . VAL B 1 220 ? -30.094 10.68 9.656 1 95.94 220 VAL B C 1
ATOM 7410 O O . VAL B 1 220 ? -29.188 10.039 10.195 1 95.94 220 VAL B O 1
ATOM 7413 N N . THR B 1 221 ? -31.375 10.461 9.805 1 96.38 221 THR B N 1
ATOM 7414 C CA . THR B 1 221 ? -31.828 9.32 10.594 1 96.38 221 THR B CA 1
ATOM 7415 C C . THR B 1 221 ? -32.125 8.117 9.703 1 96.38 221 THR B C 1
ATOM 7417 O O . THR B 1 221 ? -32.125 8.242 8.477 1 96.38 221 THR B O 1
ATOM 7420 N N . THR B 1 222 ? -32.375 6.992 10.336 1 94.06 222 THR B N 1
ATOM 7421 C CA . THR B 1 222 ? -32.719 5.77 9.617 1 94.06 222 THR B CA 1
ATOM 7422 C C . THR B 1 222 ? -34.062 5.895 8.945 1 94.06 222 THR B C 1
ATOM 7424 O O . THR B 1 222 ? -34.438 5.078 8.086 1 94.06 222 THR B O 1
ATOM 7427 N N . GLU B 1 223 ? -34.844 6.902 9.289 1 93.44 223 GLU B N 1
ATOM 7428 C CA . GLU B 1 223 ? -36.094 7.188 8.633 1 93.44 223 GLU B CA 1
ATOM 7429 C C . GLU B 1 223 ? -35.906 8.078 7.41 1 93.44 223 GLU B C 1
ATOM 7431 O O . GLU B 1 223 ? -36.875 8.391 6.699 1 93.44 223 GLU B O 1
ATOM 7436 N N . GLY B 1 224 ? -34.75 8.484 7.195 1 95.19 224 GLY B N 1
ATOM 7437 C CA . GLY B 1 224 ? -34.406 9.305 6.043 1 95.19 224 GLY B CA 1
ATOM 7438 C C . GLY B 1 224 ? -34.656 10.781 6.277 1 95.19 224 GLY B C 1
ATOM 7439 O O . GLY B 1 224 ? -34.75 11.562 5.324 1 95.19 224 GLY B O 1
ATOM 7440 N N . LYS B 1 225 ? -34.781 11.172 7.504 1 94.81 225 LYS B N 1
ATOM 7441 C CA . LYS B 1 225 ? -35.094 12.562 7.855 1 94.81 225 LYS B CA 1
ATOM 7442 C C . LYS B 1 225 ? -33.812 13.297 8.273 1 94.81 225 LYS B C 1
ATOM 7444 O O . LYS B 1 225 ? -32.969 12.75 9 1 94.81 225 LYS B O 1
ATOM 7449 N N . LEU B 1 226 ? -33.656 14.484 7.672 1 95.75 226 LEU B N 1
ATOM 7450 C CA . LEU B 1 226 ? -32.625 15.367 8.195 1 95.75 226 LEU B CA 1
ATOM 7451 C C . LEU B 1 226 ? -32.969 15.812 9.617 1 95.75 226 LEU B C 1
ATOM 7453 O O . LEU B 1 226 ? -33.844 16.641 9.82 1 95.75 226 LEU B O 1
ATOM 7457 N N . ALA B 1 227 ? -32.375 15.148 10.586 1 96.94 227 ALA B N 1
ATOM 7458 C CA . ALA B 1 227 ? -32.594 15.414 12.008 1 96.94 227 ALA B CA 1
ATOM 7459 C C . ALA B 1 227 ? -31.359 15.008 12.82 1 96.94 227 ALA B C 1
ATOM 7461 O O . ALA B 1 227 ? -31.141 13.82 13.07 1 96.94 227 ALA B O 1
ATOM 7462 N N . TRP B 1 228 ? -30.688 15.953 13.297 1 96.94 228 TRP B N 1
ATOM 7463 C CA . TRP B 1 228 ? -29.5 15.688 14.117 1 96.94 228 TRP B CA 1
ATOM 7464 C C . TRP B 1 228 ? -29.906 15.07 15.453 1 96.94 228 TRP B C 1
ATOM 7466 O O . TRP B 1 228 ? -30.812 15.547 16.109 1 96.94 228 TRP B O 1
ATOM 7476 N N . GLN B 1 229 ? -29.234 14.008 15.812 1 97.5 229 GLN B N 1
ATOM 7477 C CA . GLN B 1 229 ? -29.609 13.297 17.031 1 97.5 229 GLN B CA 1
ATOM 7478 C C . GLN B 1 229 ? -28.797 13.781 18.219 1 97.5 229 GLN B C 1
ATOM 7480 O O . GLN B 1 229 ? -29.219 13.633 19.375 1 97.5 229 GLN B O 1
ATOM 7485 N N . ASN B 1 230 ? -27.562 14.305 18 1 97.81 230 ASN B N 1
ATOM 7486 C CA . ASN B 1 230 ? -26.672 14.797 19.047 1 97.81 230 ASN B CA 1
ATOM 7487 C C . ASN B 1 230 ? -26.25 13.672 19.984 1 97.81 230 ASN B C 1
ATOM 7489 O O . ASN B 1 230 ? -25.688 13.93 21.062 1 97.81 230 ASN B O 1
ATOM 7493 N N . CYS B 1 231 ? -26.547 12.453 19.734 1 98.19 231 CYS B N 1
ATOM 7494 C CA . CYS B 1 231 ? -26.203 11.227 20.438 1 98.19 231 CYS B CA 1
ATOM 7495 C C . CYS B 1 231 ? -26.266 10.023 19.516 1 98.19 231 CYS B C 1
ATOM 7497 O O . CYS B 1 231 ? -26.656 10.148 18.359 1 98.19 231 CYS B O 1
ATOM 7499 N N . VAL B 1 232 ? -25.703 8.914 20 1 97.94 232 VAL B N 1
ATOM 7500 C CA . VAL B 1 232 ? -25.922 7.656 19.281 1 97.94 232 VAL B CA 1
ATOM 7501 C C . VAL B 1 232 ? -27.188 6.973 19.812 1 97.94 232 VAL B C 1
ATOM 7503 O O . VAL B 1 232 ? -27.328 6.785 21.031 1 97.94 232 VAL B O 1
ATOM 7506 N N . ASN B 1 233 ? -28.062 6.711 19.031 1 97.19 233 ASN B N 1
ATOM 7507 C CA . ASN B 1 233 ? -29.297 5.996 19.359 1 97.19 233 ASN B CA 1
ATOM 7508 C C . ASN B 1 233 ? -29.75 5.098 18.219 1 97.19 233 ASN B C 1
ATOM 7510 O O . ASN B 1 233 ? -28.984 4.844 17.281 1 97.19 233 ASN B O 1
ATOM 7514 N N . GLU B 1 234 ? -30.938 4.652 18.266 1 94.81 234 GLU B N 1
ATOM 7515 C CA . GLU B 1 234 ? -31.438 3.688 17.281 1 94.81 234 GLU B CA 1
ATOM 7516 C C . GLU B 1 234 ? -31.594 4.328 15.914 1 94.81 234 GLU B C 1
ATOM 7518 O O . GLU B 1 234 ? -31.562 3.637 14.891 1 94.81 234 GLU B O 1
ATOM 7523 N N . LEU B 1 235 ? -31.703 5.621 15.859 1 96.19 235 LEU B N 1
ATOM 7524 C CA . LEU B 1 235 ? -32 6.32 14.617 1 96.19 235 LEU B CA 1
ATOM 7525 C C . LEU B 1 235 ? -30.734 6.586 13.82 1 96.19 235 LEU B C 1
ATOM 7527 O O . LEU B 1 235 ? -30.812 6.93 12.641 1 96.19 235 LEU B O 1
ATOM 7531 N N . ASN B 1 236 ? -29.547 6.422 14.414 1 96.69 236 ASN B N 1
ATOM 7532 C CA . ASN B 1 236 ? -28.328 6.672 13.648 1 96.69 236 ASN B CA 1
ATOM 7533 C C . ASN B 1 236 ? -27.266 5.605 13.906 1 96.69 236 ASN B C 1
ATOM 7535 O O . ASN B 1 236 ? -26.234 5.586 13.242 1 96.69 236 ASN B O 1
ATOM 7539 N N . ARG B 1 237 ? -27.5 4.715 14.867 1 95.81 237 ARG B N 1
ATOM 7540 C CA . ARG B 1 237 ? -26.547 3.658 15.203 1 95.81 237 ARG B CA 1
ATOM 7541 C C . ARG B 1 237 ? -26.188 2.84 13.969 1 95.81 237 ARG B C 1
ATOM 7543 O O . ARG B 1 237 ? -25.016 2.506 13.766 1 95.81 237 ARG B O 1
ATOM 7550 N N . PRO B 1 238 ? -27.172 2.527 13.047 1 93.31 238 PRO B N 1
ATOM 7551 C CA . PRO B 1 238 ? -26.797 1.751 11.867 1 93.31 238 PRO B CA 1
ATOM 7552 C C . PRO B 1 238 ? -25.75 2.457 11.008 1 93.31 238 PRO B C 1
ATOM 7554 O O . PRO B 1 238 ? -24.859 1.806 10.445 1 93.31 238 PRO B O 1
ATOM 7557 N N . PHE B 1 239 ? -25.812 3.789 10.867 1 95.5 239 PHE B N 1
ATOM 7558 C CA . PHE B 1 239 ? -24.797 4.531 10.125 1 95.5 239 PHE B CA 1
ATOM 7559 C C . PHE B 1 239 ? -23.453 4.465 10.82 1 95.5 239 PHE B C 1
ATOM 7561 O O . PHE B 1 239 ? -22.406 4.316 10.172 1 95.5 239 PHE B O 1
ATOM 7568 N N . PHE B 1 240 ? -23.484 4.531 12.219 1 95.81 240 PHE B N 1
ATOM 7569 C CA . PHE B 1 240 ? -22.281 4.387 13.023 1 95.81 240 PHE B CA 1
ATOM 7570 C C . PHE B 1 240 ? -21.641 3.027 12.797 1 95.81 240 PHE B C 1
ATOM 7572 O O . PHE B 1 240 ? -20.438 2.939 12.57 1 95.81 240 PHE B O 1
ATOM 7579 N N . LEU B 1 241 ? -22.422 2.084 12.727 1 91.38 241 LEU B N 1
ATOM 7580 C CA . LEU B 1 241 ? -21.922 0.721 12.586 1 91.38 241 LEU B CA 1
ATOM 7581 C C . LEU B 1 241 ? -21.406 0.47 11.18 1 91.38 241 LEU B C 1
ATOM 7583 O O . LEU B 1 241 ? -20.516 -0.359 10.977 1 91.38 241 LEU B O 1
ATOM 7587 N N . ALA B 1 242 ? -21.938 1.163 10.164 1 91.44 242 ALA B N 1
ATOM 7588 C CA . ALA B 1 242 ? -21.5 0.998 8.773 1 91.44 242 ALA B CA 1
ATOM 7589 C C . ALA B 1 242 ? -20.172 1.696 8.523 1 91.44 242 ALA B C 1
ATOM 7591 O O . ALA B 1 242 ? -19.531 1.451 7.504 1 91.44 242 ALA B O 1
ATOM 7592 N N . CYS B 1 243 ? -19.766 2.562 9.438 1 95.12 243 CYS B N 1
ATOM 7593 C CA . CYS B 1 243 ? -18.562 3.369 9.266 1 95.12 243 CYS B CA 1
ATOM 7594 C C . CYS B 1 243 ? -17.578 3.123 10.391 1 95.12 243 CYS B C 1
ATOM 7596 O O . CYS B 1 243 ? -17.844 2.342 11.305 1 95.12 243 CYS B O 1
ATOM 7598 N N . ASP B 1 244 ? -16.391 3.75 10.289 1 94.94 244 ASP B N 1
ATOM 7599 C CA . ASP B 1 244 ? -15.352 3.545 11.289 1 94.94 244 ASP B CA 1
ATOM 7600 C C . ASP B 1 244 ? -15.633 4.355 12.555 1 94.94 244 ASP B C 1
ATOM 7602 O O . ASP B 1 244 ? -15.25 3.953 13.648 1 94.94 244 ASP B O 1
ATOM 7606 N N . SER B 1 245 ? -16.266 5.477 12.367 1 96.75 245 SER B N 1
ATOM 7607 C CA . SER B 1 245 ? -16.609 6.34 13.492 1 96.75 245 SER B CA 1
ATOM 7608 C C . SER B 1 245 ? -17.781 7.262 13.141 1 96.75 245 SER B C 1
ATOM 7610 O O . SER B 1 245 ? -18.219 7.297 11.992 1 96.75 245 SER B O 1
ATOM 7612 N N . ILE B 1 246 ? -18.312 7.875 14.172 1 98.25 246 ILE B N 1
ATOM 7613 C CA . ILE B 1 246 ? -19.391 8.844 13.984 1 98.25 246 ILE B CA 1
ATOM 7614 C C . ILE B 1 246 ? -18.984 10.195 14.57 1 98.25 246 ILE B C 1
ATOM 7616 O O . ILE B 1 246 ? -18.359 10.25 15.633 1 98.25 246 ILE B O 1
ATOM 7620 N N . PHE B 1 247 ? -19.188 11.219 13.805 1 98.81 247 PHE B N 1
ATOM 7621 C CA . PHE B 1 247 ? -19.062 12.617 14.203 1 98.81 247 PHE B CA 1
ATOM 7622 C C . PHE B 1 247 ? -20.406 13.188 14.625 1 98.81 247 PHE B C 1
ATOM 7624 O O . PHE B 1 247 ? -21.234 13.531 13.781 1 98.81 247 PHE B O 1
ATOM 7631 N N . LEU B 1 248 ? -20.625 13.266 15.945 1 98.75 248 LEU B N 1
ATOM 7632 C CA . LEU B 1 248 ? -21.906 13.727 16.453 1 98.75 248 LEU B CA 1
ATOM 7633 C C . LEU B 1 248 ? -22.047 15.242 16.312 1 98.75 248 LEU B C 1
ATOM 7635 O O . LEU B 1 248 ? -21.062 15.969 16.516 1 98.75 248 LEU B O 1
ATOM 7639 N N . ASN B 1 249 ? -23.234 15.633 16.031 1 97.62 249 ASN B N 1
ATOM 7640 C CA . ASN B 1 249 ? -23.547 17.062 16.016 1 97.62 249 ASN B CA 1
ATOM 7641 C C . ASN B 1 249 ? -23.312 17.703 17.375 1 97.62 249 ASN B C 1
ATOM 7643 O O . ASN B 1 249 ? -23.344 17.016 18.406 1 97.62 249 ASN B O 1
ATOM 7647 N N . TYR B 1 250 ? -23.156 18.969 17.422 1 96.06 250 TYR B N 1
ATOM 7648 C CA . TYR B 1 250 ? -22.547 19.594 18.594 1 96.06 250 TYR B CA 1
ATOM 7649 C C . TYR B 1 250 ? -23.609 20.219 19.484 1 96.06 250 TYR B C 1
ATOM 7651 O O . TYR B 1 250 ? -23.297 20.953 20.422 1 96.06 250 TYR B O 1
ATOM 7659 N N . TRP B 1 251 ? -24.906 19.859 19.281 1 94.56 251 TRP B N 1
ATOM 7660 C CA . TRP B 1 251 ? -25.984 20.406 20.094 1 94.56 251 TRP B CA 1
ATOM 7661 C C . TRP B 1 251 ? -26.312 19.469 21.266 1 94.56 251 TRP B C 1
ATOM 7663 O O . TRP B 1 251 ? -27.391 19.531 21.844 1 94.56 251 TRP B O 1
ATOM 7673 N N . TRP B 1 252 ? -25.438 18.625 21.672 1 96.06 252 TRP B N 1
ATOM 7674 C CA . TRP B 1 252 ? -25.609 17.672 22.781 1 96.06 252 TRP B CA 1
ATOM 7675 C C . TRP B 1 252 ? -25.516 18.391 24.125 1 96.06 252 TRP B C 1
ATOM 7677 O O . TRP B 1 252 ? -24.984 19.5 24.203 1 96.06 252 TRP B O 1
ATOM 7687 N N . ARG B 1 253 ? -26.141 17.766 25.141 1 92.06 253 ARG B N 1
ATOM 7688 C CA . ARG B 1 253 ? -26 18.109 26.562 1 92.06 253 ARG B CA 1
ATOM 7689 C C . ARG B 1 253 ? -25.719 16.859 27.391 1 92.06 253 ARG B C 1
ATOM 7691 O O . ARG B 1 253 ? -25.438 15.797 26.844 1 92.06 253 ARG B O 1
ATOM 7698 N N . SER B 1 254 ? -25.594 16.938 28.688 1 90.62 254 SER B N 1
ATOM 7699 C CA . SER B 1 254 ? -25.234 15.836 29.562 1 90.62 254 SER B CA 1
ATOM 7700 C C . SER B 1 254 ? -26.141 14.633 29.344 1 90.62 254 SER B C 1
ATOM 7702 O O . SER B 1 254 ? -25.703 13.484 29.453 1 90.62 254 SER B O 1
ATOM 7704 N N . GLU B 1 255 ? -27.359 14.891 29.078 1 92.56 255 GLU B N 1
ATOM 7705 C CA . GLU B 1 255 ? -28.328 13.805 28.891 1 92.56 255 GLU B CA 1
ATOM 7706 C C . GLU B 1 255 ? -27.984 12.977 27.656 1 92.56 255 GLU B C 1
ATOM 7708 O O . GLU B 1 255 ? -28.078 11.75 27.672 1 92.56 255 GLU B O 1
ATOM 7713 N N . GLN B 1 256 ? -27.656 13.641 26.578 1 95.5 256 GLN B N 1
ATOM 7714 C CA . GLN B 1 256 ? -27.297 12.938 25.344 1 95.5 256 GLN B CA 1
ATOM 7715 C C . GLN B 1 256 ? -26 12.148 25.531 1 95.5 256 GLN B C 1
ATOM 7717 O O . GLN B 1 256 ? -25.828 11.078 24.938 1 95.5 256 GLN B O 1
ATOM 7722 N N . LEU B 1 257 ? -25.031 12.688 26.281 1 95.44 257 LEU B N 1
ATOM 7723 C CA . LEU B 1 257 ? -23.797 11.961 26.562 1 95.44 257 LEU B CA 1
ATOM 7724 C C . LEU B 1 257 ? -24.094 10.672 27.328 1 95.44 257 LEU B C 1
ATOM 7726 O O . LEU B 1 257 ? -23.547 9.617 26.984 1 95.44 257 LEU B O 1
ATOM 7730 N N . ALA B 1 258 ? -24.922 10.812 28.312 1 93.81 258 ALA B N 1
ATOM 7731 C CA . ALA B 1 258 ? -25.312 9.648 29.109 1 93.81 258 ALA B CA 1
ATOM 7732 C C . ALA B 1 258 ? -26.047 8.617 28.25 1 93.81 258 ALA B C 1
ATOM 7734 O O . ALA B 1 258 ? -25.797 7.414 28.359 1 93.81 258 ALA B O 1
ATOM 7735 N N . ALA B 1 259 ? -26.922 9.133 27.453 1 95.56 259 ALA B N 1
ATOM 7736 C CA . ALA B 1 259 ? -27.688 8.25 26.562 1 95.56 259 ALA B CA 1
ATOM 7737 C C . ALA B 1 259 ? -26.75 7.516 25.609 1 95.56 259 ALA B C 1
ATOM 7739 O O . ALA B 1 259 ? -26.938 6.324 25.344 1 95.56 259 ALA B O 1
ATOM 7740 N N . THR B 1 260 ? -25.812 8.234 25.047 1 96.75 260 THR B N 1
ATOM 7741 C CA . THR B 1 260 ? -24.844 7.637 24.141 1 96.75 260 THR B CA 1
ATOM 7742 C C . THR B 1 260 ? -24.047 6.539 24.844 1 96.75 260 THR B C 1
ATOM 7744 O O . THR B 1 260 ? -23.875 5.445 24.312 1 96.75 260 THR B O 1
ATOM 7747 N N . SER B 1 261 ? -23.547 6.863 26.031 1 94.25 261 SER B N 1
ATOM 7748 C CA . SER B 1 261 ? -22.766 5.898 26.812 1 94.25 261 SER B CA 1
ATOM 7749 C C . SER B 1 261 ? -23.562 4.613 27.047 1 94.25 261 SER B C 1
ATOM 7751 O O . SER B 1 261 ? -23.047 3.514 26.844 1 94.25 261 SER B O 1
ATOM 7753 N N . GLN B 1 262 ? -24.797 4.785 27.406 1 93.12 262 GLN B N 1
ATOM 7754 C CA . GLN B 1 262 ? -25.672 3.637 27.641 1 93.12 262 GLN B CA 1
ATOM 7755 C C . GLN B 1 262 ? -25.875 2.826 26.375 1 93.12 262 GLN B C 1
ATOM 7757 O O . GLN B 1 262 ? -25.766 1.599 26.375 1 93.12 262 GLN B O 1
ATOM 7762 N N . GLU B 1 263 ? -26.172 3.545 25.328 1 94.38 263 GLU B N 1
ATOM 7763 C CA . GLU B 1 263 ? -26.422 2.887 24.047 1 94.38 263 GLU B CA 1
ATOM 7764 C C . GLU B 1 263 ? -25.219 2.078 23.594 1 94.38 263 GLU B C 1
ATOM 7766 O O . GLU B 1 263 ? -25.344 0.926 23.188 1 94.38 263 GLU B O 1
ATOM 7771 N N . ILE B 1 264 ? -24.062 2.609 23.703 1 93.06 264 ILE B N 1
ATOM 7772 C CA . ILE B 1 264 ? -22.828 1.976 23.234 1 93.06 264 ILE B CA 1
ATOM 7773 C C . ILE B 1 264 ? -22.5 0.782 24.125 1 93.06 264 ILE B C 1
ATOM 7775 O O . ILE B 1 264 ? -22.141 -0.29 23.641 1 93.06 264 ILE B O 1
ATOM 7779 N N . GLN B 1 265 ? -22.625 0.908 25.406 1 88.94 265 GLN B N 1
ATOM 7780 C CA . GLN B 1 265 ? -22.344 -0.179 26.328 1 88.94 265 GLN B CA 1
ATOM 7781 C C . GLN B 1 265 ? -23.234 -1.383 26.062 1 88.94 265 GLN B C 1
ATOM 7783 O O . GLN B 1 265 ? -22.812 -2.529 26.219 1 88.94 265 GLN B O 1
ATOM 7788 N N . GLN B 1 266 ? -24.375 -1.079 25.594 1 89.69 266 GLN B N 1
ATOM 7789 C CA . GLN B 1 266 ? -25.359 -2.135 25.375 1 89.69 266 GLN B CA 1
ATOM 7790 C C . GLN B 1 266 ? -25.172 -2.801 24.016 1 89.69 266 GLN B C 1
ATOM 7792 O O . GLN B 1 266 ? -25.406 -4 23.875 1 89.69 266 GLN B O 1
ATOM 7797 N N . THR B 1 267 ? -24.75 -2.039 23.078 1 88.12 267 THR B N 1
ATOM 7798 C CA . THR B 1 267 ? -24.844 -2.547 21.719 1 88.12 267 THR B CA 1
ATOM 7799 C C . THR B 1 267 ? -23.469 -2.84 21.141 1 88.12 267 THR B C 1
ATOM 7801 O O . THR B 1 267 ? -23.297 -3.797 20.391 1 88.12 267 THR B O 1
ATOM 7804 N N . CYS B 1 268 ? -22.484 -2.045 21.453 1 87.62 268 CYS B N 1
ATOM 7805 C CA . CYS B 1 268 ? -21.156 -2.195 20.891 1 87.62 268 CYS B CA 1
ATOM 7806 C C . CYS B 1 268 ? -20.094 -1.634 21.844 1 87.62 268 CYS B C 1
ATOM 7808 O O . CYS B 1 268 ? -19.391 -0.692 21.5 1 87.62 268 CYS B O 1
ATOM 7810 N N . PRO B 1 269 ? -19.859 -2.211 22.984 1 83.69 269 PRO B N 1
ATOM 7811 C CA . PRO B 1 269 ? -18.969 -1.682 24.031 1 83.69 269 PRO B CA 1
ATOM 7812 C C . PRO B 1 269 ? -17.531 -1.524 23.562 1 83.69 269 PRO B C 1
ATOM 7814 O O . PRO B 1 269 ? -16.781 -0.717 24.109 1 83.69 269 PRO B O 1
ATOM 7817 N N . GLY B 1 270 ? -17.109 -2.143 22.562 1 82.5 270 GLY B N 1
ATOM 7818 C CA . GLY B 1 270 ? -15.734 -2.029 22.094 1 82.5 270 GLY B CA 1
ATOM 7819 C C . GLY B 1 270 ? -15.516 -0.829 21.188 1 82.5 270 GLY B C 1
ATOM 7820 O O . GLY B 1 270 ? -14.398 -0.572 20.75 1 82.5 270 GLY B O 1
ATOM 7821 N N . ARG B 1 271 ? -16.578 0.056 21.031 1 90.38 271 ARG B N 1
ATOM 7822 C CA . ARG B 1 271 ? -16.484 1.137 20.047 1 90.38 271 ARG B CA 1
ATOM 7823 C C . ARG B 1 271 ? -16.688 2.494 20.719 1 90.38 271 ARG B C 1
ATOM 7825 O O . ARG B 1 271 ? -17.156 3.438 20.078 1 90.38 271 ARG B O 1
ATOM 7832 N N . VAL B 1 272 ? -16.344 2.621 21.953 1 91.94 272 VAL B N 1
ATOM 7833 C CA . VAL B 1 272 ? -16.562 3.855 22.703 1 91.94 272 VAL B CA 1
ATOM 7834 C C . VAL B 1 272 ? -15.727 4.984 22.094 1 91.94 272 VAL B C 1
ATOM 7836 O O . VAL B 1 272 ? -16.234 6.078 21.844 1 91.94 272 VAL B O 1
ATOM 7839 N N . ALA B 1 273 ? -14.469 4.75 21.688 1 92.56 273 ALA B N 1
ATOM 7840 C CA . ALA B 1 273 ? -13.555 5.77 21.188 1 92.56 273 ALA B CA 1
ATOM 7841 C C . ALA B 1 273 ? -13.914 6.156 19.75 1 92.56 273 ALA B C 1
ATOM 7843 O O . ALA B 1 273 ? -13.422 7.164 19.234 1 92.56 273 ALA B O 1
ATOM 7844 N N . ASP B 1 274 ? -14.789 5.371 19.125 1 94.44 274 ASP B N 1
ATOM 7845 C CA . ASP B 1 274 ? -15.195 5.641 17.75 1 94.44 274 ASP B CA 1
ATOM 7846 C C . ASP B 1 274 ? -16.328 6.672 17.688 1 94.44 274 ASP B C 1
ATOM 7848 O O . ASP B 1 274 ? -16.734 7.105 16.609 1 94.44 274 ASP B O 1
ATOM 7852 N N . VAL B 1 275 ? -16.781 7 18.891 1 97.06 275 VAL B N 1
ATOM 7853 C CA . VAL B 1 275 ? -17.766 8.078 18.984 1 97.06 275 VAL B CA 1
ATOM 7854 C C . VAL B 1 275 ? -17.047 9.414 19.172 1 97.06 275 VAL B C 1
ATOM 7856 O O . VAL B 1 275 ? -16.469 9.664 20.234 1 97.06 275 VAL B O 1
ATOM 7859 N N . CYS B 1 276 ? -17.109 10.203 18.188 1 98.19 276 CYS B N 1
ATOM 7860 C CA . CYS B 1 276 ? -16.5 11.531 18.234 1 98.19 276 CYS B CA 1
ATOM 7861 C C . CYS B 1 276 ? -17.562 12.602 18.484 1 98.19 276 CYS B C 1
ATOM 7863 O O . CYS B 1 276 ? -18.344 12.938 17.578 1 98.19 276 CYS B O 1
ATOM 7865 N N . VAL B 1 277 ? -17.547 13.148 19.641 1 98.38 277 VAL B N 1
ATOM 7866 C CA . VAL B 1 277 ? -18.578 14.102 20.047 1 98.38 277 VAL B CA 1
ATOM 7867 C C . VAL B 1 277 ? -18.172 15.508 19.578 1 98.38 277 VAL B C 1
ATOM 7869 O O . VAL B 1 277 ? -17.078 15.984 19.891 1 98.38 277 VAL B O 1
ATOM 7872 N N . GLY B 1 278 ? -19.109 16.141 18.922 1 98.44 278 GLY B N 1
ATOM 7873 C CA . GLY B 1 278 ? -18.797 17.391 18.234 1 98.44 278 GLY B CA 1
ATOM 7874 C C . GLY B 1 278 ? -18.719 18.578 19.172 1 98.44 278 GLY B C 1
ATOM 7875 O O . GLY B 1 278 ? -19.5 18.672 20.125 1 98.44 278 GLY B O 1
ATOM 7876 N N . ILE B 1 279 ? -17.781 19.438 18.938 1 98.12 279 ILE B N 1
ATOM 7877 C CA . ILE B 1 279 ? -17.656 20.766 19.516 1 98.12 279 ILE B CA 1
ATOM 7878 C C . ILE B 1 279 ? -17.469 21.797 18.406 1 98.12 279 ILE B C 1
ATOM 7880 O O . ILE B 1 279 ? -16.547 21.703 17.594 1 98.12 279 ILE B O 1
ATOM 7884 N N . ASP B 1 280 ? -18.375 22.719 18.266 1 97.44 280 ASP B N 1
ATOM 7885 C CA . ASP B 1 280 ? -18.188 23.859 17.375 1 97.44 280 ASP B CA 1
ATOM 7886 C C . ASP B 1 280 ? -17.469 25 18.078 1 97.44 280 ASP B C 1
ATOM 7888 O O . ASP B 1 280 ? -18.016 25.641 18.969 1 97.44 280 ASP B O 1
ATOM 7892 N N . VAL B 1 281 ? -16.328 25.375 17.656 1 97.69 281 VAL B N 1
ATOM 7893 C CA . VAL B 1 281 ? -15.539 26.391 18.344 1 97.69 281 VAL B CA 1
ATOM 7894 C C . VAL B 1 281 ? -16.203 27.75 18.188 1 97.69 281 VAL B C 1
ATOM 7896 O O . VAL B 1 281 ? -16.031 28.625 19.047 1 97.69 281 VAL B O 1
ATOM 7899 N N . PHE B 1 282 ? -17.016 27.922 17.203 1 94.31 282 PHE B N 1
ATOM 7900 C CA . PHE B 1 282 ? -17.75 29.156 17.047 1 94.31 282 PHE B CA 1
ATOM 7901 C C . PHE B 1 282 ? -18.891 29.234 18.062 1 94.31 282 PHE B C 1
ATOM 7903 O O . PHE B 1 282 ? -19.484 30.297 18.266 1 94.31 282 PHE B O 1
ATOM 7910 N N . GLY B 1 283 ? -19.203 28.094 18.656 1 90.94 283 GLY B N 1
ATOM 7911 C CA . GLY B 1 283 ? -20.125 28.078 19.797 1 90.94 283 GLY B CA 1
ATOM 7912 C C . GLY B 1 283 ? -21.562 27.828 19.391 1 90.94 283 GLY B C 1
ATOM 7913 O O . GLY B 1 283 ? -22.469 27.859 20.234 1 90.94 283 GLY B O 1
ATOM 7914 N N . ARG B 1 284 ? -21.906 27.688 18.125 1 86.38 284 ARG B N 1
ATOM 7915 C CA . ARG B 1 284 ? -23.281 27.484 17.688 1 86.38 284 ARG B CA 1
ATOM 7916 C C . ARG B 1 284 ? -23.859 26.188 18.266 1 86.38 284 ARG B C 1
ATOM 7918 O O . ARG B 1 284 ? -23.469 25.094 17.859 1 86.38 284 ARG B O 1
ATOM 7925 N N . GLY B 1 285 ? -24.625 26.297 19.188 1 84.38 285 GLY B N 1
ATOM 7926 C CA . GLY B 1 285 ? -25.281 25.141 19.766 1 84.38 285 GLY B CA 1
ATOM 7927 C C . GLY B 1 285 ? -24.391 24.328 20.672 1 84.38 285 GLY B C 1
ATOM 7928 O O . GLY B 1 285 ? -24.828 23.328 21.234 1 84.38 285 GLY B O 1
ATOM 7929 N N . THR B 1 286 ? -23.234 24.703 20.891 1 90.81 286 THR B N 1
ATOM 7930 C CA . THR B 1 286 ? -22.25 23.953 21.641 1 90.81 286 THR B CA 1
ATOM 7931 C C . THR B 1 286 ? -22.344 24.281 23.141 1 90.81 286 THR B C 1
ATOM 7933 O O . THR B 1 286 ? -22.562 25.438 23.5 1 90.81 286 THR B O 1
ATOM 7936 N N . LEU B 1 287 ? -22.266 23.266 23.938 1 89.06 287 LEU B N 1
ATOM 7937 C CA . LEU B 1 287 ? -22.234 23.438 25.391 1 89.06 287 LEU B CA 1
ATOM 7938 C C . LEU B 1 287 ? -21.156 24.438 25.797 1 89.06 287 LEU B C 1
ATOM 7940 O O . LEU B 1 287 ? -20.016 24.375 25.312 1 89.06 287 LEU B O 1
ATOM 7944 N N . ALA B 1 288 ? -21.5 25.406 26.625 1 88.75 288 ALA B N 1
ATOM 7945 C CA . ALA B 1 288 ? -20.609 26.391 27.234 1 88.75 288 ALA B CA 1
ATOM 7946 C C . ALA B 1 288 ? -20.172 27.438 26.203 1 88.75 288 ALA B C 1
ATOM 7948 O O . ALA B 1 288 ? -19.25 28.219 26.453 1 88.75 288 ALA B O 1
ATOM 7949 N N . GLY B 1 289 ? -20.625 27.406 24.969 1 88 289 GLY B N 1
ATOM 7950 C CA . GLY B 1 289 ? -20.578 28.531 24.047 1 88 289 GLY B CA 1
ATOM 7951 C C . GLY B 1 289 ? -19.359 28.5 23.141 1 88 289 GLY B C 1
ATOM 7952 O O . GLY B 1 289 ? -19.156 29.406 22.328 1 88 289 GLY B O 1
ATOM 7953 N N . GLY B 1 290 ? -18.484 27.562 23.25 1 93.38 290 GLY B N 1
ATOM 7954 C CA . GLY B 1 290 ? -17.344 27.453 22.344 1 93.38 290 GLY B CA 1
ATOM 7955 C C . GLY B 1 290 ? -16.25 28.438 22.641 1 93.38 290 GLY B C 1
ATOM 7956 O O . GLY B 1 290 ? -15.961 28.734 23.812 1 93.38 290 GLY B O 1
ATOM 7957 N N . GLY B 1 291 ? -15.469 28.875 21.562 1 94.19 291 GLY B N 1
ATOM 7958 C CA . GLY B 1 291 ? -14.367 29.797 21.75 1 94.19 291 GLY B CA 1
ATOM 7959 C C . GLY B 1 291 ? -13.32 29.297 22.734 1 94.19 291 GLY B C 1
ATOM 7960 O O . GLY B 1 291 ? -12.945 28.125 22.703 1 94.19 291 GLY B O 1
ATOM 7961 N N . PHE B 1 292 ? -12.883 30.203 23.609 1 94.81 292 PHE B N 1
ATOM 7962 C CA . PHE B 1 292 ? -11.891 29.859 24.625 1 94.81 292 PHE B CA 1
ATOM 7963 C C . PHE B 1 292 ? -12.477 28.891 25.656 1 94.81 292 PHE B C 1
ATOM 7965 O O . PHE B 1 292 ? -11.734 28.25 26.391 1 94.81 292 PHE B O 1
ATOM 7972 N N . GLU B 1 293 ? -13.812 28.766 25.672 1 93.12 293 GLU B N 1
ATOM 7973 C CA . GLU B 1 293 ? -14.492 27.891 26.625 1 93.12 293 GLU B CA 1
ATOM 7974 C C . GLU B 1 293 ? -14.742 26.516 26.031 1 93.12 293 GLU B C 1
ATOM 7976 O O . GLU B 1 293 ? -15.398 25.672 26.656 1 93.12 293 GLU B O 1
ATOM 7981 N N . SER B 1 294 ? -14.242 26.234 24.844 1 95.44 294 SER B N 1
ATOM 7982 C CA . SER B 1 294 ? -14.391 24.922 24.203 1 95.44 294 SER B CA 1
ATOM 7983 C C . SER B 1 294 ? -13.906 23.812 25.125 1 95.44 294 SER B C 1
ATOM 7985 O O . SER B 1 294 ? -14.383 22.672 25.031 1 95.44 294 SER B O 1
ATOM 7987 N N . TRP B 1 295 ? -12.969 24.094 26.062 1 94.31 295 TRP B N 1
ATOM 7988 C CA . TRP B 1 295 ? -12.43 23.094 26.969 1 94.31 295 TRP B CA 1
ATOM 7989 C C . TRP B 1 295 ? -13.523 22.562 27.906 1 94.31 295 TRP B C 1
ATOM 7991 O O . TRP B 1 295 ? -13.43 21.422 28.391 1 94.31 295 TRP B O 1
ATOM 8001 N N . ARG B 1 296 ? -14.547 23.312 28.172 1 93.88 296 ARG B N 1
ATOM 8002 C CA . ARG B 1 296 ? -15.625 22.875 29.062 1 93.88 296 ARG B CA 1
ATOM 8003 C C . ARG B 1 296 ? -16.406 21.734 28.438 1 93.88 296 ARG B C 1
ATOM 8005 O O . ARG B 1 296 ? -16.75 20.766 29.125 1 93.88 296 ARG B O 1
ATOM 8012 N N . ALA B 1 297 ? -16.688 21.938 27.156 1 95.38 297 ALA B N 1
ATOM 8013 C CA . ALA B 1 297 ? -17.328 20.828 26.438 1 95.38 297 ALA B CA 1
ATOM 8014 C C . ALA B 1 297 ? -16.406 19.609 26.375 1 95.38 297 ALA B C 1
ATOM 8016 O O . ALA B 1 297 ? -16.844 18.484 26.578 1 95.38 297 ALA B O 1
ATOM 8017 N N . ALA B 1 298 ? -15.109 19.828 26.109 1 95.31 298 ALA B N 1
ATOM 8018 C CA . ALA B 1 298 ? -14.148 18.734 26.078 1 95.31 298 ALA B CA 1
ATOM 8019 C C . ALA B 1 298 ? -14.102 18 27.406 1 95.31 298 ALA B C 1
ATOM 8021 O O . ALA B 1 298 ? -14.055 16.766 27.453 1 95.31 298 ALA B O 1
ATOM 8022 N N . HIS B 1 299 ? -14.117 18.719 28.453 1 92.88 299 HIS B N 1
ATOM 8023 C CA . HIS B 1 299 ? -14.117 18.141 29.797 1 92.88 299 HIS B CA 1
ATOM 8024 C C . HIS B 1 299 ? -15.328 17.234 30 1 92.88 299 HIS B C 1
ATOM 8026 O O . HIS B 1 299 ? -15.195 16.125 30.516 1 92.88 299 HIS B O 1
ATOM 8032 N N . ALA B 1 300 ? -16.453 17.781 29.656 1 93.25 300 ALA B N 1
ATOM 8033 C CA . ALA B 1 300 ? -17.688 17 29.797 1 93.25 300 ALA B CA 1
ATOM 8034 C C . ALA B 1 300 ? -17.609 15.695 29 1 93.25 300 ALA B C 1
ATOM 8036 O O . ALA B 1 300 ? -18 14.641 29.5 1 93.25 300 ALA B O 1
ATOM 8037 N N . ILE B 1 301 ? -17.109 15.734 27.812 1 95.38 301 ILE B N 1
ATOM 8038 C CA . ILE B 1 301 ? -17.016 14.57 26.938 1 95.38 301 ILE B CA 1
ATOM 8039 C C . ILE B 1 301 ? -16.047 13.555 27.547 1 95.38 301 ILE B C 1
ATOM 8041 O O . ILE B 1 301 ? -16.375 12.367 27.672 1 95.38 301 ILE B O 1
ATOM 8045 N N . CYS B 1 302 ? -14.867 14.016 27.953 1 90.06 302 CYS B N 1
ATOM 8046 C CA . CYS B 1 302 ? -13.797 13.133 28.406 1 90.06 302 CYS B CA 1
ATOM 8047 C C . CYS B 1 302 ? -14.141 12.484 29.734 1 90.06 302 CYS B C 1
ATOM 8049 O O . CYS B 1 302 ? -13.617 11.414 30.062 1 90.06 302 CYS B O 1
ATOM 8051 N N . THR B 1 303 ? -15.031 13.031 30.469 1 87.62 303 THR B N 1
ATOM 8052 C CA . THR B 1 303 ? -15.367 12.492 31.781 1 87.62 303 THR B CA 1
ATOM 8053 C C . THR B 1 303 ? -16.672 11.703 31.719 1 87.62 303 THR B C 1
ATOM 8055 O O . THR B 1 303 ? -17.062 11.07 32.719 1 87.62 303 THR B O 1
ATOM 8058 N N . ALA B 1 304 ? -17.297 11.766 30.656 1 87.88 304 ALA B N 1
ATOM 8059 C CA . ALA B 1 304 ? -18.625 11.172 30.531 1 87.88 304 ALA B CA 1
ATOM 8060 C C . ALA B 1 304 ? -18.562 9.664 30.75 1 87.88 304 ALA B C 1
ATOM 8062 O O . ALA B 1 304 ? -19.531 9.07 31.25 1 87.88 304 ALA B O 1
ATOM 8063 N N . THR B 1 305 ? -17.484 9.008 30.359 1 78.94 305 THR B N 1
ATOM 8064 C CA . THR B 1 305 ? -17.453 7.551 30.422 1 78.94 305 THR B CA 1
ATOM 8065 C C . THR B 1 305 ? -16.594 7.078 31.594 1 78.94 305 THR B C 1
ATOM 8067 O O . THR B 1 305 ? -16.438 5.875 31.812 1 78.94 305 THR B O 1
ATOM 8070 N N . GLN B 1 306 ? -15.938 7.871 32.281 1 68.5 306 GLN B N 1
ATOM 8071 C CA . GLN B 1 306 ? -14.977 7.516 33.312 1 68.5 306 GLN B CA 1
ATOM 8072 C C . GLN B 1 306 ? -15.648 6.766 34.469 1 68.5 306 GLN B C 1
ATOM 8074 O O . GLN B 1 306 ? -15.023 5.938 35.125 1 68.5 306 GLN B O 1
ATOM 8079 N N . ALA B 1 307 ? -16.875 7.008 34.75 1 55.84 307 ALA B N 1
ATOM 8080 C CA . ALA B 1 307 ? -17.547 6.316 35.844 1 55.84 307 ALA B CA 1
ATOM 8081 C C . ALA B 1 307 ? -17.719 4.836 35.531 1 55.84 307 ALA B C 1
ATOM 8083 O O . ALA B 1 307 ? -17.75 4 36.438 1 55.84 307 ALA B O 1
ATOM 8084 N N . SER B 1 308 ? -17.812 4.523 34.312 1 55.78 308 SER B N 1
ATOM 8085 C CA . SER B 1 308 ? -18.188 3.164 33.938 1 55.78 308 SER B CA 1
ATOM 8086 C C . SER B 1 308 ? -16.984 2.381 33.406 1 55.78 308 SER B C 1
ATOM 8088 O O . SER B 1 308 ? -17.047 1.157 33.281 1 55.78 308 SER B O 1
ATOM 8090 N N . GLN B 1 309 ? -15.891 3.088 33.094 1 59.41 309 GLN B N 1
ATOM 8091 C CA . GLN B 1 309 ? -14.797 2.412 32.438 1 59.41 309 GLN B CA 1
ATOM 8092 C C . GLN B 1 309 ? -13.578 2.285 33.344 1 59.41 309 GLN B C 1
ATOM 8094 O O . GLN B 1 309 ? -13.406 3.072 34.281 1 59.41 309 GLN B O 1
ATOM 8099 N N . THR B 1 310 ? -12.922 1.192 33.188 1 58.91 310 THR B N 1
ATOM 8100 C CA . THR B 1 310 ? -11.609 1.045 33.812 1 58.91 310 THR B CA 1
ATOM 8101 C C . THR B 1 310 ? -10.633 2.084 33.281 1 58.91 310 THR B C 1
ATOM 8103 O O . THR B 1 310 ? -10.766 2.533 32.125 1 58.91 310 THR B O 1
ATOM 8106 N N . PRO B 1 311 ? -9.898 2.625 34.188 1 52.62 311 PRO B N 1
ATOM 8107 C CA . PRO B 1 311 ? -8.945 3.656 33.781 1 52.62 311 PRO B CA 1
ATOM 8108 C C . PRO B 1 311 ? -8.227 3.316 32.5 1 52.62 311 PRO B C 1
ATOM 8110 O O . PRO B 1 311 ? -7.758 4.215 31.781 1 52.62 311 PRO B O 1
ATOM 8113 N N . SER B 1 312 ? -8.344 2.074 32.125 1 57.66 312 SER B N 1
ATOM 8114 C CA . SER B 1 312 ? -7.566 1.675 30.969 1 57.66 312 SER B CA 1
ATOM 8115 C C . SER B 1 312 ? -8.406 1.72 29.688 1 57.66 312 SER B C 1
ATOM 8117 O O . SER B 1 312 ? -7.887 1.568 28.594 1 57.66 312 SER B O 1
ATOM 8119 N N . GLU B 1 313 ? -9.594 2.111 29.891 1 67.81 313 GLU B N 1
ATOM 8120 C CA . GLU B 1 313 ? -10.461 2.064 28.719 1 67.81 313 GLU B CA 1
ATOM 8121 C C . GLU B 1 313 ? -10.672 3.457 28.141 1 67.81 313 GLU B C 1
ATOM 8123 O O . GLU B 1 313 ? -10.781 4.438 28.875 1 67.81 313 GLU B O 1
ATOM 8128 N N . ALA B 1 314 ? -10.617 3.527 26.859 1 73.25 314 ALA B N 1
ATOM 8129 C CA . ALA B 1 314 ? -10.773 4.797 26.156 1 73.25 314 ALA B CA 1
ATOM 8130 C C . ALA B 1 314 ? -12.188 5.344 26.312 1 73.25 314 ALA B C 1
ATOM 8132 O O . ALA B 1 314 ? -13.156 4.582 26.359 1 73.25 314 ALA B O 1
ATOM 8133 N N . GLY B 1 315 ? -12.273 6.672 26.578 1 88.25 315 GLY B N 1
ATOM 8134 C CA . GLY B 1 315 ? -13.562 7.355 26.562 1 88.25 315 GLY B CA 1
ATOM 8135 C C . GLY B 1 315 ? -13.953 7.836 25.172 1 88.25 315 GLY B C 1
ATOM 8136 O O . GLY B 1 315 ? -13.422 7.359 24.172 1 88.25 315 GLY B O 1
ATOM 8137 N N . PHE B 1 316 ? -15.047 8.672 25.172 1 94.69 316 PHE B N 1
ATOM 8138 C CA . PHE B 1 316 ? -15.453 9.25 23.891 1 94.69 316 PHE B CA 1
ATOM 8139 C C . PHE B 1 316 ? -14.352 10.117 23.312 1 94.69 316 PHE B C 1
ATOM 8141 O O . PHE B 1 316 ? -13.531 10.672 24.047 1 94.69 316 PHE B O 1
ATOM 8148 N N . SER B 1 317 ? -14.312 10.148 22.062 1 96.19 317 SER B N 1
ATOM 8149 C CA . SER B 1 317 ? -13.414 11.047 21.359 1 96.19 317 SER B CA 1
ATOM 8150 C C . SER B 1 317 ? -14.062 12.406 21.109 1 96.19 317 SER B C 1
ATOM 8152 O O . SER B 1 317 ? -15.273 12.555 21.281 1 96.19 317 SER B O 1
ATOM 8154 N N . VAL B 1 318 ? -13.242 13.383 20.828 1 97.56 318 VAL B N 1
ATOM 8155 C CA . VAL B 1 318 ? -13.719 14.742 20.547 1 97.56 318 VAL B CA 1
ATOM 8156 C C . VAL B 1 318 ? -13.555 15.055 19.062 1 97.56 318 VAL B C 1
ATOM 8158 O O . VAL B 1 318 ? -12.516 14.758 18.469 1 97.56 318 VAL B O 1
ATOM 8161 N N . ALA B 1 319 ? -14.594 15.547 18.453 1 98.5 319 ALA B N 1
ATOM 8162 C CA . ALA B 1 319 ? -14.508 16.141 17.109 1 98.5 319 ALA B CA 1
ATOM 8163 C C . ALA B 1 319 ? -14.602 17.656 17.188 1 98.5 319 ALA B C 1
ATOM 8165 O O . ALA B 1 319 ? -15.688 18.219 17.359 1 98.5 319 ALA B O 1
ATOM 8166 N N . LEU B 1 320 ? -13.484 18.312 17.031 1 98.56 320 LEU B N 1
ATOM 8167 C CA . LEU B 1 320 ? -13.406 19.766 17.125 1 98.56 320 LEU B CA 1
ATOM 8168 C C . LEU B 1 320 ? -13.609 20.406 15.758 1 98.56 320 LEU B C 1
ATOM 8170 O O . LEU B 1 320 ? -12.773 20.25 14.867 1 98.56 320 LEU B O 1
ATOM 8174 N N . PHE B 1 321 ? -14.695 21.141 15.633 1 98.31 321 PHE B N 1
ATOM 8175 C CA . PHE B 1 321 ? -15.07 21.75 14.359 1 98.31 321 PHE B CA 1
ATOM 8176 C C . PHE B 1 321 ? -14.625 23.203 14.305 1 98.31 321 PHE B C 1
ATOM 8178 O O . PHE B 1 321 ? -14.93 23.984 15.211 1 98.31 321 PHE B O 1
ATOM 8185 N N . ALA B 1 322 ? -13.859 23.594 13.266 1 97.94 322 ALA B N 1
ATOM 8186 C CA . ALA B 1 322 ? -13.547 24.953 12.852 1 97.94 322 ALA B CA 1
ATOM 8187 C C . ALA B 1 322 ? -12.688 25.656 13.898 1 97.94 322 ALA B C 1
ATOM 8189 O O . ALA B 1 322 ? -13.023 26.766 14.344 1 97.94 322 ALA B O 1
ATOM 8190 N N . PRO B 1 323 ? -11.594 25.109 14.211 1 96.88 323 PRO B N 1
ATOM 8191 C CA . PRO B 1 323 ? -10.727 25.781 15.172 1 96.88 323 PRO B CA 1
ATOM 8192 C C . PRO B 1 323 ? -10.125 27.078 14.609 1 96.88 323 PRO B C 1
ATOM 8194 O O . PRO B 1 323 ? -9.555 27.875 15.359 1 96.88 323 PRO B O 1
ATOM 8197 N N . GLY B 1 324 ? -10.273 27.297 13.258 1 96.62 324 GLY B N 1
ATOM 8198 C CA . GLY B 1 324 ? -9.859 28.562 12.688 1 96.62 324 GLY B CA 1
ATOM 8199 C C . GLY B 1 324 ? -10.633 29.75 13.25 1 96.62 324 GLY B C 1
ATOM 8200 O O . GLY B 1 324 ? -10.359 30.891 12.891 1 96.62 324 GLY B O 1
ATOM 8201 N N . TRP B 1 325 ? -11.5 29.469 14.18 1 96.88 325 TRP B N 1
ATOM 8202 C CA . TRP B 1 325 ? -12.266 30.469 14.914 1 96.88 325 TRP B CA 1
ATOM 8203 C C . TRP B 1 325 ? -11.344 31.562 15.453 1 96.88 325 TRP B C 1
ATOM 8205 O O . TRP B 1 325 ? -11.695 32.75 15.438 1 96.88 325 TRP B O 1
ATOM 8215 N N . THR B 1 326 ? -10.172 31.203 15.859 1 95.75 326 THR B N 1
ATOM 8216 C CA . THR B 1 326 ? -9.25 32.188 16.453 1 95.75 326 THR B CA 1
ATOM 8217 C C . THR B 1 326 ? -8.914 33.281 15.453 1 95.75 326 THR B C 1
ATOM 8219 O O . THR B 1 326 ? -8.562 34.406 15.859 1 95.75 326 THR B O 1
ATOM 8222 N N . VAL B 1 327 ? -8.992 33.031 14.195 1 95.5 327 VAL B N 1
ATOM 8223 C CA . VAL B 1 327 ? -8.711 34 13.164 1 95.5 327 VAL B CA 1
ATOM 8224 C C . VAL B 1 327 ? -10.008 34.656 12.68 1 95.5 327 VAL B C 1
ATOM 8226 O O . VAL B 1 327 ? -10.086 35.875 12.5 1 95.5 327 VAL B O 1
ATOM 8229 N N . GLU B 1 328 ? -11.031 33.844 12.531 1 95.12 328 GLU B N 1
ATOM 8230 C CA . GLU B 1 328 ? -12.211 34.25 11.766 1 95.12 328 GLU B CA 1
ATOM 8231 C C . GLU B 1 328 ? -13.219 34.969 12.648 1 95.12 328 GLU B C 1
ATOM 8233 O O . GLU B 1 328 ? -14.102 35.656 12.148 1 95.12 328 GLU B O 1
ATOM 8238 N N . ALA B 1 329 ? -13.172 34.75 13.93 1 93 329 ALA B N 1
ATOM 8239 C CA . ALA B 1 329 ? -14.164 35.375 14.812 1 93 329 ALA B CA 1
ATOM 8240 C C . ALA B 1 329 ? -14.086 36.906 14.758 1 93 329 ALA B C 1
ATOM 8242 O O . ALA B 1 329 ? -13.047 37.5 15.055 1 93 329 ALA B O 1
ATOM 8243 N N . GLU B 1 330 ? -15.117 37.5 14.484 1 89 330 GLU B N 1
ATOM 8244 C CA . GLU B 1 330 ? -15.172 38.938 14.375 1 89 330 GLU B CA 1
ATOM 8245 C C . GLU B 1 330 ? -14.859 39.594 15.719 1 89 330 GLU B C 1
ATOM 8247 O O . GLU B 1 330 ? -14.25 40.688 15.758 1 89 330 GLU B O 1
ATOM 8252 N N . SER B 1 331 ? -15.297 38.969 16.75 1 86.62 331 SER B N 1
ATOM 8253 C CA . SER B 1 331 ? -15.102 39.531 18.078 1 86.62 331 SER B CA 1
ATOM 8254 C C . SER B 1 331 ? -13.617 39.656 18.422 1 86.62 331 SER B C 1
ATOM 8256 O O . SER B 1 331 ? -13.219 40.5 19.203 1 86.62 331 SER B O 1
ATOM 8258 N N . LEU B 1 332 ? -12.844 38.781 17.891 1 91.19 332 LEU B N 1
ATOM 8259 C CA . LEU B 1 332 ? -11.414 38.812 18.172 1 91.19 332 LEU B CA 1
ATOM 8260 C C . LEU B 1 332 ? -10.695 39.75 17.219 1 91.19 332 LEU B C 1
ATOM 8262 O O . LEU B 1 332 ? -9.664 40.344 17.578 1 91.19 332 LEU B O 1
ATOM 8266 N N . GLY B 1 333 ? -11.273 39.875 15.961 1 89.62 333 GLY B N 1
ATOM 8267 C CA . GLY B 1 333 ? -10.781 40.844 14.992 1 89.62 333 GLY B CA 1
ATOM 8268 C C . GLY B 1 333 ? -9.352 40.562 14.555 1 89.62 333 GLY B C 1
ATOM 8269 O O . GLY B 1 333 ? -8.586 41.5 14.312 1 89.62 333 GLY B O 1
ATOM 8270 N N . HIS B 1 334 ? -8.969 39.344 14.516 1 91.06 334 HIS B N 1
ATOM 8271 C CA . HIS B 1 334 ? -7.586 39.031 14.172 1 91.06 334 HIS B CA 1
ATOM 8272 C C . HIS B 1 334 ? -7.375 39.062 12.664 1 91.06 334 HIS B C 1
ATOM 8274 O O . HIS B 1 334 ? -8.305 38.812 11.898 1 91.06 334 HIS B O 1
ATOM 8280 N N . SER B 1 335 ? -6.199 39.5 12.32 1 91.44 335 SER B N 1
ATOM 8281 C CA . SER B 1 335 ? -5.621 39.344 10.984 1 91.44 335 SER B CA 1
ATOM 8282 C C . SER B 1 335 ? -4.262 38.656 11.039 1 91.44 335 SER B C 1
ATOM 8284 O O . SER B 1 335 ? -3.607 38.656 12.078 1 91.44 335 SER B O 1
ATOM 8286 N N . LEU B 1 336 ? -3.9 38.031 9.961 1 93.75 336 LEU B N 1
ATOM 8287 C CA . LEU B 1 336 ? -2.6 37.375 9.906 1 93.75 336 LEU B CA 1
ATOM 8288 C C . LEU B 1 336 ? -1.628 38.156 9.031 1 93.75 336 LEU B C 1
ATOM 8290 O O . LEU B 1 336 ? -0.493 37.719 8.812 1 93.75 336 LEU B O 1
ATOM 8294 N N . ALA B 1 337 ? -1.993 39.281 8.578 1 90.5 337 ALA B N 1
ATOM 8295 C CA . ALA B 1 337 ? -1.354 40.031 7.484 1 90.5 337 ALA B CA 1
ATOM 8296 C C . ALA B 1 337 ? -0.018 40.625 7.922 1 90.5 337 ALA B C 1
ATOM 8298 O O . ALA B 1 337 ? 0.89 40.781 7.105 1 90.5 337 ALA B O 1
ATOM 8299 N N . THR B 1 338 ? 0.118 41 9.188 1 92 338 THR B N 1
ATOM 8300 C CA . THR B 1 338 ? 1.35 41.625 9.664 1 92 338 THR B CA 1
ATOM 8301 C C . THR B 1 338 ? 1.951 40.812 10.805 1 92 338 THR B C 1
ATOM 8303 O O . THR B 1 338 ? 1.246 40.031 11.469 1 92 338 THR B O 1
ATOM 8306 N N . PRO B 1 339 ? 3.256 41 11.047 1 90.56 339 PRO B N 1
ATOM 8307 C CA . PRO B 1 339 ? 3.877 40.281 12.156 1 90.56 339 PRO B CA 1
ATOM 8308 C C . PRO B 1 339 ? 3.201 40.562 13.5 1 90.56 339 PRO B C 1
ATOM 8310 O O . PRO B 1 339 ? 3.023 39.656 14.312 1 90.56 339 PRO B O 1
ATOM 8313 N N . ASN B 1 340 ? 2.822 41.812 13.672 1 91.56 340 ASN B N 1
ATOM 8314 C CA . ASN B 1 340 ? 2.182 42.188 14.93 1 91.56 340 ASN B CA 1
ATOM 8315 C C . ASN B 1 340 ? 0.807 41.531 15.07 1 91.56 340 ASN B C 1
ATOM 8317 O O . ASN B 1 340 ? 0.471 41 16.141 1 91.56 340 ASN B O 1
ATOM 8321 N N . SER B 1 341 ? 0.018 41.656 14.07 1 93.19 341 SER B N 1
ATOM 8322 C CA . SER B 1 341 ? -1.306 41.062 14.117 1 93.19 341 SER B CA 1
ATOM 8323 C C . SER B 1 341 ? -1.211 39.531 14.234 1 93.19 341 SER B C 1
ATOM 8325 O O . SER B 1 341 ? -2.023 38.906 14.914 1 93.19 341 SER B O 1
ATOM 8327 N N . PHE B 1 342 ? -0.26 39 13.586 1 94.19 342 PHE B N 1
ATOM 8328 C CA . PHE B 1 342 ? -0.032 37.562 13.688 1 94.19 342 PHE B CA 1
ATOM 8329 C C . PHE B 1 342 ? 0.3 37.188 15.125 1 94.19 342 PHE B C 1
ATOM 8331 O O . PHE B 1 342 ? -0.213 36.188 15.641 1 94.19 342 PHE B O 1
ATOM 8338 N N . ALA B 1 343 ? 1.172 37.906 15.742 1 92.44 343 ALA B N 1
ATOM 8339 C CA . ALA B 1 343 ? 1.577 37.625 17.109 1 92.44 343 ALA B CA 1
ATOM 8340 C C . ALA B 1 343 ? 0.377 37.656 18.062 1 92.44 343 ALA B C 1
ATOM 8342 O O . ALA B 1 343 ? 0.281 36.844 18.969 1 92.44 343 ALA B O 1
ATOM 8343 N N . LYS B 1 344 ? -0.474 38.594 17.859 1 94 344 LYS B N 1
ATOM 8344 C CA . LYS B 1 344 ? -1.683 38.688 18.672 1 94 344 LYS B CA 1
ATOM 8345 C C . LYS B 1 344 ? -2.568 37.469 18.484 1 94 344 LYS B C 1
ATOM 8347 O O . LYS B 1 344 ? -3.082 36.906 19.453 1 94 344 LYS B O 1
ATOM 8352 N N . TRP B 1 345 ? -2.746 37.094 17.266 1 95.69 345 TRP B N 1
ATOM 8353 C CA . TRP B 1 345 ? -3.512 35.906 16.969 1 95.69 345 TRP B CA 1
ATOM 8354 C C . TRP B 1 345 ? -2.859 34.688 17.609 1 95.69 345 TRP B C 1
ATOM 8356 O O . TRP B 1 345 ? -3.539 33.875 18.234 1 95.69 345 TRP B O 1
ATOM 8366 N N . ALA B 1 346 ? -1.562 34.562 17.422 1 93.62 346 ALA B N 1
ATOM 8367 C CA . ALA B 1 346 ? -0.82 33.406 17.891 1 93.62 346 ALA B CA 1
ATOM 8368 C C . ALA B 1 346 ? -0.975 33.219 19.406 1 93.62 346 ALA B C 1
ATOM 8370 O O . ALA B 1 346 ? -1.048 32.094 19.906 1 93.62 346 ALA B O 1
ATOM 8371 N N . ALA B 1 347 ? -0.966 34.312 20.062 1 93.56 347 ALA B N 1
ATOM 8372 C CA . ALA B 1 347 ? -1.148 34.25 21.516 1 93.56 347 ALA B CA 1
ATOM 8373 C C . ALA B 1 347 ? -2.523 33.688 21.875 1 93.56 347 ALA B C 1
ATOM 8375 O O . ALA B 1 347 ? -2.648 32.875 22.781 1 93.56 347 ALA B O 1
ATOM 8376 N N . ASP B 1 348 ? -3.52 34.125 21.188 1 95.69 348 ASP B N 1
ATOM 8377 C CA . ASP B 1 348 ? -4.875 33.625 21.438 1 95.69 348 ASP B CA 1
ATOM 8378 C C . ASP B 1 348 ? -5.008 32.156 21.047 1 95.69 348 ASP B C 1
ATOM 8380 O O . ASP B 1 348 ? -5.676 31.391 21.734 1 95.69 348 ASP B O 1
ATOM 8384 N N . ASP B 1 349 ? -4.398 31.844 19.922 1 95.38 349 ASP B N 1
ATOM 8385 C CA . ASP B 1 349 ? -4.426 30.453 19.469 1 95.38 349 ASP B CA 1
ATOM 8386 C C . ASP B 1 349 ? -3.732 29.547 20.484 1 95.38 349 ASP B C 1
ATOM 8388 O O . ASP B 1 349 ? -4.215 28.438 20.766 1 95.38 349 ASP B O 1
ATOM 8392 N N . ALA B 1 350 ? -2.609 29.984 21.016 1 92.25 350 ALA B N 1
ATOM 8393 C CA . ALA B 1 350 ? -1.898 29.234 22.047 1 92.25 350 ALA B CA 1
ATOM 8394 C C . ALA B 1 350 ? -2.738 29.109 23.312 1 92.25 350 ALA B C 1
ATOM 8396 O O . ALA B 1 350 ? -2.701 28.078 23.984 1 92.25 350 ALA B O 1
ATOM 8397 N N . TYR B 1 351 ? -3.396 30.141 23.656 1 93.81 351 TYR B N 1
ATOM 8398 C CA . TYR B 1 351 ? -4.266 30.094 24.812 1 93.81 351 TYR B CA 1
ATOM 8399 C C . TYR B 1 351 ? -5.355 29.047 24.656 1 93.81 351 TYR B C 1
ATOM 8401 O O . TYR B 1 351 ? -5.656 28.297 25.594 1 93.81 351 TYR B O 1
ATOM 8409 N N . LEU B 1 352 ? -5.922 28.938 23.516 1 95.31 352 LEU B N 1
ATOM 8410 C CA . LEU B 1 352 ? -6.957 27.953 23.234 1 95.31 352 LEU B CA 1
ATOM 8411 C C . LEU B 1 352 ? -6.402 26.547 23.312 1 95.31 352 LEU B C 1
ATOM 8413 O O . LEU B 1 352 ? -6.992 25.672 23.969 1 95.31 352 LEU B O 1
ATOM 8417 N N . TRP B 1 353 ? -5.25 26.312 22.781 1 94.38 353 TRP B N 1
ATOM 8418 C CA . TRP B 1 353 ? -4.77 24.969 22.531 1 94.38 353 TRP B CA 1
ATOM 8419 C C . TRP B 1 353 ? -3.822 24.5 23.641 1 94.38 353 TRP B C 1
ATOM 8421 O O . TRP B 1 353 ? -3.801 23.328 23.984 1 94.38 353 TRP B O 1
ATOM 8431 N N . SER B 1 354 ? -3.02 25.391 24.156 1 88 354 SER B N 1
ATOM 8432 C CA . SER B 1 354 ? -1.901 24.906 24.953 1 88 354 SER B CA 1
ATOM 8433 C C . SER B 1 354 ? -1.567 25.859 26.094 1 88 354 SER B C 1
ATOM 8435 O O . SER B 1 354 ? -2.422 26.156 26.938 1 88 354 SER B O 1
ATOM 8437 N N . HIS B 1 355 ? -0.315 26.469 26.203 1 75.88 355 HIS B N 1
ATOM 8438 C CA . HIS B 1 355 ? 0.329 27.109 27.344 1 75.88 355 HIS B CA 1
ATOM 8439 C C . HIS B 1 355 ? 0.145 28.625 27.297 1 75.88 355 HIS B C 1
ATOM 8441 O O . HIS B 1 355 ? 0.815 29.359 28.016 1 75.88 355 HIS B O 1
ATOM 8447 N N . GLY B 1 356 ? -0.791 29.094 26.719 1 80.88 356 GLY B N 1
ATOM 8448 C CA . GLY B 1 356 ? -0.864 30.547 26.578 1 80.88 356 GLY B CA 1
ATOM 8449 C C . GLY B 1 356 ? -1.517 31.219 27.766 1 80.88 356 GLY B C 1
ATOM 8450 O O . GLY B 1 356 ? -2.445 30.672 28.375 1 80.88 356 GLY B O 1
ATOM 8451 N N . SER B 1 357 ? -0.974 32.406 28.109 1 86.38 357 SER B N 1
ATOM 8452 C CA . SER B 1 357 ? -1.6 33.25 29.125 1 86.38 357 SER B CA 1
ATOM 8453 C C . SER B 1 357 ? -2.826 33.969 28.562 1 86.38 357 SER B C 1
ATOM 8455 O O . SER B 1 357 ? -2.945 34.125 27.344 1 86.38 357 SER B O 1
ATOM 8457 N N . PRO B 1 358 ? -3.734 34.281 29.453 1 92.38 358 PRO B N 1
ATOM 8458 C CA . PRO B 1 358 ? -4.91 35.031 28.969 1 92.38 358 PRO B CA 1
ATOM 8459 C C . PRO B 1 358 ? -4.547 36.312 28.266 1 92.38 358 PRO B C 1
ATOM 8461 O O . PRO B 1 358 ? -3.697 37.062 28.75 1 92.38 358 PRO B O 1
ATOM 8464 N N . THR B 1 359 ? -5.172 36.531 27.234 1 93.75 359 THR B N 1
ATOM 8465 C CA . THR B 1 359 ? -4.949 37.75 26.453 1 93.75 359 THR B CA 1
ATOM 8466 C C . THR B 1 359 ? -6.109 38.719 26.625 1 93.75 359 THR B C 1
ATOM 8468 O O . THR B 1 359 ? -7.117 38.406 27.25 1 93.75 359 THR B O 1
ATOM 8471 N N . PRO B 1 360 ? -5.965 39.938 26.062 1 92.56 360 PRO B N 1
ATOM 8472 C CA . PRO B 1 360 ? -7.074 40.875 26.125 1 92.56 360 PRO B CA 1
ATOM 8473 C C . PRO B 1 360 ? -8.344 40.375 25.453 1 92.56 360 PRO B C 1
ATOM 8475 O O . PRO B 1 360 ? -9.438 40.875 25.734 1 92.56 360 PRO B O 1
ATOM 8478 N N . SER B 1 361 ? -8.188 39.375 24.625 1 93.94 361 SER B N 1
ATOM 8479 C CA . SER B 1 361 ? -9.328 38.781 23.922 1 93.94 361 SER B CA 1
ATOM 8480 C C . SER B 1 361 ? -10.195 37.969 24.875 1 93.94 361 SER B C 1
ATOM 8482 O O . SER B 1 361 ? -11.383 37.75 24.625 1 93.94 361 SER B O 1
ATOM 8484 N N . VAL B 1 362 ? -9.625 37.5 25.953 1 93.69 362 VAL B N 1
ATOM 8485 C CA . VAL B 1 362 ? -10.281 36.562 26.844 1 93.69 362 VAL B CA 1
ATOM 8486 C C . VAL B 1 362 ? -11.453 37.219 27.547 1 93.69 362 VAL B C 1
ATOM 8488 O O . VAL B 1 362 ? -12.594 36.75 27.469 1 93.69 362 VAL B O 1
ATOM 8491 N N . PRO B 1 363 ? -11.227 38.406 28.141 1 91.38 363 PRO B N 1
ATOM 8492 C CA . PRO B 1 363 ? -12.375 39.062 28.781 1 91.38 363 PRO B CA 1
ATOM 8493 C C . PRO B 1 363 ? -13.422 39.531 27.766 1 91.38 363 PRO B C 1
ATOM 8495 O O . PRO B 1 363 ? -14.617 39.562 28.078 1 91.38 363 PRO B O 1
ATOM 8498 N N . ILE B 1 364 ? -12.969 39.875 26.641 1 89.56 364 ILE B N 1
ATOM 8499 C CA . ILE B 1 364 ? -13.891 40.312 25.594 1 89.56 364 ILE B CA 1
ATOM 8500 C C . ILE B 1 364 ? -14.82 39.156 25.219 1 89.56 364 ILE B C 1
ATOM 8502 O O . ILE B 1 364 ? -16.031 39.312 25.156 1 89.56 364 ILE B O 1
ATOM 8506 N N . GLU B 1 365 ? -14.234 38.062 25 1 90.12 365 GLU B N 1
ATOM 8507 C CA . GLU B 1 365 ? -15 36.875 24.625 1 90.12 365 GLU B CA 1
ATOM 8508 C C . GLU B 1 365 ? -15.867 36.406 25.781 1 90.12 365 GLU B C 1
ATOM 8510 O O . GLU B 1 365 ? -16.984 35.906 25.562 1 90.12 365 GLU B O 1
ATOM 8515 N N . ALA B 1 366 ? -15.383 36.438 26.984 1 87.56 366 ALA B N 1
ATOM 8516 C CA . ALA B 1 366 ? -16.156 36.062 28.156 1 87.56 366 ALA B CA 1
ATOM 8517 C C . ALA B 1 366 ? -17.422 36.906 28.297 1 87.56 366 ALA B C 1
ATOM 8519 O O . ALA B 1 366 ? -18.5 36.375 28.609 1 87.56 366 ALA B O 1
ATOM 8520 N N . ALA B 1 367 ? -17.281 38.156 28.078 1 86.56 367 ALA B N 1
ATOM 8521 C CA . ALA B 1 367 ? -18.422 39.062 28.156 1 86.56 367 ALA B CA 1
ATOM 8522 C C . ALA B 1 367 ? -19.453 38.75 27.062 1 86.56 367 ALA B C 1
ATOM 8524 O O . ALA B 1 367 ? -20.656 38.781 27.312 1 86.56 367 ALA B O 1
ATOM 8525 N N . ARG B 1 368 ? -18.906 38.594 25.953 1 85.06 368 ARG B N 1
ATOM 8526 C CA . ARG B 1 368 ? -19.781 38.219 24.844 1 85.06 368 ARG B CA 1
ATOM 8527 C C . ARG B 1 368 ? -20.578 36.969 25.156 1 85.06 368 ARG B C 1
ATOM 8529 O O . ARG B 1 368 ? -21.781 36.906 24.938 1 85.06 368 ARG B O 1
ATOM 8536 N N . GLN B 1 369 ? -19.938 35.969 25.656 1 85 369 GLN B N 1
ATOM 8537 C CA . GLN B 1 369 ? -20.562 34.688 25.984 1 85 369 GLN B CA 1
ATOM 8538 C C . GLN B 1 369 ? -21.609 34.844 27.094 1 85 369 GLN B C 1
ATOM 8540 O O . GLN B 1 369 ? -22.656 34.219 27.062 1 85 369 GLN B O 1
ATOM 8545 N N . GLU B 1 370 ? -21.234 35.594 28.031 1 82.81 370 GLU B N 1
ATOM 8546 C CA . GLU B 1 370 ? -22.188 35.844 29.109 1 82.81 370 GLU B CA 1
ATOM 8547 C C . GLU B 1 370 ? -23.469 36.5 28.578 1 82.81 370 GLU B C 1
ATOM 8549 O O . GLU B 1 370 ? -24.562 36.125 29 1 82.81 370 GLU B O 1
ATOM 8554 N N . ARG B 1 371 ? -23.266 37.438 27.75 1 81.44 371 ARG B N 1
ATOM 8555 C CA . ARG B 1 371 ? -24.422 38.062 27.141 1 81.44 371 ARG B CA 1
ATOM 8556 C C . ARG B 1 371 ? -25.266 37.062 26.375 1 81.44 371 ARG B C 1
ATOM 8558 O O . ARG B 1 371 ? -26.5 37.094 26.469 1 81.44 371 ARG B O 1
ATOM 8565 N N . GLU B 1 372 ? -24.594 36.25 25.672 1 78.5 372 GLU B N 1
ATOM 8566 C CA . GLU B 1 372 ? -25.297 35.219 24.891 1 78.5 372 GLU B CA 1
ATOM 8567 C C . GLU B 1 372 ? -26.047 34.25 25.797 1 78.5 372 GLU B C 1
ATOM 8569 O O . GLU B 1 372 ? -27.172 33.844 25.5 1 78.5 372 GLU B O 1
ATOM 8574 N N . ARG B 1 373 ? -25.453 33.812 26.844 1 79 373 ARG B N 1
ATOM 8575 C CA . ARG B 1 373 ? -26.078 32.906 27.781 1 79 373 ARG B CA 1
ATOM 8576 C C . ARG B 1 373 ? -27.297 33.531 28.438 1 79 373 ARG B C 1
ATOM 8578 O O . ARG B 1 373 ? -28.312 32.875 28.672 1 79 373 ARG B O 1
ATOM 8585 N N . ARG B 1 374 ? -27.203 34.719 28.734 1 78 374 ARG B N 1
ATOM 8586 C CA . ARG B 1 374 ? -28.328 35.438 29.328 1 78 374 ARG B CA 1
ATOM 8587 C C . ARG B 1 374 ? -29.469 35.562 28.344 1 78 374 ARG B C 1
ATOM 8589 O O . ARG B 1 374 ? -30.641 35.406 28.719 1 78 374 ARG B O 1
ATOM 8596 N N . GLU B 1 375 ? -29.016 35.844 27.156 1 74.69 375 GLU B N 1
ATOM 8597 C CA . GLU B 1 375 ? -30.031 35.938 26.109 1 74.69 375 GLU B CA 1
ATOM 8598 C C . GLU B 1 375 ? -30.734 34.594 25.891 1 74.69 375 GLU B C 1
ATOM 8600 O O . GLU B 1 375 ? -31.953 34.562 25.75 1 74.69 375 GLU B O 1
ATOM 8605 N N . GLN B 1 376 ? -29.953 33.562 25.844 1 71.94 376 GLN B N 1
ATOM 8606 C CA . GLN B 1 376 ? -30.531 32.25 25.656 1 71.94 376 GLN B CA 1
ATOM 8607 C C . GLN B 1 376 ? -31.453 31.875 26.812 1 71.94 376 GLN B C 1
ATOM 8609 O O . GLN B 1 376 ? -32.5 31.234 26.594 1 71.94 376 GLN B O 1
ATOM 8614 N N . ARG B 1 377 ? -31.094 32.125 27.984 1 71.06 377 ARG B N 1
ATOM 8615 C CA . ARG B 1 377 ? -31.953 31.891 29.141 1 71.06 377 ARG B CA 1
ATOM 8616 C C . ARG B 1 377 ? -33.281 32.656 29 1 71.06 377 ARG B C 1
ATOM 8618 O O . ARG B 1 377 ? -34.344 32.125 29.359 1 71.06 377 ARG B O 1
ATOM 8625 N N . GLY B 1 378 ? -33.094 33.812 28.516 1 64.31 378 GLY B N 1
ATOM 8626 C CA . GLY B 1 378 ? -34.281 34.594 28.266 1 64.31 378 GLY B CA 1
ATOM 8627 C C . GLY B 1 378 ? -35.219 33.938 27.25 1 64.31 378 GLY B C 1
ATOM 8628 O O . GLY B 1 378 ? -36.406 33.875 27.469 1 64.31 378 GLY B O 1
ATOM 8629 N N . VAL B 1 379 ? -34.5 33.5 26.234 1 64.81 379 VAL B N 1
ATOM 8630 C CA . VAL B 1 379 ? -35.281 32.844 25.188 1 64.81 379 VAL B CA 1
ATOM 8631 C C . VAL B 1 379 ? -35.938 31.578 25.734 1 64.81 379 VAL B C 1
ATOM 8633 O O . VAL B 1 379 ? -37.125 31.312 25.453 1 64.81 379 VAL B O 1
ATOM 8636 N N . LEU B 1 380 ? -35.156 30.766 26.391 1 62.31 380 LEU B N 1
ATOM 8637 C CA . LEU B 1 380 ? -35.688 29.547 26.984 1 62.31 380 LEU B CA 1
ATOM 8638 C C . LEU B 1 380 ? -36.875 29.859 27.906 1 62.31 380 LEU B C 1
ATOM 8640 O O . LEU B 1 380 ? -37.875 29.156 27.891 1 62.31 380 LEU B O 1
ATOM 8644 N N . ARG B 1 381 ? -36.75 30.859 28.625 1 60.34 381 ARG B N 1
ATOM 8645 C CA . ARG B 1 381 ? -37.812 31.297 29.516 1 60.34 381 ARG B CA 1
ATOM 8646 C C . ARG B 1 381 ? -39.062 31.703 28.734 1 60.34 381 ARG B C 1
ATOM 8648 O O . ARG B 1 381 ? -40.188 31.359 29.094 1 60.34 381 ARG B O 1
ATOM 8655 N N . ALA B 1 382 ? -38.719 32.406 27.719 1 61.5 382 ALA B N 1
ATOM 8656 C CA . ALA B 1 382 ? -39.812 32.844 26.859 1 61.5 382 ALA B CA 1
ATOM 8657 C C . ALA B 1 382 ? -40.562 31.625 26.281 1 61.5 382 ALA B C 1
ATOM 8659 O O . ALA B 1 382 ? -41.781 31.609 26.234 1 61.5 382 ALA B O 1
ATOM 8660 N N . ARG B 1 383 ? -39.781 30.703 25.906 1 59.34 383 ARG B N 1
ATOM 8661 C CA . ARG B 1 383 ? -40.375 29.5 25.344 1 59.34 383 ARG B CA 1
ATOM 8662 C C . ARG B 1 383 ? -41.188 28.75 26.406 1 59.34 383 ARG B C 1
ATOM 8664 O O . ARG B 1 383 ? -42.281 28.266 26.125 1 59.34 383 ARG B O 1
ATOM 8671 N N . GLN B 1 384 ? -40.656 28.609 27.547 1 57.5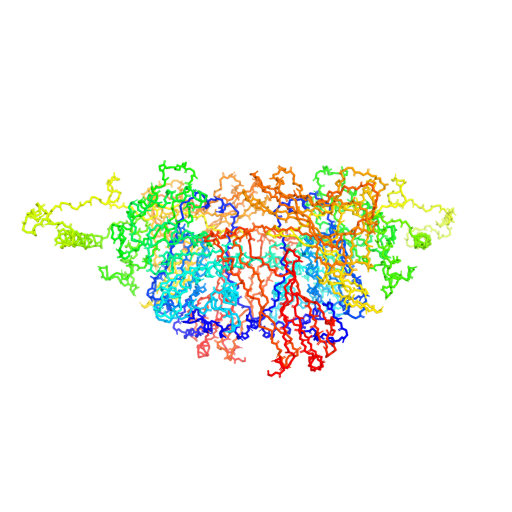6 384 GLN B N 1
ATOM 8672 C CA . GLN B 1 384 ? -41.344 27.969 28.641 1 57.56 384 GLN B CA 1
ATOM 8673 C C . GLN B 1 384 ? -42.656 28.688 28.953 1 57.56 384 GLN B C 1
ATOM 8675 O O . GLN B 1 384 ? -43.688 28.047 29.188 1 57.56 384 GLN B O 1
ATOM 8680 N N . LEU B 1 385 ? -42.562 29.938 28.922 1 58.12 385 LEU B N 1
ATOM 8681 C CA . LEU B 1 385 ? -43.75 30.75 29.172 1 58.12 385 LEU B CA 1
ATOM 8682 C C . LEU B 1 385 ? -44.781 30.531 28.062 1 58.12 385 LEU B C 1
ATOM 8684 O O . LEU B 1 385 ? -45.969 30.391 28.359 1 58.12 385 LEU B O 1
ATOM 8688 N N . ALA B 1 386 ? -44.219 30.516 26.906 1 60.34 386 ALA B N 1
ATOM 8689 C CA . ALA B 1 386 ? -45.094 30.297 25.781 1 60.34 386 ALA B CA 1
ATOM 8690 C C . ALA B 1 386 ? -45.75 28.922 25.859 1 60.34 386 ALA B C 1
ATOM 8692 O O . ALA B 1 386 ? -46.938 28.766 25.578 1 60.34 386 ALA B O 1
ATOM 8693 N N . ALA B 1 387 ? -44.969 27.938 26.141 1 59.03 387 ALA B N 1
ATOM 8694 C CA . ALA B 1 387 ? -45.5 26.578 26.266 1 59.03 387 ALA B CA 1
ATOM 8695 C C . ALA B 1 387 ? -46.531 26.5 27.375 1 59.03 387 ALA B C 1
ATOM 8697 O O . ALA B 1 387 ? -47.531 25.766 27.25 1 59.03 387 ALA B O 1
ATOM 8698 N N . SER B 1 388 ? -46.25 27.188 28.422 1 55.31 388 SER B N 1
ATOM 8699 C CA . SER B 1 388 ? -47.156 27.172 29.562 1 55.31 388 SER B CA 1
ATOM 8700 C C . SER B 1 388 ? -48.469 27.875 29.203 1 55.31 388 SER B C 1
ATOM 8702 O O . SER B 1 388 ? -49.531 27.562 29.766 1 55.31 388 SER B O 1
ATOM 8704 N N . LEU B 1 389 ? -48.312 28.734 28.203 1 54.94 389 LEU B N 1
ATOM 8705 C CA . LEU B 1 389 ? -49.469 29.516 27.812 1 54.94 389 LEU B CA 1
ATOM 8706 C C . LEU B 1 389 ? -50.188 28.891 26.625 1 54.94 389 LEU B C 1
ATOM 8708 O O . LEU B 1 389 ? -51.25 29.359 26.219 1 54.94 389 LEU B O 1
ATOM 8712 N N . ALA B 1 390 ? -49.531 27.844 26.016 1 55.91 390 ALA B N 1
ATOM 8713 C CA . ALA B 1 390 ? -50.188 27.219 24.859 1 55.91 390 ALA B CA 1
ATOM 8714 C C . ALA B 1 390 ? -51.531 26.641 25.25 1 55.91 390 ALA B C 1
ATOM 8716 O O . ALA B 1 390 ? -51.688 26.031 26.312 1 55.91 390 ALA B O 1
ATOM 8717 N N . PRO B 1 391 ? -52.531 26.938 24.484 1 51.5 391 PRO B N 1
ATOM 8718 C CA . PRO B 1 391 ? -53.906 26.578 24.75 1 51.5 391 PRO B CA 1
ATOM 8719 C C . PRO B 1 391 ? -54.094 25.094 25.016 1 51.5 391 PRO B C 1
ATOM 8721 O O . PRO B 1 391 ? -54.938 24.703 25.844 1 51.5 391 PRO B O 1
ATOM 8724 N N . SER B 1 392 ? -53.594 24.266 24.031 1 47.56 392 SER B N 1
ATOM 8725 C CA . SER B 1 392 ? -54.031 22.859 24.062 1 47.56 392 SER B CA 1
ATOM 8726 C C . SER B 1 392 ? -53.562 22.172 25.328 1 47.56 392 SER B C 1
ATOM 8728 O O . SER B 1 392 ? -53.875 21 25.562 1 47.56 392 SER B O 1
ATOM 8730 N N . ALA B 1 393 ? -52.656 22.719 26.062 1 42.81 393 ALA B N 1
ATOM 8731 C CA . ALA B 1 393 ? -52.156 21.891 27.172 1 42.81 393 ALA B CA 1
ATOM 8732 C C . ALA B 1 393 ? -53.125 21.938 28.344 1 42.81 393 ALA B C 1
ATOM 8734 O O . ALA B 1 393 ? -53.406 20.906 28.953 1 42.81 393 ALA B O 1
ATOM 8735 N N . SER B 1 394 ? -53.188 22.906 29.141 1 45.19 394 SER B N 1
ATOM 8736 C CA . SER B 1 394 ? -53.969 22.828 30.391 1 45.19 394 SER B CA 1
ATOM 8737 C C . SER B 1 394 ? -55.344 23.453 30.219 1 45.19 394 SER B C 1
ATOM 8739 O O . SER B 1 394 ? -55.5 24.438 29.516 1 45.19 394 SER B O 1
ATOM 8741 N N . PRO B 1 395 ? -56.438 22.641 30.391 1 48.31 395 PRO B N 1
ATOM 8742 C CA . PRO B 1 395 ? -57.812 23.156 30.422 1 48.31 395 PRO B CA 1
ATOM 8743 C C . PRO B 1 395 ? -57.969 24.406 31.281 1 48.31 395 PRO B C 1
ATOM 8745 O O . PRO B 1 395 ? -59.031 25 31.328 1 48.31 395 PRO B O 1
ATOM 8748 N N . LEU B 1 396 ? -57.125 24.578 32.25 1 46 396 LEU B N 1
ATOM 8749 C CA . LEU B 1 396 ? -57.312 25.734 33.125 1 46 396 LEU B CA 1
ATOM 8750 C C . LEU B 1 396 ? -57.219 27.031 32.344 1 46 396 LEU B C 1
ATOM 8752 O O . LEU B 1 396 ? -56.469 27.125 31.375 1 46 396 LEU B O 1
ATOM 8756 N N . PRO B 1 397 ? -58.375 27.844 32.531 1 46.91 397 PRO B N 1
ATOM 8757 C CA . PRO B 1 397 ? -58.375 29.156 31.906 1 46.91 397 PRO B CA 1
ATOM 8758 C C . PRO B 1 397 ? -57 29.812 31.922 1 46.91 397 PRO B C 1
ATOM 8760 O O . PRO B 1 397 ? -56.219 29.578 32.844 1 46.91 397 PRO B O 1
ATOM 8763 N N . ILE B 1 398 ? -56.562 30.438 30.766 1 46.25 398 ILE B N 1
ATOM 8764 C CA . ILE B 1 398 ? -55.25 31.078 30.609 1 46.25 398 ILE B CA 1
ATOM 8765 C C . ILE B 1 398 ? -54.938 31.891 31.859 1 46.25 398 ILE B C 1
ATOM 8767 O O . ILE B 1 398 ? -53.781 31.891 32.312 1 46.25 398 ILE B O 1
ATOM 8771 N N . SER B 1 399 ? -55.969 32.688 32.344 1 46 399 SER B N 1
ATOM 8772 C CA . SER B 1 399 ? -55.812 33.531 33.531 1 46 399 SER B CA 1
ATOM 8773 C C . SER B 1 399 ? -55.344 32.719 34.719 1 46 399 SER B C 1
ATOM 8775 O O . SER B 1 399 ? -54.719 33.25 35.625 1 46 399 SER B O 1
ATOM 8777 N N . MET B 1 400 ? -55.969 31.688 34.969 1 42.94 400 MET B N 1
ATOM 8778 C CA . MET B 1 400 ? -55.719 30.844 36.125 1 42.94 400 MET B CA 1
ATOM 8779 C C . MET B 1 400 ? -54.5 29.953 35.906 1 42.94 400 MET B C 1
ATOM 8781 O O . MET B 1 400 ? -54.031 29.234 36.812 1 42.94 400 MET B O 1
ATOM 8785 N N . ARG B 1 401 ? -54.219 29.672 34.656 1 45.59 401 ARG B N 1
ATOM 8786 C CA . ARG B 1 401 ? -53.094 28.812 34.312 1 45.59 401 ARG B CA 1
ATOM 8787 C C . ARG B 1 401 ? -51.781 29.438 34.75 1 45.59 401 ARG B C 1
ATOM 8789 O O . ARG B 1 401 ? -50.781 28.734 34.906 1 45.59 401 ARG B O 1
ATOM 8796 N N . ILE B 1 402 ? -51.75 30.688 34.219 1 40.72 402 ILE B N 1
ATOM 8797 C CA . ILE B 1 402 ? -50.438 31.281 34.375 1 40.72 402 ILE B CA 1
ATOM 8798 C C . ILE B 1 402 ? -50.281 31.812 35.781 1 40.72 402 ILE B C 1
ATOM 8800 O O . ILE B 1 402 ? -50.906 32.781 36.156 1 40.72 402 ILE B O 1
ATOM 8804 N N . PRO B 1 403 ? -50.375 31.031 36.844 1 39.12 403 PRO B N 1
ATOM 8805 C CA . PRO B 1 403 ? -49.844 31.891 37.906 1 39.12 403 PRO B CA 1
ATOM 8806 C C . PRO B 1 403 ? -48.719 32.812 37.438 1 39.12 403 PRO B C 1
ATOM 8808 O O . PRO B 1 403 ? -48.062 32.5 36.438 1 39.12 403 PRO B O 1
ATOM 8811 N N . ASP B 1 404 ? -48.688 34.156 37.844 1 36.69 404 ASP B N 1
ATOM 8812 C CA . ASP B 1 404 ? -47.469 34.938 37.719 1 36.69 404 ASP B CA 1
ATOM 8813 C C . ASP B 1 404 ? -46.219 34.031 37.656 1 36.69 404 ASP B C 1
ATOM 8815 O O . ASP B 1 404 ? -46.031 33.219 38.562 1 36.69 404 ASP B O 1
ATOM 8819 N N . PRO B 1 405 ? -45.938 33.406 36.531 1 39.34 405 PRO B N 1
ATOM 8820 C CA . PRO B 1 405 ? -44.719 32.625 36.656 1 39.34 405 PRO B CA 1
ATOM 8821 C C . PRO B 1 405 ? -43.75 33.156 37.719 1 39.34 405 PRO B C 1
ATOM 8823 O O . PRO B 1 405 ? -43.562 34.375 37.844 1 39.34 405 PRO B O 1
ATOM 8826 N N . PRO B 1 406 ? -43.625 32.594 38.812 1 39.69 406 PRO B N 1
ATOM 8827 C CA . PRO B 1 406 ? -42.719 33.188 39.844 1 39.69 406 PRO B CA 1
ATOM 8828 C C . PRO B 1 406 ? -41.625 34.031 39.219 1 39.69 406 PRO B C 1
ATOM 8830 O O . PRO B 1 406 ? -41.438 34 38 1 39.69 406 PRO B O 1
ATOM 8833 N N . THR B 1 407 ? -40.594 34.688 40.125 1 42.81 407 THR B N 1
ATOM 8834 C CA . THR B 1 407 ? -39.438 35.531 40.188 1 42.81 407 THR B CA 1
ATOM 8835 C C . THR B 1 407 ? -38.375 35.125 39.156 1 42.81 407 THR B C 1
ATOM 8837 O O . THR B 1 407 ? -37.562 34.219 39.438 1 42.81 407 THR B O 1
ATOM 8840 N N . PHE B 1 408 ? -38.719 34.844 38.031 1 49.56 408 PHE B N 1
ATOM 8841 C CA . PHE B 1 408 ? -37.594 34.688 37.125 1 49.56 408 PHE B CA 1
ATOM 8842 C C . PHE B 1 408 ? -36.625 35.844 37.25 1 49.56 408 PHE B C 1
ATOM 8844 O O . PHE B 1 408 ? -37 37 37 1 49.56 408 PHE B O 1
ATOM 8851 N N . ASP B 1 409 ? -35.781 35.75 38.031 1 55.66 409 ASP B N 1
ATOM 8852 C CA . ASP B 1 409 ? -34.719 36.719 38.25 1 55.66 409 ASP B CA 1
ATOM 8853 C C . ASP B 1 409 ? -33.75 36.75 37.094 1 55.66 409 ASP B C 1
ATOM 8855 O O . ASP B 1 409 ? -32.844 35.906 36.969 1 55.66 409 ASP B O 1
ATOM 8859 N N . TYR B 1 410 ? -34.281 37.531 36.125 1 57.66 410 TYR B N 1
ATOM 8860 C CA . TYR B 1 410 ? -33.406 37.688 34.969 1 57.66 410 TYR B CA 1
ATOM 8861 C C . TYR B 1 410 ? -31.969 37.969 35.375 1 57.66 410 TYR B C 1
ATOM 8863 O O . TYR B 1 410 ? -31.031 37.781 34.594 1 57.66 410 TYR B O 1
ATOM 8871 N N . GLU B 1 411 ? -31.969 38.312 36.656 1 60.91 411 GLU B N 1
ATOM 8872 C CA . GLU B 1 411 ? -30.641 38.688 37.125 1 60.91 411 GLU B CA 1
ATOM 8873 C C . GLU B 1 411 ? -30.016 37.531 37.938 1 60.91 411 GLU B C 1
ATOM 8875 O O . GLU B 1 411 ? -28.938 37.719 38.531 1 60.91 411 GLU B O 1
ATOM 8880 N N . ALA B 1 412 ? -30.812 36.406 37.906 1 64.75 412 ALA B N 1
ATOM 8881 C CA . ALA B 1 412 ? -30.25 35.281 38.625 1 64.75 412 ALA B CA 1
ATOM 8882 C C . ALA B 1 412 ? -28.922 34.844 38.031 1 64.75 412 ALA B C 1
ATOM 8884 O O . ALA B 1 412 ? -28.703 34.969 36.844 1 64.75 412 ALA B O 1
ATOM 8885 N N . PRO B 1 413 ? -28.062 34.375 38.938 1 70.19 413 PRO B N 1
ATOM 8886 C CA . PRO B 1 413 ? -26.781 33.875 38.438 1 70.19 413 PRO B CA 1
ATOM 8887 C C . PRO B 1 413 ? -26.953 32.719 37.469 1 70.19 413 PRO B C 1
ATOM 8889 O O . PRO B 1 413 ? -27.859 31.891 37.625 1 70.19 413 PRO B O 1
ATOM 8892 N N . LEU B 1 414 ? -26.219 32.75 36.344 1 76.12 414 LEU B N 1
ATOM 8893 C CA . LEU B 1 414 ? -26.203 31.688 35.375 1 76.12 414 LEU B CA 1
ATOM 8894 C C . LEU B 1 414 ? -25.719 30.391 35.969 1 76.12 414 LEU B C 1
ATOM 8896 O O . LEU B 1 414 ? -24.906 30.391 36.906 1 76.12 414 LEU B O 1
ATOM 8900 N N . ASP B 1 415 ? -26.266 29.25 35.562 1 73.56 415 ASP B N 1
ATOM 8901 C CA . ASP B 1 415 ? -25.797 27.938 36 1 73.56 415 ASP B CA 1
ATOM 8902 C C . ASP B 1 415 ? -24.312 27.75 35.688 1 73.56 415 ASP B C 1
ATOM 8904 O O . ASP B 1 415 ? -23.828 28.219 34.656 1 73.56 415 ASP B O 1
ATOM 8908 N N . PRO B 1 416 ? -23.719 27.047 36.688 1 74.69 416 PRO B N 1
ATOM 8909 C CA . PRO B 1 416 ? -22.297 26.781 36.438 1 74.69 416 PRO B CA 1
ATOM 8910 C C . PRO B 1 416 ? -22.047 25.938 35.188 1 74.69 416 PRO B C 1
ATOM 8912 O O . PRO B 1 416 ? -22.844 25.031 34.906 1 74.69 416 PRO B O 1
ATOM 8915 N N . LEU B 1 417 ? -21.047 26.328 34.5 1 77.56 417 LEU B N 1
ATOM 8916 C CA . LEU B 1 417 ? -20.641 25.594 33.312 1 77.56 417 LEU B CA 1
ATOM 8917 C C . LEU B 1 417 ? -19.828 24.344 33.688 1 77.56 417 LEU B C 1
ATOM 8919 O O . LEU B 1 417 ? -19.266 24.281 34.781 1 77.56 417 LEU B O 1
ATOM 8923 N N . PRO B 1 418 ? -19.844 23.328 32.844 1 77.19 418 PRO B N 1
ATOM 8924 C CA . PRO B 1 418 ? -19 22.172 33.125 1 77.19 418 PRO B CA 1
ATOM 8925 C C . PRO B 1 418 ? -17.547 22.547 33.438 1 77.19 418 PRO B C 1
ATOM 8927 O O . PRO B 1 418 ? -17 23.469 32.812 1 77.19 418 PRO B O 1
ATOM 8930 N N . GLY B 1 419 ? -16.984 21.828 34.438 1 75.12 419 GLY B N 1
ATOM 8931 C CA . GLY B 1 419 ? -15.602 22.078 34.812 1 75.12 419 GLY B CA 1
ATOM 8932 C C . GLY B 1 419 ? -15.461 23.125 35.875 1 75.12 419 GLY B C 1
ATOM 8933 O O . GLY B 1 419 ? -14.367 23.375 36.375 1 75.12 419 GLY B O 1
ATOM 8934 N N . SER B 1 420 ? -16.562 23.812 36.219 1 75.38 420 SER B N 1
ATOM 8935 C CA . SER B 1 420 ? -16.516 24.812 37.25 1 75.38 420 SER B CA 1
ATOM 8936 C C . SER B 1 420 ? -16.047 24.203 38.594 1 75.38 420 SER B C 1
ATOM 8938 O O . SER B 1 420 ? -15.461 24.891 39.406 1 75.38 420 SER B O 1
ATOM 8940 N N . GLU B 1 421 ? -16.25 22.938 38.688 1 76.62 421 GLU B N 1
ATOM 8941 C CA . GLU B 1 421 ? -15.883 22.219 39.906 1 76.62 421 GLU B CA 1
ATOM 8942 C C . GLU B 1 421 ? -14.367 22.141 40.031 1 76.62 421 GLU B C 1
ATOM 8944 O O . GLU B 1 421 ? -13.852 21.891 41.156 1 76.62 421 GLU B O 1
ATOM 8949 N N . LEU B 1 422 ? -13.688 22.266 38.969 1 79.94 422 LEU B N 1
ATOM 8950 C CA . LEU B 1 422 ? -12.234 22.172 39 1 79.94 422 LEU B CA 1
ATOM 8951 C C . LEU B 1 422 ? -11.609 23.422 39.594 1 79.94 422 LEU B C 1
ATOM 8953 O O . LEU B 1 422 ? -10.438 23.422 39.969 1 79.94 422 LEU B O 1
ATOM 8957 N N . GLY B 1 423 ? -12.383 24.469 39.688 1 77.44 423 GLY B N 1
ATOM 8958 C CA . GLY B 1 423 ? -11.914 25.688 40.344 1 77.44 423 GLY B CA 1
ATOM 8959 C C . GLY B 1 423 ? -10.898 26.453 39.5 1 77.44 423 GLY B C 1
ATOM 8960 O O . GLY B 1 423 ? -10.086 27.203 40.031 1 77.44 423 GLY B O 1
ATOM 8961 N N . VAL B 1 424 ? -10.844 26.047 38.25 1 83.62 424 VAL B N 1
ATOM 8962 C CA . VAL B 1 424 ? -9.914 26.734 37.375 1 83.62 424 VAL B CA 1
ATOM 8963 C C . VAL B 1 424 ? -10.695 27.547 36.344 1 83.62 424 VAL B C 1
ATOM 8965 O O . VAL B 1 424 ? -11.82 27.203 36 1 83.62 424 VAL B O 1
ATOM 8968 N N . SER B 1 425 ? -10.133 28.672 35.969 1 83 425 SER B N 1
ATOM 8969 C CA . SER B 1 425 ? -10.797 29.562 35 1 83 425 SER B CA 1
ATOM 8970 C C . SER B 1 425 ? -10.664 29.031 33.594 1 83 425 SER B C 1
ATOM 8972 O O . SER B 1 425 ? -11.492 29.344 32.719 1 83 425 SER B O 1
ATOM 8974 N N . HIS B 1 426 ? -9.641 28.266 33.344 1 90.88 426 HIS B N 1
ATOM 8975 C CA . HIS B 1 426 ? -9.359 27.812 32 1 90.88 426 HIS B CA 1
ATOM 8976 C C . HIS B 1 426 ? -8.5 26.562 32 1 90.88 426 HIS B C 1
ATOM 8978 O O . HIS B 1 426 ? -7.613 26.406 32.844 1 90.88 426 HIS B O 1
ATOM 8984 N N . ARG B 1 427 ? -8.758 25.719 31.062 1 90.12 427 ARG B N 1
ATOM 8985 C CA . ARG B 1 427 ? -7.91 24.578 30.719 1 90.12 427 ARG B CA 1
ATOM 8986 C C . ARG B 1 427 ? -7.727 24.469 29.203 1 90.12 427 ARG B C 1
ATOM 8988 O O . ARG B 1 427 ? -8.695 24.266 28.469 1 90.12 427 ARG B O 1
ATOM 8995 N N . PRO B 1 428 ? -6.562 24.609 28.766 1 91.88 428 PRO B N 1
ATOM 8996 C CA . PRO B 1 428 ? -6.359 24.5 27.328 1 91.88 428 PRO B CA 1
ATOM 8997 C C . PRO B 1 428 ? -6.723 23.125 26.781 1 91.88 428 PRO B C 1
ATOM 8999 O O . PRO B 1 428 ? -6.723 22.141 27.516 1 91.88 428 PRO B O 1
ATOM 9002 N N . LEU B 1 429 ? -7.023 23.016 25.516 1 93.75 429 LEU B N 1
ATOM 9003 C CA . LEU B 1 429 ? -7.441 21.781 24.875 1 93.75 429 LEU B CA 1
ATOM 9004 C C . LEU B 1 429 ? -6.371 20.703 25.016 1 93.75 429 LEU B C 1
ATOM 9006 O O . LEU B 1 429 ? -6.691 19.516 25.141 1 93.75 429 LEU B O 1
ATOM 9010 N N . ALA B 1 430 ? -5.121 21.062 25.047 1 91.88 430 ALA B N 1
ATOM 9011 C CA . ALA B 1 430 ? -4 20.125 25.141 1 91.88 430 ALA B CA 1
ATOM 9012 C C . ALA B 1 430 ? -4.055 19.344 26.453 1 91.88 430 ALA B C 1
ATOM 9014 O O . ALA B 1 430 ? -3.416 18.297 26.578 1 91.88 430 ALA B O 1
ATOM 9015 N N . SER B 1 431 ? -4.762 19.812 27.406 1 89.38 431 SER B N 1
ATOM 9016 C CA . SER B 1 431 ? -4.859 19.141 28.703 1 89.38 431 SER B CA 1
ATOM 9017 C C . SER B 1 431 ? -5.688 17.859 28.594 1 89.38 431 SER B C 1
ATOM 9019 O O . SER B 1 431 ? -5.629 17 29.484 1 89.38 431 SER B O 1
ATOM 9021 N N . PHE B 1 432 ? -6.406 17.703 27.547 1 89.81 432 PHE B N 1
ATOM 9022 C CA . PHE B 1 432 ? -7.324 16.578 27.438 1 89.81 432 PHE B CA 1
ATOM 9023 C C . PHE B 1 432 ? -6.75 15.5 26.531 1 89.81 432 PHE B C 1
ATOM 9025 O O . PHE B 1 432 ? -7.277 14.391 26.469 1 89.81 432 PHE B O 1
ATOM 9032 N N . PHE B 1 433 ? -5.66 15.828 25.859 1 89.62 433 PHE B N 1
ATOM 9033 C CA . PHE B 1 433 ? -5.098 14.906 24.875 1 89.62 433 PHE B CA 1
ATOM 9034 C C . PHE B 1 433 ? -3.592 14.766 25.078 1 89.62 433 PHE B C 1
ATOM 9036 O O . PHE B 1 433 ? -2.893 15.758 25.266 1 89.62 433 PHE B O 1
ATOM 9043 N N . SER B 1 434 ? -3.123 13.594 24.984 1 83.88 434 SER B N 1
ATOM 9044 C CA . SER B 1 434 ? -1.688 13.359 25.094 1 83.88 434 SER B CA 1
ATOM 9045 C C . SER B 1 434 ? -0.993 13.562 23.75 1 83.88 434 SER B C 1
ATOM 9047 O O . SER B 1 434 ? -1.511 13.148 22.703 1 83.88 434 SER B O 1
ATOM 9049 N N . PRO B 1 435 ? 0.153 14.234 23.781 1 88.25 435 PRO B N 1
ATOM 9050 C CA . PRO B 1 435 ? 0.902 14.336 22.531 1 88.25 435 PRO B CA 1
ATOM 9051 C C . PRO B 1 435 ? 1.28 12.977 21.953 1 88.25 435 PRO B C 1
ATOM 9053 O O . PRO B 1 435 ? 1.678 12.078 22.688 1 88.25 435 PRO B O 1
ATOM 9056 N N . ARG B 1 436 ? 1.184 12.883 20.703 1 89.31 436 ARG B N 1
ATOM 9057 C CA . ARG B 1 436 ? 1.518 11.633 20.031 1 89.31 436 ARG B CA 1
ATOM 9058 C C . ARG B 1 436 ? 2.961 11.648 19.547 1 89.31 436 ARG B C 1
ATOM 9060 O O . ARG B 1 436 ? 3.457 12.68 19.078 1 89.31 436 ARG B O 1
ATOM 9067 N N . PRO B 1 437 ? 3.6 10.484 19.641 1 90.81 437 PRO B N 1
ATOM 9068 C CA . PRO B 1 437 ? 4.961 10.43 19.094 1 90.81 437 PRO B CA 1
ATOM 9069 C C . PRO B 1 437 ? 5.004 10.641 17.594 1 90.81 437 PRO B C 1
ATOM 9071 O O . PRO B 1 437 ? 4.102 10.195 16.875 1 90.81 437 PRO B O 1
ATOM 9074 N N . ILE B 1 438 ? 6.023 11.367 17.141 1 93 438 ILE B N 1
ATOM 9075 C CA . ILE B 1 438 ? 6.238 11.594 15.711 1 93 438 ILE B CA 1
ATOM 9076 C C . ILE B 1 438 ? 6.812 10.328 15.07 1 93 438 ILE B C 1
ATOM 9078 O O . ILE B 1 438 ? 7.848 9.82 15.508 1 93 438 ILE B O 1
ATOM 9082 N N . PRO B 1 439 ? 6.098 9.82 14.023 1 90.5 439 PRO B N 1
ATOM 9083 C CA . PRO B 1 439 ? 6.652 8.641 13.352 1 90.5 439 PRO B CA 1
ATOM 9084 C C . PRO B 1 439 ? 7.977 8.93 12.648 1 90.5 439 PRO B C 1
ATOM 9086 O O . PRO B 1 439 ? 8.109 9.953 11.977 1 90.5 439 PRO B O 1
ATOM 9089 N N . CYS B 1 440 ? 8.891 8.023 12.812 1 89.44 440 CYS B N 1
ATOM 9090 C CA . CYS B 1 440 ? 10.195 8.148 12.18 1 89.44 440 CYS B CA 1
ATOM 9091 C C . CYS B 1 440 ? 10.5 6.949 11.297 1 89.44 440 CYS B C 1
ATOM 9093 O O . CYS B 1 440 ? 11.359 6.133 11.617 1 89.44 440 CYS B O 1
ATOM 9095 N N . PRO B 1 441 ? 9.805 6.945 10.164 1 82.31 441 PRO B N 1
ATOM 9096 C CA . PRO B 1 441 ? 10.148 5.852 9.25 1 82.31 441 PRO B CA 1
ATOM 9097 C C . PRO B 1 441 ? 11.625 5.832 8.883 1 82.31 441 PRO B C 1
ATOM 9099 O O . PRO B 1 441 ? 12.234 6.891 8.703 1 82.31 441 PRO B O 1
ATOM 9102 N N . ASP B 1 442 ? 12.305 4.641 8.914 1 79.81 442 ASP B N 1
ATOM 9103 C CA . ASP B 1 442 ? 13.711 4.414 8.586 1 79.81 442 ASP B CA 1
ATOM 9104 C C . ASP B 1 442 ? 14.625 5.168 9.547 1 79.81 442 ASP B C 1
ATOM 9106 O O . ASP B 1 442 ? 15.703 5.621 9.164 1 79.81 442 ASP B O 1
ATOM 9110 N N . PHE B 1 443 ? 14.125 5.52 10.703 1 84.25 443 PHE B N 1
ATOM 9111 C CA . PHE B 1 443 ? 14.852 6.164 11.789 1 84.25 443 PHE B CA 1
ATOM 9112 C C . PHE B 1 443 ? 15.219 7.598 11.422 1 84.25 443 PHE B C 1
ATOM 9114 O O . PHE B 1 443 ? 16.297 8.078 11.766 1 84.25 443 PHE B O 1
ATOM 9121 N N . ARG B 1 444 ? 14.398 8.203 10.656 1 89.56 444 ARG B N 1
ATOM 9122 C CA . ARG B 1 444 ? 14.711 9.555 10.203 1 89.56 444 ARG B CA 1
ATOM 9123 C C . ARG B 1 444 ? 13.719 10.57 10.766 1 89.56 444 ARG B C 1
ATOM 9125 O O . ARG B 1 444 ? 12.508 10.352 10.703 1 89.56 444 ARG B O 1
ATOM 9132 N N . PHE B 1 445 ? 14.219 11.578 11.367 1 93 445 PHE B N 1
ATOM 9133 C CA . PHE B 1 445 ? 13.445 12.703 11.883 1 93 445 PHE B CA 1
ATOM 9134 C C . PHE B 1 445 ? 14.102 14.023 11.508 1 93 445 PHE B C 1
ATOM 9136 O O . PHE B 1 445 ? 15.336 14.141 11.523 1 93 445 PHE B O 1
ATOM 9143 N N . TYR B 1 446 ? 13.312 14.969 11.062 1 93.75 446 TYR B N 1
ATOM 9144 C CA . TYR B 1 446 ? 13.836 16.281 10.711 1 93.75 446 TYR B CA 1
ATOM 9145 C C . TYR B 1 446 ? 12.828 17.375 11.031 1 93.75 446 TYR B C 1
ATOM 9147 O O . TYR B 1 446 ? 11.625 17.203 10.828 1 93.75 446 TYR B O 1
ATOM 9155 N N . THR B 1 447 ? 13.328 18.469 11.547 1 95.38 447 THR B N 1
ATOM 9156 C CA . THR B 1 447 ? 12.508 19.656 11.703 1 95.38 447 THR B CA 1
ATOM 9157 C C . THR B 1 447 ? 13.359 20.922 11.617 1 95.38 447 THR B C 1
ATOM 9159 O O . THR B 1 447 ? 14.508 20.938 12.07 1 95.38 447 THR B O 1
ATOM 9162 N N . ASN B 1 448 ? 12.883 21.906 10.984 1 94.62 448 ASN B N 1
ATOM 9163 C CA . ASN B 1 448 ? 13.422 23.25 11.062 1 94.62 448 ASN B CA 1
ATOM 9164 C C . ASN B 1 448 ? 12.461 24.203 11.766 1 94.62 448 ASN B C 1
ATOM 9166 O O . ASN B 1 448 ? 12.625 25.422 11.688 1 94.62 448 ASN B O 1
ATOM 9170 N N . PHE B 1 449 ? 11.375 23.641 12.312 1 96.06 449 PHE B N 1
ATOM 9171 C CA . PHE B 1 449 ? 10.398 24.297 13.172 1 96.06 449 PHE B CA 1
ATOM 9172 C C . PHE B 1 449 ? 9.492 25.219 12.359 1 96.06 449 PHE B C 1
ATOM 9174 O O . PHE B 1 449 ? 8.648 25.922 12.914 1 96.06 449 PHE B O 1
ATOM 9181 N N . CYS B 1 450 ? 9.656 25.219 11.008 1 95.25 450 CYS B N 1
ATOM 9182 C CA . CYS B 1 450 ? 8.789 26.047 10.18 1 95.25 450 CYS B CA 1
ATOM 9183 C C . CYS B 1 450 ? 7.328 25.625 10.32 1 95.25 450 CYS B C 1
ATOM 9185 O O . CYS B 1 450 ? 7.027 24.438 10.359 1 95.25 450 CYS B O 1
ATOM 9187 N N . ALA B 1 451 ? 6.457 26.609 10.352 1 93.94 451 ALA B N 1
ATOM 9188 C CA . ALA B 1 451 ? 5.035 26.312 10.539 1 93.94 451 ALA B CA 1
ATOM 9189 C C . ALA B 1 451 ? 4.27 26.469 9.227 1 93.94 451 ALA B C 1
ATOM 9191 O O . ALA B 1 451 ? 3.039 26.422 9.211 1 93.94 451 ALA B O 1
ATOM 9192 N N . GLY B 1 452 ? 4.969 26.766 8.125 1 94.75 452 GLY B N 1
ATOM 9193 C CA . GLY B 1 452 ? 4.332 26.766 6.812 1 94.75 452 GLY B CA 1
ATOM 9194 C C . GLY B 1 452 ? 3.92 28.141 6.34 1 94.75 452 GLY B C 1
ATOM 9195 O O . GLY B 1 452 ? 3.262 28.281 5.305 1 94.75 452 GLY B O 1
ATOM 9196 N N . SER B 1 453 ? 4.203 29.203 7.109 1 94.81 453 SER B N 1
ATOM 9197 C CA . SER B 1 453 ? 3.943 30.578 6.695 1 94.81 453 SER B CA 1
ATOM 9198 C C . SER B 1 453 ? 4.855 31.562 7.426 1 94.81 453 SER B C 1
ATOM 9200 O O . SER B 1 453 ? 5.48 31.203 8.43 1 94.81 453 SER B O 1
ATOM 9202 N N . GLY B 1 454 ? 5 32.781 6.871 1 94.56 454 GLY B N 1
ATOM 9203 C CA . GLY B 1 454 ? 5.84 33.781 7.488 1 94.56 454 GLY B CA 1
ATOM 9204 C C . GLY B 1 454 ? 6.039 35 6.609 1 94.56 454 GLY B C 1
ATOM 9205 O O . GLY B 1 454 ? 5.426 35.125 5.547 1 94.56 454 GLY B O 1
ATOM 9206 N N . HIS B 1 455 ? 6.812 35.969 7.145 1 94.62 455 HIS B N 1
ATOM 9207 C CA . HIS B 1 455 ? 7.152 37.156 6.387 1 94.62 455 HIS B CA 1
ATOM 9208 C C . HIS B 1 455 ? 8.609 37.125 5.93 1 94.62 455 HIS B C 1
ATOM 9210 O O . HIS B 1 455 ? 9.008 37.906 5.066 1 94.62 455 HIS B O 1
ATOM 9216 N N . ARG B 1 456 ? 9.289 36.219 6.547 1 94.31 456 ARG B N 1
ATOM 9217 C CA . ARG B 1 456 ? 10.703 36.062 6.215 1 94.31 456 ARG B CA 1
ATOM 9218 C C . ARG B 1 456 ? 11.008 34.625 5.809 1 94.31 456 ARG B C 1
ATOM 9220 O O . ARG B 1 456 ? 10.281 33.688 6.172 1 94.31 456 ARG B O 1
ATOM 9227 N N . MET B 1 457 ? 11.984 34.5 4.965 1 94.56 457 MET B N 1
ATOM 9228 C CA . MET B 1 457 ? 12.523 33.188 4.598 1 94.56 457 MET B CA 1
ATOM 9229 C C . MET B 1 457 ? 14.023 33.125 4.848 1 94.56 457 MET B C 1
ATOM 9231 O O . MET B 1 457 ? 14.766 34.031 4.418 1 94.56 457 MET B O 1
ATOM 9235 N N . PHE B 1 458 ? 14.438 32.125 5.645 1 95.44 458 PHE B N 1
ATOM 9236 C CA . PHE B 1 458 ? 15.852 31.922 5.922 1 95.44 458 PHE B CA 1
ATOM 9237 C C . PHE B 1 458 ? 16.344 30.641 5.266 1 95.44 458 PHE B C 1
ATOM 9239 O O . PHE B 1 458 ? 15.617 29.641 5.199 1 95.44 458 PHE B O 1
ATOM 9246 N N . VAL B 1 459 ? 17.484 30.672 4.773 1 94.56 459 VAL B N 1
ATOM 9247 C CA . VAL B 1 459 ? 18.203 29.5 4.273 1 94.56 459 VAL B CA 1
ATOM 9248 C C . VAL B 1 459 ? 19.609 29.484 4.863 1 94.56 459 VAL B C 1
ATOM 9250 O O . VAL B 1 459 ? 20.391 30.422 4.676 1 94.56 459 VAL B O 1
ATOM 9253 N N . SER B 1 460 ? 19.922 28.469 5.613 1 93.56 460 SER B N 1
ATOM 9254 C CA . SER B 1 460 ? 21.219 28.312 6.266 1 93.56 460 SER B CA 1
ATOM 9255 C C . SER B 1 460 ? 21.531 29.516 7.152 1 93.56 460 SER B C 1
ATOM 9257 O O . SER B 1 460 ? 22.625 30.078 7.066 1 93.56 460 SER B O 1
ATOM 9259 N N . GLY B 1 461 ? 20.578 29.953 7.832 1 94.25 461 GLY B N 1
ATOM 9260 C CA . GLY B 1 461 ? 20.75 31 8.836 1 94.25 461 GLY B CA 1
ATOM 9261 C C . GLY B 1 461 ? 20.703 32.406 8.258 1 94.25 461 GLY B C 1
ATOM 9262 O O . GLY B 1 461 ? 20.766 33.375 9 1 94.25 461 GLY B O 1
ATOM 9263 N N . ARG B 1 462 ? 20.578 32.469 6.961 1 94.5 462 ARG B N 1
ATOM 9264 C CA . ARG B 1 462 ? 20.594 33.781 6.312 1 94.5 462 ARG B CA 1
ATOM 9265 C C . ARG B 1 462 ? 19.203 34.125 5.777 1 94.5 462 ARG B C 1
ATOM 9267 O O . ARG B 1 462 ? 18.547 33.312 5.152 1 94.5 462 ARG B O 1
ATOM 9274 N N . GLU B 1 463 ? 18.797 35.375 6.078 1 94.94 463 GLU B N 1
ATOM 9275 C CA . GLU B 1 463 ? 17.531 35.844 5.496 1 94.94 463 GLU B CA 1
ATOM 9276 C C . GLU B 1 463 ? 17.672 36.031 3.986 1 94.94 463 GLU B C 1
ATOM 9278 O O . GLU B 1 463 ? 18.516 36.781 3.516 1 94.94 463 GLU B O 1
ATOM 9283 N N . VAL B 1 464 ? 16.859 35.344 3.26 1 94.5 464 VAL B N 1
ATOM 9284 C CA . VAL B 1 464 ? 17.016 35.375 1.81 1 94.5 464 VAL B CA 1
ATOM 9285 C C . VAL B 1 464 ? 15.828 36.062 1.165 1 94.5 464 VAL B C 1
ATOM 9287 O O . VAL B 1 464 ? 15.883 36.438 -0.009 1 94.5 464 VAL B O 1
ATOM 9290 N N . ASP B 1 465 ? 14.797 36.219 1.884 1 92.75 465 ASP B N 1
ATOM 9291 C CA . ASP B 1 465 ? 13.609 36.875 1.357 1 92.75 465 ASP B CA 1
ATOM 9292 C C . ASP B 1 465 ? 12.781 37.5 2.484 1 92.75 465 ASP B C 1
ATOM 9294 O O . ASP B 1 465 ? 12.797 37 3.613 1 92.75 465 ASP B O 1
ATOM 9298 N N . ARG B 1 466 ? 12.125 38.562 2.189 1 92.38 466 ARG B N 1
ATOM 9299 C CA . ARG B 1 466 ? 11.211 39.25 3.086 1 92.38 466 ARG B CA 1
ATOM 9300 C C . ARG B 1 466 ? 10.023 39.812 2.32 1 92.38 466 ARG B C 1
ATOM 9302 O O . ARG B 1 466 ? 10.195 40.469 1.278 1 92.38 466 ARG B O 1
ATOM 9309 N N . SER B 1 467 ? 8.906 39.5 2.762 1 89.69 467 SER B N 1
ATOM 9310 C CA . SER B 1 467 ? 7.688 40 2.129 1 89.69 467 SER B CA 1
ATOM 9311 C C . SER B 1 467 ? 6.766 40.656 3.145 1 89.69 467 SER B C 1
ATOM 9313 O O . SER B 1 467 ? 6.535 40.125 4.227 1 89.69 467 SER B O 1
ATOM 9315 N N . ASP B 1 468 ? 6.227 41.781 2.789 1 88.81 468 ASP B N 1
ATOM 9316 C CA . ASP B 1 468 ? 5.305 42.5 3.666 1 88.81 468 ASP B CA 1
ATOM 9317 C C . ASP B 1 468 ? 3.986 41.75 3.812 1 88.81 468 ASP B C 1
ATOM 9319 O O . ASP B 1 468 ? 3.377 41.75 4.883 1 88.81 468 ASP B O 1
ATOM 9323 N N . THR B 1 469 ? 3.582 41.125 2.771 1 89.44 469 THR B N 1
ATOM 9324 C CA . THR B 1 469 ? 2.312 40.406 2.799 1 89.44 469 THR B CA 1
ATOM 9325 C C . THR B 1 469 ? 2.508 38.969 3.307 1 89.44 469 THR B C 1
ATOM 9327 O O . THR B 1 469 ? 1.545 38.312 3.691 1 89.44 469 THR B O 1
ATOM 9330 N N . GLY B 1 470 ? 3.744 38.562 3.23 1 92.12 470 GLY B N 1
ATOM 9331 C CA . GLY B 1 470 ? 4.074 37.219 3.734 1 92.12 470 GLY B CA 1
ATOM 9332 C C . GLY B 1 470 ? 3.889 36.125 2.703 1 92.12 470 GLY B C 1
ATOM 9333 O O . GLY B 1 470 ? 3.812 36.406 1.505 1 92.12 470 GLY B O 1
ATOM 9334 N N . TRP B 1 471 ? 3.988 34.875 3.08 1 91.88 471 TRP B N 1
ATOM 9335 C CA . TRP B 1 471 ? 3.84 33.688 2.25 1 91.88 471 TRP B CA 1
ATOM 9336 C C . TRP B 1 471 ? 3.225 32.562 3.047 1 91.88 471 TRP B C 1
ATOM 9338 O O . TRP B 1 471 ? 3.303 32.531 4.277 1 91.88 471 TRP B O 1
ATOM 9348 N N . THR B 1 472 ? 2.551 31.641 2.309 1 93.38 472 THR B N 1
ATOM 9349 C CA . THR B 1 472 ? 2.004 30.438 2.906 1 93.38 472 THR B CA 1
ATOM 9350 C C . THR B 1 472 ? 2.311 29.219 2.039 1 93.38 472 THR B C 1
ATOM 9352 O O . THR B 1 472 ? 2.045 29.219 0.835 1 93.38 472 THR B O 1
ATOM 9355 N N . ASP B 1 473 ? 2.922 28.219 2.584 1 92.88 473 ASP B N 1
ATOM 9356 C CA . ASP B 1 473 ? 3.092 26.859 2.045 1 92.88 473 ASP B CA 1
ATOM 9357 C C . ASP B 1 473 ? 2.941 25.812 3.141 1 92.88 473 ASP B C 1
ATOM 9359 O O . ASP B 1 473 ? 3.906 25.484 3.834 1 92.88 473 ASP B O 1
ATOM 9363 N N . VAL B 1 474 ? 1.799 25.219 3.182 1 93.75 474 VAL B N 1
ATOM 9364 C CA . VAL B 1 474 ? 1.457 24.297 4.262 1 93.75 474 VAL B CA 1
ATOM 9365 C C . VAL B 1 474 ? 2.383 23.094 4.223 1 93.75 474 VAL B C 1
ATOM 9367 O O . VAL B 1 474 ? 2.678 22.484 5.258 1 93.75 474 VAL B O 1
ATOM 9370 N N . ALA B 1 475 ? 2.883 22.766 3.037 1 92.06 475 ALA B N 1
ATOM 9371 C CA . ALA B 1 475 ? 3.775 21.625 2.912 1 92.06 475 ALA B CA 1
ATOM 9372 C C . ALA B 1 475 ? 5.078 21.844 3.674 1 92.06 475 ALA B C 1
ATOM 9374 O O . ALA B 1 475 ? 5.707 20.891 4.141 1 92.06 475 ALA B O 1
ATOM 9375 N N . PHE B 1 476 ? 5.5 23.062 3.707 1 93.69 476 PHE B N 1
ATOM 9376 C CA . PHE B 1 476 ? 6.758 23.406 4.355 1 93.69 476 PHE B CA 1
ATOM 9377 C C . PHE B 1 476 ? 6.559 23.594 5.855 1 93.69 476 PHE B C 1
ATOM 9379 O O . PHE B 1 476 ? 6.984 24.609 6.414 1 93.69 476 PHE B O 1
ATOM 9386 N N . SER B 1 477 ? 5.754 22.797 6.426 1 94.12 477 SER B N 1
ATOM 9387 C CA . SER B 1 477 ? 5.523 22.734 7.863 1 94.12 477 SER B CA 1
ATOM 9388 C C . SER B 1 477 ? 6.176 21.484 8.469 1 94.12 477 SER B C 1
ATOM 9390 O O . SER B 1 477 ? 6.184 20.422 7.859 1 94.12 477 SER B O 1
ATOM 9392 N N . TYR B 1 478 ? 6.703 21.656 9.664 1 94.25 478 TYR B N 1
ATOM 9393 C CA . TYR B 1 478 ? 7.418 20.578 10.344 1 94.25 478 TYR B CA 1
ATOM 9394 C C . TYR B 1 478 ? 6.895 20.391 11.766 1 94.25 478 TYR B C 1
ATOM 9396 O O . TYR B 1 478 ? 6.141 21.219 12.273 1 94.25 478 TYR B O 1
ATOM 9404 N N . PRO B 1 479 ? 7.258 19.359 12.406 1 93.94 479 PRO B N 1
ATOM 9405 C CA . PRO B 1 479 ? 6.715 19.031 13.727 1 93.94 479 PRO B CA 1
ATOM 9406 C C . PRO B 1 479 ? 6.992 20.125 14.758 1 93.94 479 PRO B C 1
ATOM 9408 O O . PRO B 1 479 ? 8.094 20.688 14.789 1 93.94 479 PRO B O 1
ATOM 9411 N N . PHE B 1 480 ? 5.941 20.344 15.5 1 90.56 480 PHE B N 1
ATOM 9412 C CA . PHE B 1 480 ? 5.992 21.266 16.625 1 90.56 480 PHE B CA 1
ATOM 9413 C C . PHE B 1 480 ? 6.641 20.609 17.844 1 90.56 480 PHE B C 1
ATOM 9415 O O . PHE B 1 480 ? 6.383 19.438 18.125 1 90.56 480 PHE B O 1
ATOM 9422 N N . PRO B 1 481 ? 7.609 21.297 18.516 1 94.5 481 PRO B N 1
ATOM 9423 C CA . PRO B 1 481 ? 8.227 20.719 19.703 1 94.5 481 PRO B CA 1
ATOM 9424 C C . PRO B 1 481 ? 7.262 20.625 20.891 1 94.5 481 PRO B C 1
ATOM 9426 O O . PRO B 1 481 ? 7.355 21.422 21.828 1 94.5 481 PRO B O 1
ATOM 9429 N N . SER B 1 482 ? 6.535 19.625 20.938 1 92.38 482 SER B N 1
ATOM 9430 C CA . SER B 1 482 ? 5.383 19.469 21.812 1 92.38 482 SER B CA 1
ATOM 9431 C C . SER B 1 482 ? 5.82 19.312 23.266 1 92.38 482 SER B C 1
ATOM 9433 O O . SER B 1 482 ? 5.105 19.719 24.188 1 92.38 482 SER B O 1
ATOM 9435 N N . LEU B 1 483 ? 6.953 18.703 23.531 1 92.06 483 LEU B N 1
ATOM 9436 C CA . LEU B 1 483 ? 7.387 18.484 24.906 1 92.06 483 LEU B CA 1
ATOM 9437 C C . LEU B 1 483 ? 7.961 19.766 25.5 1 92.06 483 LEU B C 1
ATOM 9439 O O . LEU B 1 483 ? 7.902 19.969 26.719 1 92.06 483 LEU B O 1
ATOM 9443 N N . LEU B 1 484 ? 8.477 20.547 24.641 1 91.44 484 LEU B N 1
ATOM 9444 C CA . LEU B 1 484 ? 9.008 21.828 25.078 1 91.44 484 LEU B CA 1
ATOM 9445 C C . LEU B 1 484 ? 7.875 22.781 25.469 1 91.44 484 LEU B C 1
ATOM 9447 O O . LEU B 1 484 ? 7.98 23.5 26.469 1 91.44 484 LEU B O 1
ATOM 9451 N N . PHE B 1 485 ? 6.828 22.734 24.672 1 87.06 485 PHE B N 1
ATOM 9452 C CA . PHE B 1 485 ? 5.688 23.609 24.891 1 87.06 485 PHE B CA 1
ATOM 9453 C C . PHE B 1 485 ? 4.547 22.875 25.578 1 87.06 485 PHE B C 1
ATOM 9455 O O . PHE B 1 485 ? 3.375 23.125 25.297 1 87.06 485 PHE B O 1
ATOM 9462 N N . ARG B 1 486 ? 4.91 22.047 26.469 1 81.38 486 ARG B N 1
ATOM 9463 C CA . ARG B 1 486 ? 3.912 21.219 27.125 1 81.38 486 ARG B CA 1
ATOM 9464 C C . ARG B 1 486 ? 3.164 22.016 28.203 1 81.38 486 ARG B C 1
ATOM 9466 O O . ARG B 1 486 ? 3.58 23.109 28.578 1 81.38 486 ARG B O 1
ATOM 9473 N N . THR B 1 487 ? 2.041 21.484 28.578 1 69.06 487 THR B N 1
ATOM 9474 C CA . THR B 1 487 ? 1.279 21.953 29.734 1 69.06 487 THR B CA 1
ATOM 9475 C C . THR B 1 487 ? 1.217 20.875 30.812 1 69.06 487 THR B C 1
ATOM 9477 O O . THR B 1 487 ? 0.695 19.781 30.562 1 69.06 487 THR B O 1
ATOM 9480 N N . PRO B 1 488 ? 1.836 21.125 32.031 1 73.06 488 PRO B N 1
ATOM 9481 C CA . PRO B 1 488 ? 2.445 22.375 32.5 1 73.06 488 PRO B CA 1
ATOM 9482 C C . PRO B 1 488 ? 3.836 22.609 31.906 1 73.06 488 PRO B C 1
ATOM 9484 O O . PRO B 1 488 ? 4.48 21.656 31.438 1 73.06 488 PRO B O 1
ATOM 9487 N N . GLU B 1 489 ? 4.188 23.75 31.984 1 75.19 489 GLU B N 1
ATOM 9488 C CA . GLU B 1 489 ? 5.477 24.156 31.422 1 75.19 489 GLU B CA 1
ATOM 9489 C C . GLU B 1 489 ? 6.633 23.531 32.188 1 75.19 489 GLU B C 1
ATOM 9491 O O . GLU B 1 489 ? 6.465 23.109 33.344 1 75.19 489 GLU B O 1
ATOM 9496 N N . LEU B 1 490 ? 7.762 23.406 31.484 1 81.19 490 LEU B N 1
ATOM 9497 C CA . LEU B 1 490 ? 8.977 22.891 32.094 1 81.19 490 LEU B CA 1
ATOM 9498 C C . LEU B 1 490 ? 9.516 23.875 33.125 1 81.19 490 LEU B C 1
ATOM 9500 O O . LEU B 1 490 ? 9.602 25.078 32.875 1 81.19 490 LEU B O 1
ATOM 9504 N N . ASP B 1 491 ? 9.852 23.328 34.281 1 81.81 491 ASP B N 1
ATOM 9505 C CA . ASP B 1 491 ? 10.367 24.188 35.344 1 81.81 491 ASP B CA 1
ATOM 9506 C C . ASP B 1 491 ? 11.703 24.812 34.938 1 81.81 491 ASP B C 1
ATOM 9508 O O . ASP B 1 491 ? 12.609 24.125 34.5 1 81.81 491 ASP B O 1
ATOM 9512 N N . GLY B 1 492 ? 11.742 26.109 35.062 1 79.44 492 GLY B N 1
ATOM 9513 C CA . GLY B 1 492 ? 12.984 26.828 34.844 1 79.44 492 GLY B CA 1
ATOM 9514 C C . GLY B 1 492 ? 13.305 27.047 33.375 1 79.44 492 GLY B C 1
ATOM 9515 O O . GLY B 1 492 ? 14.383 27.547 33.031 1 79.44 492 GLY B O 1
ATOM 9516 N N . VAL B 1 493 ? 12.453 26.625 32.531 1 86.75 493 VAL B N 1
ATOM 9517 C CA . VAL B 1 493 ? 12.68 26.766 31.094 1 86.75 493 VAL B CA 1
ATOM 9518 C C . VAL B 1 493 ? 11.57 27.625 30.469 1 86.75 493 VAL B C 1
ATOM 9520 O O . VAL B 1 493 ? 10.391 27.312 30.641 1 86.75 493 VAL B O 1
ATOM 9523 N N . ASN B 1 494 ? 11.938 28.719 29.906 1 86.62 494 ASN B N 1
ATOM 9524 C CA . ASN B 1 494 ? 11.016 29.531 29.109 1 86.62 494 ASN B CA 1
ATOM 9525 C C . ASN B 1 494 ? 11.305 29.406 27.609 1 86.62 494 ASN B C 1
ATOM 9527 O O . ASN B 1 494 ? 12.375 29.781 27.156 1 86.62 494 ASN B O 1
ATOM 9531 N N . ALA B 1 495 ? 10.328 28.875 26.938 1 90.19 495 ALA B N 1
ATOM 9532 C CA . ALA B 1 495 ? 10.523 28.641 25.5 1 90.19 495 ALA B CA 1
ATOM 9533 C C . ALA B 1 495 ? 9.547 29.484 24.672 1 90.19 495 ALA B C 1
ATOM 9535 O O . ALA B 1 495 ? 8.438 29.781 25.125 1 90.19 495 ALA B O 1
ATOM 9536 N N . ALA B 1 496 ? 9.977 29.906 23.484 1 89.12 496 ALA B N 1
ATOM 9537 C CA . ALA B 1 496 ? 9.141 30.641 22.547 1 89.12 496 ALA B CA 1
ATOM 9538 C C . ALA B 1 496 ? 9.594 30.406 21.109 1 89.12 496 ALA B C 1
ATOM 9540 O O . ALA B 1 496 ? 10.773 30.141 20.859 1 89.12 496 ALA B O 1
ATOM 9541 N N . ALA B 1 497 ? 8.664 30.5 20.234 1 91.69 497 ALA B N 1
ATOM 9542 C CA . ALA B 1 497 ? 9.023 30.547 18.828 1 91.69 497 ALA B CA 1
ATOM 9543 C C . ALA B 1 497 ? 9.375 31.953 18.391 1 91.69 497 ALA B C 1
ATOM 9545 O O . ALA B 1 497 ? 8.75 32.938 18.812 1 91.69 497 ALA B O 1
ATOM 9546 N N . THR B 1 498 ? 10.391 32.094 17.578 1 93.38 498 THR B N 1
ATOM 9547 C CA . THR B 1 498 ? 10.773 33.406 17.062 1 93.38 498 THR B CA 1
ATOM 9548 C C . THR B 1 498 ? 10.898 33.375 15.539 1 93.38 498 THR B C 1
ATOM 9550 O O . THR B 1 498 ? 11.258 32.344 14.953 1 93.38 498 THR B O 1
ATOM 9553 N N . GLU B 1 499 ? 10.562 34.469 14.914 1 94.19 499 GLU B N 1
ATOM 9554 C CA . GLU B 1 499 ? 10.672 34.594 13.461 1 94.19 499 GLU B CA 1
ATOM 9555 C C . GLU B 1 499 ? 11.719 35.625 13.07 1 94.19 499 GLU B C 1
ATOM 9557 O O . GLU B 1 499 ? 11.82 36 11.898 1 94.19 499 GLU B O 1
ATOM 9562 N N . GLU B 1 500 ? 12.445 36 14.086 1 92.12 500 GLU B N 1
ATOM 9563 C CA . GLU B 1 500 ? 13.5 36.969 13.828 1 92.12 500 GLU B CA 1
ATOM 9564 C C . GLU B 1 500 ? 14.742 36.312 13.266 1 92.12 500 GLU B C 1
ATOM 9566 O O . GLU B 1 500 ? 15.492 36.906 12.492 1 92.12 500 GLU B O 1
ATOM 9571 N N . HIS B 1 501 ? 14.945 35.125 13.758 1 92.31 501 HIS B N 1
ATOM 9572 C CA . HIS B 1 501 ? 16.047 34.281 13.305 1 92.31 501 HIS B CA 1
ATOM 9573 C C . HIS B 1 501 ? 15.578 32.875 12.992 1 92.31 501 HIS B C 1
ATOM 9575 O O . HIS B 1 501 ? 14.664 32.344 13.648 1 92.31 501 HIS B O 1
ATOM 9581 N N . ALA B 1 502 ? 16.109 32.344 12.008 1 95.38 502 ALA B N 1
ATOM 9582 C CA . ALA B 1 502 ? 15.859 30.938 11.695 1 95.38 502 ALA B CA 1
ATOM 9583 C C . ALA B 1 502 ? 17.031 30.328 10.93 1 95.38 502 ALA B C 1
ATOM 9585 O O . ALA B 1 502 ? 17.844 31.047 10.352 1 95.38 502 ALA B O 1
ATOM 9586 N N . TRP B 1 503 ? 17.219 29.078 11.078 1 94.94 503 TRP B N 1
ATOM 9587 C CA . TRP B 1 503 ? 18.188 28.375 10.25 1 94.94 503 TRP B CA 1
ATOM 9588 C C . TRP B 1 503 ? 17.656 28.156 8.844 1 94.94 503 TRP B C 1
ATOM 9590 O O . TRP B 1 503 ? 18.328 28.484 7.859 1 94.94 503 TRP B O 1
ATOM 9600 N N . GLU B 1 504 ? 16.5 27.609 8.797 1 93.56 504 GLU B N 1
ATOM 9601 C CA . GLU B 1 504 ? 15.734 27.406 7.562 1 93.56 504 GLU B CA 1
ATOM 9602 C C . GLU B 1 504 ? 14.25 27.688 7.777 1 93.56 504 GLU B C 1
ATOM 9604 O O . GLU B 1 504 ? 13.695 27.375 8.828 1 93.56 504 GLU B O 1
ATOM 9609 N N . GLY B 1 505 ? 13.617 28.328 6.77 1 93.88 505 GLY B N 1
ATOM 9610 C CA . GLY B 1 505 ? 12.211 28.641 6.906 1 93.88 505 GLY B CA 1
ATOM 9611 C C . GLY B 1 505 ? 11.961 29.969 7.578 1 93.88 505 GLY B C 1
ATOM 9612 O O . GLY B 1 505 ? 12.648 30.953 7.289 1 93.88 505 GLY B O 1
ATOM 9613 N N . SER B 1 506 ? 10.953 29.984 8.43 1 94.31 506 SER B N 1
ATOM 9614 C CA . SER B 1 506 ? 10.531 31.266 8.953 1 94.31 506 SER B CA 1
ATOM 9615 C C . SER B 1 506 ? 10.68 31.344 10.469 1 94.31 506 SER B C 1
ATOM 9617 O O . SER B 1 506 ? 10.438 32.375 11.078 1 94.31 506 SER B O 1
ATOM 9619 N N . ARG B 1 507 ? 11.156 30.141 11.031 1 94.75 507 ARG B N 1
ATOM 9620 C CA . ARG B 1 507 ? 11.008 30.125 12.484 1 94.75 507 ARG B CA 1
ATOM 9621 C C . ARG B 1 507 ? 12.148 29.344 13.141 1 94.75 507 ARG B C 1
ATOM 9623 O O . ARG B 1 507 ? 12.734 28.453 12.523 1 94.75 507 ARG B O 1
ATOM 9630 N N . ALA B 1 508 ? 12.547 29.797 14.312 1 96.38 508 ALA B N 1
ATOM 9631 C CA . ALA B 1 508 ? 13.391 29.047 15.242 1 96.38 508 ALA B CA 1
ATOM 9632 C C . ALA B 1 508 ? 12.766 29.016 16.641 1 96.38 508 ALA B C 1
ATOM 9634 O O . ALA B 1 508 ? 11.727 29.641 16.875 1 96.38 508 ALA B O 1
ATOM 9635 N N . VAL B 1 509 ? 13.352 28.234 17.516 1 95.94 509 VAL B N 1
ATOM 9636 C CA . VAL B 1 509 ? 12.844 28.125 18.875 1 95.94 509 VAL B CA 1
ATOM 9637 C C . VAL B 1 509 ? 13.836 28.734 19.859 1 95.94 509 VAL B C 1
ATOM 9639 O O . VAL B 1 509 ? 15.031 28.438 19.812 1 95.94 509 VAL B O 1
ATOM 9642 N N . GLU B 1 510 ? 13.297 29.562 20.656 1 93.94 510 GLU B N 1
ATOM 9643 C CA . GLU B 1 510 ? 14.086 30.203 21.703 1 93.94 510 GLU B CA 1
ATOM 9644 C C . GLU B 1 510 ? 13.898 29.484 23.047 1 93.94 510 GLU B C 1
ATOM 9646 O O . GLU B 1 510 ? 12.766 29.219 23.453 1 93.94 510 GLU B O 1
ATOM 9651 N N . VAL B 1 511 ? 14.969 29.141 23.672 1 91.31 511 VAL B N 1
ATOM 9652 C CA . VAL B 1 511 ? 14.953 28.531 25 1 91.31 511 VAL B CA 1
ATOM 9653 C C . VAL B 1 511 ? 15.727 29.406 25.984 1 91.31 511 VAL B C 1
ATOM 9655 O O . VAL B 1 511 ? 16.938 29.578 25.859 1 91.31 511 VAL B O 1
ATOM 9658 N N . LYS B 1 512 ? 14.977 29.906 26.891 1 87.5 512 LYS B N 1
ATOM 9659 C CA . LYS B 1 512 ? 15.555 30.719 27.953 1 87.5 512 LYS B CA 1
ATOM 9660 C C . LYS B 1 512 ? 15.594 29.969 29.281 1 87.5 512 LYS B C 1
ATOM 9662 O O . LYS B 1 512 ? 14.57 29.453 29.734 1 87.5 512 LYS B O 1
ATOM 9667 N N . LEU B 1 513 ? 16.766 29.922 29.797 1 82.5 513 LEU B N 1
ATOM 9668 C CA . LEU B 1 513 ? 16.938 29.25 31.078 1 82.5 513 LEU B CA 1
ATOM 9669 C C . LEU B 1 513 ? 17 30.266 32.219 1 82.5 513 LEU B C 1
ATOM 9671 O O . LEU B 1 513 ? 17.672 31.297 32.094 1 82.5 513 LEU B O 1
ATOM 9675 N N . GLU B 1 514 ? 16.344 30.062 33.312 1 77.94 514 GLU B N 1
ATOM 9676 C CA . GLU B 1 514 ? 16.25 31 34.438 1 77.94 514 GLU B CA 1
ATOM 9677 C C . GLU B 1 514 ? 17.5 30.922 35.312 1 77.94 514 GLU B C 1
ATOM 9679 O O . GLU B 1 514 ? 17.906 31.938 35.875 1 77.94 514 GLU B O 1
ATOM 9684 N N . ASP B 1 515 ? 17.984 29.688 35.531 1 78.5 515 ASP B N 1
ATOM 9685 C CA . ASP B 1 515 ? 19.141 29.484 36.406 1 78.5 515 ASP B CA 1
ATOM 9686 C C . ASP B 1 515 ? 20.266 28.766 35.656 1 78.5 515 ASP B C 1
ATOM 9688 O O . ASP B 1 515 ? 20.047 28.25 34.562 1 78.5 515 ASP B O 1
ATOM 9692 N N . ALA B 1 516 ? 21.406 28.938 36.312 1 76.12 516 ALA B N 1
ATOM 9693 C CA . ALA B 1 516 ? 22.531 28.172 35.781 1 76.12 516 ALA B CA 1
ATOM 9694 C C . ALA B 1 516 ? 22.391 26.688 36.094 1 76.12 516 ALA B C 1
ATOM 9696 O O . ALA B 1 516 ? 21.938 26.312 37.188 1 76.12 516 ALA B O 1
ATOM 9697 N N . HIS B 1 517 ? 22.594 25.953 35.094 1 77.56 517 HIS B N 1
ATOM 9698 C CA . HIS B 1 517 ? 22.516 24.5 35.25 1 77.56 517 HIS B CA 1
ATOM 9699 C C . HIS B 1 517 ? 23.766 23.828 34.688 1 77.56 517 HIS B C 1
ATOM 9701 O O . HIS B 1 517 ? 24.344 24.281 33.719 1 77.56 517 HIS B O 1
ATOM 9707 N N . ASP B 1 518 ? 24.25 22.828 35.438 1 75.69 518 ASP B N 1
ATOM 9708 C CA . ASP B 1 518 ? 25.359 22.047 34.938 1 75.69 518 ASP B CA 1
ATOM 9709 C C . ASP B 1 518 ? 24.922 21.156 33.75 1 75.69 518 ASP B C 1
ATOM 9711 O O . ASP B 1 518 ? 25.672 20.984 32.781 1 75.69 518 ASP B O 1
ATOM 9715 N N . ASN B 1 519 ? 23.828 20.625 33.844 1 82.81 519 ASN B N 1
ATOM 9716 C CA . ASN B 1 519 ? 23.281 19.781 32.781 1 82.81 519 ASN B CA 1
ATOM 9717 C C . ASN B 1 519 ? 21.766 19.672 32.875 1 82.81 519 ASN B C 1
ATOM 9719 O O . ASN B 1 519 ? 21.234 18.875 33.656 1 82.81 519 ASN B O 1
ATOM 9723 N N . LEU B 1 520 ? 21.203 20.5 32.094 1 86.88 520 LEU B N 1
ATOM 9724 C CA . LEU B 1 520 ? 19.734 20.453 32.094 1 86.88 520 LEU B CA 1
ATOM 9725 C C . LEU B 1 520 ? 19.234 19.719 30.844 1 86.88 520 LEU B C 1
ATOM 9727 O O . LEU B 1 520 ? 19.688 19.984 29.734 1 86.88 520 LEU B O 1
ATOM 9731 N N . LEU B 1 521 ? 18.406 18.766 31.062 1 89.88 521 LEU B N 1
ATOM 9732 C CA . LEU B 1 521 ? 17.75 18.062 29.953 1 89.88 521 LEU B CA 1
ATOM 9733 C C . LEU B 1 521 ? 16.438 18.75 29.578 1 89.88 521 LEU B C 1
ATOM 9735 O O . LEU B 1 521 ? 15.523 18.828 30.391 1 89.88 521 LEU B O 1
ATOM 9739 N N . VAL B 1 522 ? 16.375 19.25 28.375 1 92.5 522 VAL B N 1
ATOM 9740 C CA . VAL B 1 522 ? 15.18 19.922 27.875 1 92.5 522 VAL B CA 1
ATOM 9741 C C . VAL B 1 522 ? 14.523 19.047 26.797 1 92.5 522 VAL B C 1
ATOM 9743 O O . VAL B 1 522 ? 15.016 18.984 25.656 1 92.5 522 VAL B O 1
ATOM 9746 N N . PRO B 1 523 ? 13.414 18.422 27.047 1 94.12 523 PRO B N 1
ATOM 9747 C CA . PRO B 1 523 ? 12.75 17.562 26.062 1 94.12 523 PRO B CA 1
ATOM 9748 C C . PRO B 1 523 ? 12.078 18.375 24.953 1 94.12 523 PRO B C 1
ATOM 9750 O O . PRO B 1 523 ? 11.461 19.406 25.219 1 94.12 523 PRO B O 1
ATOM 9753 N N . PHE B 1 524 ? 12.188 17.938 23.719 1 95.88 524 PHE B N 1
ATOM 9754 C CA . PHE B 1 524 ? 11.609 18.625 22.562 1 95.88 524 PHE B CA 1
ATOM 9755 C C . PHE B 1 524 ? 10.5 17.781 21.938 1 95.88 524 PHE B C 1
ATOM 9757 O O . PHE B 1 524 ? 9.383 18.266 21.75 1 95.88 524 PHE B O 1
ATOM 9764 N N . PHE B 1 525 ? 10.836 16.484 21.609 1 95.5 525 PHE B N 1
ATOM 9765 C CA . PHE B 1 525 ? 9.898 15.703 20.812 1 95.5 525 PHE B CA 1
ATOM 9766 C C . PHE B 1 525 ? 9.797 14.281 21.359 1 95.5 525 PHE B C 1
ATOM 9768 O O . PHE B 1 525 ? 10.805 13.672 21.719 1 95.5 525 PHE B O 1
ATOM 9775 N N . PRO B 1 526 ? 8.586 13.75 21.469 1 93.25 526 PRO B N 1
ATOM 9776 C CA . PRO B 1 526 ? 8.445 12.289 21.5 1 93.25 526 PRO B CA 1
ATOM 9777 C C . PRO B 1 526 ? 8.562 11.656 20.109 1 93.25 526 PRO B C 1
ATOM 9779 O O . PRO B 1 526 ? 7.945 12.133 19.156 1 93.25 526 PRO B O 1
ATOM 9782 N N . LEU B 1 527 ? 9.383 10.633 19.906 1 91.75 527 LEU B N 1
ATOM 9783 C CA . LEU B 1 527 ? 9.609 9.977 18.625 1 91.75 527 LEU B CA 1
ATOM 9784 C C . LEU B 1 527 ? 9.148 8.523 18.672 1 91.75 527 LEU B C 1
ATOM 9786 O O . LEU B 1 527 ? 9.297 7.855 19.688 1 91.75 527 LEU B O 1
ATOM 9790 N N . ALA B 1 528 ? 8.531 8.102 17.641 1 89.81 528 ALA B N 1
ATOM 9791 C CA . ALA B 1 528 ? 8.25 6.684 17.422 1 89.81 528 ALA B CA 1
ATOM 9792 C C . ALA B 1 528 ? 9.234 6.082 16.422 1 89.81 528 ALA B C 1
ATOM 9794 O O . ALA B 1 528 ? 9.109 6.285 15.211 1 89.81 528 ALA B O 1
ATOM 9795 N N . LEU B 1 529 ? 10.164 5.266 16.922 1 85.06 529 LEU B N 1
ATOM 9796 C CA . LEU B 1 529 ? 11.18 4.625 16.094 1 85.06 529 LEU B CA 1
ATOM 9797 C C . LEU B 1 529 ? 10.781 3.188 15.773 1 85.06 529 LEU B C 1
ATOM 9799 O O . LEU B 1 529 ? 10.086 2.537 16.547 1 85.06 529 LEU B O 1
ATOM 9803 N N . PRO B 1 530 ? 11.172 2.699 14.562 1 78.81 530 PRO B N 1
ATOM 9804 C CA . PRO B 1 530 ? 11 1.267 14.312 1 78.81 530 PRO B CA 1
ATOM 9805 C C . PRO B 1 530 ? 11.883 0.398 15.203 1 78.81 530 PRO B C 1
ATOM 9807 O O . PRO B 1 530 ? 12.789 0.908 15.867 1 78.81 530 PRO B O 1
ATOM 9810 N N . PRO B 1 531 ? 11.508 -0.958 15.25 1 72.12 531 PRO B N 1
ATOM 9811 C CA . PRO B 1 531 ? 12.414 -1.829 16 1 72.12 531 PRO B CA 1
ATOM 9812 C C . PRO B 1 531 ? 13.852 -1.777 15.492 1 72.12 531 PRO B C 1
ATOM 9814 O O . PRO B 1 531 ? 14.078 -1.818 14.281 1 72.12 531 PRO B O 1
ATOM 9817 N N . LEU B 1 532 ? 14.75 -1.576 16.406 1 64.12 532 LEU B N 1
ATOM 9818 C CA . LEU B 1 532 ? 16.141 -1.33 16.078 1 64.12 532 LEU B CA 1
ATOM 9819 C C . LEU B 1 532 ? 16.906 -2.643 15.945 1 64.12 532 LEU B C 1
ATOM 9821 O O . LEU B 1 532 ? 16.891 -3.477 16.859 1 64.12 532 LEU B O 1
ATOM 9825 N N . PRO B 1 533 ? 17.438 -2.762 14.805 1 67.38 533 PRO B N 1
ATOM 9826 C CA . PRO B 1 533 ? 18.391 -3.883 14.75 1 67.38 533 PRO B CA 1
ATOM 9827 C C . PRO B 1 533 ? 19.609 -3.666 15.633 1 67.38 533 PRO B C 1
ATOM 9829 O O . PRO B 1 533 ? 20.047 -2.527 15.828 1 67.38 533 PRO B O 1
ATOM 9832 N N . ALA B 1 534 ? 20.094 -4.676 16.188 1 70 534 ALA B N 1
ATOM 9833 C CA . ALA B 1 534 ? 21.281 -4.57 17.031 1 70 534 ALA B CA 1
ATOM 9834 C C . ALA B 1 534 ? 22.469 -4.016 16.234 1 70 534 ALA B C 1
ATOM 9836 O O . ALA B 1 534 ? 22.703 -4.43 15.094 1 70 534 ALA B O 1
ATOM 9837 N N . GLY B 1 535 ? 23.094 -2.961 16.797 1 73.56 535 GLY B N 1
ATOM 9838 C CA . GLY B 1 535 ? 24.328 -2.459 16.219 1 73.56 535 GLY B CA 1
ATOM 9839 C C . GLY B 1 535 ? 24.109 -1.264 15.305 1 73.56 535 GLY B C 1
ATOM 9840 O O . GLY B 1 535 ? 25.078 -0.639 14.852 1 73.56 535 GLY B O 1
ATOM 9841 N N . ILE B 1 536 ? 22.953 -0.897 15.109 1 77.56 536 ILE B N 1
ATOM 9842 C CA . ILE B 1 536 ? 22.719 0.267 14.266 1 77.56 536 ILE B CA 1
ATOM 9843 C C . ILE B 1 536 ? 23.234 1.524 14.953 1 77.56 536 ILE B C 1
ATOM 9845 O O . ILE B 1 536 ? 23.125 1.66 16.172 1 77.56 536 ILE B O 1
ATOM 9849 N N . GLU B 1 537 ? 23.844 2.342 14.156 1 84.69 537 GLU B N 1
ATOM 9850 C CA . GLU B 1 537 ? 24.297 3.637 14.656 1 84.69 537 GLU B CA 1
ATOM 9851 C C . GLU B 1 537 ? 23.406 4.766 14.164 1 84.69 537 GLU B C 1
ATOM 9853 O O . GLU B 1 537 ? 23.047 4.805 12.984 1 84.69 537 GLU B O 1
ATOM 9858 N N . LEU B 1 538 ? 23.031 5.586 15.141 1 88.12 538 LEU B N 1
ATOM 9859 C CA . LEU B 1 538 ? 22.203 6.742 14.828 1 88.12 538 LEU B CA 1
ATOM 9860 C C . LEU B 1 538 ? 22.969 8.039 15.109 1 88.12 538 LEU B C 1
ATOM 9862 O O . LEU B 1 538 ? 23.734 8.117 16.062 1 88.12 538 LEU B O 1
ATOM 9866 N N . GLU B 1 539 ? 22.781 8.945 14.266 1 92.38 539 GLU B N 1
ATOM 9867 C CA . GLU B 1 539 ? 23.266 10.312 14.453 1 92.38 539 GLU B CA 1
ATOM 9868 C C . GLU B 1 539 ? 22.125 11.258 14.82 1 92.38 539 GLU B C 1
ATOM 9870 O O . GLU B 1 539 ? 21.141 11.359 14.078 1 92.38 539 GLU B O 1
ATOM 9875 N N . ALA B 1 540 ? 22.234 11.844 15.977 1 94.44 540 ALA B N 1
ATOM 9876 C CA . ALA B 1 540 ? 21.359 12.945 16.359 1 94.44 540 ALA B CA 1
ATOM 9877 C C . ALA B 1 540 ? 22.094 14.281 16.297 1 94.44 540 ALA B C 1
ATOM 9879 O O . ALA B 1 540 ? 23.25 14.383 16.703 1 94.44 540 ALA B O 1
ATOM 9880 N N . TRP B 1 541 ? 21.438 15.25 15.727 1 95.56 541 TRP B N 1
ATOM 9881 C CA . TRP B 1 541 ? 22.125 16.531 15.602 1 95.56 541 TRP B CA 1
ATOM 9882 C C . TRP B 1 541 ? 21.156 17.688 15.828 1 95.56 541 TRP B C 1
ATOM 9884 O O . TRP B 1 541 ? 19.938 17.531 15.727 1 95.56 541 TRP B O 1
ATOM 9894 N N . ALA B 1 542 ? 21.719 18.875 16.188 1 96.25 542 ALA B N 1
ATOM 9895 C CA . ALA B 1 542 ? 20.969 20.109 16.375 1 96.25 542 ALA B CA 1
ATOM 9896 C C . ALA B 1 542 ? 21.781 21.312 15.898 1 96.25 542 ALA B C 1
ATOM 9898 O O . ALA B 1 542 ? 23.016 21.344 16.062 1 96.25 542 ALA B O 1
ATOM 9899 N N . ILE B 1 543 ? 21.156 22.203 15.234 1 96.06 543 ILE B N 1
ATOM 9900 C CA . ILE B 1 543 ? 21.719 23.5 14.891 1 96.06 543 ILE B CA 1
ATOM 9901 C C . ILE B 1 543 ? 21.234 24.562 15.875 1 96.06 543 ILE B C 1
ATOM 9903 O O . ILE B 1 543 ? 20.031 24.734 16.078 1 96.06 543 ILE B O 1
ATOM 9907 N N . TRP B 1 544 ? 22.172 25.25 16.5 1 94.56 544 TRP B N 1
ATOM 9908 C CA . TRP B 1 544 ? 21.797 26.172 17.562 1 94.56 544 TRP B CA 1
ATOM 9909 C C . TRP B 1 544 ? 22.781 27.344 17.641 1 94.56 544 TRP B C 1
ATOM 9911 O O . TRP B 1 544 ? 23.828 27.312 17 1 94.56 544 TRP B O 1
ATOM 9921 N N . LYS B 1 545 ? 22.359 28.391 18.266 1 92.25 545 LYS B N 1
ATOM 9922 C CA . LYS B 1 545 ? 23.281 29.484 18.578 1 92.25 545 LYS B CA 1
ATOM 9923 C C . LYS B 1 545 ? 22.922 30.156 19.906 1 92.25 545 LYS B C 1
ATOM 9925 O O . LYS B 1 545 ? 21.766 30.094 20.328 1 92.25 545 LYS B O 1
ATOM 9930 N N . SER B 1 546 ? 23.922 30.688 20.516 1 88.81 546 SER B N 1
ATOM 9931 C CA . SER B 1 546 ? 23.734 31.484 21.719 1 88.81 546 SER B CA 1
ATOM 9932 C C . SER B 1 546 ? 23.609 32.969 21.406 1 88.81 546 SER B C 1
ATOM 9934 O O . SER B 1 546 ? 24.391 33.5 20.625 1 88.81 546 SER B O 1
ATOM 9936 N N . ILE B 1 547 ? 22.625 33.531 21.844 1 82.88 547 ILE B N 1
ATOM 9937 C CA . ILE B 1 547 ? 22.391 34.938 21.562 1 82.88 547 ILE B CA 1
ATOM 9938 C C . ILE B 1 547 ? 23.219 35.781 22.5 1 82.88 547 ILE B C 1
ATOM 9940 O O . ILE B 1 547 ? 23.688 36.875 22.109 1 82.88 547 ILE B O 1
ATOM 9944 N N . ASP B 1 548 ? 23.516 35.438 23.703 1 75.88 548 ASP B N 1
ATOM 9945 C CA . ASP B 1 548 ? 24.188 36.25 24.688 1 75.88 548 ASP B CA 1
ATOM 9946 C C . ASP B 1 548 ? 25.703 36 24.703 1 75.88 548 ASP B C 1
ATOM 9948 O O . ASP B 1 548 ? 26.438 36.625 25.453 1 75.88 548 ASP B O 1
ATOM 9952 N N . GLY B 1 549 ? 26.203 35.219 23.828 1 69.12 549 GLY B N 1
ATOM 9953 C CA . GLY B 1 549 ? 27.641 34.969 23.703 1 69.12 549 GLY B CA 1
ATOM 9954 C C . GLY B 1 549 ? 28.219 34.188 24.859 1 69.12 549 GLY B C 1
ATOM 9955 O O . GLY B 1 549 ? 29.438 34.094 25 1 69.12 549 GLY B O 1
ATOM 9956 N N . LEU B 1 550 ? 27.391 33.688 25.656 1 71.44 550 LEU B N 1
ATOM 9957 C CA . LEU B 1 550 ? 27.875 32.938 26.828 1 71.44 550 LEU B CA 1
ATOM 9958 C C . LEU B 1 550 ? 28.281 31.531 26.438 1 71.44 550 LEU B C 1
ATOM 9960 O O . LEU B 1 550 ? 27.844 31.016 25.406 1 71.44 550 LEU B O 1
ATOM 9964 N N . ASP B 1 551 ? 29.188 31.031 27.328 1 75.62 551 ASP B N 1
ATOM 9965 C CA . ASP B 1 551 ? 29.672 29.672 27.125 1 75.62 551 ASP B CA 1
ATOM 9966 C C . ASP B 1 551 ? 28.547 28.656 27.359 1 75.62 551 ASP B C 1
ATOM 9968 O O . ASP B 1 551 ? 28.078 28.484 28.484 1 75.62 551 ASP B O 1
ATOM 9972 N N . THR B 1 552 ? 28.016 28.188 26.297 1 83.12 552 THR B N 1
ATOM 9973 C CA . THR B 1 552 ? 26.891 27.25 26.312 1 83.12 552 THR B CA 1
ATOM 9974 C C . THR B 1 552 ? 27.234 25.984 25.516 1 83.12 552 THR B C 1
ATOM 9976 O O . THR B 1 552 ? 27.906 26.062 24.484 1 83.12 552 THR B O 1
ATOM 9979 N N . THR B 1 553 ? 26.938 24.891 26.156 1 85.69 553 THR B N 1
ATOM 9980 C CA . THR B 1 553 ? 27.047 23.625 25.422 1 85.69 553 THR B CA 1
ATOM 9981 C C . THR B 1 553 ? 25.672 22.984 25.281 1 85.69 553 THR B C 1
ATOM 9983 O O . THR B 1 553 ? 24.875 22.953 26.219 1 85.69 553 THR B O 1
ATOM 9986 N N . VAL B 1 554 ? 25.359 22.609 24.062 1 90.38 554 VAL B N 1
ATOM 9987 C CA . VAL B 1 554 ? 24.094 21.938 23.734 1 90.38 554 VAL B CA 1
ATOM 9988 C C . VAL B 1 554 ? 24.406 20.594 23.078 1 90.38 554 VAL B C 1
ATOM 9990 O O . VAL B 1 554 ? 25.234 20.5 22.172 1 90.38 554 VAL B O 1
ATOM 9993 N N . ALA B 1 555 ? 23.766 19.516 23.547 1 92.25 555 ALA B N 1
ATOM 9994 C CA . ALA B 1 555 ? 23.969 18.188 22.969 1 92.25 555 ALA B CA 1
ATOM 9995 C C . ALA B 1 555 ? 22.656 17.422 22.875 1 92.25 555 ALA B C 1
ATOM 9997 O O . ALA B 1 555 ? 21.906 17.328 23.859 1 92.25 555 ALA B O 1
ATOM 9998 N N . PRO B 1 556 ? 22.359 16.891 21.656 1 94.44 556 PRO B N 1
ATOM 9999 C CA . PRO B 1 556 ? 21.188 16.016 21.516 1 94.44 556 PRO B CA 1
ATOM 10000 C C . PRO B 1 556 ? 21.297 14.758 22.375 1 94.44 556 PRO B C 1
ATOM 10002 O O . PRO B 1 556 ? 22.391 14.211 22.531 1 94.44 556 PRO B O 1
ATOM 10005 N N . VAL B 1 557 ? 20.203 14.406 22.906 1 91.56 557 VAL B N 1
ATOM 10006 C CA . VAL B 1 557 ? 20.062 13.164 23.641 1 91.56 557 VAL B CA 1
ATOM 10007 C C . VAL B 1 557 ? 18.797 12.438 23.219 1 91.56 557 VAL B C 1
ATOM 10009 O O . VAL B 1 557 ? 17.703 13.023 23.219 1 91.56 557 VAL B O 1
ATOM 10012 N N . ILE B 1 558 ? 18.969 11.219 22.766 1 89.62 558 ILE B N 1
ATOM 10013 C CA . ILE B 1 558 ? 17.812 10.367 22.5 1 89.62 558 ILE B CA 1
ATOM 10014 C C . ILE B 1 558 ? 17.688 9.312 23.594 1 89.62 558 ILE B C 1
ATOM 10016 O O . ILE B 1 558 ? 18.609 8.523 23.812 1 89.62 558 ILE B O 1
ATOM 10020 N N . SER B 1 559 ? 16.594 9.398 24.281 1 85.75 559 SER B N 1
ATOM 10021 C CA . SER B 1 559 ? 16.359 8.414 25.328 1 85.75 559 SER B CA 1
ATOM 10022 C C . SER B 1 559 ? 15.141 7.547 25 1 85.75 559 SER B C 1
ATOM 10024 O O . SER B 1 559 ? 14.125 8.055 24.516 1 85.75 559 SER B O 1
ATOM 10026 N N . ASP B 1 560 ? 15.391 6.227 25.047 1 77.38 560 ASP B N 1
ATOM 10027 C CA . ASP B 1 560 ? 14.289 5.301 24.781 1 77.38 560 ASP B CA 1
ATOM 10028 C C . ASP B 1 560 ? 13.828 4.617 26.078 1 77.38 560 ASP B C 1
ATOM 10030 O O . ASP B 1 560 ? 14.523 4.668 27.094 1 77.38 560 ASP B O 1
ATOM 10034 N N . ASP B 1 561 ? 12.703 4.039 26.016 1 71 561 ASP B N 1
ATOM 10035 C CA . ASP B 1 561 ? 12.094 3.408 27.188 1 71 561 ASP B CA 1
ATOM 10036 C C . ASP B 1 561 ? 12.914 2.209 27.656 1 71 561 ASP B C 1
ATOM 10038 O O . ASP B 1 561 ? 12.922 1.881 28.844 1 71 561 ASP B O 1
ATOM 10042 N N . SER B 1 562 ? 13.688 1.652 26.75 1 67.62 562 SER B N 1
ATOM 10043 C CA . SER B 1 562 ? 14.422 0.435 27.078 1 67.62 562 SER B CA 1
ATOM 10044 C C . SER B 1 562 ? 15.891 0.733 27.359 1 67.62 562 SER B C 1
ATOM 10046 O O . SER B 1 562 ? 16.672 -0.178 27.641 1 67.62 562 SER B O 1
ATOM 10048 N N . ALA B 1 563 ? 16.297 1.944 27.312 1 69.12 563 ALA B N 1
ATOM 10049 C CA . ALA B 1 563 ? 17.672 2.363 27.531 1 69.12 563 ALA B CA 1
ATOM 10050 C C . ALA B 1 563 ? 18.641 1.587 26.641 1 69.12 563 ALA B C 1
ATOM 10052 O O . ALA B 1 563 ? 19.672 1.092 27.094 1 69.12 563 ALA B O 1
ATOM 10053 N N . SER B 1 564 ? 18.203 1.358 25.469 1 73.19 564 SER B N 1
ATOM 10054 C CA . SER B 1 564 ? 18.969 0.556 24.516 1 73.19 564 SER B CA 1
ATOM 10055 C C . SER B 1 564 ? 19.953 1.415 23.734 1 73.19 564 SER B C 1
ATOM 10057 O O . SER B 1 564 ? 20.828 0.89 23.031 1 73.19 564 SER B O 1
ATOM 10059 N N . LEU B 1 565 ? 19.906 2.684 23.891 1 77.88 565 LEU B N 1
ATOM 10060 C CA . LEU B 1 565 ? 20.766 3.574 23.125 1 77.88 565 LEU B CA 1
ATOM 10061 C C . LEU B 1 565 ? 21.922 4.102 23.984 1 77.88 565 LEU B C 1
ATOM 10063 O O . LEU B 1 565 ? 21.688 4.656 25.062 1 77.88 565 LEU B O 1
ATOM 10067 N N . SER B 1 566 ? 23.109 3.84 23.484 1 81.75 566 SER B N 1
ATOM 10068 C CA . SER B 1 566 ? 24.312 4.324 24.172 1 81.75 566 SER B CA 1
ATOM 10069 C C . SER B 1 566 ? 25.016 5.398 23.359 1 81.75 566 SER B C 1
ATOM 10071 O O . SER B 1 566 ? 25.156 5.27 22.141 1 81.75 566 SER B O 1
ATOM 10073 N N . ARG B 1 567 ? 25.438 6.41 24.062 1 83.31 567 ARG B N 1
ATOM 10074 C CA . ARG B 1 567 ? 26.156 7.5 23.406 1 83.31 567 ARG B CA 1
ATOM 10075 C C . ARG B 1 567 ? 27.594 7.094 23.094 1 83.31 567 ARG B C 1
ATOM 10077 O O . ARG B 1 567 ? 28.281 6.516 23.938 1 83.31 567 ARG B O 1
ATOM 10084 N N . LEU B 1 568 ? 27.984 7.504 21.875 1 79.31 568 LEU B N 1
ATOM 10085 C CA . LEU B 1 568 ? 29.344 7.176 21.422 1 79.31 568 LEU B CA 1
ATOM 10086 C C . LEU B 1 568 ? 30.234 8.414 21.438 1 79.31 568 LEU B C 1
ATOM 10088 O O . LEU B 1 568 ? 31.359 8.359 21.906 1 79.31 568 LEU B O 1
ATOM 10092 N N . SER B 1 569 ? 29.797 9.438 20.828 1 82.62 569 SER B N 1
ATOM 10093 C CA . SER B 1 569 ? 30.609 10.641 20.688 1 82.62 569 SER B CA 1
ATOM 10094 C C . SER B 1 569 ? 29.75 11.883 20.547 1 82.62 569 SER B C 1
ATOM 10096 O O . SER B 1 569 ? 28.547 11.781 20.25 1 82.62 569 SER B O 1
ATOM 10098 N N . VAL B 1 570 ? 30.359 13 20.922 1 89 570 VAL B N 1
ATOM 10099 C CA . VAL B 1 570 ? 29.766 14.32 20.75 1 89 570 VAL B CA 1
ATOM 10100 C C . VAL B 1 570 ? 30.75 15.242 20.047 1 89 570 VAL B C 1
ATOM 10102 O O . VAL B 1 570 ? 31.938 15.266 20.375 1 89 570 VAL B O 1
ATOM 10105 N N . ASP B 1 571 ? 30.266 15.844 19 1 91.31 571 ASP B N 1
ATOM 10106 C CA . ASP B 1 571 ? 31.062 16.812 18.266 1 91.31 571 ASP B CA 1
ATOM 10107 C C . ASP B 1 571 ? 30.281 18.094 18 1 91.31 571 ASP B C 1
ATOM 10109 O O . ASP B 1 571 ? 29.094 18.047 17.641 1 91.31 571 ASP B O 1
ATOM 10113 N N . THR B 1 572 ? 30.922 19.234 18.266 1 90.19 572 THR B N 1
ATOM 10114 C CA . THR B 1 572 ? 30.312 20.531 17.984 1 90.19 572 THR B CA 1
ATOM 10115 C C . THR B 1 572 ? 31.188 21.328 17.016 1 90.19 572 THR B C 1
ATOM 10117 O O . THR B 1 572 ? 32.406 21.469 17.234 1 90.19 572 THR B O 1
ATOM 10120 N N . ALA B 1 573 ? 30.562 21.781 15.938 1 89 573 ALA B N 1
ATOM 10121 C CA . ALA B 1 573 ? 31.297 22.531 14.93 1 89 573 ALA B CA 1
ATOM 10122 C C . ALA B 1 573 ? 30.516 23.75 14.469 1 89 573 ALA B C 1
ATOM 10124 O O . ALA B 1 573 ? 29.297 23.797 14.617 1 89 573 ALA B O 1
ATOM 10125 N N . SER B 1 574 ? 31.234 24.75 14.031 1 87.94 574 SER B N 1
ATOM 10126 C CA . SER B 1 574 ? 30.594 25.906 13.398 1 87.94 574 SER B CA 1
ATOM 10127 C C . SER B 1 574 ? 29.984 25.531 12.047 1 87.94 574 SER B C 1
ATOM 10129 O O . SER B 1 574 ? 30.578 24.75 11.297 1 87.94 574 SER B O 1
ATOM 10131 N N . THR B 1 575 ? 28.828 26.094 11.742 1 87.75 575 THR B N 1
ATOM 10132 C CA . THR B 1 575 ? 28.203 25.875 10.438 1 87.75 575 THR B CA 1
ATOM 10133 C C . THR B 1 575 ? 28.797 26.828 9.398 1 87.75 575 THR B C 1
ATOM 10135 O O . THR B 1 575 ? 28.609 26.625 8.195 1 87.75 575 THR B O 1
ATOM 10138 N N . GLY B 1 576 ? 29.469 27.828 9.883 1 80.5 576 GLY B N 1
ATOM 10139 C CA . GLY B 1 576 ? 30.016 28.859 9.016 1 80.5 576 GLY B CA 1
ATOM 10140 C C . GLY B 1 576 ? 29.016 29.984 8.734 1 80.5 576 GLY B C 1
ATOM 10141 O O . GLY B 1 576 ? 29.312 30.875 7.938 1 80.5 576 GLY B O 1
ATOM 10142 N N . SER B 1 577 ? 27.859 29.922 9.383 1 83.44 577 SER B N 1
ATOM 10143 C CA . SER B 1 577 ? 26.812 30.906 9.078 1 83.44 577 SER B CA 1
ATOM 10144 C C . SER B 1 577 ? 26.281 31.562 10.352 1 83.44 577 SER B C 1
ATOM 10146 O O . SER B 1 577 ? 25.625 30.906 11.156 1 83.44 577 SER B O 1
ATOM 10148 N N . LYS B 1 578 ? 26.469 32.875 10.484 1 81.56 578 LYS B N 1
ATOM 10149 C CA . LYS B 1 578 ? 25.844 33.781 11.453 1 81.56 578 LYS B CA 1
ATOM 10150 C C . LYS B 1 578 ? 25.875 33.188 12.859 1 81.56 578 LYS B C 1
ATOM 10152 O O . LYS B 1 578 ? 24.859 33.156 13.555 1 81.56 578 LYS B O 1
ATOM 10157 N N . ASP B 1 579 ? 26.922 32.531 13.312 1 88 579 ASP B N 1
ATOM 10158 C CA . ASP B 1 579 ? 27.203 32.062 14.664 1 88 579 ASP B CA 1
ATOM 10159 C C . ASP B 1 579 ? 26.406 30.797 14.992 1 88 579 ASP B C 1
ATOM 10161 O O . ASP B 1 579 ? 26.297 30.406 16.156 1 88 579 ASP B O 1
ATOM 10165 N N . TRP B 1 580 ? 25.672 30.219 14.008 1 93.31 580 TRP B N 1
ATOM 10166 C CA . TRP B 1 580 ? 25 28.953 14.234 1 93.31 580 TRP B CA 1
ATOM 10167 C C . TRP B 1 580 ? 26.016 27.828 14.398 1 93.31 580 TRP B C 1
ATOM 10169 O O . TRP B 1 580 ? 27 27.75 13.656 1 93.31 580 TRP B O 1
ATOM 10179 N N . LEU B 1 581 ? 25.828 27.031 15.367 1 93.69 581 LEU B N 1
ATOM 10180 C CA . LEU B 1 581 ? 26.641 25.844 15.633 1 93.69 581 LEU B CA 1
ATOM 10181 C C . LEU B 1 581 ? 25.859 24.562 15.359 1 93.69 581 LEU B C 1
ATOM 10183 O O . LEU B 1 581 ? 24.625 24.562 15.406 1 93.69 581 LEU B O 1
ATOM 10187 N N . ARG B 1 582 ? 26.578 23.562 15.008 1 94.94 582 ARG B N 1
ATOM 10188 C CA . ARG B 1 582 ? 26.016 22.234 14.867 1 94.94 582 ARG B CA 1
ATOM 10189 C C . ARG B 1 582 ? 26.625 21.266 15.883 1 94.94 582 ARG B C 1
ATOM 10191 O O . ARG B 1 582 ? 27.859 21.141 15.953 1 94.94 582 ARG B O 1
ATOM 10198 N N . THR B 1 583 ? 25.812 20.719 16.703 1 95.56 583 THR B N 1
ATOM 10199 C CA . THR B 1 583 ? 26.266 19.641 17.562 1 95.56 583 THR B CA 1
ATOM 10200 C C . THR B 1 583 ? 25.719 18.297 17.109 1 95.56 583 THR B C 1
ATOM 10202 O O . THR B 1 583 ? 24.516 18.156 16.859 1 95.56 583 THR B O 1
ATOM 10205 N N . THR B 1 584 ? 26.594 17.297 16.953 1 95.06 584 THR B N 1
ATOM 10206 C CA . THR B 1 584 ? 26.25 15.953 16.516 1 95.06 584 THR B CA 1
ATOM 10207 C C . THR B 1 584 ? 26.625 14.93 17.578 1 95.06 584 THR B C 1
ATOM 10209 O O . THR B 1 584 ? 27.703 14.992 18.156 1 95.06 584 THR B O 1
ATOM 10212 N N . VAL B 1 585 ? 25.703 14.086 17.859 1 95 585 VAL B N 1
ATOM 10213 C CA . VAL B 1 585 ? 25.953 12.992 18.797 1 95 585 VAL B CA 1
ATOM 10214 C C . VAL B 1 585 ? 25.672 11.656 18.125 1 95 585 VAL B C 1
ATOM 10216 O O . VAL B 1 585 ? 24.641 11.484 17.453 1 95 585 VAL B O 1
ATOM 10219 N N . MET B 1 586 ? 26.578 10.703 18.359 1 92.38 586 MET B N 1
ATOM 10220 C CA . MET B 1 586 ? 26.422 9.359 17.828 1 92.38 586 MET B CA 1
ATOM 10221 C C . MET B 1 586 ? 25.922 8.398 18.891 1 92.38 586 MET B C 1
ATOM 10223 O O . MET B 1 586 ? 26.375 8.445 20.047 1 92.38 586 MET B O 1
ATOM 10227 N N . PHE B 1 587 ? 24.891 7.672 18.453 1 88.69 587 PHE B N 1
ATOM 10228 C CA . PHE B 1 587 ? 24.359 6.645 19.328 1 88.69 587 PHE B CA 1
ATOM 10229 C C . PHE B 1 587 ? 24.5 5.262 18.703 1 88.69 587 PHE B C 1
ATOM 10231 O O . PHE B 1 587 ? 24.484 5.125 17.484 1 88.69 587 PHE B O 1
ATOM 10238 N N . ARG B 1 588 ? 24.688 4.27 19.547 1 85.62 588 ARG B N 1
ATOM 10239 C CA . ARG B 1 588 ? 24.641 2.873 19.125 1 85.62 588 ARG B CA 1
ATOM 10240 C C . ARG B 1 588 ? 23.547 2.115 19.859 1 85.62 588 ARG B C 1
ATOM 10242 O O . ARG B 1 588 ? 23.344 2.307 21.062 1 85.62 588 ARG B O 1
ATOM 10249 N N . CYS B 1 589 ? 22.797 1.411 19.047 1 77.31 589 CYS B N 1
ATOM 10250 C CA . CYS B 1 589 ? 21.75 0.603 19.641 1 77.31 589 CYS B CA 1
ATOM 10251 C C . CYS B 1 589 ? 22.281 -0.752 20.078 1 77.31 589 CYS B C 1
ATOM 10253 O O . CYS B 1 589 ? 22.953 -1.445 19.312 1 77.31 589 CYS B O 1
ATOM 10255 N N . ALA B 1 590 ? 22.25 -1.037 21.391 1 71.12 590 ALA B N 1
ATOM 10256 C CA . ALA B 1 590 ? 22.656 -2.361 21.859 1 71.12 590 ALA B CA 1
ATOM 10257 C C . ALA B 1 590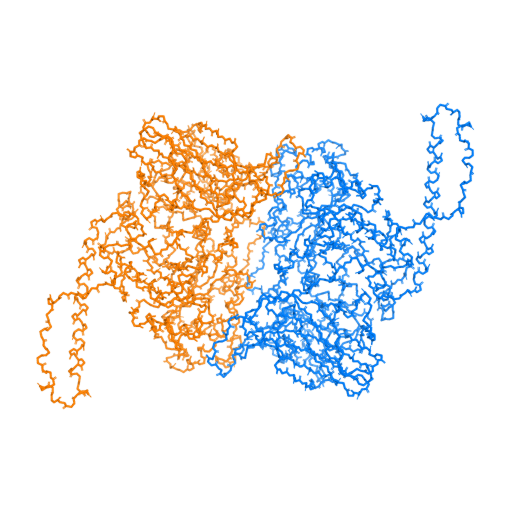 ? 21.609 -3.416 21.484 1 71.12 590 ALA B C 1
ATOM 10259 O O . ALA B 1 590 ? 20.812 -3.209 20.562 1 71.12 590 ALA B O 1
ATOM 10260 N N . ASP B 1 591 ? 20.984 -3.965 22.453 1 58.16 591 ASP B N 1
ATOM 10261 C CA . ASP B 1 591 ? 20.031 -5.055 22.281 1 58.16 591 ASP B CA 1
ATOM 10262 C C . ASP B 1 591 ? 18.594 -4.574 22.516 1 58.16 591 ASP B C 1
ATOM 10264 O O . ASP B 1 591 ? 18.344 -3.77 23.422 1 58.16 591 ASP B O 1
ATOM 10268 N N . GLY B 1 592 ? 17.797 -4.617 21.641 1 57.38 592 GLY B N 1
ATOM 10269 C CA . GLY B 1 592 ? 16.391 -4.57 21.953 1 57.38 592 GLY B CA 1
ATOM 10270 C C . GLY B 1 592 ? 15.609 -3.58 21.109 1 57.38 592 GLY B C 1
ATOM 10271 O O . GLY B 1 592 ? 16.203 -2.805 20.359 1 57.38 592 GLY B O 1
ATOM 10272 N N . THR B 1 593 ? 14.383 -3.848 20.859 1 57.5 593 THR B N 1
ATOM 10273 C CA . THR B 1 593 ? 13.461 -3.229 19.906 1 57.5 593 THR B CA 1
ATOM 10274 C C . THR B 1 593 ? 12.852 -1.957 20.5 1 57.5 593 THR B C 1
ATOM 10276 O O . THR B 1 593 ? 11.914 -2.023 21.297 1 57.5 593 THR B O 1
ATOM 10279 N N . PRO B 1 594 ? 13.672 -0.824 20.594 1 58.72 594 PRO B N 1
ATOM 10280 C CA . PRO B 1 594 ? 12.969 0.332 21.141 1 58.72 594 PRO B CA 1
ATOM 10281 C C . PRO B 1 594 ? 11.789 0.776 20.281 1 58.72 594 PRO B C 1
ATOM 10283 O O . PRO B 1 594 ? 11.875 0.729 19.047 1 58.72 594 PRO B O 1
ATOM 10286 N N . THR B 1 595 ? 10.5 1.04 20.875 1 67.44 595 THR B N 1
ATOM 10287 C CA . THR B 1 595 ? 9.383 1.497 20.047 1 67.44 595 THR B CA 1
ATOM 10288 C C . THR B 1 595 ? 9.086 2.971 20.328 1 67.44 595 THR B C 1
ATOM 10290 O O . THR B 1 595 ? 8.703 3.705 19.406 1 67.44 595 THR B O 1
ATOM 10293 N N . ASN B 1 596 ? 9.438 3.639 21.516 1 79.19 596 ASN B N 1
ATOM 10294 C CA . ASN B 1 596 ? 9.227 5.055 21.797 1 79.19 596 ASN B CA 1
ATOM 10295 C C . ASN B 1 596 ? 10.477 5.699 22.391 1 79.19 596 ASN B C 1
ATOM 10297 O O . ASN B 1 596 ? 11.172 5.09 23.203 1 79.19 596 ASN B O 1
ATOM 10301 N N . ALA B 1 597 ? 10.836 6.918 21.844 1 86.12 597 ALA B N 1
ATOM 10302 C CA . ALA B 1 597 ? 12.016 7.656 22.297 1 86.12 597 ALA B CA 1
ATOM 10303 C C . ALA B 1 597 ? 11.695 9.133 22.5 1 86.12 597 ALA B C 1
ATOM 10305 O O . ALA B 1 597 ? 10.648 9.617 22.062 1 86.12 597 ALA B O 1
ATOM 10306 N N . THR B 1 598 ? 12.469 9.789 23.297 1 91.06 598 THR B N 1
ATOM 10307 C CA . THR B 1 598 ? 12.367 11.227 23.516 1 91.06 598 THR B CA 1
ATOM 10308 C C . THR B 1 598 ? 13.625 11.93 23.016 1 91.06 598 THR B C 1
ATOM 10310 O O . THR B 1 598 ? 14.742 11.539 23.359 1 91.06 598 THR B O 1
ATOM 10313 N N . TYR B 1 599 ? 13.438 12.844 22.172 1 93.62 599 TYR B N 1
ATOM 10314 C CA . TYR B 1 599 ? 14.531 13.695 21.719 1 93.62 599 TYR B CA 1
ATOM 10315 C C . TYR B 1 599 ? 14.703 14.891 22.641 1 93.62 599 TYR B C 1
ATOM 10317 O O . TYR B 1 599 ? 13.828 15.758 22.719 1 93.62 599 TYR B O 1
ATOM 10325 N N . THR B 1 600 ? 15.828 14.984 23.281 1 94.31 600 THR B N 1
ATOM 10326 C CA . THR B 1 600 ? 16.141 15.969 24.312 1 94.31 600 THR B CA 1
ATOM 10327 C C . THR B 1 600 ? 17.438 16.703 23.984 1 94.31 600 THR B C 1
ATOM 10329 O O . THR B 1 600 ? 18.312 16.156 23.312 1 94.31 600 THR B O 1
ATOM 10332 N N . LEU B 1 601 ? 17.422 17.969 24.312 1 93.06 601 LEU B N 1
ATOM 10333 C CA . LEU B 1 601 ? 18.688 18.688 24.281 1 93.06 601 LEU B CA 1
ATOM 10334 C C . LEU B 1 601 ? 19.266 18.844 25.688 1 93.06 601 LEU B C 1
ATOM 10336 O O . LEU B 1 601 ? 18.562 19.312 26.594 1 93.06 601 LEU B O 1
ATOM 10340 N N . SER B 1 602 ? 20.453 18.375 25.859 1 91.62 602 SER B N 1
ATOM 10341 C CA . SER B 1 602 ? 21.203 18.672 27.078 1 91.62 602 SER B CA 1
ATOM 10342 C C . SER B 1 602 ? 21.891 20.016 26.984 1 91.62 602 SER B C 1
ATOM 10344 O O . SER B 1 602 ? 22.688 20.266 26.078 1 91.62 602 SER B O 1
ATOM 10346 N N . VAL B 1 603 ? 21.547 20.844 27.891 1 88.44 603 VAL B N 1
ATOM 10347 C CA . VAL B 1 603 ? 22.062 22.203 27.859 1 88.44 603 VAL B CA 1
ATOM 10348 C C . VAL B 1 603 ? 22.859 22.484 29.125 1 88.44 603 VAL B C 1
ATOM 10350 O O . VAL B 1 603 ? 22.375 22.234 30.234 1 88.44 603 VAL B O 1
ATOM 10353 N N . ARG B 1 604 ? 24.094 22.875 28.938 1 81.56 604 ARG B N 1
ATOM 10354 C CA . ARG B 1 604 ? 24.938 23.344 30.031 1 81.56 604 ARG B CA 1
ATOM 10355 C C . ARG B 1 604 ? 25.188 24.844 29.906 1 81.56 604 ARG B C 1
ATOM 10357 O O . ARG B 1 604 ? 25.609 25.328 28.859 1 81.56 604 ARG B O 1
ATOM 10364 N N . PHE B 1 605 ? 24.578 25.516 30.797 1 69.44 605 PHE B N 1
ATOM 10365 C CA . PHE B 1 605 ? 24.859 26.938 30.719 1 69.44 605 PHE B CA 1
ATOM 10366 C C . PHE B 1 605 ? 25.047 27.547 32.094 1 69.44 605 PHE B C 1
ATOM 10368 O O . PHE B 1 605 ? 24.516 27.016 33.094 1 69.44 605 PHE B O 1
ATOM 10375 N N . SER B 1 606 ? 25.891 28.547 32.25 1 58.44 606 SER B N 1
ATOM 10376 C CA . SER B 1 606 ? 25.891 29.406 33.406 1 58.44 606 SER B CA 1
ATOM 10377 C C . SER B 1 606 ? 24.656 30.297 33.438 1 58.44 606 SER B C 1
ATOM 10379 O O . SER B 1 606 ? 24.016 30.453 34.469 1 58.44 606 SER B O 1
ATOM 10381 N N . TYR B 1 607 ? 24.203 31.219 32.406 1 60.75 607 TYR B N 1
ATOM 10382 C CA . TYR B 1 607 ? 23.078 32.125 32.25 1 60.75 607 TYR B CA 1
ATOM 10383 C C . TYR B 1 607 ? 22.875 32.562 30.812 1 60.75 607 TYR B C 1
ATOM 10385 O O . TYR B 1 607 ? 23.844 32.594 30.031 1 60.75 607 TYR B O 1
ATOM 10393 N N . GLY B 1 608 ? 21.562 32.219 30.094 1 74.56 608 GLY B N 1
ATOM 10394 C CA . GLY B 1 608 ? 21.438 32.781 28.766 1 74.56 608 GLY B CA 1
ATOM 10395 C C . GLY B 1 608 ? 20.312 32.188 27.953 1 74.56 608 GLY B C 1
ATOM 10396 O O . GLY B 1 608 ? 19.453 31.469 28.5 1 74.56 608 GLY B O 1
ATOM 10397 N N . VAL B 1 609 ? 20.219 32.75 26.609 1 86.69 609 VAL B N 1
ATOM 10398 C CA . VAL B 1 609 ? 19.188 32.375 25.641 1 86.69 609 VAL B CA 1
ATOM 10399 C C . VAL B 1 609 ? 19.812 31.609 24.484 1 86.69 609 VAL B C 1
ATOM 10401 O O . VAL B 1 609 ? 20.812 32.031 23.922 1 86.69 609 VAL B O 1
ATOM 10404 N N . ILE B 1 610 ? 19.281 30.453 24.219 1 90.5 610 ILE B N 1
ATOM 10405 C CA . ILE B 1 610 ? 19.719 29.688 23.062 1 90.5 610 ILE B CA 1
ATOM 10406 C C . ILE B 1 610 ? 18.609 29.641 22.031 1 90.5 610 ILE B C 1
ATOM 10408 O O . ILE B 1 610 ? 17.422 29.578 22.375 1 90.5 610 ILE B O 1
ATOM 10412 N N . LEU B 1 611 ? 19.047 29.75 20.766 1 94.25 611 LEU B N 1
ATOM 10413 C CA . LEU B 1 611 ? 18.156 29.516 19.641 1 94.25 611 LEU B CA 1
ATOM 10414 C C . LEU B 1 611 ? 18.438 28.156 19 1 94.25 611 LEU B C 1
ATOM 10416 O O . LEU B 1 611 ? 19.594 27.812 18.766 1 94.25 611 LEU B O 1
ATOM 10420 N N . VAL B 1 612 ? 17.438 27.406 18.844 1 96.25 612 VAL B N 1
ATOM 10421 C CA . VAL B 1 612 ? 17.547 26.141 18.109 1 96.25 612 VAL B CA 1
ATOM 10422 C C . VAL B 1 612 ? 16.875 26.266 16.75 1 96.25 612 VAL B C 1
ATOM 10424 O O . VAL B 1 612 ? 15.688 26.594 16.656 1 96.25 612 VAL B O 1
ATOM 10427 N N . GLY B 1 613 ? 17.641 26.016 15.695 1 96.12 613 GLY B N 1
ATOM 10428 C CA . GLY B 1 613 ? 17.156 26.281 14.352 1 96.12 613 GLY B CA 1
ATOM 10429 C C . GLY B 1 613 ? 16.719 25.031 13.609 1 96.12 613 GLY B C 1
ATOM 10430 O O . GLY B 1 613 ? 15.898 25.094 12.695 1 96.12 613 GLY B O 1
ATOM 10431 N N . ALA B 1 614 ? 17.266 23.875 13.875 1 96.12 614 ALA B N 1
ATOM 10432 C CA . ALA B 1 614 ? 16.922 22.609 13.242 1 96.12 614 ALA B CA 1
ATOM 10433 C C . ALA B 1 614 ? 17.391 21.422 14.094 1 96.12 614 ALA B C 1
ATOM 10435 O O . ALA B 1 614 ? 18.297 21.562 14.922 1 96.12 614 ALA B O 1
ATOM 10436 N N . MET B 1 615 ? 16.734 20.359 13.961 1 96.38 615 MET B N 1
ATOM 10437 C CA . MET B 1 615 ? 17.062 19.109 14.641 1 96.38 615 MET B CA 1
ATOM 10438 C C . MET B 1 615 ? 16.781 17.922 13.734 1 96.38 615 MET B C 1
ATOM 10440 O O . MET B 1 615 ? 15.898 17.969 12.883 1 96.38 615 MET B O 1
ATOM 10444 N N . GLY B 1 616 ? 17.594 16.844 13.891 1 95.06 616 GLY B N 1
ATOM 10445 C CA . GLY B 1 616 ? 17.359 15.656 13.086 1 95.06 616 GLY B CA 1
ATOM 10446 C C . GLY B 1 616 ? 18 14.406 13.648 1 95.06 616 GLY B C 1
ATOM 10447 O O . GLY B 1 616 ? 18.812 14.484 14.562 1 95.06 616 GLY B O 1
ATOM 10448 N N . VAL B 1 617 ? 17.453 13.305 13.258 1 93.12 617 VAL B N 1
ATOM 10449 C CA . VAL B 1 617 ? 17.984 11.977 13.516 1 93.12 617 VAL B CA 1
ATOM 10450 C C . VAL B 1 617 ? 18.094 11.195 12.203 1 93.12 617 VAL B C 1
ATOM 10452 O O . VAL B 1 617 ? 17.219 11.312 11.336 1 93.12 617 VAL B O 1
ATOM 10455 N N . ARG B 1 618 ? 19.141 10.5 12.008 1 90.69 618 ARG B N 1
ATOM 10456 C CA . ARG B 1 618 ? 19.312 9.648 10.828 1 90.69 618 ARG B CA 1
ATOM 10457 C C . ARG B 1 618 ? 20.219 8.453 11.141 1 90.69 618 ARG B C 1
ATOM 10459 O O . ARG B 1 618 ? 21.047 8.523 12.039 1 90.69 618 ARG B O 1
ATOM 10466 N N . PRO B 1 619 ? 20.016 7.445 10.414 1 85.88 619 PRO B N 1
ATOM 10467 C CA . PRO B 1 619 ? 20.984 6.355 10.531 1 85.88 619 PRO B CA 1
ATOM 10468 C C . PRO B 1 619 ? 22.312 6.664 9.836 1 85.88 619 PRO B C 1
ATOM 10470 O O . PRO B 1 619 ? 22.344 7.445 8.875 1 85.88 619 PRO B O 1
ATOM 10473 N N . VAL B 1 620 ? 23.344 6.121 10.43 1 81.94 620 VAL B N 1
ATOM 10474 C CA . VAL B 1 620 ? 24.656 6.363 9.867 1 81.94 620 VAL B CA 1
ATOM 10475 C C . VAL B 1 620 ? 25.219 5.066 9.273 1 81.94 620 VAL B C 1
ATOM 10477 O O . VAL B 1 620 ? 25.25 4.035 9.945 1 81.94 620 VAL B O 1
ATOM 10480 N N . ASP B 1 621 ? 25.438 5.098 7.984 1 74.81 621 ASP B N 1
ATOM 10481 C CA . ASP B 1 621 ? 26.188 4.059 7.285 1 74.81 621 ASP B CA 1
ATOM 10482 C C . ASP B 1 621 ? 27.266 4.668 6.391 1 74.81 621 ASP B C 1
ATOM 10484 O O . ASP B 1 621 ? 26.953 5.25 5.348 1 74.81 621 ASP B O 1
ATOM 10488 N N . PRO B 1 622 ? 28.5 4.578 6.875 1 68.81 622 PRO B N 1
ATOM 10489 C CA . PRO B 1 622 ? 29.594 5.203 6.125 1 68.81 622 PRO B CA 1
ATOM 10490 C C . PRO B 1 622 ? 29.734 4.645 4.711 1 68.81 622 PRO B C 1
ATOM 10492 O O . PRO B 1 622 ? 30.344 5.293 3.844 1 68.81 622 PRO B O 1
ATOM 10495 N N . ALA B 1 623 ? 29.094 3.564 4.5 1 73.12 623 ALA B N 1
ATOM 10496 C CA . ALA B 1 623 ? 29.25 2.918 3.199 1 73.12 623 ALA B CA 1
ATOM 10497 C C . ALA B 1 623 ? 28.109 3.291 2.26 1 73.12 623 ALA B C 1
ATOM 10499 O O . ALA B 1 623 ? 28.109 2.914 1.085 1 73.12 623 ALA B O 1
ATOM 10500 N N . SER B 1 624 ? 27.297 4.207 2.746 1 78.56 624 SER B N 1
ATOM 10501 C CA . SER B 1 624 ? 26.141 4.52 1.925 1 78.56 624 SER B CA 1
ATOM 10502 C C . SER B 1 624 ? 26.469 5.578 0.875 1 78.56 624 SER B C 1
ATOM 10504 O O . SER B 1 624 ? 27.203 6.523 1.151 1 78.56 624 SER B O 1
ATOM 10506 N N . ALA B 1 625 ? 25.938 5.398 -0.35 1 84.69 625 ALA B N 1
ATOM 10507 C CA . ALA B 1 625 ? 26.047 6.426 -1.382 1 84.69 625 ALA B CA 1
ATOM 10508 C C . ALA B 1 625 ? 25.312 7.695 -0.969 1 84.69 625 ALA B C 1
ATOM 10510 O O . ALA B 1 625 ? 24.359 7.641 -0.191 1 84.69 625 ALA B O 1
ATOM 10511 N N . ARG B 1 626 ? 25.797 8.836 -1.433 1 86.88 626 ARG B N 1
ATOM 10512 C CA . ARG B 1 626 ? 25.203 10.125 -1.093 1 86.88 626 ARG B CA 1
ATOM 10513 C C . ARG B 1 626 ? 24.531 10.75 -2.309 1 86.88 626 ARG B C 1
ATOM 10515 O O . ARG B 1 626 ? 25.062 10.695 -3.418 1 86.88 626 ARG B O 1
ATOM 10522 N N . PRO B 1 627 ? 23.406 11.391 -2.082 1 90.19 627 PRO B N 1
ATOM 10523 C CA . PRO B 1 627 ? 22.734 12.055 -3.201 1 90.19 627 PRO B CA 1
ATOM 10524 C C . PRO B 1 627 ? 23.422 13.352 -3.613 1 90.19 627 PRO B C 1
ATOM 10526 O O . PRO B 1 627 ? 23.922 14.086 -2.758 1 90.19 627 PRO B O 1
ATOM 10529 N N . VAL B 1 628 ? 23.453 13.602 -4.914 1 90.81 628 VAL B N 1
ATOM 10530 C CA . VAL B 1 628 ? 23.969 14.852 -5.469 1 90.81 628 VAL B CA 1
ATOM 10531 C C . VAL B 1 628 ? 23 15.375 -6.531 1 90.81 628 VAL B C 1
ATOM 10533 O O . VAL B 1 628 ? 22.25 14.602 -7.133 1 90.81 628 VAL B O 1
ATOM 10536 N N . LEU B 1 629 ? 23.016 16.641 -6.719 1 92.81 629 LEU B N 1
ATOM 10537 C CA . LEU B 1 629 ? 22.203 17.266 -7.75 1 92.81 629 LEU B CA 1
ATOM 10538 C C . LEU B 1 629 ? 22.859 17.156 -9.117 1 92.81 629 LEU B C 1
ATOM 10540 O O . LEU B 1 629 ? 24.078 17.297 -9.234 1 92.81 629 LEU B O 1
ATOM 10544 N N . ALA B 1 630 ? 22 16.781 -10.086 1 90.75 630 ALA B N 1
ATOM 10545 C CA . ALA B 1 630 ? 22.531 16.609 -11.43 1 90.75 630 ALA B CA 1
ATOM 10546 C C . ALA B 1 630 ? 21.547 17.094 -12.484 1 90.75 630 ALA B C 1
ATOM 10548 O O . ALA B 1 630 ? 20.328 17.047 -12.273 1 90.75 630 ALA B O 1
ATOM 10549 N N . SER B 1 631 ? 22.078 17.594 -13.617 1 86.94 631 SER B N 1
ATOM 10550 C CA . SER B 1 631 ? 21.359 17.844 -14.859 1 86.94 631 SER B CA 1
ATOM 10551 C C . SER B 1 631 ? 20.234 18.859 -14.656 1 86.94 631 SER B C 1
ATOM 10553 O O . SER B 1 631 ? 19.062 18.562 -14.891 1 86.94 631 SER B O 1
ATOM 10555 N N . LEU B 1 632 ? 20.547 20.078 -14.5 1 92.31 632 LEU B N 1
ATOM 10556 C CA . LEU B 1 632 ? 19.547 21.141 -14.445 1 92.31 632 LEU B CA 1
ATOM 10557 C C . LEU B 1 632 ? 19.172 21.609 -15.844 1 92.31 632 LEU B C 1
ATOM 10559 O O . LEU B 1 632 ? 20.047 21.984 -16.641 1 92.31 632 LEU B O 1
ATOM 10563 N N . GLU B 1 633 ? 17.875 21.469 -16.219 1 92.12 633 GLU B N 1
ATOM 10564 C CA . GLU B 1 633 ? 17.391 21.891 -17.531 1 92.12 633 GLU B CA 1
ATOM 10565 C C . GLU B 1 633 ? 16.172 22.797 -17.422 1 92.12 633 GLU B C 1
ATOM 10567 O O . GLU B 1 633 ? 15.477 22.766 -16.391 1 92.12 633 GLU B O 1
ATOM 10572 N N . TYR B 1 634 ? 16.016 23.625 -18.359 1 93.56 634 TYR B N 1
ATOM 10573 C CA . TYR B 1 634 ? 14.828 24.453 -18.484 1 93.56 634 TYR B CA 1
ATOM 10574 C C . TYR B 1 634 ? 13.938 23.969 -19.609 1 93.56 634 TYR B C 1
ATOM 10576 O O . TYR B 1 634 ? 14.359 23.938 -20.781 1 93.56 634 TYR B O 1
ATOM 10584 N N . LEU B 1 635 ? 12.766 23.484 -19.25 1 89.44 635 LEU B N 1
ATOM 10585 C CA . LEU B 1 635 ? 11.766 23.094 -20.234 1 89.44 635 LEU B CA 1
ATOM 10586 C C . LEU B 1 635 ? 10.914 24.281 -20.656 1 89.44 635 LEU B C 1
ATOM 10588 O O . LEU B 1 635 ? 9.922 24.609 -20 1 89.44 635 LEU B O 1
ATOM 10592 N N . ALA B 1 636 ? 11.18 24.797 -21.812 1 88.75 636 ALA B N 1
ATOM 10593 C CA . ALA B 1 636 ? 10.602 26.062 -22.266 1 88.75 636 ALA B CA 1
ATOM 10594 C C . ALA B 1 636 ? 9.094 25.938 -22.469 1 88.75 636 ALA B C 1
ATOM 10596 O O . ALA B 1 636 ? 8.336 26.844 -22.125 1 88.75 636 ALA B O 1
ATOM 10597 N N . ALA B 1 637 ? 8.68 24.797 -22.984 1 84.62 637 ALA B N 1
ATOM 10598 C CA . ALA B 1 637 ? 7.266 24.594 -23.297 1 84.62 637 ALA B CA 1
ATOM 10599 C C . ALA B 1 637 ? 6.418 24.641 -22.031 1 84.62 637 ALA B C 1
ATOM 10601 O O . ALA B 1 637 ? 5.27 25.094 -22.062 1 84.62 637 ALA B O 1
ATOM 10602 N N . GLU B 1 638 ? 7.012 24.281 -20.891 1 81.88 638 GLU B N 1
ATOM 10603 C CA . GLU B 1 638 ? 6.262 24.203 -19.641 1 81.88 638 GLU B CA 1
ATOM 10604 C C . GLU B 1 638 ? 6.695 25.281 -18.656 1 81.88 638 GLU B C 1
ATOM 10606 O O . GLU B 1 638 ? 6.105 25.438 -17.594 1 81.88 638 GLU B O 1
ATOM 10611 N N . SER B 1 639 ? 7.73 26.109 -19.016 1 87.88 639 SER B N 1
ATOM 10612 C CA . SER B 1 639 ? 8.32 27.094 -18.125 1 87.88 639 SER B CA 1
ATOM 10613 C C . SER B 1 639 ? 8.695 26.469 -16.781 1 87.88 639 SER B C 1
ATOM 10615 O O . SER B 1 639 ? 8.297 26.969 -15.727 1 87.88 639 SER B O 1
ATOM 10617 N N . LEU B 1 640 ? 9.391 25.406 -16.906 1 89.12 640 LEU B N 1
ATOM 10618 C CA . LEU B 1 640 ? 9.719 24.578 -15.75 1 89.12 640 LEU B CA 1
ATOM 10619 C C . LEU B 1 640 ? 11.219 24.281 -15.703 1 89.12 640 LEU B C 1
ATOM 10621 O O . LEU B 1 640 ? 11.82 23.938 -16.734 1 89.12 640 LEU B O 1
ATOM 10625 N N . LEU B 1 641 ? 11.789 24.578 -14.547 1 91.94 641 LEU B N 1
ATOM 10626 C CA . LEU B 1 641 ? 13.109 24.031 -14.266 1 91.94 641 LEU B CA 1
ATOM 10627 C C . LEU B 1 641 ? 13 22.594 -13.773 1 91.94 641 LEU B C 1
ATOM 10629 O O . LEU B 1 641 ? 12.102 22.266 -12.992 1 91.94 641 LEU B O 1
ATOM 10633 N N . ARG B 1 642 ? 13.797 21.734 -14.242 1 91.5 642 ARG B N 1
ATOM 10634 C CA . ARG B 1 642 ? 13.836 20.344 -13.805 1 91.5 642 ARG B CA 1
ATOM 10635 C C . ARG B 1 642 ? 15.273 19.891 -13.578 1 91.5 642 ARG B C 1
ATOM 10637 O O . ARG B 1 642 ? 16.172 20.25 -14.336 1 91.5 642 ARG B O 1
ATOM 10644 N N . TRP B 1 643 ? 15.562 19.188 -12.508 1 92.19 643 TRP B N 1
ATOM 10645 C CA . TRP B 1 643 ? 16.875 18.609 -12.227 1 92.19 643 TRP B CA 1
ATOM 10646 C C . TRP B 1 643 ? 16.734 17.172 -11.773 1 92.19 643 TRP B C 1
ATOM 10648 O O . TRP B 1 643 ? 15.633 16.672 -11.586 1 92.19 643 TRP B O 1
ATOM 10658 N N . GLN B 1 644 ? 17.812 16.469 -11.742 1 90.94 644 GLN B N 1
ATOM 10659 C CA . GLN B 1 644 ? 17.828 15.07 -11.352 1 90.94 644 GLN B CA 1
ATOM 10660 C C . GLN B 1 644 ? 18.734 14.852 -10.141 1 90.94 644 GLN B C 1
ATOM 10662 O O . GLN B 1 644 ? 19.484 15.75 -9.742 1 90.94 644 GLN B O 1
ATOM 10667 N N . ILE B 1 645 ? 18.547 13.758 -9.516 1 91.06 645 ILE B N 1
ATOM 10668 C CA . ILE B 1 645 ? 19.375 13.352 -8.383 1 91.06 645 ILE B CA 1
ATOM 10669 C C . ILE B 1 645 ? 20.203 12.117 -8.766 1 91.06 645 ILE B C 1
ATOM 10671 O O . ILE B 1 645 ? 19.656 11.117 -9.227 1 91.06 645 ILE B O 1
ATOM 10675 N N . ASP B 1 646 ? 21.484 12.227 -8.641 1 93.12 646 ASP B N 1
ATOM 10676 C CA . ASP B 1 646 ? 22.391 11.094 -8.758 1 93.12 646 ASP B CA 1
ATOM 10677 C C . ASP B 1 646 ? 22.938 10.695 -7.391 1 93.12 646 ASP B C 1
ATOM 10679 O O . ASP B 1 646 ? 22.766 11.422 -6.41 1 93.12 646 ASP B O 1
ATOM 10683 N N . TYR B 1 647 ? 23.484 9.602 -7.277 1 91.44 647 TYR B N 1
ATOM 10684 C CA . TYR B 1 647 ? 24.141 9.141 -6.059 1 91.44 647 TYR B CA 1
ATOM 10685 C C . TYR B 1 647 ? 25.609 8.867 -6.312 1 91.44 647 TYR B C 1
ATOM 10687 O O . TYR B 1 647 ? 25.969 8.188 -7.281 1 91.44 647 TYR B O 1
ATOM 10695 N N . VAL B 1 648 ? 26.422 9.477 -5.457 1 89.75 648 VAL B N 1
ATOM 10696 C CA . VAL B 1 648 ? 27.859 9.289 -5.547 1 89.75 648 VAL B CA 1
ATOM 10697 C C . VAL B 1 648 ? 28.312 8.219 -4.551 1 89.75 648 VAL B C 1
ATOM 10699 O O . VAL B 1 648 ? 27.906 8.242 -3.387 1 89.75 648 VAL B O 1
ATOM 10702 N N . THR B 1 649 ? 29.047 7.219 -5.062 1 82.81 649 THR B N 1
ATOM 10703 C CA . THR B 1 649 ? 29.516 6.102 -4.25 1 82.81 649 THR B CA 1
ATOM 10704 C C . THR B 1 649 ? 30.594 6.559 -3.273 1 82.81 649 THR B C 1
ATOM 10706 O O . THR B 1 649 ? 31.391 7.449 -3.588 1 82.81 649 THR B O 1
ATOM 10709 N N . ALA B 1 650 ? 30.5 5.965 -2 1 70.19 650 ALA B N 1
ATOM 10710 C CA . ALA B 1 650 ? 31.531 6.293 -1.021 1 70.19 650 ALA B CA 1
ATOM 10711 C C . ALA B 1 650 ? 32.844 5.59 -1.353 1 70.19 650 ALA B C 1
ATOM 10713 O O . ALA B 1 650 ? 32.844 4.457 -1.834 1 70.19 650 ALA B O 1
ATOM 10714 N N . SER B 1 651 ? 33.969 6.219 -1.993 1 59.59 651 SER B N 1
ATOM 10715 C CA . SER B 1 651 ? 35.25 5.723 -2.5 1 59.59 651 SER B CA 1
ATOM 10716 C C . SER B 1 651 ? 35.719 4.523 -1.692 1 59.59 651 SER B C 1
ATOM 10718 O O . SER B 1 651 ? 36.469 3.678 -2.211 1 59.59 651 SER B O 1
ATOM 10720 N N . ALA B 1 652 ? 35.75 4.512 -0.359 1 51.25 652 ALA B N 1
ATOM 10721 C CA . ALA B 1 652 ? 36.719 3.684 0.363 1 51.25 652 ALA B CA 1
ATOM 10722 C C . ALA B 1 652 ? 36.219 2.258 0.526 1 51.25 652 ALA B C 1
ATOM 10724 O O . ALA B 1 652 ? 37 1.312 0.613 1 51.25 652 ALA B O 1
ATOM 10725 N N . SER B 1 653 ? 35.062 1.901 1.114 1 49.19 653 SER B N 1
ATOM 10726 C CA . SER B 1 653 ? 34.969 0.61 1.785 1 49.19 653 SER B CA 1
ATOM 10727 C C . SER B 1 653 ? 34.156 -0.386 0.941 1 49.19 653 SER B C 1
ATOM 10729 O O . SER B 1 653 ? 33.125 -0.039 0.361 1 49.19 653 SER B O 1
ATOM 10731 N N . THR B 1 654 ? 34.906 -1.3 0.287 1 48.78 654 THR B N 1
ATOM 10732 C CA . THR B 1 654 ? 34.281 -2.504 -0.25 1 48.78 654 THR B CA 1
ATOM 10733 C C . THR B 1 654 ? 33.25 -3.064 0.73 1 48.78 654 THR B C 1
ATOM 10735 O O . THR B 1 654 ? 32.719 -4.156 0.524 1 48.78 654 THR B O 1
ATOM 10738 N N . ALA B 1 655 ? 33.188 -2.418 1.934 1 49.16 655 ALA B N 1
ATOM 10739 C CA . ALA B 1 655 ? 32.219 -2.955 2.885 1 49.16 655 ALA B CA 1
ATOM 10740 C C . ALA B 1 655 ? 30.797 -2.656 2.439 1 49.16 655 ALA B C 1
ATOM 10742 O O . ALA B 1 655 ? 30.5 -1.552 1.975 1 49.16 655 ALA B O 1
ATOM 10743 N N . SER B 1 656 ? 30.062 -3.715 2.092 1 51.97 656 SER B N 1
ATOM 10744 C CA . SER B 1 656 ? 28.688 -3.621 1.607 1 51.97 656 SER B CA 1
ATOM 10745 C C . SER B 1 656 ? 27.812 -2.857 2.592 1 51.97 656 SER B C 1
ATOM 10747 O O . SER B 1 656 ? 27.812 -3.15 3.789 1 51.97 656 SER B O 1
ATOM 10749 N N . PRO B 1 657 ? 27.375 -1.627 2.164 1 50.5 657 PRO B N 1
ATOM 10750 C CA . PRO B 1 657 ? 26.375 -0.972 3.016 1 50.5 657 PRO B CA 1
ATOM 10751 C C . PRO B 1 657 ? 25.25 -1.916 3.447 1 50.5 657 PRO B C 1
ATOM 10753 O O . PRO B 1 657 ? 24.891 -2.824 2.697 1 50.5 657 PRO B O 1
ATOM 10756 N N . ALA B 1 658 ? 25.094 -2.102 4.789 1 52.91 658 ALA B N 1
ATOM 10757 C CA . ALA B 1 658 ? 23.953 -2.879 5.266 1 52.91 658 ALA B CA 1
ATOM 10758 C C . ALA B 1 658 ? 22.625 -2.234 4.84 1 52.91 658 ALA B C 1
ATOM 10760 O O . ALA B 1 658 ? 22.469 -1.018 4.957 1 52.91 658 ALA B O 1
ATOM 10761 N N . PRO B 1 659 ? 21.688 -2.979 4.027 1 53.97 659 PRO B N 1
ATOM 10762 C CA . PRO B 1 659 ? 20.375 -2.512 3.568 1 53.97 659 PRO B CA 1
ATOM 10763 C C . PRO B 1 659 ? 19.562 -1.833 4.676 1 53.97 659 PRO B C 1
ATOM 10765 O O . PRO B 1 659 ? 18.531 -1.219 4.402 1 53.97 659 PRO B O 1
ATOM 10768 N N . LEU B 1 660 ? 20.125 -1.827 5.961 1 52.25 660 LEU B N 1
ATOM 10769 C CA . LEU B 1 660 ? 19.203 -1.527 7.051 1 52.25 660 LEU B CA 1
ATOM 10770 C C . LEU B 1 660 ? 18.938 -0.028 7.148 1 52.25 660 LEU B C 1
ATOM 10772 O O . LEU B 1 660 ? 17.953 0.399 7.758 1 52.25 660 LEU B O 1
ATOM 10776 N N . ALA B 1 661 ? 19.812 0.739 6.449 1 57.06 661 ALA B N 1
ATOM 10777 C CA . ALA B 1 661 ? 19.656 2.143 6.824 1 57.06 661 ALA B CA 1
ATOM 10778 C C . ALA B 1 661 ? 18.969 2.936 5.711 1 57.06 661 ALA B C 1
ATOM 10780 O O . ALA B 1 661 ? 18.906 4.164 5.766 1 57.06 661 ALA B O 1
ATOM 10781 N N . GLY B 1 662 ? 18.281 2.395 4.859 1 65.12 662 GLY B N 1
ATOM 10782 C CA . GLY B 1 662 ? 17.688 3.166 3.775 1 65.12 662 GLY B CA 1
ATOM 10783 C C . GLY B 1 662 ? 18.688 4.07 3.078 1 65.12 662 GLY B C 1
ATOM 10784 O O . GLY B 1 662 ? 19.844 4.145 3.482 1 65.12 662 GLY B O 1
ATOM 10785 N N . THR B 1 663 ? 18.375 4.648 1.846 1 74.88 663 THR B N 1
ATOM 10786 C CA . THR B 1 663 ? 19.266 5.523 1.09 1 74.88 663 THR B CA 1
ATOM 10787 C C . THR B 1 663 ? 19.016 6.988 1.441 1 74.88 663 THR B C 1
ATOM 10789 O O . THR B 1 663 ? 17.859 7.414 1.542 1 74.88 663 THR B O 1
ATOM 10792 N N . PRO B 1 664 ? 20.094 7.699 1.781 1 82.25 664 PRO B N 1
ATOM 10793 C CA . PRO B 1 664 ? 19.938 9.133 2.049 1 82.25 664 PRO B CA 1
ATOM 10794 C C . PRO B 1 664 ? 19.219 9.867 0.922 1 82.25 664 PRO B C 1
ATOM 10796 O O . PRO B 1 664 ? 19.266 9.43 -0.231 1 82.25 664 PRO B O 1
ATOM 10799 N N . PHE B 1 665 ? 18.5 10.914 1.28 1 86.88 665 PHE B N 1
ATOM 10800 C CA . PHE B 1 665 ? 17.781 11.695 0.282 1 86.88 665 PHE B CA 1
ATOM 10801 C C . PHE B 1 665 ? 17.781 13.18 0.644 1 86.88 665 PHE B C 1
ATOM 10803 O O . PHE B 1 665 ? 18.266 13.562 1.714 1 86.88 665 PHE B O 1
ATOM 10810 N N . PHE B 1 666 ? 17.375 13.977 -0.295 1 90.94 666 PHE B N 1
ATOM 10811 C CA . PHE B 1 666 ? 17.188 15.398 -0.025 1 90.94 666 PHE B CA 1
ATOM 10812 C C . PHE B 1 666 ? 15.828 15.648 0.615 1 90.94 666 PHE B C 1
ATOM 10814 O O . PHE B 1 666 ? 14.82 15.102 0.172 1 90.94 666 PHE B O 1
ATOM 10821 N N . GLN B 1 667 ? 15.844 16.5 1.622 1 90.19 667 GLN B N 1
ATOM 10822 C CA . GLN B 1 667 ? 14.594 16.891 2.27 1 90.19 667 GLN B CA 1
ATOM 10823 C C . GLN B 1 667 ? 13.797 17.859 1.396 1 90.19 667 GLN B C 1
ATOM 10825 O O . GLN B 1 667 ? 12.578 17.719 1.277 1 90.19 667 GLN B O 1
ATOM 10830 N N . HIS B 1 668 ? 14.398 18.781 0.887 1 92.75 668 HIS B N 1
ATOM 10831 C CA . HIS B 1 668 ? 13.812 19.797 0.031 1 92.75 668 HIS B CA 1
ATOM 10832 C C . HIS B 1 668 ? 14.891 20.578 -0.725 1 92.75 668 HIS B C 1
ATOM 10834 O O . HIS B 1 668 ? 16.078 20.344 -0.519 1 92.75 668 HIS B O 1
ATOM 10840 N N . PHE B 1 669 ? 14.477 21.5 -1.585 1 94.25 669 PHE B N 1
ATOM 10841 C CA . PHE B 1 669 ? 15.383 22.234 -2.451 1 94.25 669 PHE B CA 1
ATOM 10842 C C . PHE B 1 669 ? 15.078 23.734 -2.396 1 94.25 669 PHE B C 1
ATOM 10844 O O . PHE B 1 669 ? 13.914 24.141 -2.371 1 94.25 669 PHE B O 1
ATOM 10851 N N . HIS B 1 670 ? 16.125 24.484 -2.309 1 95.25 670 HIS B N 1
ATOM 10852 C CA . HIS B 1 670 ? 16.016 25.922 -2.471 1 95.25 670 HIS B CA 1
ATOM 10853 C C . HIS B 1 670 ? 16.547 26.359 -3.832 1 95.25 670 HIS B C 1
ATOM 10855 O O . HIS B 1 670 ? 17.562 25.859 -4.309 1 95.25 670 HIS B O 1
ATOM 10861 N N . LEU B 1 671 ? 15.852 27.266 -4.453 1 95.31 671 LEU B N 1
ATOM 10862 C CA . LEU B 1 671 ? 16.25 27.766 -5.762 1 95.31 671 LEU B CA 1
ATOM 10863 C C . LEU B 1 671 ? 16.625 29.234 -5.684 1 95.31 671 LEU B C 1
ATOM 10865 O O . LEU B 1 671 ? 15.938 30.016 -5.023 1 95.31 671 LEU B O 1
ATOM 10869 N N . PHE B 1 672 ? 17.703 29.594 -6.348 1 95.69 672 PHE B N 1
ATOM 10870 C CA . PHE B 1 672 ? 18.188 30.969 -6.43 1 95.69 672 PHE B CA 1
ATOM 10871 C C . PHE B 1 672 ? 18.578 31.312 -7.859 1 95.69 672 PHE B C 1
ATOM 10873 O O . PHE B 1 672 ? 18.766 30.422 -8.695 1 95.69 672 PHE B O 1
ATOM 10880 N N . VAL B 1 673 ? 18.641 32.625 -8.125 1 95.19 673 VAL B N 1
ATOM 10881 C CA . VAL B 1 673 ? 19.344 33.125 -9.305 1 95.19 673 VAL B CA 1
ATOM 10882 C C . VAL B 1 673 ? 20.453 34.062 -8.867 1 95.19 673 VAL B C 1
ATOM 10884 O O . VAL B 1 673 ? 20.344 34.75 -7.844 1 95.19 673 VAL B O 1
ATOM 10887 N N . ARG B 1 674 ? 21.5 33.906 -9.539 1 95.62 674 ARG B N 1
ATOM 10888 C CA . ARG B 1 674 ? 22.531 34.938 -9.445 1 95.62 674 ARG B CA 1
ATOM 10889 C C . ARG B 1 674 ? 22.328 36 -10.523 1 95.62 674 ARG B C 1
ATOM 10891 O O . ARG B 1 674 ? 22.344 35.688 -11.719 1 95.62 674 ARG B O 1
ATOM 10898 N N . ASP B 1 675 ? 22.141 37.219 -10.07 1 92 675 ASP B N 1
ATOM 10899 C CA . ASP B 1 675 ? 21.922 38.281 -11.062 1 92 675 ASP B CA 1
ATOM 10900 C C . ASP B 1 675 ? 23.25 38.719 -11.68 1 92 675 ASP B C 1
ATOM 10902 O O . ASP B 1 675 ? 24.312 38.219 -11.328 1 92 675 ASP B O 1
ATOM 10906 N N . LYS B 1 676 ? 23.141 39.656 -12.633 1 91.12 676 LYS B N 1
ATOM 10907 C CA . LYS B 1 676 ? 24.312 40.094 -13.383 1 91.12 676 LYS B CA 1
ATOM 10908 C C . LYS B 1 676 ? 25.281 40.875 -12.484 1 91.12 676 LYS B C 1
ATOM 10910 O O . LYS B 1 676 ? 26.469 40.969 -12.789 1 91.12 676 LYS B O 1
ATOM 10915 N N . ALA B 1 677 ? 24.828 41.344 -11.359 1 92.88 677 ALA B N 1
ATOM 10916 C CA . ALA B 1 677 ? 25.672 42.062 -10.391 1 92.88 677 ALA B CA 1
ATOM 10917 C C . ALA B 1 677 ? 26.359 41.062 -9.453 1 92.88 677 ALA B C 1
ATOM 10919 O O . ALA B 1 677 ? 27.234 41.438 -8.68 1 92.88 677 ALA B O 1
ATOM 10920 N N . GLY B 1 678 ? 25.922 39.781 -9.555 1 92.06 678 GLY B N 1
ATOM 10921 C CA . GLY B 1 678 ? 26.547 38.719 -8.766 1 92.06 678 GLY B CA 1
ATOM 10922 C C . GLY B 1 678 ? 25.766 38.375 -7.504 1 92.06 678 GLY B C 1
ATOM 10923 O O . GLY B 1 678 ? 26.141 37.469 -6.766 1 92.06 678 GLY B O 1
ATOM 10924 N N . ASP B 1 679 ? 24.688 39.094 -7.316 1 93 679 ASP B N 1
ATOM 10925 C CA . ASP B 1 679 ? 23.906 38.875 -6.109 1 93 679 ASP B CA 1
ATOM 10926 C C . ASP B 1 679 ? 23 37.656 -6.254 1 93 679 ASP B C 1
ATOM 10928 O O . ASP B 1 679 ? 22.406 37.438 -7.305 1 93 679 ASP B O 1
ATOM 10932 N N . LYS B 1 680 ? 23 36.875 -5.211 1 93.69 680 LYS B N 1
ATOM 10933 C CA . LYS B 1 680 ? 22.125 35.719 -5.156 1 93.69 680 LYS B CA 1
ATOM 10934 C C . LYS B 1 680 ? 20.719 36.125 -4.695 1 93.69 680 LYS B C 1
ATOM 10936 O O . LYS B 1 680 ? 20.547 36.719 -3.635 1 93.69 680 LYS B O 1
ATOM 10941 N N . ARG B 1 681 ? 19.766 35.812 -5.504 1 93.94 681 ARG B N 1
ATOM 10942 C CA . ARG B 1 681 ? 18.375 36.125 -5.199 1 93.94 681 ARG B CA 1
ATOM 10943 C C . ARG B 1 681 ? 17.547 34.875 -5.055 1 93.94 681 ARG B C 1
ATOM 10945 O O . ARG B 1 681 ? 17.656 33.938 -5.871 1 93.94 681 ARG B O 1
ATOM 10952 N N . TYR B 1 682 ? 16.766 34.812 -4.043 1 94.62 682 TYR B N 1
ATOM 10953 C CA . TYR B 1 682 ? 15.93 33.656 -3.717 1 94.62 682 TYR B CA 1
ATOM 10954 C C . TYR B 1 682 ? 14.734 33.562 -4.664 1 94.62 682 TYR B C 1
ATOM 10956 O O . TYR B 1 682 ? 14.055 34.562 -4.918 1 94.62 682 TYR B O 1
ATOM 10964 N N . LEU B 1 683 ? 14.484 32.375 -5.23 1 93.19 683 LEU B N 1
ATOM 10965 C CA . LEU B 1 683 ? 13.344 32.125 -6.105 1 93.19 683 LEU B CA 1
ATOM 10966 C C . LEU B 1 683 ? 12.234 31.391 -5.363 1 93.19 683 LEU B C 1
ATOM 10968 O O . LEU B 1 683 ? 11.062 31.734 -5.488 1 93.19 683 LEU B O 1
ATOM 10972 N N . GLY B 1 684 ? 12.562 30.359 -4.656 1 92.94 684 GLY B N 1
ATOM 10973 C CA . GLY B 1 684 ? 11.57 29.562 -3.963 1 92.94 684 GLY B CA 1
ATOM 10974 C C . GLY B 1 684 ? 12.117 28.25 -3.422 1 92.94 684 GLY B C 1
ATOM 10975 O O . GLY B 1 684 ? 13.32 28 -3.5 1 92.94 684 GLY B O 1
ATOM 10976 N N . THR B 1 685 ? 11.32 27.547 -2.719 1 92.62 685 THR B N 1
ATOM 10977 C CA . THR B 1 685 ? 11.609 26.234 -2.141 1 92.62 685 THR B CA 1
ATOM 10978 C C . THR B 1 685 ? 10.617 25.188 -2.643 1 92.62 685 THR B C 1
ATOM 10980 O O . THR B 1 685 ? 9.438 25.484 -2.855 1 92.62 685 THR B O 1
ATOM 10983 N N . THR B 1 686 ? 11.07 23.953 -2.92 1 90.62 686 THR B N 1
ATOM 10984 C CA . THR B 1 686 ? 10.195 22.891 -3.395 1 90.62 686 THR B CA 1
ATOM 10985 C C . THR B 1 686 ? 10.656 21.531 -2.855 1 90.62 686 THR B C 1
ATOM 10987 O O . THR B 1 686 ? 11.812 21.375 -2.455 1 90.62 686 THR B O 1
ATOM 10990 N N . PHE B 1 687 ? 9.719 20.672 -2.771 1 90.12 687 PHE B N 1
ATOM 10991 C CA . PHE B 1 687 ? 10.031 19.297 -2.402 1 90.12 687 PHE B CA 1
ATOM 10992 C C . PHE B 1 687 ? 10.25 18.438 -3.645 1 90.12 687 PHE B C 1
ATOM 10994 O O . PHE B 1 687 ? 10.695 17.297 -3.543 1 90.12 687 PHE B O 1
ATOM 11001 N N . GLU B 1 688 ? 10.016 18.969 -4.785 1 87.75 688 GLU B N 1
ATOM 11002 C CA . GLU B 1 688 ? 10.125 18.25 -6.055 1 87.75 688 GLU B CA 1
ATOM 11003 C C . GLU B 1 688 ? 11.422 18.609 -6.777 1 87.75 688 GLU B C 1
ATOM 11005 O O . GLU B 1 688 ? 12.148 19.516 -6.355 1 87.75 688 GLU B O 1
ATOM 11010 N N . THR B 1 689 ? 11.602 17.844 -7.801 1 90.62 689 THR B N 1
ATOM 11011 C CA . THR B 1 689 ? 12.781 18.125 -8.609 1 90.62 689 THR B CA 1
ATOM 11012 C C . THR B 1 689 ? 12.414 18.969 -9.82 1 90.62 689 THR B C 1
ATOM 11014 O O . THR B 1 689 ? 12.977 18.797 -10.906 1 90.62 689 THR B O 1
ATOM 11017 N N . GLU B 1 690 ? 11.43 19.719 -9.648 1 89.69 690 GLU B N 1
ATOM 11018 C CA . GLU B 1 690 ? 10.984 20.672 -10.656 1 89.69 690 GLU B CA 1
ATOM 11019 C C . GLU B 1 690 ? 10.508 21.969 -10.016 1 89.69 690 GLU B C 1
ATOM 11021 O O . GLU B 1 690 ? 10.094 21.984 -8.852 1 89.69 690 GLU B O 1
ATOM 11026 N N . PHE B 1 691 ? 10.547 23 -10.734 1 90.56 691 PHE B N 1
ATOM 11027 C CA . PHE B 1 691 ? 10.148 24.312 -10.25 1 90.56 691 PHE B CA 1
ATOM 11028 C C . PHE B 1 691 ? 9.727 25.219 -11.398 1 90.56 691 PHE B C 1
ATOM 11030 O O . PHE B 1 691 ? 10.508 25.453 -12.328 1 90.56 691 PHE B O 1
ATOM 11037 N N . ALA B 1 692 ? 8.531 25.719 -11.344 1 88.31 692 ALA B N 1
ATOM 11038 C CA . ALA B 1 692 ? 8.031 26.625 -12.383 1 88.31 692 ALA B CA 1
ATOM 11039 C C . ALA B 1 692 ? 8.719 27.984 -12.297 1 88.31 692 ALA B C 1
ATOM 11041 O O . ALA B 1 692 ? 8.852 28.547 -11.211 1 88.31 692 ALA B O 1
ATOM 11042 N N . ILE B 1 693 ? 9.188 28.5 -13.422 1 89.75 693 ILE B N 1
ATOM 11043 C CA . ILE B 1 693 ? 9.875 29.781 -13.469 1 89.75 693 ILE B CA 1
ATOM 11044 C C . ILE B 1 693 ? 9.617 30.469 -14.812 1 89.75 693 ILE B C 1
ATOM 11046 O O . ILE B 1 693 ? 9.586 29.797 -15.852 1 89.75 693 ILE B O 1
ATOM 11050 N N . ALA B 1 694 ? 9.406 31.766 -14.711 1 86.75 694 ALA B N 1
ATOM 11051 C CA . ALA B 1 694 ? 9.242 32.531 -15.945 1 86.75 694 ALA B CA 1
ATOM 11052 C C . ALA B 1 694 ? 10.555 32.625 -16.719 1 86.75 694 ALA B C 1
ATOM 11054 O O . ALA B 1 694 ? 11.625 32.781 -16.125 1 86.75 694 ALA B O 1
ATOM 11055 N N . ARG B 1 695 ? 10.484 32.531 -18.031 1 88.75 695 ARG B N 1
ATOM 11056 C CA . ARG B 1 695 ? 11.656 32.594 -18.891 1 88.75 695 ARG B CA 1
ATOM 11057 C C . ARG B 1 695 ? 12.438 33.875 -18.656 1 88.75 695 ARG B C 1
ATOM 11059 O O . ARG B 1 695 ? 13.672 33.875 -18.672 1 88.75 695 ARG B O 1
ATOM 11066 N N . GLN B 1 696 ? 11.727 34.969 -18.484 1 88.44 696 GLN B N 1
ATOM 11067 C CA . GLN B 1 696 ? 12.328 36.281 -18.297 1 88.44 696 GLN B CA 1
ATOM 11068 C C . GLN B 1 696 ? 13.266 36.281 -17.094 1 88.44 696 GLN B C 1
ATOM 11070 O O . GLN B 1 696 ? 14.305 36.938 -17.125 1 88.44 696 GLN B O 1
ATOM 11075 N N . CYS B 1 697 ? 12.914 35.562 -16.078 1 90.69 697 CYS B N 1
ATOM 11076 C CA . CYS B 1 697 ? 13.734 35.5 -14.875 1 90.69 697 CYS B CA 1
ATOM 11077 C C . CYS B 1 697 ? 15.086 34.844 -15.164 1 90.69 697 CYS B C 1
ATOM 11079 O O . CYS B 1 697 ? 16.109 35.25 -14.625 1 90.69 697 CYS B O 1
ATOM 11081 N N . ILE B 1 698 ? 15.039 33.844 -15.969 1 92 698 ILE B N 1
ATOM 11082 C CA . ILE B 1 698 ? 16.281 33.156 -16.344 1 92 698 ILE B CA 1
ATOM 11083 C C . ILE B 1 698 ? 17.109 34.031 -17.266 1 92 698 ILE B C 1
ATOM 11085 O O . ILE B 1 698 ? 18.328 34.125 -17.109 1 92 698 ILE B O 1
ATOM 11089 N N . GLU B 1 699 ? 16.484 34.812 -18.156 1 91.25 699 GLU B N 1
ATOM 11090 C CA . GLU B 1 699 ? 17.172 35.688 -19.109 1 91.25 699 GLU B CA 1
ATOM 11091 C C . GLU B 1 699 ? 17.906 36.812 -18.406 1 91.25 699 GLU B C 1
ATOM 11093 O O . GLU B 1 699 ? 18.953 37.25 -18.859 1 91.25 699 GLU B O 1
ATOM 11098 N N . GLU B 1 700 ? 17.328 37.219 -17.375 1 91.81 700 GLU B N 1
ATOM 11099 C CA . GLU B 1 700 ? 17.875 38.375 -16.672 1 91.81 700 GLU B CA 1
ATOM 11100 C C . GLU B 1 700 ? 18.953 37.938 -15.664 1 91.81 700 GLU B C 1
ATOM 11102 O O . GLU B 1 700 ? 19.625 38.781 -15.078 1 91.81 700 GLU B O 1
ATOM 11107 N N . ALA B 1 701 ? 19.094 36.656 -15.492 1 94.31 701 ALA B N 1
ATOM 11108 C CA . ALA B 1 701 ? 20.047 36.125 -14.508 1 94.31 701 ALA B CA 1
ATOM 11109 C C . ALA B 1 701 ? 21.344 35.719 -15.172 1 94.31 701 ALA B C 1
ATOM 11111 O O . ALA B 1 701 ? 21.391 35.531 -16.391 1 94.31 701 ALA B O 1
ATOM 11112 N N . GLU B 1 702 ? 22.406 35.688 -14.406 1 96.44 702 GLU B N 1
ATOM 11113 C CA . GLU B 1 702 ? 23.672 35.094 -14.852 1 96.44 702 GLU B CA 1
ATOM 11114 C C . GLU B 1 702 ? 23.672 33.594 -14.711 1 96.44 702 GLU B C 1
ATOM 11116 O O . GLU B 1 702 ? 24.25 32.875 -15.539 1 96.44 702 GLU B O 1
ATOM 11121 N N . ALA B 1 703 ? 23.062 33.188 -13.617 1 96.88 703 ALA B N 1
ATOM 11122 C CA . ALA B 1 703 ? 23.031 31.75 -13.344 1 96.88 703 ALA B CA 1
ATOM 11123 C C . ALA B 1 703 ? 21.812 31.375 -12.5 1 96.88 703 ALA B C 1
ATOM 11125 O O . ALA B 1 703 ? 21.203 32.219 -11.859 1 96.88 703 ALA B O 1
ATOM 11126 N N . VAL B 1 704 ? 21.453 30.125 -12.578 1 96.12 704 VAL B N 1
ATOM 11127 C CA . VAL B 1 704 ? 20.453 29.531 -11.703 1 96.12 704 VAL B CA 1
ATOM 11128 C C . VAL B 1 704 ? 21.125 28.578 -10.711 1 96.12 704 VAL B C 1
ATOM 11130 O O . VAL B 1 704 ? 22.047 27.844 -11.086 1 96.12 704 VAL B O 1
ATOM 11133 N N . ILE B 1 705 ? 20.734 28.656 -9.453 1 96.31 705 ILE B N 1
ATOM 11134 C CA . ILE B 1 705 ? 21.359 27.875 -8.391 1 96.31 705 ILE B CA 1
ATOM 11135 C C . ILE B 1 705 ? 20.281 27.031 -7.695 1 96.31 705 ILE B C 1
ATOM 11137 O O . ILE B 1 705 ? 19.25 27.562 -7.27 1 96.31 705 ILE B O 1
ATOM 11141 N N . ILE B 1 706 ? 20.516 25.734 -7.586 1 96.44 706 ILE B N 1
ATOM 11142 C CA . ILE B 1 706 ? 19.688 24.828 -6.789 1 96.44 706 ILE B CA 1
ATOM 11143 C C . ILE B 1 706 ? 20.484 24.344 -5.578 1 96.44 706 ILE B C 1
ATOM 11145 O O . ILE B 1 706 ? 21.625 23.875 -5.715 1 96.44 706 ILE B O 1
ATOM 11149 N N . GLN B 1 707 ? 19.891 24.484 -4.461 1 95.81 707 GLN B N 1
ATOM 11150 C CA . GLN B 1 707 ? 20.469 23.969 -3.227 1 95.81 707 GLN B CA 1
ATOM 11151 C C . GLN B 1 707 ? 19.609 22.891 -2.607 1 95.81 707 GLN B C 1
ATOM 11153 O O . GLN B 1 707 ? 18.469 23.141 -2.217 1 95.81 707 GLN B O 1
ATOM 11158 N N . GLY B 1 708 ? 20.156 21.688 -2.543 1 95.06 708 GLY B N 1
ATOM 11159 C CA . GLY B 1 708 ? 19.469 20.594 -1.867 1 95.06 708 GLY B CA 1
ATOM 11160 C C . GLY B 1 708 ? 19.875 20.438 -0.414 1 95.06 708 GLY B C 1
ATOM 11161 O O . GLY B 1 708 ? 21.062 20.516 -0.085 1 95.06 708 GLY B O 1
ATOM 11162 N N . VAL B 1 709 ? 18.891 20.344 0.457 1 92.81 709 VAL B N 1
ATOM 11163 C CA . VAL B 1 709 ? 19.125 20.062 1.868 1 92.81 709 VAL B CA 1
ATOM 11164 C C . VAL B 1 709 ? 18.953 18.562 2.137 1 92.81 709 VAL B C 1
ATOM 11166 O O . VAL B 1 709 ? 17.859 18.016 1.945 1 92.81 709 VAL B O 1
ATOM 11169 N N . ASP B 1 710 ? 19.969 17.938 2.58 1 88.31 710 ASP B N 1
ATOM 11170 C CA . ASP B 1 710 ? 19.859 16.5 2.801 1 88.31 710 ASP B CA 1
ATOM 11171 C C . ASP B 1 710 ? 19.391 16.188 4.219 1 88.31 710 ASP B C 1
ATOM 11173 O O . ASP B 1 710 ? 19.062 17.109 4.98 1 88.31 710 ASP B O 1
ATOM 11177 N N . GLU B 1 711 ? 19.344 14.992 4.609 1 85.44 711 GLU B N 1
ATOM 11178 C CA . GLU B 1 711 ? 18.781 14.539 5.883 1 85.44 711 GLU B CA 1
ATOM 11179 C C . GLU B 1 711 ? 19.672 14.953 7.047 1 85.44 711 GLU B C 1
ATOM 11181 O O . GLU B 1 711 ? 19.234 14.945 8.203 1 85.44 711 GLU B O 1
ATOM 11186 N N . ALA B 1 712 ? 20.906 15.219 6.758 1 81.69 712 ALA B N 1
ATOM 11187 C CA . ALA B 1 712 ? 21.812 15.695 7.793 1 81.69 712 ALA B CA 1
ATOM 11188 C C . ALA B 1 712 ? 21.75 17.219 7.918 1 81.69 712 ALA B C 1
ATOM 11190 O O . ALA B 1 712 ? 22.438 17.812 8.758 1 81.69 712 ALA B O 1
ATOM 11191 N N . GLY B 1 713 ? 20.906 17.797 7.102 1 79.62 713 GLY B N 1
ATOM 11192 C CA . GLY B 1 713 ? 20.812 19.25 7.113 1 79.62 713 GLY B CA 1
ATOM 11193 C C . GLY B 1 713 ? 21.922 19.938 6.34 1 79.62 713 GLY B C 1
ATOM 11194 O O . GLY B 1 713 ? 22.125 21.141 6.48 1 79.62 713 GLY B O 1
ATOM 11195 N N . ARG B 1 714 ? 22.625 19.156 5.555 1 82 714 ARG B N 1
ATOM 11196 C CA . ARG B 1 714 ? 23.719 19.719 4.77 1 82 714 ARG B CA 1
ATOM 11197 C C . ARG B 1 714 ? 23.219 20.188 3.402 1 82 714 ARG B C 1
ATOM 11199 O O . ARG B 1 714 ? 22.266 19.625 2.857 1 82 714 ARG B O 1
ATOM 11206 N N . LEU B 1 715 ? 23.922 21.172 2.922 1 88.19 715 LEU B N 1
ATOM 11207 C CA . LEU B 1 715 ? 23.516 21.766 1.647 1 88.19 715 LEU B CA 1
ATOM 11208 C C . LEU B 1 715 ? 24.406 21.266 0.515 1 88.19 715 LEU B C 1
ATOM 11210 O O . LEU B 1 715 ? 25.625 21.141 0.683 1 88.19 715 LEU B O 1
ATOM 11214 N N . GLU B 1 716 ? 23.812 20.844 -0.534 1 90.69 716 GLU B N 1
ATOM 11215 C CA . GLU B 1 716 ? 24.438 20.562 -1.82 1 90.69 716 GLU B CA 1
ATOM 11216 C C . GLU B 1 716 ? 23.953 21.531 -2.895 1 90.69 716 GLU B C 1
ATOM 11218 O O . GLU B 1 716 ? 22.766 21.828 -2.979 1 90.69 716 GLU B O 1
ATOM 11223 N N . GLN B 1 717 ? 24.938 22.047 -3.654 1 93.69 717 GLN B N 1
ATOM 11224 C CA . GLN B 1 717 ? 24.531 23.094 -4.594 1 93.69 717 GLN B CA 1
ATOM 11225 C C . GLN B 1 717 ? 24.891 22.703 -6.027 1 93.69 717 GLN B C 1
ATOM 11227 O O . GLN B 1 717 ? 25.906 22.047 -6.262 1 93.69 717 GLN B O 1
ATOM 11232 N N . LEU B 1 718 ? 24.078 23.031 -6.938 1 94.12 718 LEU B N 1
ATOM 11233 C CA . LEU B 1 718 ? 24.266 22.969 -8.383 1 94.12 718 LEU B CA 1
ATOM 11234 C C . LEU B 1 718 ? 23.984 24.312 -9.023 1 94.12 718 LEU B C 1
ATOM 11236 O O . LEU B 1 718 ? 22.906 24.891 -8.82 1 94.12 718 LEU B O 1
ATOM 11240 N N . GLU B 1 719 ? 25 24.844 -9.688 1 94.75 719 GLU B N 1
ATOM 11241 C CA . GLU B 1 719 ? 24.875 26.125 -10.375 1 94.75 719 GLU B CA 1
ATOM 11242 C C . GLU B 1 719 ? 25.062 25.969 -11.875 1 94.75 719 GLU B C 1
ATOM 11244 O O . GLU B 1 719 ? 25.953 25.234 -12.32 1 94.75 719 GLU B O 1
ATOM 11249 N N . GLN B 1 720 ? 24.203 26.531 -12.625 1 94.88 720 GLN B N 1
ATOM 11250 C CA . GLN B 1 720 ? 24.281 26.5 -14.086 1 94.88 720 GLN B CA 1
ATOM 11251 C C . GLN B 1 720 ? 24.062 27.891 -14.672 1 94.88 720 GLN B C 1
ATOM 11253 O O . GLN B 1 720 ? 23.188 28.641 -14.219 1 94.88 720 GLN B O 1
ATOM 11258 N N . ARG B 1 721 ? 24.859 28.219 -15.719 1 95.12 721 ARG B N 1
ATOM 11259 C CA . ARG B 1 721 ? 24.734 29.531 -16.359 1 95.12 721 ARG B CA 1
ATOM 11260 C C . ARG B 1 721 ? 23.391 29.656 -17.078 1 95.12 721 ARG B C 1
ATOM 11262 O O . ARG B 1 721 ? 22.922 28.688 -17.703 1 95.12 721 ARG B O 1
ATOM 11269 N N . ALA B 1 722 ? 22.797 30.781 -16.953 1 94.56 722 ALA B N 1
ATOM 11270 C CA . ALA B 1 722 ? 21.5 31.047 -17.578 1 94.56 722 ALA B CA 1
ATOM 11271 C C . ALA B 1 722 ? 21.547 30.812 -19.078 1 94.56 722 ALA B C 1
ATOM 11273 O O . ALA B 1 722 ? 20.609 30.266 -19.656 1 94.56 722 ALA B O 1
ATOM 11274 N N . ALA B 1 723 ? 22.625 31.219 -19.703 1 93 723 ALA B N 1
ATOM 11275 C CA . ALA B 1 723 ? 22.781 31.078 -21.156 1 93 723 ALA B CA 1
ATOM 11276 C C . ALA B 1 723 ? 22.734 29.625 -21.578 1 93 723 ALA B C 1
ATOM 11278 O O . ALA B 1 723 ? 22.219 29.297 -22.656 1 93 723 ALA B O 1
ATOM 11279 N N . GLN B 1 724 ? 23.172 28.75 -20.766 1 92.31 724 GLN B N 1
ATOM 11280 C CA . GLN B 1 724 ? 23.188 27.328 -21.062 1 92.31 724 GLN B CA 1
ATOM 11281 C C . GLN B 1 724 ? 21.781 26.719 -20.953 1 92.31 724 GLN B C 1
ATOM 11283 O O . GLN B 1 724 ? 21.453 25.75 -21.641 1 92.31 724 GLN B O 1
ATOM 11288 N N . LEU B 1 725 ? 21.016 27.234 -20.078 1 93.69 725 LEU B N 1
ATOM 11289 C CA . LEU B 1 725 ? 19.672 26.734 -19.844 1 93.69 725 LEU B CA 1
ATOM 11290 C C . LEU B 1 725 ? 18.734 27.156 -20.969 1 93.69 725 LEU B C 1
ATOM 11292 O O . LEU B 1 725 ? 17.766 26.453 -21.266 1 93.69 725 LEU B O 1
ATOM 11296 N N . LEU B 1 726 ? 18.984 28.281 -21.578 1 90.75 726 LEU B N 1
ATOM 11297 C CA . LEU B 1 726 ? 18.078 28.828 -22.594 1 90.75 726 LEU B CA 1
ATOM 11298 C C . LEU B 1 726 ? 18.438 28.328 -23.984 1 90.75 726 LEU B C 1
ATOM 11300 O O . LEU B 1 726 ? 17.734 28.609 -24.953 1 90.75 726 LEU B O 1
ATOM 11304 N N . GLN B 1 727 ? 19.453 27.5 -24.141 1 79.5 727 GLN B N 1
ATOM 11305 C CA . GLN B 1 727 ? 19.797 26.891 -25.422 1 79.5 727 GLN B CA 1
ATOM 11306 C C . GLN B 1 727 ? 18.969 25.641 -25.688 1 79.5 727 GLN B C 1
ATOM 11308 O O . GLN B 1 727 ? 18.594 24.922 -24.75 1 79.5 727 GLN B O 1
#

Foldseek 3Di:
DQFDVLQPDFDDDPDDQFAQALVRLVVVVPDDDDDPPPDDPPQLAADDFPVLVVVVQQAFAEEEEADDPQDPPAFFFFFDDFDFQLLQHAEYEDDHPGQKGHDDSLVSLLNRQQNHAYAIEHEADDPSSQVRLQVQFDDPDPPDDGLPGGDLVSLVSVLVVCVVSRGAEYEYYYADFHDDPPDLPCLLSSLVSVLVSLLVSQVSNCVRHVRHFYEYEQAAFSSRDGDAPLADDPGCVSVQVSTQAYEHDALDDLVRLLVRLVRCVVPPVSCQSRYAREDEQCQVNHALRHPQCSVLSVLSQQCSCVVPDDSRGYHYHHYYYHLVCLQPPVLNPADCQAPVSVVSSVLSSCSQAAAHDDDPSNVSVVVVSVVVQLVVVVVVVVVVQVVQQDPPPDPPDSVVRDDVPPCPPSVDDDDDGGPVVVVDPGDHNLVRGDRHAREDVLFKFKDQQARFWAQFWAEQWHTFGGHSSIGGRSNNHHHFQDQCRHPPHDPQWDKDWDQPIARGHRIWMKIFGRAADQKDKRWGGKHFYFFDDAWWKKKKKWKKAFPVPFDKDKEKDKAFPVRQKDWDDWDKDDPPHPRIIMIMIMIGGHDTGGGMIIIIMIMGGHGGMMIIRMIMMFIDDLQAWAKAKADWAQDQVQQKIAIDIDTHGNPDDPPPGDPSRPHKDFQKKWKWFQAPVRDTHTGGIGRHRMDHGDLVSLVRGQKMKMWTQISVRDIHMDIDGSVVRVD/DQFDVLQPDDDPDPDDQFAQALVRLVVSVPDDDDDPVPDDPDQDAADDFPVLVVVVQQAFAEEEEADDPQDPPAFFFFFDDFDFQLLQHAEYEDDHPGQKGHDDSLVSLLNRQQNHAYAIEHEQDDPSSQVRLQVQFDDPDPPDDGLPGGDLVSLVSVLVVCLVSRGAEYEYYYADFDDDDPDLPCLLSSLVSVLVSLLVSQVSNCVRHVRHFYEYEQAAFSSRDGDAPLADDPGCVSVQVSTQAYEHDALDDLVRLLVRLVRCVVPPVSCQSRYAREDEQCQVNHALRHPQCSVLSVLSQQCSCVVPDDSRGYHYHHYYYHLVCLQPPVLNPADCQAPVSVVSSVLSSCSQAAAHDDDPSVVSVVVVSVVVQLVVVVVVVVVVQVVQQDPVPDPPDSVVSDDVVPCPPSVDDDDDGGPVVVVDPGDHNCVRGDRHAREDVLFKFKDQQARFKAQFWAEQWHTFGGHSSIGGRSNNHHHFQDQCRHPPHDPQKDKDWDQPIARGHRIWMKIFGRAADQKDKRWGGKHFYFFDDAWWKKKKKWKKAFPVPFDKDKEKDKAFPVRQKDWDDWDKDDPPHPRIIMIMIMIGGHDTTGGMIIIIMIMGGRGGMMIIRMIMMFTDDLQAWAKAKADWAQDPVQQKIAIDIDTHGNPDDPPPGDPSRPHKDFQKKWKWFQAPVRDTHTGGIGRHRMDHGDLVSLVRGQKMKMWTQISVRDIHMDIDGSVVRVD

InterPro domains:
  IPR005201 Cytosolic endo-beta-N-acetylglucosaminidase, TIM barrel domain [PF03644] (74-456)
  IPR032979 Cytosolic endo-beta-N-acetylglucosaminidase [PTHR13246] (16-529)

Solvent-accessible surface area (backbone atoms only — not comparable to full-atom values): 73684 Å² total; per-residue (Å²): 84,47,50,33,81,68,24,46,78,73,71,74,76,90,67,78,51,56,24,78,38,70,65,52,47,52,55,58,30,62,40,69,37,75,23,72,64,59,79,63,70,72,64,59,66,76,64,81,54,72,67,58,54,57,55,53,65,45,34,52,42,31,32,37,35,46,48,45,87,64,36,94,72,80,35,39,68,29,28,52,91,62,82,69,64,44,42,48,30,51,34,38,30,37,32,49,87,40,26,36,25,47,59,50,68,32,54,42,35,34,30,19,63,30,46,16,43,35,20,19,26,38,44,23,48,64,70,70,19,43,54,43,61,51,56,56,40,36,44,74,41,88,82,53,66,83,47,50,31,24,26,49,63,56,49,52,49,54,39,50,49,31,63,74,68,53,52,36,38,32,36,43,37,46,59,37,54,40,33,59,78,97,48,76,47,52,4,46,42,34,35,52,40,49,46,46,49,39,32,41,36,46,40,57,34,32,74,76,36,75,83,40,41,36,34,32,40,44,24,43,28,57,68,14,41,60,48,65,68,29,43,52,45,88,48,41,37,43,54,36,47,23,32,68,21,28,39,29,36,26,62,36,52,73,66,31,52,51,47,24,52,51,44,34,61,72,74,44,60,91,47,43,44,34,36,18,46,30,37,30,28,78,15,71,61,16,49,72,46,10,54,80,38,36,33,30,40,50,49,51,46,55,53,66,40,53,87,81,39,56,92,69,49,34,25,36,11,38,24,41,34,22,69,48,36,59,48,69,35,71,90,65,61,38,48,53,51,41,75,67,40,29,50,56,34,50,42,52,45,32,28,41,41,40,70,37,65,90,50,82,56,49,63,53,51,50,51,52,47,50,51,49,51,52,48,47,51,48,48,52,46,48,47,52,49,47,60,61,59,41,68,90,72,50,89,54,55,67,79,74,50,46,57,74,78,75,81,74,51,87,78,49,81,76,79,82,52,63,60,53,85,72,73,51,96,75,56,28,47,47,75,76,34,68,74,50,50,30,51,16,74,73,47,36,43,71,31,31,50,13,59,14,42,34,42,43,35,19,56,71,45,36,79,56,46,75,39,80,44,18,20,20,17,49,47,60,30,40,58,60,51,52,55,50,59,26,79,74,64,52,85,62,50,48,69,47,77,36,64,87,52,24,28,31,41,27,14,16,37,35,42,33,43,76,61,60,34,84,71,38,77,45,49,28,37,50,30,27,39,59,73,44,58,65,66,45,33,36,38,31,33,36,31,31,30,56,77,69,73,49,79,64,46,65,39,53,40,71,44,38,84,72,66,30,58,40,82,72,50,77,48,74,43,76,70,84,34,92,72,30,29,34,22,39,23,34,30,35,31,41,79,45,67,39,57,48,33,37,40,24,38,35,35,27,34,66,67,51,42,37,37,41,18,32,41,32,29,32,57,61,58,88,44,46,41,42,67,41,78,34,60,76,42,51,42,73,94,74,32,26,36,36,45,44,60,26,30,35,52,52,86,76,61,85,55,50,40,68,60,81,50,55,65,66,50,66,66,33,31,40,34,32,31,25,32,80,88,64,50,77,40,54,26,33,41,34,75,47,60,50,46,62,34,48,65,67,50,44,69,64,24,46,23,39,34,40,33,33,30,30,66,87,69,46,79,46,79,41,75,43,50,24,74,67,39,74,102,86,46,51,32,82,68,23,46,78,72,72,74,76,89,66,80,51,58,24,78,38,71,67,52,46,53,54,58,28,62,41,68,36,76,22,70,63,62,74,64,69,71,63,58,66,76,62,80,53,72,67,57,54,60,54,53,64,45,34,51,41,32,30,38,35,45,48,45,86,64,36,93,70,78,36,40,68,28,28,51,93,63,83,70,63,44,43,48,33,50,34,39,29,37,34,48,86,39,26,36,23,46,57,49,68,32,54,41,36,33,30,19,63,30,46,16,44,35,18,19,25,39,43,24,49,64,70,69,19,42,54,44,60,51,56,56,42,38,45,74,40,87,81,55,64,82,47,49,30,24,25,48,62,57,48,51,49,53,41,50,49,31,62,74,66,53,51,35,37,32,35,43,38,45,60,38,54,40,33,59,77,94,49,76,48,53,4,47,42,33,34,52,39,48,46,47,48,39,33,40,36,46,39,57,34,32,74,78,35,74,82,41,42,37,33,32,41,44,25,43,29,57,68,14,43,60,47,66,67,28,43,53,43,88,49,40,38,41,55,35,45,24,31,67,20,28,39,29,35,25,63,36,53,72,66,32,53,52,46,23,53,53,44,34,61,71,73,46,60,90,48,44,44,34,36,18,46,30,39,30,28,78,16,72,59,16,49,73,47,10,55,80,38,35,34,29,41,50,48,50,46,54,51,65,40,54,87,82,39,57,92,68,48,34,24,37,11,39,25,40,34,22,70,50,36,60,48,68,37,69,90,65,61,38,48,53,53,41,74,67,40,30,51,55,33,49,43,52,46,32,28,39,41,42,70,37,64,87,51,81,56,48,63,53,51,51,51,52,47,49,52,50,52,52,49,48,51,49,49,51,47,48,48,51,50,48,60,67,61,39,68,90,70,53,88,54,55,71,79,73,52,48,54,76,70,74,87,72,49,88,78,50,81,76,78,82,52,62,60,54,87,69,74,52,96,73,58,28,47,46,77,76,34,69,73,49,49,30,51,14,74,76,46,36,42,70,32,30,50,13,60,16,43,35,42,41,34,18,56,72,44,36,80,56,46,74,40,78,44,18,20,21,16,48,47,58,30,40,58,60,50,53,55,48,60,26,79,74,66,52,85,62,50,47,69,44,78,38,64,86,51,24,27,32,39,28,15,17,38,35,42,33,42,76,60,59,34,84,71,38,76,46,49,29,37,50,33,28,38,59,71,42,59,66,65,44,36,36,38,31,33,35,31,29,30,55,76,72,72,49,79,65,48,65,39,53,39,71,46,39,85,72,66,31,56,42,82,72,49,78,48,75,44,76,69,83,33,91,73,30,30,33,21,39,23,34,30,34,30,47,70,54,63,41,56,47,32,35,41,23,38,36,35,28,33,67,65,53,43,36,37,42,18,33,41,30,29,31,56,60,56,88,42,45,41,41,65,41,77,33,60,77,40,51,42,74,95,72,31,28,37,37,46,43,60,26,31,35,54,51,87,77,59,87,55,50,39,66,60,81,51,56,66,65,48,66,66,33,32,39,34,31,31,26,32,79,87,65,49,78,39,53,27,33,40,36,76,46,58,50,47,59,35,47,66,66,52,46,70,64,22,47,22,41,34,42,33,34,29,29,66,85,69,45,78,44,78,41,75,45,50,21,73,67,38,75,102

Organism: Rhodotorula toruloides (NCBI:txid5286)

Sequence (1454 aa):
MPRSSLAGPAPLAARSDYFDSLAELAQYASKPRDPLARRSAPPVPFASLADSRRQAEQRNRLVVCHDYKGGYCEREDERGYTFQWFHLCDTFIYFSHHRVSCPPSGWIRSAHVNGTKILGTLIFEWDAGREDIVELVAPTSPTAKRFSSFSTRYADLLVDVAVERGFDGWLVNVEVDLGSGSAKEGAKEHTRVLLDWLVYFQAALKKRIPHAEVVWYDSVTTEGKLAWQNCVNELNRPFFLACDSIFLNYWWRSEQLAATSQEIQQTCPGRVADVCVGIDVFGRGTLAGGGFESWRAAHAICTATQASQTPSEAGFSVALFAPGWTVEAESLGHSLATPNSFAKWAADDAYLWSHGSPTPSVPIEAARQERERREQRGVLRARQLAASLAPSASPLPISMRIPDPPTFDYEAPLDPLPGSELGVSHRPLASFFSPRPIPCPDFRFYTNFCAGSGHRMFVSGREVDRSDTGWTDVAFSYPFPSLLFRTPELDGVNAAATEEHAWEGSRAVEVKLEDAHDNLLVPFFPLALPPLPAGIELEAWAIWKSIDGLDTTVAPVISDDSASLSRLSVDTASTGSKDWLRTTVMFRCADGTPTNATYTLSVRFSYGVILVGAMGVRPVDPASARPVLASLEYLAAESLLRWQIDYVTASASTASPAPLAGTPFFQHFHLFVRDKAGDKRYLGTTFETEFAIARQCIEEAEAVIIQGVDEAGRLEQLEQRAAQLLQMPRSSLAGPAPLAARSDYFDSLAELAQYASKPRDPLARRSAPPVPFASLADSRRQAEQRNRLVVCHDYKGGYCEREDERGYTFQWFHLCDTFIYFSHHRVSCPPSGWIRSAHVNGTKILGTLIFEWDAGREDIVELVAPTSPTAKRFSSFSTRYADLLVDVAVERGFDGWLVNVEVDLGSGSAKEGAKEHTRVLLDWLVYFQAALKKRIPHAEVVWYDSVTTEGKLAWQNCVNELNRPFFLACDSIFLNYWWRSEQLAATSQEIQQTCPGRVADVCVGIDVFGRGTLAGGGFESWRAAHAICTATQASQTPSEAGFSVALFAPGWTVEAESLGHSLATPNSFAKWAADDAYLWSHGSPTPSVPIEAARQERERREQRGVLRARQLAASLAPSASPLPISMRIPDPPTFDYEAPLDPLPGSELGVSHRPLASFFSPRPIPCPDFRFYTNFCAGSGHRMFVSGREVDRSDTGWTDVAFSYPFPSLLFRTPELDGVNAAATEEHAWEGSRAVEVKLEDAHDNLLVPFFPLALPPLPAGIELEAWAIWKSIDGLDTTVAPVISDDSASLSRLSVDTASTGSKDWLRTTVMFRCADGTPTNATYTLSVRFSYGVILVGAMGVRPVDPASARPVLASLEYLAAESLLRWQIDYVTASASTASPAPLAGTPFFQHFHLFVRDKAGDKRYLGTTFETEFAIARQCIEEAEAVIIQGVDEAGRLEQLEQRAAQLLQ

Radius of gyration: 35.67 Å; Cα contacts (8 Å, |Δi|>4): 3475; chains: 2; bounding box: 119×93×76 Å

Secondary structure (DSSP, 8-state):
--B-GGG-SPP--SS-SEESSHHHHHHHHTSPBPPTTS-----------HHHHHHHHTS--EEEEEE-TTS----TTS-------GGG-SEEEEE-SSSEEPPPHHHHHHHHHTT-EEEEEEEEEHHHHHHHHHHHT--SSTTSPTTSEEESHHHHHHHHHHHHHT--EEEEEEES--SSTTS-TTHHHHHHHHHHHHHHHHHHHHHHSTT-EEEEETTB-TTS-B---SS--TTTHHHHHHSSEEEE-S---HHHHHHHHHHHHHH-GGGGGGEEEEEETT-TT-GGGSGGGHHHHHHHHHHTTTTTS-TTS---EEEEE-TTHHHH-TTTT---SSHHHHHHHHHHHHHHHSSPPP-THHHHHHHHHHHHHHHHHHHHHHHHHHHHH-TTT--S-HHHH--------TTSPPPPPTTGGGT-S---GGGGSPPPPEE-GGG-EEE---EEEEEEEEETTEEEEEEEEEEEEEEEE----TTTT-SSPPTTEEEEEESS--SSBT-EEEEEESS-EEEEEEEEEEEEPPPPPTT-EEEEEEEEEESS---EEEEEEEEETT--EEEEEEEEEE-SSTT-EEEEEEEEE-SS---EEEEEEEEEESSEEEEEEEEEEEE--TT--EEEEEEEEEETTTTEEEEEEEEE--SS--S---GGG----EEEEEEEEEETTS-EEEEEEESSSEEE--HHHHHTEEEEEEEEEETTS-EEEEEEEHHHH--/--B-GGG-SPP--SS-SEESSHHHHHHHHTSPBPPTTS-----------HHHHHHHHTS--EEEEEE-TTS----TTS-------GGG-SEEEEE-SSSEEPPPHHHHHHHHHTT-EEEEEEEEEHHHHHHHHHHHT--SSTTSPTTSEEESHHHHHHHHHHHHHT--EEEEEEES--SSTTS-TTHHHHHHHHHHHHHHHHHHHHHHSTT-EEEEETTB-TTS-B---SS--TTTHHHHHHSSEEEE-S---HHHHHHHHHHHHHH-GGGGGGEEEEEETT-TT-GGGSGGGHHHHHHHHHHTTTTTS-TTS---EEEEE-TTHHHH-TTTT---SSHHHHHHHHHHHHHHHSSPPP-THHHHHHHHHHHHHHHHHHHHHHHHHHHHH-TTT--S-HHHH--------TTSPPPPPTTGGGT-S---GGGGSPPPPEE-GGG-EEE---EEEEEEEEETTEEEEEEEEEEEEEEEE----TTTT-SSPPTTEEEEEESS--SSBT-EEEEEESS-EEEEEEEEEEEEPPPPPTT-EEEEEEEEEESS---EEEEEEEEETT--EEEEEEEEEE-SSTT-EEEEEEEEE-SS---EEEEEEEEEESSEEEEEEEEEEEE--TT--EEEEEEEEEETTTTEEEEEEEEE--SS--S---GGG----EEEEEEEEEETTS-EEEEEEESSSEEE--HHHHHTEEEEEEEEEETTS-EEEEEEEHHHH--

pLDDT: mean 86.03, std 13.43, range [36.69, 98.94]

Nearest PDB structures (foldseek):
  4es9-assembly4_D  TM=3.186E-01  e=1.265E-06  Streptococcus pyogenes M49 591
  1a0d-assembly1_A  TM=4.039E-01  e=1.208E-02  Geobacillus stearothermophilus
  1a0c-assembly1_A  TM=4.098E-01  e=2.016E-02  Thermoanaerobacterium thermosulfurigenes
  6int-assembly2_E  TM=3.918E-01  e=3.003E-02  Paenibacillus sp. R4
  1a0e-assembly1_A  TM=3.500E-01  e=3.003E-02  Thermotoga neapolitana